Protein AF-0000000080850030 (afdb_homodimer)

Structure (mmCIF, N/CA/C/O backbone):
data_AF-0000000080850030-model_v1
#
loop_
_entity.id
_entity.type
_entity.pdbx_description
1 polymer 'Ig-like domain-containing protein'
#
loop_
_atom_site.group_PDB
_atom_site.id
_atom_site.type_symbol
_atom_site.label_atom_id
_atom_site.label_alt_id
_atom_site.label_comp_id
_atom_site.label_asym_id
_atom_site.label_entity_id
_atom_site.label_seq_id
_atom_site.pdbx_PDB_ins_code
_atom_site.Cartn_x
_atom_site.Cartn_y
_atom_site.Cartn_z
_atom_site.occupancy
_atom_site.B_iso_or_equiv
_atom_site.auth_seq_id
_atom_site.auth_comp_id
_atom_site.auth_asym_id
_atom_site.auth_atom_id
_atom_site.pdbx_PDB_model_num
ATOM 1 N N . MET A 1 1 ? 45 -96.125 34.344 1 23.8 1 MET A N 1
ATOM 2 C CA . MET A 1 1 ? 44 -95.438 33.531 1 23.8 1 MET A CA 1
ATOM 3 C C . MET A 1 1 ? 44.562 -95.062 32.156 1 23.8 1 MET A C 1
ATOM 5 O O . MET A 1 1 ? 45.594 -94.438 32.062 1 23.8 1 MET A O 1
ATOM 9 N N . ASP A 1 2 ? 44.219 -95.938 31.109 1 22.53 2 ASP A N 1
ATOM 10 C CA . ASP A 1 2 ? 44.781 -96.062 29.766 1 22.53 2 ASP A CA 1
ATOM 11 C C . ASP A 1 2 ? 44.5 -94.875 28.906 1 22.53 2 ASP A C 1
ATOM 13 O O . ASP A 1 2 ? 43.344 -94.438 28.75 1 22.53 2 ASP A O 1
ATOM 17 N N . LYS A 1 3 ? 45.438 -93.812 29.062 1 35.44 3 LYS A N 1
ATOM 18 C CA . LYS A 1 3 ? 45.562 -92.562 28.328 1 35.44 3 LYS A CA 1
ATOM 19 C C . LYS A 1 3 ? 45.469 -92.812 26.812 1 35.44 3 LYS A C 1
ATOM 21 O O . LYS A 1 3 ? 46.406 -93.312 26.203 1 35.44 3 LYS A O 1
ATOM 26 N N . GLY A 1 4 ? 44.188 -93.25 26.375 1 26.23 4 GLY A N 1
ATOM 27 C CA . GLY A 1 4 ? 43.938 -93.688 25.016 1 26.23 4 GLY A CA 1
ATOM 28 C C . GLY A 1 4 ? 44.344 -92.625 23.984 1 26.23 4 GLY A C 1
ATOM 29 O O . GLY A 1 4 ? 44.469 -91.5 24.297 1 26.23 4 GLY A O 1
ATOM 30 N N . THR A 1 5 ? 45.156 -93 22.984 1 35.91 5 THR A N 1
ATOM 31 C CA . THR A 1 5 ? 45.844 -92.562 21.781 1 35.91 5 THR A CA 1
ATOM 32 C C . THR A 1 5 ? 44.875 -92 20.75 1 35.91 5 THR A C 1
ATOM 34 O O . THR A 1 5 ? 44.188 -92.812 20.062 1 35.91 5 THR A O 1
ATOM 37 N N . GLY A 1 6 ? 43.938 -91.125 21.109 1 34.16 6 GLY A N 1
ATOM 38 C CA . GLY A 1 6 ? 42.969 -90.812 20.062 1 34.16 6 GLY A CA 1
ATOM 39 C C . GLY A 1 6 ? 43.625 -90.312 18.797 1 34.16 6 GLY A C 1
ATOM 40 O O . GLY A 1 6 ? 44.625 -89.562 18.844 1 34.16 6 GLY A O 1
ATOM 41 N N . LEU A 1 7 ? 43.625 -91.062 17.672 1 37.38 7 LEU A N 1
ATOM 42 C CA . LEU A 1 7 ? 44.031 -90.812 16.297 1 37.38 7 LEU A CA 1
ATOM 43 C C . LEU A 1 7 ? 43.406 -89.562 15.703 1 37.38 7 LEU A C 1
ATOM 45 O O . LEU A 1 7 ? 42.188 -89.438 15.695 1 37.38 7 LEU A O 1
ATOM 49 N N . LEU A 1 8 ? 44.031 -88.5 15.742 1 39.47 8 LEU A N 1
ATOM 50 C CA . LEU A 1 8 ? 43.719 -87.25 15.07 1 39.47 8 LEU A CA 1
ATOM 51 C C . LEU A 1 8 ? 43.688 -87.438 13.555 1 39.47 8 LEU A C 1
ATOM 53 O O . LEU A 1 8 ? 44.719 -87.688 12.938 1 39.47 8 LEU A O 1
ATOM 57 N N . ARG A 1 9 ? 42.688 -88.062 12.961 1 44.44 9 ARG A N 1
ATOM 58 C CA . ARG A 1 9 ? 42.625 -88.125 11.5 1 44.44 9 ARG A CA 1
ATOM 59 C C . ARG A 1 9 ? 42.531 -86.688 10.945 1 44.44 9 ARG A C 1
ATOM 61 O O . ARG A 1 9 ? 41.688 -85.875 11.406 1 44.44 9 ARG A O 1
ATOM 68 N N . PRO A 1 10 ? 43.469 -86.188 10.18 1 44.09 10 PRO A N 1
ATOM 69 C CA . PRO A 1 10 ? 43.344 -84.938 9.516 1 44.09 10 PRO A CA 1
ATOM 70 C C . PRO A 1 10 ? 42.156 -84.875 8.547 1 44.09 10 PRO A C 1
ATOM 72 O O . PRO A 1 10 ? 42 -85.75 7.727 1 44.09 10 PRO A O 1
ATOM 75 N N . VAL A 1 11 ? 40.969 -84.5 8.945 1 42.56 11 VAL A N 1
ATOM 76 C CA . VAL A 1 11 ? 39.875 -84.188 8.031 1 42.56 11 VAL A CA 1
ATOM 77 C C . VAL A 1 11 ? 40.344 -83.188 6.98 1 42.56 11 VAL A C 1
ATOM 79 O O . VAL A 1 11 ? 40.75 -82.062 7.32 1 42.56 11 VAL A O 1
ATOM 82 N N . ILE A 1 12 ? 40.938 -83.625 5.898 1 42.44 12 ILE A N 1
ATOM 83 C CA . ILE A 1 12 ? 41.156 -82.75 4.73 1 42.44 12 ILE A CA 1
ATOM 84 C C . ILE A 1 12 ? 39.844 -82.125 4.293 1 42.44 12 ILE A C 1
ATOM 86 O O . ILE A 1 12 ? 38.906 -82.812 3.924 1 42.44 12 ILE A O 1
ATOM 90 N N . LEU A 1 13 ? 39.5 -81.062 4.949 1 41.66 13 LEU A N 1
ATOM 91 C CA . LEU A 1 13 ? 38.438 -80.25 4.438 1 41.66 13 LEU A CA 1
ATOM 92 C C . LEU A 1 13 ? 38.656 -79.938 2.969 1 41.66 13 LEU A C 1
ATOM 94 O O . LEU A 1 13 ? 39.656 -79.25 2.627 1 41.66 13 LEU A O 1
ATOM 98 N N . PHE A 1 14 ? 38.281 -80.812 2.074 1 43.94 14 PHE A N 1
ATOM 99 C CA . PHE A 1 14 ? 38.188 -80.438 0.669 1 43.94 14 PHE A CA 1
ATOM 100 C C . PHE A 1 14 ? 37.312 -79.188 0.503 1 43.94 14 PHE A C 1
ATOM 102 O O . PHE A 1 14 ? 36.094 -79.25 0.757 1 43.94 14 PHE A O 1
ATOM 109 N N . ILE A 1 15 ? 37.844 -78 0.738 1 43.66 15 ILE A N 1
ATOM 110 C CA . ILE A 1 15 ? 37.188 -76.812 0.285 1 43.66 15 ILE A CA 1
ATOM 111 C C . ILE A 1 15 ? 36.875 -76.875 -1.21 1 43.66 15 ILE A C 1
ATOM 113 O O . ILE A 1 15 ? 37.812 -76.938 -2.029 1 43.66 15 ILE A O 1
ATOM 117 N N . ALA A 1 16 ? 35.844 -77.625 -1.617 1 46.12 16 ALA A N 1
ATOM 118 C CA . ALA A 1 16 ? 35.312 -77.438 -2.963 1 46.12 16 ALA A CA 1
ATOM 119 C C . ALA A 1 16 ? 35.156 -76 -3.307 1 46.12 16 ALA A C 1
ATOM 121 O O . ALA A 1 16 ? 34.406 -75.25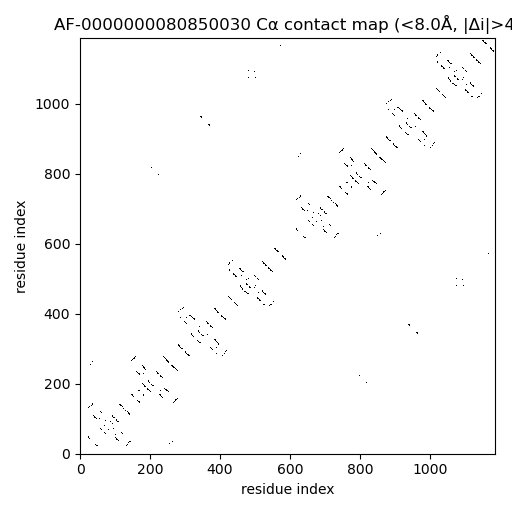 -2.652 1 46.12 16 ALA A O 1
ATOM 122 N N . LEU A 1 17 ? 36.25 -75.375 -3.779 1 42.78 17 LEU A N 1
ATOM 123 C CA . LEU A 1 17 ? 36.094 -74.125 -4.453 1 42.78 17 LEU A CA 1
ATOM 124 C C . LEU A 1 17 ? 34.875 -74.125 -5.395 1 42.78 17 LEU A C 1
ATOM 126 O O . LEU A 1 17 ? 34.906 -74.812 -6.414 1 42.78 17 LEU A O 1
ATOM 130 N N . VAL A 1 18 ? 33.688 -74.188 -4.906 1 44.09 18 VAL A N 1
ATOM 131 C CA . VAL A 1 18 ? 32.594 -73.875 -5.777 1 44.09 18 VAL A CA 1
ATOM 132 C C . VAL A 1 18 ? 32.938 -72.625 -6.598 1 44.09 18 VAL A C 1
ATOM 134 O O . VAL A 1 18 ? 33.125 -71.5 -6.047 1 44.09 18 VAL A O 1
ATOM 137 N N . VAL A 1 19 ? 33.844 -72.75 -7.566 1 45.31 19 VAL A N 1
ATOM 138 C CA . VAL A 1 19 ? 33.938 -71.688 -8.57 1 45.31 19 VAL A CA 1
ATOM 139 C C . VAL A 1 19 ? 32.5 -71.25 -8.992 1 45.31 19 VAL A C 1
ATOM 141 O O . VAL A 1 19 ? 31.781 -72.062 -9.578 1 45.31 19 VAL A O 1
ATOM 144 N N . VAL A 1 20 ? 31.781 -70.625 -8.219 1 50.25 20 VAL A N 1
ATOM 145 C CA . VAL A 1 20 ? 30.578 -70 -8.695 1 50.25 20 VAL A CA 1
ATOM 146 C C . VAL A 1 20 ? 30.844 -69.312 -10.047 1 50.25 20 VAL A C 1
ATOM 148 O O . VAL A 1 20 ? 31.578 -68.375 -10.125 1 50.25 20 VAL A O 1
ATOM 151 N N . GLY A 1 21 ? 31.203 -70.062 -11.133 1 54.16 21 GLY A N 1
ATOM 152 C CA . GLY A 1 21 ? 31.328 -69.562 -12.492 1 54.16 21 GLY A CA 1
ATOM 153 C C . GLY A 1 21 ? 30.234 -68.562 -12.875 1 54.16 21 GLY A C 1
ATOM 154 O O . GLY A 1 21 ? 29.047 -68.875 -12.703 1 54.16 21 GLY A O 1
ATOM 155 N N . GLU A 1 22 ? 30.547 -67.375 -12.891 1 73.69 22 GLU A N 1
ATOM 156 C CA . GLU A 1 22 ? 29.609 -66.312 -13.328 1 73.69 22 GLU A CA 1
ATOM 157 C C . GLU A 1 22 ? 29.094 -66.625 -14.742 1 73.69 22 GLU A C 1
ATOM 159 O O . GLU A 1 22 ? 29.859 -67.062 -15.602 1 73.69 22 GLU A O 1
ATOM 164 N N . SER A 1 23 ? 27.812 -66.812 -15.016 1 89.75 23 SER A N 1
ATOM 165 C CA . SER A 1 23 ? 27.141 -67.125 -16.281 1 89.75 23 SER A CA 1
ATOM 166 C C . SER A 1 23 ? 27.109 -65.938 -17.203 1 89.75 23 SER A C 1
ATOM 168 O O . SER A 1 23 ? 27.109 -64.812 -16.734 1 89.75 23 SER A O 1
ATOM 170 N N . ARG A 1 24 ? 27.312 -66.25 -18.547 1 94.12 24 ARG A N 1
ATOM 171 C CA . ARG A 1 24 ? 27.312 -65.188 -19.594 1 94.12 24 ARG A CA 1
ATOM 172 C C . ARG A 1 24 ? 26.109 -64.25 -19.453 1 94.12 24 ARG A C 1
ATOM 174 O O . ARG A 1 24 ? 25 -64.75 -19.188 1 94.12 24 ARG A O 1
ATOM 181 N N . VAL A 1 25 ? 26.359 -63 -19.547 1 96.06 25 VAL A N 1
ATOM 182 C CA . VAL A 1 25 ? 25.281 -62.031 -19.422 1 96.06 25 VAL A CA 1
ATOM 183 C C . VAL A 1 25 ? 25.328 -61.062 -20.594 1 96.06 25 VAL A C 1
ATOM 185 O O . VAL A 1 25 ? 26.281 -60.281 -20.734 1 96.06 25 VAL A O 1
ATOM 188 N N . VAL A 1 26 ? 24.375 -61.156 -21.484 1 97.06 26 VAL A N 1
ATOM 189 C CA . VAL A 1 26 ? 24.141 -60.156 -22.547 1 97.06 26 VAL A CA 1
ATOM 190 C C . VAL A 1 26 ? 23.156 -59.094 -22.062 1 97.06 26 VAL A C 1
ATOM 192 O O . VAL A 1 26 ? 22.062 -59.438 -21.594 1 97.06 26 VAL A O 1
ATOM 195 N N . LYS A 1 27 ? 23.562 -57.812 -22.188 1 96.44 27 LYS A N 1
ATOM 196 C CA . LYS A 1 27 ? 22.734 -56.75 -21.625 1 96.44 27 LYS A CA 1
ATOM 197 C C . LYS A 1 27 ? 22.469 -55.656 -22.656 1 96.44 27 LYS A C 1
ATOM 199 O O . LYS A 1 27 ? 23.375 -55.25 -23.406 1 96.44 27 LYS A O 1
ATOM 204 N N . VAL A 1 28 ? 21.234 -55.25 -22.75 1 96.38 28 VAL A N 1
ATOM 205 C CA . VAL A 1 28 ? 20.781 -54.094 -23.516 1 96.38 28 VAL A CA 1
ATOM 206 C C . VAL A 1 28 ? 20.078 -53.094 -22.594 1 96.38 28 VAL A C 1
ATOM 208 O O . VAL A 1 28 ? 19.75 -53.438 -21.453 1 96.38 28 VAL A O 1
ATOM 211 N N . PRO A 1 29 ? 19.938 -51.844 -23.062 1 92.81 29 PRO A N 1
ATOM 212 C CA . PRO A 1 29 ? 19.203 -50.906 -22.219 1 92.81 29 PRO A CA 1
ATOM 213 C C . PRO A 1 29 ? 17.766 -51.375 -21.938 1 92.81 29 PRO A C 1
ATOM 215 O O . PRO A 1 29 ? 17.188 -52.094 -22.719 1 92.81 29 PRO A O 1
ATOM 218 N N . VAL A 1 30 ? 17.297 -50.844 -20.766 1 89.31 30 VAL A N 1
ATOM 219 C CA . VAL A 1 30 ? 15.922 -51.188 -20.422 1 89.31 30 VAL A CA 1
ATOM 220 C C . VAL A 1 30 ? 14.953 -50.406 -21.297 1 89.31 30 VAL A C 1
ATOM 222 O O . VAL A 1 30 ? 15.07 -49.188 -21.406 1 89.31 30 VAL A O 1
ATOM 225 N N . GLY A 1 31 ? 14.109 -51.094 -21.953 1 85.81 31 GLY A N 1
ATOM 226 C CA . GLY A 1 31 ? 13.125 -50.469 -22.812 1 85.81 31 GLY A CA 1
ATOM 227 C C . GLY A 1 31 ? 11.844 -50.125 -22.094 1 85.81 31 GLY A C 1
ATOM 228 O O . GLY A 1 31 ? 11.703 -50.375 -20.891 1 85.81 31 GLY A O 1
ATOM 229 N N . PRO A 1 32 ? 10.953 -49.469 -22.719 1 87.75 32 PRO A N 1
ATOM 230 C CA . PRO A 1 32 ? 11.047 -49.031 -24.094 1 87.75 32 PRO A CA 1
ATOM 231 C C . PRO A 1 32 ? 11.867 -47.75 -24.234 1 87.75 32 PRO A C 1
ATOM 233 O O . PRO A 1 32 ? 11.773 -46.844 -23.406 1 87.75 32 PRO A O 1
ATOM 236 N N . LEU A 1 33 ? 12.742 -47.75 -25.312 1 92.38 33 LEU A N 1
ATOM 237 C CA . LEU A 1 33 ? 13.438 -46.531 -25.703 1 92.38 33 LEU A CA 1
ATOM 238 C C . LEU A 1 33 ? 12.578 -45.688 -26.641 1 92.38 33 LEU A C 1
ATOM 240 O O . LEU A 1 33 ? 12.297 -46.094 -27.766 1 92.38 33 LEU A O 1
ATOM 244 N N . VAL A 1 34 ? 12.141 -44.594 -26.172 1 91.81 34 VAL A N 1
ATOM 245 C CA . VAL A 1 34 ? 11.266 -43.75 -26.969 1 91.81 34 VAL A CA 1
ATOM 246 C C . VAL A 1 34 ? 12.094 -42.688 -27.688 1 91.81 34 VAL A C 1
ATOM 248 O O . VAL A 1 34 ? 12.859 -41.938 -27.047 1 91.81 34 VAL A O 1
ATOM 251 N N . ARG A 1 35 ? 11.992 -42.625 -29.016 1 93.88 35 ARG A N 1
ATOM 252 C CA . ARG A 1 35 ? 12.703 -41.656 -29.844 1 93.88 35 ARG A CA 1
ATOM 253 C C . ARG A 1 35 ? 11.766 -41.031 -30.875 1 93.88 35 ARG A C 1
ATOM 255 O O . ARG A 1 35 ? 10.672 -41.531 -31.125 1 93.88 35 ARG A O 1
ATOM 262 N N . VAL A 1 36 ? 12.18 -39.906 -31.422 1 94.5 36 VAL A N 1
ATOM 263 C CA . VAL A 1 36 ? 11.352 -39.219 -32.406 1 94.5 36 VAL A CA 1
ATOM 264 C C . VAL A 1 36 ? 11.875 -39.5 -33.812 1 94.5 36 VAL A C 1
ATOM 266 O O . VAL A 1 36 ? 13.086 -39.594 -34.031 1 94.5 36 VAL A O 1
ATOM 269 N N . GLU A 1 37 ? 10.977 -39.562 -34.688 1 95.19 37 GLU A N 1
ATOM 270 C CA . GLU A 1 37 ? 11.328 -39.844 -36.094 1 95.19 37 GLU A CA 1
ATOM 271 C C . GLU A 1 37 ? 12.359 -38.812 -36.594 1 95.19 37 GLU A C 1
ATOM 273 O O . GLU A 1 37 ? 12.266 -37.625 -36.312 1 95.19 37 GLU A O 1
ATOM 278 N N . GLY A 1 38 ? 13.352 -39.344 -37.375 1 94.75 38 GLY A N 1
ATOM 279 C CA . GLY A 1 38 ? 14.359 -38.5 -38 1 94.75 38 GLY A CA 1
ATOM 280 C C . GLY A 1 38 ? 15.602 -38.344 -37.125 1 94.75 38 GLY A C 1
ATOM 281 O O . GLY A 1 38 ? 16.625 -37.844 -37.594 1 94.75 38 GLY A O 1
ATOM 282 N N . GLN A 1 39 ? 15.531 -38.812 -35.906 1 95.81 39 GLN A N 1
ATOM 283 C CA . GLN A 1 39 ? 16.672 -38.656 -35 1 95.81 39 GLN A CA 1
ATOM 284 C C . GLN A 1 39 ? 17.656 -39.812 -35.156 1 95.81 39 GLN A C 1
ATOM 286 O O . GLN A 1 39 ? 17.281 -40.875 -35.625 1 95.81 39 GLN A O 1
ATOM 291 N N . ALA A 1 40 ? 18.844 -39.5 -34.781 1 96 40 ALA A N 1
ATOM 292 C CA . ALA A 1 40 ? 19.859 -40.562 -34.719 1 96 40 ALA A CA 1
ATOM 293 C C . ALA A 1 40 ? 19.719 -41.344 -33.438 1 96 40 ALA A C 1
ATOM 295 O O . ALA A 1 40 ? 19.531 -40.781 -32.344 1 96 40 ALA A O 1
ATOM 296 N N . VAL A 1 41 ? 19.719 -42.688 -33.531 1 96.44 41 VAL A N 1
ATOM 297 C CA . VAL A 1 41 ? 19.531 -43.5 -32.375 1 96.44 41 VAL A CA 1
ATOM 298 C C . VAL A 1 41 ? 20.641 -44.562 -32.281 1 96.44 41 VAL A C 1
ATOM 300 O O . VAL A 1 41 ? 21.062 -45.094 -33.312 1 96.44 41 VAL A O 1
ATOM 303 N N . SER A 1 42 ? 21.141 -44.719 -31.109 1 96.56 42 SER A N 1
ATOM 304 C CA . SER A 1 42 ? 22.125 -45.75 -30.859 1 96.56 42 SER A CA 1
ATOM 305 C C . SER A 1 42 ? 21.688 -46.688 -29.719 1 96.56 42 SER A C 1
ATOM 307 O O . SER A 1 42 ? 21.219 -46.219 -28.688 1 96.56 42 SER A O 1
ATOM 309 N N . ILE A 1 43 ? 21.703 -47.969 -29.922 1 97.25 43 ILE A N 1
ATOM 310 C CA . ILE A 1 43 ? 21.344 -48.938 -28.906 1 97.25 43 ILE A CA 1
ATOM 311 C C . ILE A 1 43 ? 22.547 -49.812 -28.578 1 97.25 43 ILE A C 1
ATOM 313 O O . ILE A 1 43 ? 23.031 -50.562 -29.438 1 97.25 43 ILE A O 1
ATOM 317 N N . ARG A 1 44 ? 22.938 -49.844 -27.359 1 96.75 44 ARG A N 1
ATOM 318 C CA . ARG A 1 44 ? 24.156 -50.531 -26.938 1 96.75 44 ARG A CA 1
ATOM 319 C C . ARG A 1 44 ? 23.859 -51.969 -26.531 1 96.75 44 ARG A C 1
ATOM 321 O O . ARG A 1 44 ? 22.828 -52.219 -25.922 1 96.75 44 ARG A O 1
ATOM 328 N N . CYS A 1 45 ? 24.688 -52.875 -26.797 1 98 45 CYS A N 1
ATOM 329 C CA . CYS A 1 45 ? 24.688 -54.281 -26.375 1 98 45 CYS A CA 1
ATOM 330 C C . CYS A 1 45 ? 26.031 -54.656 -25.797 1 98 45 CYS A C 1
ATOM 332 O O . CYS A 1 45 ? 27.062 -54.469 -26.453 1 98 45 CYS A O 1
ATOM 334 N N . ASN A 1 46 ? 25.984 -55.219 -24.609 1 97.31 46 ASN A N 1
ATOM 335 C CA . ASN A 1 46 ? 27.203 -55.625 -23.922 1 97.31 46 ASN A CA 1
ATOM 336 C C . ASN A 1 46 ? 27.141 -57.094 -23.5 1 97.31 46 ASN A C 1
ATOM 338 O O . ASN A 1 46 ? 26.062 -57.625 -23.219 1 97.31 46 ASN A O 1
ATOM 342 N N . VAL A 1 47 ? 28.312 -57.719 -23.406 1 96.88 47 VAL A N 1
ATOM 343 C CA . VAL A 1 47 ? 28.391 -59.094 -22.906 1 96.88 47 VAL A CA 1
ATOM 344 C C . VAL A 1 47 ? 29.438 -59.156 -21.797 1 96.88 47 VAL A C 1
ATOM 346 O O . VAL A 1 47 ? 30.5 -58.562 -21.906 1 96.88 47 VAL A O 1
ATOM 349 N N . SER A 1 48 ? 29.047 -59.812 -20.766 1 95.25 48 SER A N 1
ATOM 350 C CA . SER A 1 48 ? 29.984 -60.031 -19.641 1 95.25 48 SER A CA 1
ATOM 351 C C . SER A 1 48 ? 30 -61.469 -19.203 1 95.25 48 SER A C 1
ATOM 353 O O . SER A 1 48 ? 29.141 -62.281 -19.609 1 95.25 48 SER A O 1
ATOM 355 N N . ASN A 1 49 ? 31.016 -61.844 -18.422 1 94.81 49 ASN A N 1
ATOM 356 C CA . ASN A 1 49 ? 31.172 -63.156 -17.812 1 94.81 49 ASN A CA 1
ATOM 357 C C . ASN A 1 49 ? 31.219 -64.25 -18.875 1 94.81 49 ASN A C 1
ATOM 359 O O . ASN A 1 49 ? 30.531 -65.25 -18.766 1 94.81 49 ASN A O 1
ATOM 363 N N . TYR A 1 50 ? 31.828 -63.969 -19.953 1 93.62 50 TYR A N 1
ATOM 364 C CA . TYR A 1 50 ? 31.984 -64.938 -21.031 1 93.62 50 TYR A CA 1
ATOM 365 C C . TYR A 1 50 ? 33.375 -65.562 -20.969 1 93.62 50 TYR A C 1
ATOM 367 O O . TYR A 1 50 ? 34.281 -65.062 -20.297 1 93.62 50 TYR A O 1
ATOM 375 N N . GLU A 1 51 ? 33.5 -66.688 -21.672 1 91.94 51 GLU A N 1
ATOM 376 C CA . GLU A 1 51 ? 34.781 -67.375 -21.844 1 91.94 51 GLU A CA 1
ATOM 377 C C . GLU A 1 51 ? 35.25 -67.312 -23.281 1 91.94 51 GLU A C 1
ATOM 379 O O . GLU A 1 51 ? 34.5 -66.875 -24.172 1 91.94 51 GLU A O 1
ATOM 384 N N . GLY A 1 52 ? 36.562 -67.562 -23.5 1 88.88 52 GLY A N 1
ATOM 385 C CA . GLY A 1 52 ? 37.062 -67.562 -24.844 1 88.88 52 GLY A CA 1
ATOM 386 C C . GLY A 1 52 ? 37.844 -66.25 -25.172 1 88.88 52 GLY A C 1
ATOM 387 O O . GLY A 1 52 ? 38.5 -65.688 -24.297 1 88.88 52 GLY A O 1
ATOM 388 N N . PRO A 1 53 ? 37.688 -65.875 -26.5 1 92.38 53 PRO A N 1
ATOM 389 C CA . PRO A 1 53 ? 38.469 -64.688 -26.891 1 92.38 53 PRO A CA 1
ATOM 390 C C . PRO A 1 53 ? 37.875 -63.406 -26.297 1 92.38 53 PRO A C 1
ATOM 392 O O . PRO A 1 53 ? 36.688 -63.344 -26 1 92.38 53 PRO A O 1
ATOM 395 N N . ARG A 1 54 ? 38.75 -62.406 -26.156 1 89.94 54 ARG A N 1
ATOM 396 C CA . ARG A 1 54 ? 38.312 -61.125 -25.641 1 89.94 54 ARG A CA 1
ATOM 397 C C . ARG A 1 54 ? 37.312 -60.438 -26.578 1 89.94 54 ARG A C 1
ATOM 399 O O . ARG A 1 54 ? 36.344 -59.812 -26.109 1 89.94 54 ARG A O 1
ATOM 406 N N . ASP A 1 55 ? 37.562 -60.75 -27.891 1 94.44 55 ASP A N 1
ATOM 407 C CA . ASP A 1 55 ? 36.688 -60.156 -28.906 1 94.44 55 ASP A CA 1
ATOM 408 C C . ASP A 1 55 ? 35.438 -61 -29.094 1 94.44 55 ASP A C 1
ATOM 410 O O . ASP A 1 55 ? 35.531 -62.188 -29.5 1 94.44 55 ASP A O 1
ATOM 414 N N . GLN A 1 56 ? 34.375 -60.375 -28.797 1 95.88 56 GLN A N 1
ATOM 415 C CA . GLN A 1 56 ? 33.094 -61.094 -28.969 1 95.88 56 GLN A CA 1
ATOM 416 C C . GLN A 1 56 ? 32.344 -60.562 -30.188 1 95.88 56 GLN A C 1
ATOM 418 O O . GLN A 1 56 ? 32.531 -59.438 -30.609 1 95.88 56 GLN A O 1
ATOM 423 N N . ASP A 1 57 ? 31.5 -61.406 -30.75 1 96.62 57 ASP A N 1
ATOM 424 C CA . ASP A 1 57 ? 30.719 -61.031 -31.922 1 96.62 57 ASP A CA 1
ATOM 425 C C . ASP A 1 57 ? 29.25 -60.812 -31.578 1 96.62 57 ASP A C 1
ATOM 427 O O . ASP A 1 57 ? 28.75 -61.344 -30.578 1 96.62 57 ASP A O 1
ATOM 431 N N . PHE A 1 58 ? 28.641 -60 -32.344 1 98 58 PHE A N 1
ATOM 432 C CA . PHE A 1 58 ? 27.266 -59.594 -32.094 1 98 58 PHE A CA 1
ATOM 433 C C . PHE A 1 58 ? 26.438 -59.656 -33.344 1 98 58 PHE A C 1
ATOM 435 O O . PHE A 1 58 ? 26.953 -59.438 -34.469 1 98 58 PHE A O 1
ATOM 442 N N . GLU A 1 59 ? 25.188 -59.938 -33.188 1 97.94 59 GLU A N 1
ATOM 443 C CA . GLU A 1 59 ? 24.188 -59.875 -34.25 1 97.94 59 GLU A CA 1
ATOM 444 C C . GLU A 1 59 ? 22.922 -59.156 -33.75 1 97.94 59 GLU A C 1
ATOM 446 O O . GLU A 1 59 ? 22.438 -59.438 -32.656 1 97.94 59 GLU A O 1
ATOM 451 N N . TRP A 1 60 ? 22.484 -58.188 -34.531 1 98 60 TRP A N 1
ATOM 452 C CA . TRP A 1 60 ? 21.234 -57.469 -34.219 1 98 60 TRP A CA 1
ATOM 453 C C . TRP A 1 60 ? 20.125 -57.875 -35.188 1 98 60 TRP A C 1
ATOM 455 O O . TRP A 1 60 ? 20.344 -57.938 -36.406 1 98 60 TRP A O 1
ATOM 465 N N . SER A 1 61 ? 19.016 -58.156 -34.625 1 97.94 61 SER A N 1
ATOM 466 C CA . SER A 1 61 ? 17.844 -58.5 -35.406 1 97.94 61 SER A CA 1
ATOM 467 C C . SER A 1 61 ? 16.594 -57.844 -34.844 1 97.94 61 SER A C 1
ATOM 469 O O . SER A 1 61 ? 16.547 -57.5 -33.656 1 97.94 61 SER A O 1
ATOM 471 N N . MET A 1 62 ? 15.617 -57.594 -35.625 1 96.88 62 MET A N 1
ATOM 472 C CA . MET A 1 62 ? 14.289 -57.188 -35.156 1 96.88 62 MET A CA 1
ATOM 473 C C . MET A 1 62 ? 13.375 -58.406 -34.969 1 96.88 62 MET A C 1
ATOM 475 O O . MET A 1 62 ? 13.344 -59.281 -35.812 1 96.88 62 MET A O 1
ATOM 479 N N . VAL A 1 63 ? 12.75 -58.406 -33.844 1 94.94 63 VAL A N 1
ATOM 480 C CA . VAL A 1 63 ? 11.859 -59.531 -33.562 1 94.94 63 VAL A CA 1
ATOM 481 C C . VAL A 1 63 ? 10.469 -59.25 -34.125 1 94.94 63 VAL A C 1
ATOM 483 O O . VAL A 1 63 ? 9.812 -58.281 -33.719 1 94.94 63 VAL A O 1
ATOM 486 N N . LEU A 1 64 ? 10.031 -60 -35.062 1 89.5 64 LEU A N 1
ATOM 487 C CA . LEU A 1 64 ? 8.727 -59.844 -35.688 1 89.5 64 LEU A CA 1
ATOM 488 C C . LEU A 1 64 ? 7.688 -60.75 -35.031 1 89.5 64 LEU A C 1
ATOM 490 O O . LEU A 1 64 ? 8 -61.469 -34.062 1 89.5 64 LEU A O 1
ATOM 494 N N . ALA A 1 65 ? 6.43 -60.562 -35.5 1 79.38 65 ALA A N 1
ATOM 495 C CA . ALA A 1 65 ? 5.355 -61.406 -34.969 1 79.38 65 ALA A CA 1
ATOM 496 C C . ALA A 1 65 ? 5.715 -62.906 -35.094 1 79.38 65 ALA A C 1
ATOM 498 O O . ALA A 1 65 ? 6.273 -63.344 -36.094 1 79.38 65 ALA A O 1
ATOM 499 N N . GLY A 1 66 ? 5.445 -63.75 -34.094 1 76.25 66 GLY A N 1
ATOM 500 C CA . GLY A 1 66 ? 5.746 -65.188 -34.094 1 76.25 66 GLY A CA 1
ATOM 501 C C . GLY A 1 66 ? 7.203 -65.438 -33.781 1 76.25 66 GLY A C 1
ATOM 502 O O . GLY A 1 66 ? 7.73 -66.5 -34.188 1 76.25 66 GLY A O 1
ATOM 503 N N . ASP A 1 67 ? 7.945 -64.5 -33.25 1 81.69 67 ASP A N 1
ATOM 504 C CA . ASP A 1 67 ? 9.344 -64.625 -32.844 1 81.69 67 ASP A CA 1
ATOM 505 C C . ASP A 1 67 ? 10.25 -64.812 -34.062 1 81.69 67 ASP A C 1
ATOM 507 O O . ASP A 1 67 ? 11.297 -65.5 -33.969 1 81.69 67 ASP A O 1
ATOM 511 N N . LYS A 1 68 ? 9.711 -64.438 -35.219 1 89.69 68 LYS A N 1
ATOM 512 C CA . LYS A 1 68 ? 10.57 -64.438 -36.406 1 89.69 68 LYS A CA 1
ATOM 513 C C . LYS A 1 68 ? 11.586 -63.281 -36.312 1 89.69 68 LYS A C 1
ATOM 515 O O . LYS A 1 68 ? 11.258 -62.188 -35.844 1 89.69 68 LYS A O 1
ATOM 520 N N . LEU A 1 69 ? 12.789 -63.562 -36.781 1 94.62 69 LEU A N 1
ATOM 521 C CA . LEU A 1 69 ? 13.852 -62.594 -36.656 1 94.62 69 LEU A CA 1
ATOM 522 C C . LEU A 1 69 ? 14.172 -61.969 -38 1 94.62 69 LEU A C 1
ATOM 524 O O . LEU A 1 69 ? 14.375 -62.688 -39 1 94.62 69 LEU A O 1
ATOM 528 N N . LEU A 1 70 ? 14.086 -60.688 -38.094 1 96 70 LEU A N 1
ATOM 529 C CA . LEU A 1 70 ? 14.594 -59.938 -39.25 1 96 70 LEU A CA 1
ATOM 530 C C . LEU A 1 70 ? 16.047 -59.531 -39.031 1 96 70 LEU A C 1
ATOM 532 O O . LEU A 1 70 ? 16.328 -58.625 -38.219 1 96 70 LEU A O 1
ATOM 536 N N . GLN A 1 71 ? 16.953 -60.125 -39.812 1 97.44 71 GLN A N 1
ATOM 537 C CA . GLN A 1 71 ? 18.391 -59.906 -39.625 1 97.44 71 GLN A CA 1
ATOM 538 C C . GLN A 1 71 ? 18.812 -58.531 -40.094 1 97.44 71 GLN A C 1
ATOM 540 O O . GLN A 1 71 ? 18.578 -58.156 -41.219 1 97.44 71 GLN A O 1
ATOM 545 N N . LEU A 1 72 ? 19.453 -57.844 -39.25 1 97.62 72 LEU A N 1
ATOM 546 C CA . LEU A 1 72 ? 19.844 -56.469 -39.594 1 97.62 72 LEU A CA 1
ATOM 547 C C . LEU A 1 72 ? 21.359 -56.406 -39.844 1 97.62 72 LEU A C 1
ATOM 549 O O . LEU A 1 72 ? 21.781 -56.312 -41 1 97.62 72 LEU A O 1
ATOM 553 N N . VAL A 1 73 ? 22.141 -56.562 -38.781 1 97.38 73 VAL A N 1
ATOM 554 C CA . VAL A 1 73 ? 23.594 -56.438 -38.938 1 97.38 73 VAL A CA 1
ATOM 555 C C . VAL A 1 73 ? 24.312 -57.469 -38.094 1 97.38 73 VAL A C 1
ATOM 557 O O . VAL A 1 73 ? 23.781 -57.906 -37.062 1 97.38 73 VAL A O 1
ATOM 560 N N . SER A 1 74 ? 25.422 -57.875 -38.469 1 97.44 74 SER A N 1
ATOM 561 C CA . SER A 1 74 ? 26.328 -58.781 -37.781 1 97.44 74 SER A CA 1
ATOM 562 C C . SER A 1 74 ? 27.766 -58.25 -37.812 1 97.44 74 SER A C 1
ATOM 564 O O . SER A 1 74 ? 28.203 -57.688 -38.812 1 97.44 74 SER A O 1
ATOM 566 N N . THR A 1 75 ? 28.438 -58.438 -36.781 1 96.69 75 THR A N 1
ATOM 567 C CA . THR A 1 75 ? 29.812 -57.969 -36.719 1 96.69 75 THR A CA 1
ATOM 568 C C . THR A 1 75 ? 30.766 -58.906 -37.406 1 96.69 75 THR A C 1
ATOM 570 O O . THR A 1 75 ? 31.922 -58.562 -37.656 1 96.69 75 THR A O 1
ATOM 573 N N . PHE A 1 76 ? 30.375 -60.125 -37.812 1 94.81 76 PHE A N 1
ATOM 574 C CA . PHE A 1 76 ? 31.328 -61.094 -38.344 1 94.81 76 PHE A CA 1
ATOM 575 C C . PHE A 1 76 ? 30.797 -61.75 -39.625 1 94.81 76 PHE A C 1
ATOM 577 O O . PHE A 1 76 ? 31.516 -62.5 -40.281 1 94.81 76 PHE A O 1
ATOM 584 N N . ASP A 1 77 ? 29.5 -61.5 -39.938 1 95.31 77 ASP A N 1
ATOM 585 C CA . ASP A 1 77 ? 28.891 -62.094 -41.125 1 95.31 77 ASP A CA 1
ATOM 586 C C . ASP A 1 77 ? 28.281 -61 -42.031 1 95.31 77 ASP A C 1
ATOM 588 O O . ASP A 1 77 ? 27.172 -60.531 -41.781 1 95.31 77 ASP A O 1
ATOM 592 N N . ASN A 1 78 ? 28.844 -60.719 -43.188 1 92 78 ASN A N 1
ATOM 593 C CA . ASN A 1 78 ? 28.391 -59.625 -44.062 1 92 78 ASN A CA 1
ATOM 594 C C . ASN A 1 78 ? 27.141 -60.031 -44.844 1 92 78 ASN A C 1
ATOM 596 O O . ASN A 1 78 ? 26.484 -59.188 -45.438 1 92 78 ASN A O 1
ATOM 600 N N . THR A 1 79 ? 26.828 -61.312 -44.781 1 94.56 79 THR A N 1
ATOM 601 C CA . THR A 1 79 ? 25.656 -61.781 -45.531 1 94.56 79 THR A CA 1
ATOM 602 C C . THR A 1 79 ? 24.453 -61.906 -44.594 1 94.56 79 THR A C 1
ATOM 604 O O . THR A 1 79 ? 23.391 -62.375 -45 1 94.56 79 THR A O 1
ATOM 607 N N . PHE A 1 80 ? 24.641 -61.531 -43.469 1 96.25 80 PHE A N 1
ATOM 608 C CA . PHE A 1 80 ? 23.641 -61.719 -42.406 1 96.25 80 PHE A CA 1
ATOM 609 C C . PHE A 1 80 ? 22.406 -60.906 -42.688 1 96.25 80 PHE A C 1
ATOM 611 O O . PHE A 1 80 ? 21.281 -61.312 -42.438 1 96.25 80 PHE A O 1
ATOM 618 N N . THR A 1 81 ? 22.5 -59.75 -43.375 1 96.94 81 THR A N 1
ATOM 619 C CA . THR A 1 81 ? 21.453 -58.719 -43.531 1 96.94 81 THR A CA 1
ATOM 620 C C . THR A 1 81 ? 20.312 -59.25 -44.406 1 96.94 81 THR A C 1
ATOM 622 O O . THR A 1 81 ? 20.562 -59.781 -45.469 1 96.94 81 THR A O 1
ATOM 625 N N . ASP A 1 82 ? 19.188 -59.094 -43.844 1 96.69 82 ASP A N 1
ATOM 626 C CA . ASP A 1 82 ? 18 -59.469 -44.625 1 96.69 82 ASP A CA 1
ATOM 627 C C . ASP A 1 82 ? 17.859 -58.562 -45.875 1 96.69 82 ASP A C 1
ATOM 629 O O . ASP A 1 82 ? 18.094 -57.375 -45.812 1 96.69 82 ASP A O 1
ATOM 633 N N . PRO A 1 83 ? 17.406 -59.094 -46.969 1 95.44 83 PRO A N 1
ATOM 634 C CA . PRO A 1 83 ? 17.281 -58.312 -48.219 1 95.44 83 PRO A CA 1
ATOM 635 C C . PRO A 1 83 ? 16.359 -57.125 -48.094 1 95.44 83 PRO A C 1
ATOM 637 O O . PRO A 1 83 ? 16.562 -56.094 -48.75 1 95.44 83 PRO A O 1
ATOM 640 N N . THR A 1 84 ? 15.398 -57.156 -47.25 1 94.25 84 THR A N 1
ATOM 641 C CA . THR A 1 84 ? 14.398 -56.094 -47.156 1 94.25 84 THR A CA 1
ATOM 642 C C . THR A 1 84 ? 15.008 -54.844 -46.531 1 94.25 84 THR A C 1
ATOM 644 O O . THR A 1 84 ? 14.469 -53.75 -46.656 1 94.25 84 THR A O 1
ATOM 647 N N . VAL A 1 85 ? 16.141 -55 -45.812 1 95.69 85 VAL A N 1
ATOM 648 C CA . VAL A 1 85 ? 16.734 -53.844 -45.156 1 95.69 85 VAL A CA 1
ATOM 649 C C . VAL A 1 85 ? 18.141 -53.594 -45.688 1 95.69 85 VAL A C 1
ATOM 651 O O . VAL A 1 85 ? 18.891 -52.781 -45.156 1 95.69 85 VAL A O 1
ATOM 654 N N . LYS A 1 86 ? 18.516 -54.344 -46.656 1 95.81 86 LYS A N 1
ATOM 655 C CA . LYS A 1 86 ? 19.875 -54.281 -47.188 1 95.81 86 LYS A CA 1
ATOM 656 C C . LYS A 1 86 ? 20.188 -52.906 -47.719 1 95.81 86 LYS A C 1
ATOM 658 O O . LYS A 1 86 ? 21.312 -52.406 -47.562 1 95.81 86 LYS A O 1
ATOM 663 N N . ASP A 1 87 ? 19.203 -52.281 -48.406 1 95.88 87 ASP A N 1
ATOM 664 C CA . ASP A 1 87 ? 19.406 -50.938 -48.938 1 95.88 87 ASP A CA 1
ATOM 665 C C . ASP A 1 87 ? 19.75 -49.969 -47.812 1 95.88 87 ASP A C 1
ATOM 667 O O . ASP A 1 87 ? 20.609 -49.094 -48 1 95.88 87 ASP A O 1
ATOM 671 N N . ARG A 1 88 ? 19.078 -50.062 -46.688 1 96.69 88 ARG A N 1
ATOM 672 C CA . ARG A 1 88 ? 19.297 -49.156 -45.562 1 96.69 88 ARG A CA 1
ATOM 673 C C . ARG A 1 88 ? 20.656 -49.406 -44.906 1 96.69 88 ARG A C 1
ATOM 675 O O . ARG A 1 88 ? 21.312 -48.5 -44.469 1 96.69 88 ARG A O 1
ATOM 682 N N . VAL A 1 89 ? 21.078 -50.656 -44.906 1 96.31 89 VAL A N 1
ATOM 683 C CA . VAL A 1 89 ? 22.375 -51 -44.344 1 96.31 89 VAL A CA 1
ATOM 684 C C . VAL A 1 89 ? 23.484 -50.531 -45.25 1 96.31 89 VAL A C 1
ATOM 686 O O . VAL A 1 89 ? 24.484 -49.938 -44.812 1 96.31 89 VAL A O 1
ATOM 689 N N . ASN A 1 90 ? 23.234 -50.719 -46.562 1 95.38 90 ASN A N 1
ATOM 690 C CA . ASN A 1 90 ? 24.25 -50.312 -47.562 1 95.38 90 ASN A CA 1
ATOM 691 C C . ASN A 1 90 ? 24.422 -48.812 -47.625 1 95.38 90 ASN A C 1
ATOM 693 O O . ASN A 1 90 ? 25.516 -48.312 -47.875 1 95.38 90 ASN A O 1
ATOM 697 N N . SER A 1 91 ? 23.359 -48.094 -47.438 1 95.62 91 SER A N 1
ATOM 698 C CA . SER A 1 91 ? 23.422 -46.625 -47.5 1 95.62 91 SER A CA 1
ATOM 699 C C . SER A 1 91 ? 24 -46.062 -46.188 1 95.62 91 SER A C 1
ATOM 701 O O . SER A 1 91 ? 24.297 -44.875 -46.125 1 95.62 91 SER A O 1
ATOM 703 N N . GLY A 1 92 ? 24.031 -46.938 -45.156 1 94.5 92 GLY A N 1
ATOM 704 C CA . GLY A 1 92 ? 24.547 -46.469 -43.875 1 94.5 92 GLY A CA 1
ATOM 705 C C . GLY A 1 92 ? 23.469 -46 -42.938 1 94.5 92 GLY A C 1
ATOM 706 O O . GLY A 1 92 ? 23.766 -45.531 -41.844 1 94.5 92 GLY A O 1
ATOM 707 N N . ASP A 1 93 ? 22.266 -46.094 -43.344 1 96.94 93 ASP A N 1
ATOM 708 C CA . ASP A 1 93 ? 21.141 -45.688 -42.531 1 96.94 93 ASP A CA 1
ATOM 709 C C . ASP A 1 93 ? 21.047 -46.562 -41.281 1 96.94 93 ASP A C 1
ATOM 711 O O . ASP A 1 93 ? 20.688 -46.094 -40.188 1 96.94 93 ASP A O 1
ATOM 715 N N . ILE A 1 94 ? 21.266 -47.812 -41.438 1 97.5 94 ILE A N 1
ATOM 716 C CA . ILE A 1 94 ? 21.375 -48.781 -40.344 1 97.5 94 ILE A CA 1
ATOM 717 C C . ILE A 1 94 ? 22.781 -49.375 -40.312 1 97.5 94 ILE A C 1
ATOM 719 O O . ILE A 1 94 ? 23.359 -49.688 -41.344 1 97.5 94 ILE A O 1
ATOM 723 N N . GLY A 1 95 ? 23.312 -49.406 -39.188 1 96.81 95 GLY A N 1
ATOM 724 C CA . GLY A 1 95 ? 24.656 -49.969 -39.031 1 96.81 95 GLY A CA 1
ATOM 725 C C . GLY A 1 95 ? 25.016 -50.281 -37.594 1 96.81 95 GLY A C 1
ATOM 726 O O . GLY A 1 95 ? 24.141 -50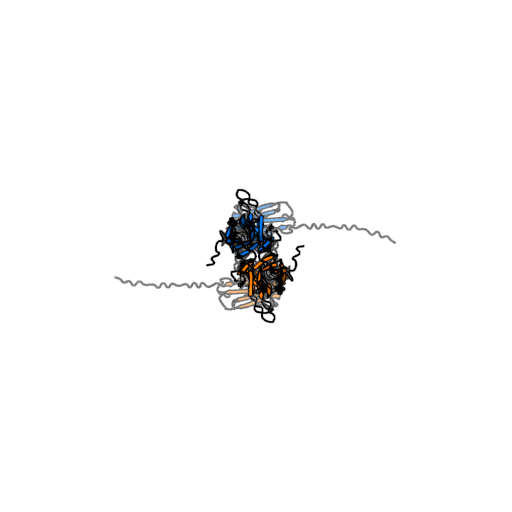.344 -36.719 1 96.81 95 GLY A O 1
ATOM 727 N N . PHE A 1 96 ? 26.25 -50.625 -37.406 1 97.25 96 PHE A N 1
ATOM 728 C CA . PHE A 1 96 ? 26.734 -50.875 -36.031 1 97.25 96 PHE A CA 1
ATOM 729 C C . PHE A 1 96 ? 28.109 -50.25 -35.844 1 97.25 96 PHE A C 1
ATOM 731 O O . PHE A 1 96 ? 28.797 -49.938 -36.812 1 97.25 96 PHE A O 1
ATOM 738 N N . LYS A 1 97 ? 28.359 -49.938 -34.656 1 96.25 97 LYS A N 1
ATOM 739 C CA . LYS A 1 97 ? 29.672 -49.438 -34.219 1 96.25 97 LYS A CA 1
ATOM 740 C C . LYS A 1 97 ? 30.203 -50.219 -33.031 1 96.25 97 LYS A C 1
ATOM 742 O O . LYS A 1 97 ? 29.531 -50.312 -32 1 96.25 97 LYS A O 1
ATOM 747 N N . ARG A 1 98 ? 31.344 -50.812 -33.094 1 95.88 98 ARG A N 1
ATOM 748 C CA . ARG A 1 98 ? 31.984 -51.5 -31.984 1 95.88 98 ARG A CA 1
ATOM 749 C C . ARG A 1 98 ? 32.594 -50.531 -30.984 1 95.88 98 ARG A C 1
ATOM 751 O O . ARG A 1 98 ? 33.375 -49.656 -31.375 1 95.88 98 ARG A O 1
ATOM 758 N N . LEU A 1 99 ? 32.219 -50.562 -29.844 1 95.81 99 LEU A N 1
ATOM 759 C CA . LEU A 1 99 ? 32.688 -49.656 -28.797 1 95.81 99 LEU A CA 1
ATOM 760 C C . LEU A 1 99 ? 33.875 -50.281 -28.062 1 95.81 99 LEU A C 1
ATOM 762 O O . LEU A 1 99 ? 34.781 -49.531 -27.641 1 95.81 99 LEU A O 1
ATOM 766 N N . ALA A 1 100 ? 33.781 -51.562 -27.828 1 95.94 100 ALA A N 1
ATOM 767 C CA . ALA A 1 100 ? 34.812 -52.344 -27.156 1 95.94 100 ALA A CA 1
ATOM 768 C C . ALA A 1 100 ? 34.781 -53.781 -27.625 1 95.94 100 ALA A C 1
ATOM 770 O O . ALA A 1 100 ? 33.969 -54.156 -28.484 1 95.94 100 ALA A O 1
ATOM 771 N N . ASP A 1 101 ? 35.656 -54.625 -27.125 1 95.62 101 ASP A N 1
ATOM 772 C CA . ASP A 1 101 ? 35.75 -56.031 -27.516 1 95.62 101 ASP A CA 1
ATOM 773 C C . ASP A 1 101 ? 34.438 -56.75 -27.172 1 95.62 101 ASP A C 1
ATOM 775 O O . ASP A 1 101 ? 34.062 -57.719 -27.844 1 95.62 101 ASP A O 1
ATOM 779 N N . ASN A 1 102 ? 33.844 -56.25 -26.156 1 96.31 102 ASN A N 1
ATOM 780 C CA . ASN A 1 102 ? 32.625 -56.906 -25.688 1 96.31 102 ASN A CA 1
ATOM 781 C C . ASN A 1 102 ? 31.422 -56 -25.734 1 96.31 102 ASN A C 1
ATOM 783 O O . ASN A 1 102 ? 30.484 -56.125 -24.938 1 96.31 102 ASN A O 1
ATOM 787 N N . SER A 1 103 ? 31.469 -54.938 -26.625 1 97.25 103 SER A N 1
ATOM 788 C CA . SER A 1 103 ? 30.391 -53.969 -26.688 1 97.25 103 SER A CA 1
ATOM 789 C C . SER A 1 103 ? 30.188 -53.469 -28.094 1 97.25 103 SER A C 1
ATOM 791 O O . SER A 1 103 ? 31.156 -53.125 -28.781 1 97.25 103 SER A O 1
ATOM 793 N N . VAL A 1 104 ? 28.938 -53.406 -28.531 1 97.62 104 VAL A N 1
ATOM 794 C CA . VAL A 1 104 ? 28.609 -52.906 -29.859 1 97.62 104 VAL A CA 1
ATOM 795 C C . VAL A 1 104 ? 27.344 -52.031 -29.766 1 97.62 104 VAL A C 1
ATOM 797 O O . VAL A 1 104 ? 26.531 -52.188 -28.859 1 97.62 104 VAL A O 1
ATOM 800 N N . GLU A 1 105 ? 27.172 -51.125 -30.719 1 97.75 105 GLU A N 1
ATOM 801 C CA . GLU A 1 105 ? 25.984 -50.281 -30.797 1 97.75 105 GLU A CA 1
ATOM 802 C C . GLU A 1 105 ? 25.297 -50.438 -32.156 1 97.75 105 GLU A C 1
ATOM 804 O O . GLU A 1 105 ? 25.953 -50.375 -33.188 1 97.75 105 GLU A O 1
ATOM 809 N N . LEU A 1 106 ? 24.078 -50.688 -32.062 1 98.12 106 LEU A N 1
ATOM 810 C CA . LEU A 1 106 ? 23.266 -50.562 -33.25 1 98.12 106 LEU A CA 1
ATOM 811 C C . LEU A 1 106 ? 22.938 -49.094 -33.562 1 98.12 106 LEU A C 1
ATOM 813 O O . LEU A 1 106 ? 22.5 -48.375 -32.688 1 98.12 106 LEU A O 1
ATOM 817 N N . ILE A 1 107 ? 23.172 -48.688 -34.781 1 97.5 107 ILE A N 1
ATOM 818 C CA . ILE A 1 107 ? 23.047 -47.25 -35.094 1 97.5 107 ILE A CA 1
ATOM 819 C C . ILE A 1 107 ? 21.984 -47.062 -36.188 1 97.5 107 ILE A C 1
ATOM 821 O O . ILE A 1 107 ? 22 -47.781 -37.188 1 97.5 107 ILE A O 1
ATOM 825 N N . PHE A 1 108 ? 21.078 -46.188 -35.906 1 97.69 108 PHE A N 1
ATOM 826 C CA . PHE A 1 108 ? 20.203 -45.625 -36.938 1 97.69 108 PHE A CA 1
ATOM 827 C C . PHE A 1 108 ? 20.578 -44.188 -37.219 1 97.69 108 PHE A C 1
ATOM 829 O O . PHE A 1 108 ? 20.609 -43.344 -36.312 1 97.69 108 PHE A O 1
ATOM 836 N N . LYS A 1 109 ? 20.906 -43.844 -38.406 1 96.69 109 LYS A N 1
ATOM 837 C CA . LYS A 1 109 ? 21.203 -42.438 -38.75 1 96.69 109 LYS A CA 1
ATOM 838 C C . LYS A 1 109 ? 19.953 -41.562 -38.625 1 96.69 109 LYS A C 1
ATOM 840 O O . LYS A 1 109 ? 20.031 -40.469 -38.094 1 96.69 109 LYS A O 1
ATOM 845 N N . LYS A 1 110 ? 18.828 -42.094 -39.188 1 96.12 110 LYS A N 1
ATOM 846 C CA . LYS A 1 110 ? 17.5 -41.469 -39.062 1 96.12 110 LYS A CA 1
ATOM 847 C C . LYS A 1 110 ? 16.422 -42.531 -38.844 1 96.12 110 LYS A C 1
ATOM 849 O O . LYS A 1 110 ? 16.078 -43.281 -39.781 1 96.12 110 LYS A O 1
ATOM 854 N N . VAL A 1 111 ? 15.938 -42.5 -37.656 1 96.56 111 VAL A N 1
ATOM 855 C CA . VAL A 1 111 ? 14.953 -43.5 -37.344 1 96.56 111 VAL A CA 1
ATOM 856 C C . VAL A 1 111 ? 13.625 -43.188 -38 1 96.56 111 VAL A C 1
ATOM 858 O O . VAL A 1 111 ? 13.289 -42 -38.156 1 96.56 111 VAL A O 1
ATOM 861 N N . ARG A 1 112 ? 12.906 -44.188 -38.375 1 95.81 112 ARG A N 1
ATOM 862 C CA . ARG A 1 112 ? 11.57 -44.062 -38.938 1 95.81 112 ARG A CA 1
ATOM 863 C C . ARG A 1 112 ? 10.531 -44.688 -38 1 95.81 112 ARG A C 1
ATOM 865 O O . ARG A 1 112 ? 10.875 -45.5 -37.125 1 95.81 112 ARG A O 1
ATOM 872 N N . VAL A 1 113 ? 9.297 -44.281 -38.156 1 93.56 113 VAL A N 1
ATOM 873 C CA . VAL A 1 113 ? 8.219 -44.844 -37.344 1 93.56 113 VAL A CA 1
ATOM 874 C C . VAL A 1 113 ? 8.141 -46.344 -37.531 1 93.56 113 VAL A C 1
ATOM 876 O O . VAL A 1 113 ? 7.832 -47.094 -36.594 1 93.56 113 VAL A O 1
ATOM 879 N N . THR A 1 114 ? 8.531 -46.781 -38.688 1 93.62 114 THR A N 1
ATOM 880 C CA . THR A 1 114 ? 8.469 -48.219 -39.031 1 93.62 114 THR A CA 1
ATOM 881 C C . THR A 1 114 ? 9.578 -48.969 -38.312 1 93.62 114 THR A C 1
ATOM 883 O O . THR A 1 114 ? 9.555 -50.219 -38.25 1 93.62 114 THR A O 1
ATOM 886 N N . ASP A 1 115 ? 10.469 -48.219 -37.781 1 95.56 115 ASP A N 1
ATOM 887 C CA . ASP A 1 115 ? 11.562 -48.875 -37.062 1 95.56 115 ASP A CA 1
ATOM 888 C C . ASP A 1 115 ? 11.133 -49.219 -35.656 1 95.56 115 ASP A C 1
ATOM 890 O O . ASP A 1 115 ? 11.898 -49.844 -34.906 1 95.56 115 ASP A O 1
ATOM 894 N N . SER A 1 116 ? 9.969 -48.812 -35.25 1 94.56 116 SER A N 1
ATOM 895 C CA . SER A 1 116 ? 9.469 -49.219 -33.969 1 94.56 116 SER A CA 1
ATOM 896 C C . SER A 1 116 ? 9.352 -50.75 -33.875 1 94.56 116 SER A C 1
ATOM 898 O O . SER A 1 116 ? 8.852 -51.406 -34.812 1 94.56 116 SER A O 1
ATOM 900 N N . GLY A 1 117 ? 9.859 -51.281 -32.719 1 93.94 117 GLY A N 1
ATOM 901 C CA . GLY A 1 117 ? 9.773 -52.719 -32.531 1 93.94 117 GLY A CA 1
ATOM 902 C C . GLY A 1 117 ? 10.734 -53.25 -31.5 1 93.94 117 GLY A C 1
ATOM 903 O O . GLY A 1 117 ? 11.367 -52.469 -30.766 1 93.94 117 GLY A O 1
ATOM 904 N N . LEU A 1 118 ? 10.711 -54.562 -31.438 1 95.75 118 LEU A N 1
ATOM 905 C CA . LEU A 1 118 ? 11.594 -55.281 -30.516 1 95.75 118 LEU A CA 1
ATOM 906 C C . LEU A 1 118 ? 12.891 -55.688 -31.203 1 95.75 118 LEU A C 1
ATOM 908 O O . LEU A 1 118 ? 12.859 -56.312 -32.25 1 95.75 118 LEU A O 1
ATOM 912 N N . TYR A 1 119 ? 13.953 -55.25 -30.672 1 97.5 119 TYR A N 1
ATOM 913 C CA . TYR A 1 119 ? 15.266 -55.562 -31.219 1 97.5 119 TYR A CA 1
ATOM 914 C C . TYR A 1 119 ? 16.016 -56.562 -30.344 1 97.5 119 TYR A C 1
ATOM 916 O O . TYR A 1 119 ? 16.016 -56.406 -29.109 1 97.5 119 TYR A O 1
ATOM 924 N N . ARG A 1 120 ? 16.625 -57.531 -30.859 1 97.62 120 ARG A N 1
ATOM 925 C CA . ARG A 1 120 ? 17.359 -58.562 -30.125 1 97.62 120 ARG A CA 1
ATOM 926 C C . ARG A 1 120 ? 18.859 -58.5 -30.453 1 97.62 120 ARG A C 1
ATOM 928 O O . ARG A 1 120 ? 19.234 -58.562 -31.625 1 97.62 120 ARG A O 1
ATOM 935 N N . CYS A 1 121 ? 19.609 -58.344 -29.531 1 98 121 CYS A N 1
ATOM 936 C CA . CYS A 1 121 ? 21.062 -58.5 -29.641 1 98 121 CYS A CA 1
ATOM 937 C C . CYS A 1 121 ? 21.5 -59.906 -29.25 1 98 121 CYS A C 1
ATOM 939 O O . CYS A 1 121 ? 21.25 -60.344 -28.125 1 98 121 CYS A O 1
ATOM 941 N N . SER A 1 122 ? 22.125 -60.594 -30.156 1 97.12 122 SER A N 1
ATOM 942 C CA . SER A 1 122 ? 22.578 -61.969 -29.906 1 97.12 122 SER A CA 1
ATOM 943 C C . SER A 1 122 ? 24.094 -62.062 -30.016 1 97.12 122 SER A C 1
ATOM 945 O O . SER A 1 122 ? 24.703 -61.406 -30.875 1 97.12 122 SER A O 1
ATOM 947 N N . THR A 1 123 ? 24.625 -62.812 -29.188 1 96.19 123 THR A N 1
ATOM 948 C CA . THR A 1 123 ? 26.047 -63.094 -29.234 1 96.19 123 THR A CA 1
ATOM 949 C C . THR A 1 123 ? 26.312 -64.625 -29.344 1 96.19 123 THR A C 1
ATOM 951 O O . THR A 1 123 ? 25.797 -65.375 -28.547 1 96.19 123 THR A O 1
ATOM 954 N N . PRO A 1 124 ? 27.031 -65.062 -30.391 1 93.62 124 PRO A N 1
ATOM 955 C CA . PRO A 1 124 ? 27.359 -66.438 -30.484 1 93.62 124 PRO A CA 1
ATOM 956 C C . PRO A 1 124 ? 28.188 -66.938 -29.297 1 93.62 124 PRO A C 1
ATOM 958 O O . PRO A 1 124 ? 29.031 -66.188 -28.781 1 93.62 124 PRO A O 1
ATOM 961 N N . SER A 1 125 ? 27.969 -68.125 -28.906 1 92.19 125 SER A N 1
ATOM 962 C CA . SER A 1 125 ? 28.625 -68.625 -27.734 1 92.19 125 SER A CA 1
ATOM 963 C C . SER A 1 125 ? 30.109 -68.875 -28 1 92.19 125 SER A C 1
ATOM 965 O O . SER A 1 125 ? 30.469 -69.438 -29.047 1 92.19 125 SER A O 1
ATOM 967 N N . THR A 1 126 ? 30.906 -68.5 -27.094 1 92.25 126 THR A N 1
ATOM 968 C CA . THR A 1 126 ? 32.312 -68.812 -27.047 1 92.25 126 THR A CA 1
ATOM 969 C C . THR A 1 126 ? 32.656 -69.625 -25.781 1 92.25 126 THR A C 1
ATOM 971 O O . THR A 1 126 ? 33.812 -69.938 -25.516 1 92.25 126 THR A O 1
ATOM 974 N N . ASP A 1 127 ? 31.594 -69.938 -25.125 1 90.5 127 ASP A N 1
ATOM 975 C CA . ASP A 1 127 ? 31.766 -70.625 -23.812 1 90.5 127 ASP A CA 1
ATOM 976 C C . ASP A 1 127 ? 31.859 -72.125 -23.953 1 90.5 127 ASP A C 1
ATOM 978 O O . ASP A 1 127 ? 31.312 -72.688 -24.891 1 90.5 127 ASP A O 1
ATOM 982 N N . SER A 1 128 ? 32.438 -72.75 -23.031 1 89.69 128 SER A N 1
ATOM 983 C CA . SER A 1 128 ? 32.562 -74.188 -23 1 89.69 128 SER A CA 1
ATOM 984 C C . SER A 1 128 ? 31.25 -74.875 -22.594 1 89.69 128 SER A C 1
ATOM 986 O O . SER A 1 128 ? 30.906 -75.938 -23.109 1 89.69 128 SER A O 1
ATOM 988 N N . VAL A 1 129 ? 30.641 -74.188 -21.641 1 89.5 129 VAL A N 1
ATOM 989 C CA . VAL A 1 129 ? 29.344 -74.688 -21.172 1 89.5 129 VAL A CA 1
ATOM 990 C C . VAL A 1 129 ? 28.312 -73.562 -21.312 1 89.5 129 VAL A C 1
ATOM 992 O O . VAL A 1 129 ? 28.578 -72.375 -20.922 1 89.5 129 VAL A O 1
ATOM 995 N N . TYR A 1 130 ? 27.281 -73.938 -21.984 1 88.25 130 TYR A N 1
ATOM 996 C CA . TYR A 1 130 ? 26.219 -72.938 -22.188 1 88.25 130 TYR A CA 1
ATOM 997 C C . TYR A 1 130 ? 25.562 -72.562 -20.875 1 88.25 130 TYR A C 1
ATOM 999 O O . TYR A 1 130 ? 24.938 -73.375 -20.219 1 88.25 130 TYR A O 1
ATOM 1007 N N . SER A 1 131 ? 25.844 -71.375 -20.344 1 90.81 131 SER A N 1
ATOM 1008 C CA . SER A 1 131 ? 25.266 -70.875 -19.109 1 90.81 131 SER A CA 1
ATOM 1009 C C . SER A 1 131 ? 24.953 -69.375 -19.203 1 90.81 131 SER A C 1
ATOM 1011 O O . SER A 1 131 ? 25.75 -68.625 -19.781 1 90.81 131 SER A O 1
ATOM 1013 N N . GLY A 1 132 ? 23.734 -69 -18.734 1 93 132 GLY A N 1
ATOM 1014 C CA . GLY A 1 132 ? 23.312 -67.625 -18.781 1 93 132 GLY A CA 1
ATOM 1015 C C . GLY A 1 132 ? 22.453 -67.312 -19.984 1 93 132 GLY A C 1
ATOM 1016 O O . GLY A 1 132 ? 21.625 -68.125 -20.391 1 93 132 GLY A O 1
ATOM 1017 N N . ASN A 1 133 ? 22.625 -66 -20.391 1 94.62 133 ASN A N 1
ATOM 1018 C CA . ASN A 1 133 ? 21.859 -65.625 -21.562 1 94.62 133 ASN A CA 1
ATOM 1019 C C . ASN A 1 133 ? 22.75 -65.25 -22.734 1 94.62 133 ASN A C 1
ATOM 1021 O O . ASN A 1 133 ? 23.844 -64.75 -22.547 1 94.62 133 ASN A O 1
ATOM 1025 N N . TYR A 1 134 ? 22.312 -65.5 -23.891 1 95.62 134 TYR A N 1
ATOM 1026 C CA . TYR A 1 134 ? 23.094 -65.312 -25.094 1 95.62 134 TYR A CA 1
ATOM 1027 C C . TYR A 1 134 ? 22.406 -64.25 -26.016 1 95.62 134 TYR A C 1
ATOM 1029 O O . TYR A 1 134 ? 22.906 -63.969 -27.109 1 95.62 134 TYR A O 1
ATOM 1037 N N . ASP A 1 135 ? 21.25 -63.75 -25.578 1 96.44 135 ASP A N 1
ATOM 1038 C CA . ASP A 1 135 ? 20.547 -62.688 -26.266 1 96.44 135 ASP A CA 1
ATOM 1039 C C . ASP A 1 135 ? 19.75 -61.812 -25.281 1 96.44 135 ASP A C 1
ATOM 1041 O O . ASP A 1 135 ? 19.516 -62.219 -24.141 1 96.44 135 ASP A O 1
ATOM 1045 N N . ALA A 1 136 ? 19.531 -60.656 -25.625 1 96.88 136 ALA A N 1
ATOM 1046 C CA . ALA A 1 136 ? 18.703 -59.719 -24.859 1 96.88 136 ALA A CA 1
ATOM 1047 C C . ALA A 1 136 ? 17.891 -58.844 -25.797 1 96.88 136 ALA A C 1
ATOM 1049 O O . ALA A 1 136 ? 18.328 -58.5 -26.891 1 96.88 136 ALA A O 1
ATOM 1050 N N . ASP A 1 137 ? 16.719 -58.5 -25.406 1 96.25 137 ASP A N 1
ATOM 1051 C CA . ASP A 1 137 ? 15.797 -57.75 -26.25 1 96.25 137 ASP A CA 1
ATOM 1052 C C . ASP A 1 137 ? 15.586 -56.344 -25.688 1 96.25 137 ASP A C 1
ATOM 1054 O O . ASP A 1 137 ? 15.664 -56.125 -24.469 1 96.25 137 ASP A O 1
ATOM 1058 N N . VAL A 1 138 ? 15.328 -55.375 -26.531 1 95.38 138 VAL A N 1
ATOM 1059 C CA . VAL A 1 138 ? 14.969 -54.031 -26.125 1 95.38 138 VAL A CA 1
ATOM 1060 C C . VAL A 1 138 ? 13.922 -53.469 -27.094 1 95.38 138 VAL A C 1
ATOM 1062 O O . VAL A 1 138 ? 14.031 -53.656 -28.312 1 95.38 138 VAL A O 1
ATOM 1065 N N . GLU A 1 139 ? 12.945 -52.875 -26.547 1 93.5 139 GLU A N 1
ATOM 1066 C CA . GLU A 1 139 ? 11.891 -52.281 -27.359 1 93.5 139 GLU A CA 1
ATOM 1067 C C . GLU A 1 139 ? 12.242 -50.844 -27.734 1 93.5 139 GLU A C 1
ATOM 1069 O O . GLU A 1 139 ? 12.633 -50.031 -26.891 1 93.5 139 GLU A O 1
ATOM 1074 N N . LEU A 1 140 ? 12.227 -50.562 -29 1 95 140 LEU A N 1
ATOM 1075 C CA . LEU A 1 140 ? 12.375 -49.219 -29.5 1 95 140 LEU A CA 1
ATOM 1076 C C . LEU A 1 140 ? 11.047 -48.656 -30.016 1 95 140 LEU A C 1
ATOM 1078 O O . LEU A 1 140 ? 10.375 -49.312 -30.828 1 95 140 LEU A O 1
ATOM 1082 N N . LYS A 1 141 ? 10.617 -47.625 -29.438 1 92.12 141 LYS A N 1
ATOM 1083 C CA . LYS A 1 141 ? 9.414 -46.938 -29.891 1 92.12 141 LYS A CA 1
ATOM 1084 C C . LYS A 1 141 ? 9.75 -45.594 -30.562 1 92.12 141 LYS A C 1
ATOM 1086 O O . LYS A 1 141 ? 10.312 -44.719 -29.922 1 92.12 141 LYS A O 1
ATOM 1091 N N . VAL A 1 142 ? 9.469 -45.469 -31.797 1 94.38 142 VAL A N 1
ATOM 1092 C CA . VAL A 1 142 ? 9.727 -44.219 -32.562 1 94.38 142 VAL A CA 1
ATOM 1093 C C . VAL A 1 142 ? 8.414 -43.5 -32.781 1 94.38 142 VAL A C 1
ATOM 1095 O O . VAL A 1 142 ? 7.492 -44.031 -33.406 1 94.38 142 VAL A O 1
ATOM 1098 N N . ILE A 1 143 ? 8.273 -42.344 -32.25 1 91.75 143 ILE A N 1
ATOM 1099 C CA . ILE A 1 143 ? 7.047 -41.562 -32.406 1 91.75 143 ILE A CA 1
ATOM 1100 C C . ILE A 1 143 ? 7.281 -40.406 -33.375 1 91.75 143 ILE A C 1
ATOM 1102 O O . ILE A 1 143 ? 8.43 -40.062 -33.656 1 91.75 143 ILE A O 1
ATOM 1106 N N . GLY A 1 144 ? 6.195 -39.938 -33.969 1 91.62 144 GLY A N 1
ATOM 1107 C CA . GLY A 1 144 ? 6.316 -38.781 -34.844 1 91.62 144 GLY A CA 1
ATOM 1108 C C . GLY A 1 144 ? 6.605 -37.5 -34.125 1 91.62 144 GLY A C 1
ATOM 1109 O O . GLY A 1 144 ? 6.375 -37.406 -32.906 1 91.62 144 GLY A O 1
ATOM 1110 N N . ASP A 1 145 ? 7.168 -36.531 -34.844 1 91.62 145 ASP A N 1
ATOM 1111 C CA . ASP A 1 145 ? 7.332 -35.188 -34.281 1 91.62 145 ASP A CA 1
ATOM 1112 C C . ASP A 1 145 ? 6.008 -34.438 -34.281 1 91.62 145 ASP A C 1
ATOM 1114 O O . ASP A 1 145 ? 5.609 -33.875 -35.312 1 91.62 145 ASP A O 1
ATOM 1118 N N . SER A 1 146 ? 5.324 -34.469 -33.188 1 91.75 146 SER A N 1
ATOM 1119 C CA . SER A 1 146 ? 4.012 -33.812 -33.125 1 91.75 146 SER A CA 1
ATOM 1120 C C . SER A 1 146 ? 4.039 -32.625 -32.188 1 91.75 146 SER A C 1
ATOM 1122 O O . SER A 1 146 ? 2.996 -32 -31.922 1 91.75 146 SER A O 1
ATOM 1124 N N . LEU A 1 147 ? 5.234 -32.281 -31.656 1 94.81 147 LEU A N 1
ATOM 1125 C CA . LEU A 1 147 ? 5.34 -31.156 -30.734 1 94.81 147 LEU A CA 1
ATOM 1126 C C . LEU A 1 147 ? 5.129 -29.828 -31.469 1 94.81 147 LEU A C 1
ATOM 1128 O O . LEU A 1 147 ? 5.809 -29.547 -32.469 1 94.81 147 LEU A O 1
ATOM 1132 N N . ASN A 1 148 ? 4.137 -29.109 -31.047 1 96.12 148 ASN A N 1
ATOM 1133 C CA . ASN A 1 148 ? 3.834 -27.812 -31.625 1 96.12 148 ASN A CA 1
ATOM 1134 C C . ASN A 1 148 ? 3.879 -26.703 -30.578 1 96.12 148 ASN A C 1
ATOM 1136 O O . ASN A 1 148 ? 3.369 -26.875 -29.469 1 96.12 148 ASN A O 1
ATOM 1140 N N . VAL A 1 149 ? 4.547 -25.609 -30.969 1 97.38 149 VAL A N 1
ATOM 1141 C CA . VAL A 1 149 ? 4.684 -24.5 -30.047 1 97.38 149 VAL A CA 1
ATOM 1142 C C . VAL A 1 149 ? 4.32 -23.188 -30.75 1 97.38 149 VAL A C 1
ATOM 1144 O O . VAL A 1 149 ? 4.746 -22.953 -31.875 1 97.38 149 VAL A O 1
ATOM 1147 N N . SER A 1 150 ? 3.4 -22.469 -30.156 1 97.44 150 SER A N 1
ATOM 1148 C CA . SER A 1 150 ? 3.07 -21.125 -30.609 1 97.44 150 SER A CA 1
ATOM 1149 C C . SER A 1 150 ? 3.023 -20.141 -29.438 1 97.44 150 SER A C 1
ATOM 1151 O O . SER A 1 150 ? 2.672 -20.531 -28.312 1 97.44 150 SER A O 1
ATOM 1153 N N . SER A 1 151 ? 3.461 -18.938 -29.734 1 97.38 151 SER A N 1
ATOM 1154 C CA . SER A 1 151 ? 3.531 -17.969 -28.641 1 97.38 151 SER A CA 1
ATOM 1155 C C . SER A 1 151 ? 2.826 -16.672 -29 1 97.38 151 SER A C 1
ATOM 1157 O O . SER A 1 151 ? 2.609 -16.375 -30.172 1 97.38 151 SER A O 1
ATOM 1159 N N . ALA A 1 152 ? 2.381 -15.977 -27.922 1 96.94 152 ALA A N 1
ATOM 1160 C CA . ALA A 1 152 ? 1.753 -14.672 -28.109 1 96.94 152 ALA A CA 1
ATOM 1161 C C . ALA A 1 152 ? 1.952 -13.789 -26.875 1 96.94 152 ALA A C 1
ATOM 1163 O O . ALA A 1 152 ? 1.987 -14.281 -25.75 1 96.94 152 ALA A O 1
ATOM 1164 N N . ILE A 1 153 ? 2.154 -12.523 -27.188 1 97.75 153 ILE A N 1
ATOM 1165 C CA . ILE A 1 153 ? 2.104 -11.484 -26.172 1 97.75 153 ILE A CA 1
ATOM 1166 C C . ILE A 1 153 ? 0.981 -10.5 -26.5 1 97.75 153 ILE A C 1
ATOM 1168 O O . ILE A 1 153 ? 1.179 -9.547 -27.266 1 97.75 153 ILE A O 1
ATOM 1172 N N . PRO A 1 154 ? -0.175 -10.727 -25.891 1 96.75 154 PRO A N 1
ATOM 1173 C CA . PRO A 1 154 ? -1.317 -9.883 -26.25 1 96.75 154 PRO A CA 1
ATOM 1174 C C . PRO A 1 154 ? -1.009 -8.391 -26.156 1 96.75 154 PRO A C 1
ATOM 1176 O O . PRO A 1 154 ? -1.403 -7.613 -27.016 1 96.75 154 PRO A O 1
ATOM 1179 N N . LYS A 1 155 ? -0.371 -7.91 -25.141 1 96.31 155 LYS A N 1
ATOM 1180 C CA . LYS A 1 155 ? 0.048 -6.523 -24.953 1 96.31 155 LYS A CA 1
ATOM 1181 C C . LYS A 1 155 ? 1.549 -6.438 -24.688 1 96.31 155 LYS A C 1
ATOM 1183 O O . LYS A 1 155 ? 2.004 -6.695 -23.562 1 96.31 155 LYS A O 1
ATOM 1188 N N . SER A 1 156 ? 2.32 -6.008 -25.688 1 96.31 156 SER A N 1
ATOM 1189 C CA . SER A 1 156 ? 3.775 -6.031 -25.594 1 96.31 156 SER A CA 1
ATOM 1190 C C . SER A 1 156 ? 4.32 -4.703 -25.078 1 96.31 156 SER A C 1
ATOM 1192 O O . SER A 1 156 ? 5.457 -4.629 -24.609 1 96.31 156 SER A O 1
ATOM 1194 N N . ALA A 1 157 ? 3.578 -3.662 -25.188 1 95.69 157 ALA A N 1
ATOM 1195 C CA . ALA A 1 157 ? 3.953 -2.361 -24.625 1 95.69 157 ALA A CA 1
ATOM 1196 C C . ALA A 1 157 ? 3.104 -2.016 -23.406 1 95.69 157 ALA A C 1
ATOM 1198 O O . ALA A 1 157 ? 1.887 -1.843 -23.531 1 95.69 157 ALA A O 1
ATOM 1199 N N . VAL A 1 158 ? 3.807 -1.959 -22.281 1 94.88 158 VAL A N 1
ATOM 1200 C CA . VAL A 1 158 ? 3.053 -1.704 -21.047 1 94.88 158 VAL A CA 1
ATOM 1201 C C . VAL A 1 158 ? 3.738 -0.606 -20.234 1 94.88 158 VAL A C 1
ATOM 1203 O O . VAL A 1 158 ? 4.918 -0.314 -20.453 1 94.88 158 VAL A O 1
ATOM 1206 N N . SER A 1 159 ? 3.004 0.062 -19.422 1 89.94 159 SER A N 1
ATOM 1207 C CA . SER A 1 159 ? 3.566 1.015 -18.469 1 89.94 159 SER A CA 1
ATOM 1208 C C . SER A 1 159 ? 4.02 0.317 -17.188 1 89.94 159 SER A C 1
ATOM 1210 O O . SER A 1 159 ? 3.529 -0.764 -16.859 1 89.94 159 SER A O 1
ATOM 1212 N N . GLU A 1 160 ? 4.953 0.979 -16.578 1 88.62 160 GLU A N 1
ATOM 1213 C CA . GLU A 1 160 ? 5.395 0.42 -15.297 1 88.62 160 GLU A CA 1
ATOM 1214 C C . GLU A 1 160 ? 4.215 0.173 -14.359 1 88.62 160 GLU A C 1
ATOM 1216 O O . GLU A 1 160 ? 3.332 1.023 -14.234 1 88.62 160 GLU A O 1
ATOM 1221 N N . GLY A 1 161 ? 4.156 -1.009 -13.766 1 85.5 161 GLY A N 1
ATOM 1222 C CA . GLY A 1 161 ? 3.08 -1.36 -12.859 1 85.5 161 GLY A CA 1
ATOM 1223 C C . GLY A 1 161 ? 2.006 -2.215 -13.5 1 85.5 161 GLY A C 1
ATOM 1224 O O . GLY A 1 161 ? 1.247 -2.896 -12.812 1 85.5 161 GLY A O 1
ATOM 1225 N N . GLU A 1 162 ? 1.922 -2.156 -14.789 1 89.88 162 GLU A N 1
ATOM 1226 C CA . GLU A 1 162 ? 0.943 -2.971 -15.508 1 89.88 162 GLU A CA 1
ATOM 1227 C C . GLU A 1 162 ? 1.398 -4.426 -15.602 1 89.88 162 GLU A C 1
ATOM 1229 O O . GLU A 1 162 ? 2.527 -4.754 -15.234 1 89.88 162 GLU A O 1
ATOM 1234 N N . SER A 1 163 ? 0.465 -5.289 -16.047 1 93.94 163 SER A N 1
ATOM 1235 C CA . SER A 1 163 ? 0.804 -6.703 -16.172 1 93.94 163 SER A CA 1
ATOM 1236 C C . SER A 1 163 ? 1.103 -7.082 -17.609 1 93.94 163 SER A C 1
ATOM 1238 O O . SER A 1 163 ? 0.57 -6.469 -18.547 1 93.94 163 SER A O 1
ATOM 1240 N N . VAL A 1 164 ? 1.977 -8.039 -17.781 1 97.06 164 VAL A N 1
ATOM 1241 C CA . VAL A 1 164 ? 2.311 -8.586 -19.078 1 97.06 164 VAL A CA 1
ATOM 1242 C C . VAL A 1 164 ? 1.97 -10.078 -19.125 1 97.06 164 VAL A C 1
ATOM 1244 O O . VAL A 1 164 ? 2.342 -10.828 -18.219 1 97.06 164 VAL A O 1
ATOM 1247 N N . GLU A 1 165 ? 1.238 -10.516 -20.125 1 97.38 165 GLU A N 1
ATOM 1248 C CA . GLU A 1 165 ? 0.902 -11.93 -20.297 1 97.38 165 GLU A CA 1
ATOM 1249 C C . GLU A 1 165 ? 1.776 -12.578 -21.359 1 97.38 165 GLU A C 1
ATOM 1251 O O . GLU A 1 165 ? 1.811 -12.125 -22.5 1 97.38 165 GLU A O 1
ATOM 1256 N N . LEU A 1 166 ? 2.459 -13.586 -21 1 98.44 166 LEU A N 1
ATOM 1257 C CA . LEU A 1 166 ? 3.281 -14.359 -21.922 1 98.44 166 LEU A CA 1
ATOM 1258 C C . LEU A 1 166 ? 2.65 -15.727 -22.203 1 98.44 166 LEU A C 1
ATOM 1260 O O . LEU A 1 166 ? 2.779 -16.641 -21.391 1 98.44 166 LEU A O 1
ATOM 1264 N N . GLN A 1 167 ? 2.074 -15.898 -23.359 1 98.44 167 GLN A N 1
ATOM 1265 C CA . GLN A 1 167 ? 1.36 -17.125 -23.703 1 98.44 167 GLN A CA 1
ATOM 1266 C C . GLN A 1 167 ? 2.236 -18.062 -24.531 1 98.44 167 GLN A C 1
ATOM 1268 O O . GLN A 1 167 ? 2.859 -17.641 -25.5 1 98.44 167 GLN A O 1
ATOM 1273 N N . CYS A 1 168 ? 2.416 -19.219 -24.094 1 98.25 168 CYS A N 1
ATOM 1274 C CA . CYS A 1 168 ? 3.141 -20.266 -24.797 1 98.25 168 CYS A CA 1
ATOM 1275 C C . CYS A 1 168 ? 2.26 -21.484 -25.016 1 98.25 168 CYS A C 1
ATOM 1277 O O . CYS A 1 168 ? 2.244 -22.391 -24.172 1 98.25 168 CYS A O 1
ATOM 1279 N N . ASN A 1 169 ? 1.577 -21.609 -26.141 1 97.5 169 ASN A N 1
ATOM 1280 C CA . ASN A 1 169 ? 0.723 -22.75 -26.469 1 97.5 169 ASN A CA 1
ATOM 1281 C C . ASN A 1 169 ? 1.54 -23.953 -26.953 1 97.5 169 ASN A C 1
ATOM 1283 O O . ASN A 1 169 ? 2.23 -23.859 -27.969 1 97.5 169 ASN A O 1
ATOM 1287 N N . THR A 1 170 ? 1.527 -24.969 -26.219 1 96.88 170 THR A N 1
ATOM 1288 C CA . THR A 1 170 ? 2.322 -26.172 -26.5 1 96.88 170 THR A CA 1
ATOM 1289 C C . THR A 1 170 ? 1.437 -27.406 -26.547 1 96.88 170 THR A C 1
ATOM 1291 O O . THR A 1 170 ? 0.752 -27.719 -25.562 1 96.88 170 THR A O 1
ATOM 1294 N N . THR A 1 171 ? 1.429 -28.109 -27.641 1 93 171 THR A N 1
ATOM 1295 C CA . THR A 1 171 ? 0.631 -29.328 -27.797 1 93 171 THR A CA 1
ATOM 1296 C C . THR A 1 171 ? 1.465 -30.453 -28.406 1 93 171 THR A C 1
ATOM 1298 O O . THR A 1 171 ? 2.529 -30.203 -28.969 1 93 171 THR A O 1
ATOM 1301 N N . ARG A 1 172 ? 1.069 -31.625 -28.156 1 90.25 172 ARG A N 1
ATOM 1302 C CA . ARG A 1 172 ? 1.688 -32.812 -28.75 1 90.25 172 ARG A CA 1
ATOM 1303 C C . ARG A 1 172 ? 0.652 -33.906 -29.016 1 90.25 172 ARG A C 1
ATOM 1305 O O . ARG A 1 172 ? -0.424 -33.875 -28.406 1 90.25 172 ARG A O 1
ATOM 1312 N N . GLY A 1 173 ? 1.016 -34.719 -29.906 1 82.69 173 GLY A N 1
ATOM 1313 C CA . GLY A 1 173 ? 0.16 -35.844 -30.141 1 82.69 173 GLY A CA 1
ATOM 1314 C C . GLY A 1 173 ? 0.203 -36.875 -29.031 1 82.69 173 GLY A C 1
ATOM 1315 O O . GLY A 1 173 ? 1.213 -37 -28.328 1 82.69 173 GLY A O 1
ATOM 1316 N N . PHE A 1 174 ? -1.012 -37.562 -28.781 1 72.94 174 PHE A N 1
ATOM 1317 C CA . PHE A 1 174 ? -1.109 -38.5 -27.672 1 72.94 174 PHE A CA 1
ATOM 1318 C C . PHE A 1 174 ? -0.763 -39.906 -28.125 1 72.94 174 PHE A C 1
ATOM 1320 O O . PHE A 1 174 ? -1.645 -40.781 -28.25 1 72.94 174 PHE A O 1
ATOM 1327 N N . THR A 1 175 ? 0.369 -40.094 -28.734 1 67.19 175 THR A N 1
ATOM 1328 C CA . THR A 1 175 ? 0.704 -41.438 -29.188 1 67.19 175 THR A CA 1
ATOM 1329 C C . THR A 1 175 ? 1.432 -42.219 -28.094 1 67.19 175 THR A C 1
ATOM 1331 O O . THR A 1 175 ? 1.228 -43.438 -27.938 1 67.19 175 THR A O 1
ATOM 1334 N N . GLU A 1 176 ? 2.33 -41.594 -27.453 1 72.06 176 GLU A N 1
ATOM 1335 C CA . GLU A 1 176 ? 3.066 -42.156 -26.328 1 72.06 176 GLU A CA 1
ATOM 1336 C C . GLU A 1 176 ? 2.963 -41.25 -25.094 1 72.06 176 GLU A C 1
ATOM 1338 O O . GLU A 1 176 ? 2.551 -40.094 -25.188 1 72.06 176 GLU A O 1
ATOM 1343 N N . HIS A 1 177 ? 3.131 -41.906 -24 1 76.88 177 HIS A N 1
ATOM 1344 C CA . HIS A 1 177 ? 3.047 -41.156 -22.766 1 76.88 177 HIS A CA 1
ATOM 1345 C C . HIS A 1 177 ? 4.254 -40.25 -22.578 1 76.88 177 HIS A C 1
ATOM 1347 O O . HIS A 1 177 ? 5.309 -40.688 -22.125 1 76.88 177 HIS A O 1
ATOM 1353 N N . THR A 1 178 ? 4.164 -39.125 -23.094 1 88 178 THR A N 1
ATOM 1354 C CA . THR A 1 178 ? 5.227 -38.156 -22.953 1 88 178 THR A CA 1
ATOM 1355 C C . THR A 1 178 ? 4.777 -37 -22.047 1 88 178 THR A C 1
ATOM 1357 O O . THR A 1 178 ? 3.598 -36.906 -21.703 1 88 178 THR A O 1
ATOM 1360 N N . PHE A 1 179 ? 5.676 -36.281 -21.562 1 89.44 179 PHE A N 1
ATOM 1361 C CA . PHE A 1 179 ? 5.441 -35.156 -20.672 1 89.44 179 PHE A CA 1
ATOM 1362 C C . PHE A 1 179 ? 5.973 -33.844 -21.281 1 89.44 179 PHE A C 1
ATOM 1364 O O . PHE A 1 179 ? 6.961 -33.875 -22.016 1 89.44 179 PHE A O 1
ATOM 1371 N N . LEU A 1 180 ? 5.293 -32.844 -20.984 1 93.5 180 LEU A N 1
ATOM 1372 C CA . LEU A 1 180 ? 5.711 -31.562 -21.531 1 93.5 180 LEU A CA 1
ATOM 1373 C C . LEU A 1 180 ? 6.371 -30.703 -20.469 1 93.5 180 LEU A C 1
ATOM 1375 O O . LEU A 1 180 ? 6.051 -30.828 -19.281 1 93.5 180 LEU A O 1
ATOM 1379 N N . SER A 1 181 ? 7.305 -29.906 -20.859 1 96.5 181 SER A N 1
ATOM 1380 C CA . SER A 1 181 ? 7.891 -28.828 -20.078 1 96.5 181 SER A CA 1
ATOM 1381 C C . SER A 1 181 ? 7.953 -27.531 -20.875 1 96.5 181 SER A C 1
ATOM 1383 O O . SER A 1 181 ? 8.195 -27.547 -22.078 1 96.5 181 SER A O 1
ATOM 1385 N N . VAL A 1 182 ? 7.629 -26.469 -20.266 1 98.12 182 VAL A N 1
ATOM 1386 C CA . VAL A 1 182 ? 7.652 -25.172 -20.922 1 98.12 182 VAL A CA 1
ATOM 1387 C C . VAL A 1 182 ? 8.547 -24.219 -20.125 1 98.12 182 VAL A C 1
ATOM 1389 O O . VAL A 1 182 ? 8.422 -24.094 -18.906 1 98.12 182 VAL A O 1
ATOM 1392 N N . THR A 1 183 ? 9.453 -23.516 -20.797 1 98.31 183 THR A N 1
ATOM 1393 C CA . THR A 1 183 ? 10.375 -22.562 -20.188 1 98.31 183 THR A CA 1
ATOM 1394 C C . THR A 1 183 ? 10.211 -21.172 -20.812 1 98.31 183 THR A C 1
ATOM 1396 O O . THR A 1 183 ? 10.211 -21.031 -22.031 1 98.31 183 THR A O 1
ATOM 1399 N N . TRP A 1 184 ? 9.977 -20.188 -20.016 1 98.5 184 TRP A N 1
ATOM 1400 C CA . TRP A 1 184 ? 10 -18.797 -20.438 1 98.5 184 TRP A CA 1
ATOM 1401 C C . TRP A 1 184 ? 11.359 -18.156 -20.141 1 98.5 184 TRP A C 1
ATOM 1403 O O . TRP A 1 184 ? 11.914 -18.344 -19.062 1 98.5 184 TRP A O 1
ATOM 1413 N N . SER A 1 185 ? 11.883 -17.484 -21.156 1 98.06 185 SER A N 1
ATOM 1414 C CA . SER A 1 185 ? 13.188 -16.844 -21.031 1 98.06 185 SER A CA 1
ATOM 1415 C C . SER A 1 185 ? 13.172 -15.43 -21.594 1 98.06 185 SER A C 1
ATOM 1417 O O . SER A 1 185 ? 12.273 -15.07 -22.359 1 98.06 185 SER A O 1
ATOM 1419 N N . ILE A 1 186 ? 14.141 -14.68 -21.188 1 97.19 186 ILE A N 1
ATOM 1420 C CA . ILE A 1 186 ? 14.234 -13.297 -21.641 1 97.19 186 ILE A CA 1
ATOM 1421 C C . ILE A 1 186 ? 15.672 -12.992 -22.078 1 97.19 186 ILE A C 1
ATOM 1423 O O . ILE A 1 186 ? 16.625 -13.523 -21.5 1 97.19 186 ILE A O 1
ATOM 1427 N N . ARG A 1 187 ? 15.781 -12.336 -23.078 1 95.44 187 ARG A N 1
ATOM 1428 C CA . ARG A 1 187 ? 17.047 -11.812 -23.562 1 95.44 187 ARG A CA 1
ATOM 1429 C C . ARG A 1 187 ? 17.094 -10.289 -23.469 1 95.44 187 ARG A C 1
ATOM 1431 O O . ARG A 1 187 ? 16.281 -9.602 -24.094 1 95.44 187 ARG A O 1
ATOM 1438 N N . LYS A 1 188 ? 17.906 -9.797 -22.625 1 90.06 188 LYS A N 1
ATOM 1439 C CA . LYS A 1 188 ? 18.078 -8.359 -22.438 1 90.06 188 LYS A CA 1
ATOM 1440 C C . LYS A 1 188 ? 19.266 -7.836 -23.25 1 90.06 188 LYS A C 1
ATOM 1442 O O . LYS A 1 188 ? 20.422 -8.117 -22.906 1 90.06 188 LYS A O 1
ATOM 1447 N N . GLY A 1 189 ? 19 -7.176 -24.266 1 83.31 189 GLY A N 1
ATOM 1448 C CA . GLY A 1 189 ? 20.078 -6.688 -25.109 1 83.31 189 GLY A CA 1
ATOM 1449 C C . GLY A 1 189 ? 20.859 -7.801 -25.766 1 83.31 189 GLY A C 1
ATOM 1450 O O . GLY A 1 189 ? 20.297 -8.664 -26.438 1 83.31 189 GLY A O 1
ATOM 1451 N N . ASN A 1 190 ? 22.188 -7.734 -25.562 1 79.5 190 ASN A N 1
ATOM 1452 C CA . ASN A 1 190 ? 23.062 -8.711 -26.203 1 79.5 190 ASN A CA 1
ATOM 1453 C C . ASN A 1 190 ? 23.516 -9.789 -25.219 1 79.5 190 ASN A C 1
ATOM 1455 O O . ASN A 1 190 ? 24.547 -10.445 -25.453 1 79.5 190 ASN A O 1
ATOM 1459 N N . VAL A 1 191 ? 22.75 -9.852 -24.234 1 79.25 191 VAL A N 1
ATOM 1460 C CA . VAL A 1 191 ? 23.141 -10.805 -23.203 1 79.25 191 VAL A CA 1
ATOM 1461 C C . VAL A 1 191 ? 22.562 -12.18 -23.531 1 79.25 191 VAL A C 1
ATOM 1463 O O . VAL A 1 191 ? 21.672 -12.297 -24.391 1 79.25 191 VAL A O 1
ATOM 1466 N N . THR A 1 192 ? 23.047 -13.141 -22.859 1 87.38 192 THR A N 1
ATOM 1467 C CA . THR A 1 192 ? 22.609 -14.523 -22.984 1 87.38 192 THR A CA 1
ATOM 1468 C C . THR A 1 192 ? 21.188 -14.695 -22.5 1 87.38 192 THR A C 1
ATOM 1470 O O . THR A 1 192 ? 20.703 -13.914 -21.672 1 87.38 192 THR A O 1
ATOM 1473 N N . LEU A 1 193 ? 20.469 -15.609 -23.109 1 93.88 193 LEU A N 1
ATOM 1474 C CA . LEU A 1 193 ? 19.094 -15.953 -22.75 1 93.88 193 LEU A CA 1
ATOM 1475 C C . LEU A 1 193 ? 19 -16.391 -21.297 1 93.88 193 LEU A C 1
ATOM 1477 O O . LEU A 1 193 ? 19.734 -17.297 -20.875 1 93.88 193 LEU A O 1
ATOM 1481 N N . GLU A 1 194 ? 18.281 -15.656 -20.547 1 95.19 194 GLU A N 1
ATOM 1482 C CA . GLU A 1 194 ? 18.094 -15.969 -19.125 1 95.19 194 GLU A CA 1
ATOM 1483 C C . GLU A 1 194 ? 16.734 -16.625 -18.891 1 95.19 194 GLU A C 1
ATOM 1485 O O . GLU A 1 194 ? 15.703 -16.109 -19.312 1 95.19 194 GLU A O 1
ATOM 1490 N N . GLU A 1 195 ? 16.734 -17.781 -18.172 1 96.88 195 GLU A N 1
ATOM 1491 C CA . GLU A 1 195 ? 15.484 -18.469 -17.859 1 96.88 195 GLU A CA 1
ATOM 1492 C C . GLU A 1 195 ? 14.727 -17.781 -16.734 1 96.88 195 GLU A C 1
ATOM 1494 O O . GLU A 1 195 ? 15.32 -17.406 -15.719 1 96.88 195 GLU A O 1
ATOM 1499 N N . ILE A 1 196 ? 13.492 -17.547 -16.906 1 97.5 196 ILE A N 1
ATOM 1500 C CA . ILE A 1 196 ? 12.633 -16.953 -15.883 1 97.5 196 ILE A CA 1
ATOM 1501 C C . ILE A 1 196 ? 11.984 -18.047 -15.047 1 97.5 196 ILE A C 1
ATOM 1503 O O . ILE A 1 196 ? 12.156 -18.094 -13.828 1 97.5 196 ILE A O 1
ATOM 1507 N N . LEU A 1 197 ? 11.312 -18.922 -15.719 1 97.56 197 LEU A N 1
ATOM 1508 C CA . LEU A 1 197 ? 10.539 -19.984 -15.078 1 97.56 197 LEU A CA 1
ATOM 1509 C C . LEU A 1 197 ? 10.375 -21.172 -16.016 1 97.56 197 LEU A C 1
ATOM 1511 O O . LEU A 1 197 ? 10.148 -21 -17.219 1 97.56 197 LEU A O 1
ATOM 1515 N N . THR A 1 198 ? 10.57 -22.391 -15.508 1 98 198 THR A N 1
ATOM 1516 C CA . THR A 1 198 ? 10.32 -23.625 -16.219 1 98 198 THR A CA 1
ATOM 1517 C C . THR A 1 198 ? 9.25 -24.453 -15.516 1 98 198 THR A C 1
ATOM 1519 O O . THR A 1 198 ? 9.344 -24.703 -14.312 1 98 198 THR A O 1
ATOM 1522 N N . PHE A 1 199 ? 8.258 -24.781 -16.281 1 97.12 199 PHE A N 1
ATOM 1523 C CA . PHE A 1 199 ? 7.23 -25.688 -15.773 1 97.12 199 PHE A CA 1
ATOM 1524 C C . PHE A 1 199 ? 7.387 -27.078 -16.375 1 97.12 199 PHE A C 1
ATOM 1526 O O . PHE A 1 199 ? 7.445 -27.219 -17.594 1 97.12 199 PHE A O 1
ATOM 1533 N N . GLY A 1 200 ? 7.477 -28.016 -15.477 1 95 200 GLY A N 1
ATOM 1534 C CA . GLY A 1 200 ? 7.605 -29.391 -15.945 1 95 200 GLY A CA 1
ATOM 1535 C C . GLY A 1 2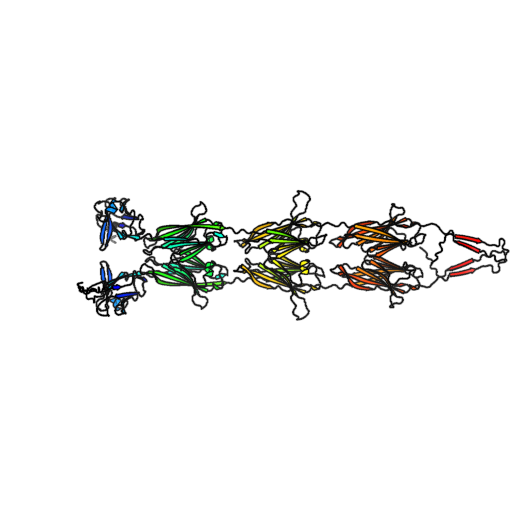00 ? 9.039 -29.766 -16.281 1 95 200 GLY A C 1
ATOM 1536 O O . GLY A 1 200 ? 9.938 -28.922 -16.234 1 95 200 GLY A O 1
ATOM 1537 N N . PRO A 1 201 ? 9.305 -30.906 -16.547 1 91.12 201 PRO A N 1
ATOM 1538 C CA . PRO A 1 201 ? 8.305 -31.984 -16.484 1 91.12 201 PRO A CA 1
ATOM 1539 C C . PRO A 1 201 ? 7.965 -32.375 -15.055 1 91.12 201 PRO A C 1
ATOM 1541 O O . PRO A 1 201 ? 8.508 -31.812 -14.102 1 91.12 201 PRO A O 1
ATOM 1544 N N . ASP A 1 202 ? 7.02 -33.219 -14.734 1 88.44 202 ASP A N 1
ATOM 1545 C CA . ASP A 1 202 ? 6.633 -33.75 -13.422 1 88.44 202 ASP A CA 1
ATOM 1546 C C . ASP A 1 202 ? 5.953 -32.688 -12.578 1 88.44 202 ASP A C 1
ATOM 1548 O O . ASP A 1 202 ? 6.195 -32.594 -11.375 1 88.44 202 ASP A O 1
ATOM 1552 N N . ASP A 1 203 ? 5.379 -31.75 -13.156 1 91.94 203 ASP A N 1
ATOM 1553 C CA . ASP A 1 203 ? 4.613 -30.703 -12.5 1 91.94 203 ASP A CA 1
ATOM 1554 C C . ASP A 1 203 ? 5.52 -29.828 -11.633 1 91.94 203 ASP A C 1
ATOM 1556 O O . ASP A 1 203 ? 5.09 -29.312 -10.602 1 91.94 203 ASP A O 1
ATOM 1560 N N . LYS A 1 204 ? 6.734 -29.781 -11.945 1 94.69 204 LYS A N 1
ATOM 1561 C CA . LYS A 1 204 ? 7.703 -29.016 -11.164 1 94.69 204 LYS A CA 1
ATOM 1562 C C . LYS A 1 204 ? 7.875 -27.609 -11.727 1 94.69 204 LYS A C 1
ATOM 1564 O O . LYS A 1 204 ? 7.871 -27.406 -12.945 1 94.69 204 LYS A O 1
ATOM 1569 N N . VAL A 1 205 ? 7.953 -26.672 -10.773 1 96.5 205 VAL A N 1
ATOM 1570 C CA . VAL A 1 205 ? 8.273 -25.297 -11.164 1 96.5 205 VAL A CA 1
ATOM 1571 C C . VAL A 1 205 ? 9.703 -24.969 -10.758 1 96.5 205 VAL A C 1
ATOM 1573 O O . VAL A 1 205 ? 10.062 -25.062 -9.578 1 96.5 205 VAL A O 1
ATOM 1576 N N . LYS A 1 206 ? 10.492 -24.656 -11.734 1 96.5 206 LYS A N 1
ATOM 1577 C CA . LYS A 1 206 ? 11.867 -24.234 -11.508 1 96.5 206 LYS A CA 1
ATOM 1578 C C . LYS A 1 206 ? 12.039 -22.75 -11.859 1 96.5 206 LYS A C 1
ATOM 1580 O O . LYS A 1 206 ? 11.734 -22.344 -12.977 1 96.5 206 LYS A O 1
ATOM 1585 N N . LEU A 1 207 ? 12.508 -22.031 -10.93 1 96 207 LEU A N 1
ATOM 1586 C CA . LEU A 1 207 ? 12.68 -20.594 -11.125 1 96 207 LEU A CA 1
ATOM 1587 C C . LEU A 1 207 ? 14.117 -20.266 -11.5 1 96 207 LEU A C 1
ATOM 1589 O O . LEU A 1 207 ? 15.055 -20.922 -11.031 1 96 207 LEU A O 1
ATOM 1593 N N . GLY A 1 208 ? 14.164 -19.328 -12.328 1 95.25 208 GLY A N 1
ATOM 1594 C CA . GLY A 1 208 ? 15.5 -18.797 -12.555 1 95.25 208 GLY A CA 1
ATOM 1595 C C . GLY A 1 208 ? 16.109 -18.156 -11.32 1 95.25 208 GLY A C 1
ATOM 1596 O O . GLY A 1 208 ? 15.391 -17.781 -10.398 1 95.25 208 GLY A O 1
ATOM 1597 N N . SER A 1 209 ? 17.391 -18.047 -11.336 1 92.12 209 SER A N 1
ATOM 1598 C CA . SER A 1 209 ? 18.125 -17.594 -10.164 1 92.12 209 SER A CA 1
ATOM 1599 C C . SER A 1 209 ? 17.672 -16.219 -9.711 1 92.12 209 SER A C 1
ATOM 1601 O O . SER A 1 209 ? 17.578 -15.945 -8.516 1 92.12 209 SER A O 1
ATOM 1603 N N . ASN A 1 210 ? 17.344 -15.32 -10.578 1 92 210 ASN A N 1
ATOM 1604 C CA . ASN A 1 210 ? 17.016 -13.938 -10.242 1 92 210 ASN A CA 1
ATOM 1605 C C . ASN A 1 210 ? 15.5 -13.742 -10.086 1 92 210 ASN A C 1
ATOM 1607 O O . ASN A 1 210 ? 15.031 -12.617 -9.906 1 92 210 ASN A O 1
ATOM 1611 N N . TYR A 1 211 ? 14.75 -14.805 -10.109 1 95.06 211 TYR A N 1
ATOM 1612 C CA . TYR A 1 211 ? 13.305 -14.617 -10.172 1 95.06 211 TYR A CA 1
ATOM 1613 C C . TYR A 1 211 ? 12.609 -15.289 -9 1 95.06 211 TYR A C 1
ATOM 1615 O O . TYR A 1 211 ? 11.383 -15.336 -8.938 1 95.06 211 TYR A O 1
ATOM 1623 N N . THR A 1 212 ? 13.383 -15.82 -8.062 1 92.94 212 THR A N 1
ATOM 1624 C CA . THR A 1 212 ? 12.812 -16.516 -6.91 1 92.94 212 THR A CA 1
ATOM 1625 C C . THR A 1 212 ? 11.984 -15.555 -6.055 1 92.94 212 THR A C 1
ATOM 1627 O O . THR A 1 212 ? 10.852 -15.859 -5.695 1 92.94 212 THR A O 1
ATOM 1630 N N . GLN A 1 213 ? 12.594 -14.477 -5.734 1 89.44 213 GLN A N 1
ATOM 1631 C CA . GLN A 1 213 ? 11.906 -13.5 -4.898 1 89.44 213 GLN A CA 1
ATOM 1632 C C . GLN A 1 213 ? 10.68 -12.93 -5.613 1 89.44 213 GLN A C 1
ATOM 1634 O O . GLN A 1 213 ? 9.633 -12.727 -4.992 1 89.44 213 GLN A O 1
ATOM 1639 N N . ARG A 1 214 ? 10.844 -12.672 -6.875 1 90 214 ARG A N 1
ATOM 1640 C CA . ARG A 1 214 ? 9.734 -12.133 -7.656 1 90 214 ARG A CA 1
ATOM 1641 C C . ARG A 1 214 ? 8.539 -13.078 -7.641 1 90 214 ARG A C 1
ATOM 1643 O O . ARG A 1 214 ? 7.391 -12.641 -7.605 1 90 214 ARG A O 1
ATOM 1650 N N . TYR A 1 215 ? 8.844 -14.328 -7.676 1 90.94 215 TYR A N 1
ATOM 1651 C CA . TYR A 1 215 ? 7.781 -15.328 -7.656 1 90.94 215 TYR A CA 1
ATOM 1652 C C . TYR A 1 215 ? 7.113 -15.391 -6.285 1 90.94 215 TYR A C 1
ATOM 1654 O O . TYR A 1 215 ? 5.883 -15.43 -6.191 1 90.94 215 TYR A O 1
ATOM 1662 N N . THR A 1 216 ? 7.859 -15.336 -5.203 1 85.56 216 THR A N 1
ATOM 1663 C CA . THR A 1 216 ? 7.344 -15.43 -3.842 1 85.56 216 THR A CA 1
ATOM 1664 C C . THR A 1 216 ? 6.492 -14.211 -3.506 1 85.56 216 THR A C 1
ATOM 1666 O O . THR A 1 216 ? 5.531 -14.312 -2.738 1 85.56 216 THR A O 1
ATOM 1669 N N . ASP A 1 217 ? 6.871 -13.133 -4.172 1 82.12 217 ASP A N 1
ATOM 1670 C CA . ASP A 1 217 ? 6.156 -11.883 -3.902 1 82.12 217 ASP A CA 1
ATOM 1671 C C . ASP A 1 217 ? 4.895 -11.781 -4.754 1 82.12 217 ASP A C 1
ATOM 1673 O O . ASP A 1 217 ? 4.129 -10.828 -4.625 1 82.12 217 ASP A O 1
ATOM 1677 N N . GLY A 1 218 ? 4.773 -12.703 -5.605 1 84.25 218 GLY A N 1
ATOM 1678 C CA . GLY A 1 218 ? 3.58 -12.703 -6.434 1 84.25 218 GLY A CA 1
ATOM 1679 C C . GLY A 1 218 ? 3.75 -11.938 -7.73 1 84.25 218 GLY A C 1
ATOM 1680 O O . GLY A 1 218 ? 2.77 -11.641 -8.414 1 84.25 218 GLY A O 1
ATOM 1681 N N . GLY A 1 219 ? 4.938 -11.625 -8.008 1 89.12 219 GLY A N 1
ATOM 1682 C CA . GLY A 1 219 ? 5.203 -10.891 -9.234 1 89.12 219 GLY A CA 1
ATOM 1683 C C . GLY A 1 219 ? 5.117 -11.758 -10.477 1 89.12 219 GLY A C 1
ATOM 1684 O O . GLY A 1 219 ? 5.02 -11.25 -11.594 1 89.12 219 GLY A O 1
ATOM 1685 N N . LEU A 1 220 ? 5.18 -13.031 -10.273 1 93.38 220 LEU A N 1
ATOM 1686 C CA . LEU A 1 220 ? 5.016 -14.008 -11.344 1 93.38 220 LEU A CA 1
ATOM 1687 C C . LEU A 1 220 ? 3.877 -14.977 -11.031 1 93.38 220 LEU A C 1
ATOM 1689 O O . LEU A 1 220 ? 3.75 -15.445 -9.891 1 93.38 220 LEU A O 1
ATOM 1693 N N . ARG A 1 221 ? 3.051 -15.234 -12.031 1 92.69 221 ARG A N 1
ATOM 1694 C CA . ARG A 1 221 ? 1.96 -16.188 -11.836 1 92.69 221 ARG A CA 1
ATOM 1695 C C . ARG A 1 221 ? 1.79 -17.078 -13.055 1 92.69 221 ARG A C 1
ATOM 1697 O O . ARG A 1 221 ? 1.704 -16.594 -14.18 1 92.69 221 ARG A O 1
ATOM 1704 N N . LEU A 1 222 ? 1.743 -18.281 -12.789 1 93.62 222 LEU A N 1
ATOM 1705 C CA . LEU A 1 222 ? 1.466 -19.234 -13.859 1 93.62 222 LEU A CA 1
ATOM 1706 C C . LEU A 1 222 ? -0.015 -19.234 -14.219 1 93.62 222 LEU A C 1
ATOM 1708 O O . LEU A 1 222 ? -0.875 -19.203 -13.336 1 93.62 222 LEU A O 1
ATOM 1712 N N . ASP A 1 223 ? -0.269 -19.156 -15.523 1 93.81 223 ASP A N 1
ATOM 1713 C CA . ASP A 1 223 ? -1.616 -19.266 -16.062 1 93.81 223 ASP A CA 1
ATOM 1714 C C . ASP A 1 223 ? -1.779 -20.547 -16.891 1 93.81 223 ASP A C 1
ATOM 1716 O O . ASP A 1 223 ? -1.542 -20.547 -18.094 1 93.81 223 ASP A O 1
ATOM 1720 N N . LEU A 1 224 ? -2.229 -21.594 -16.156 1 96.19 224 LEU A N 1
ATOM 1721 C CA . LEU A 1 224 ? -2.396 -22.906 -16.75 1 96.19 224 LEU A CA 1
ATOM 1722 C C . LEU A 1 224 ? -3.869 -23.203 -17.016 1 96.19 224 LEU A C 1
ATOM 1724 O O . LEU A 1 224 ? -4.594 -23.609 -16.109 1 96.19 224 LEU A O 1
ATOM 1728 N N . ARG A 1 225 ? -4.266 -23.172 -18.312 1 94.31 225 ARG A N 1
ATOM 1729 C CA . ARG A 1 225 ? -5.688 -23.266 -18.641 1 94.31 225 ARG A CA 1
ATOM 1730 C C . ARG A 1 225 ? -6.031 -24.641 -19.172 1 94.31 225 ARG A C 1
ATOM 1732 O O . ARG A 1 225 ? -7.207 -24.953 -19.391 1 94.31 225 ARG A O 1
ATOM 1739 N N . GLY A 1 226 ? -4.996 -25.422 -19.438 1 92.38 226 GLY A N 1
ATOM 1740 C CA . GLY A 1 226 ? -5.23 -26.719 -20.031 1 92.38 226 GLY A CA 1
ATOM 1741 C C . GLY A 1 226 ? -5.305 -26.672 -21.547 1 92.38 226 GLY A C 1
ATOM 1742 O O . GLY A 1 226 ? -5.293 -25.594 -22.141 1 92.38 226 GLY A O 1
ATOM 1743 N N . GLY A 1 227 ? -5.336 -27.812 -22.125 1 89.25 227 GLY A N 1
ATOM 1744 C CA . GLY A 1 227 ? -5.43 -27.906 -23.562 1 89.25 227 GLY A CA 1
ATOM 1745 C C . GLY A 1 227 ? -4.195 -27.391 -24.281 1 89.25 227 GLY A C 1
ATOM 1746 O O . GLY A 1 227 ? -4.277 -26.953 -25.422 1 89.25 227 GLY A O 1
ATOM 1747 N N . GLY A 1 228 ? -3.156 -27.359 -23.562 1 94.25 228 GLY A N 1
ATOM 1748 C CA . GLY A 1 228 ? -1.901 -26.938 -24.188 1 94.25 228 GLY A CA 1
ATOM 1749 C C . GLY A 1 228 ? -1.573 -25.484 -23.953 1 94.25 228 GLY A C 1
ATOM 1750 O O . GLY A 1 228 ? -0.53 -25 -24.391 1 94.25 228 GLY A O 1
ATOM 1751 N N . PHE A 1 229 ? -2.533 -24.766 -23.281 1 96.69 229 PHE A N 1
ATOM 1752 C CA . PHE A 1 229 ? -2.293 -23.359 -23.016 1 96.69 229 PHE A CA 1
ATOM 1753 C C . PHE A 1 229 ? -1.422 -23.188 -21.766 1 96.69 229 PHE A C 1
ATOM 1755 O O . PHE A 1 229 ? -1.829 -23.531 -20.672 1 96.69 229 PHE A O 1
ATOM 1762 N N . TYR A 1 230 ? -0.25 -22.703 -21.953 1 97.69 230 TYR A N 1
ATOM 1763 C CA . TYR A 1 230 ? 0.664 -22.328 -20.875 1 97.69 230 TYR A CA 1
ATOM 1764 C C . TYR A 1 230 ? 0.939 -20.828 -20.875 1 97.69 230 TYR A C 1
ATOM 1766 O O . TYR A 1 230 ? 1.423 -20.281 -21.859 1 97.69 230 TYR A O 1
ATOM 1774 N N . GLY A 1 231 ? 0.646 -20.219 -19.766 1 97.25 231 GLY A N 1
ATOM 1775 C CA . GLY A 1 231 ? 0.857 -18.781 -19.672 1 97.25 231 GLY A CA 1
ATOM 1776 C C . GLY A 1 231 ? 1.644 -18.375 -18.438 1 97.25 231 GLY A C 1
ATOM 1777 O O . GLY A 1 231 ? 1.611 -19.062 -17.422 1 97.25 231 GLY A O 1
ATOM 1778 N N . LEU A 1 232 ? 2.354 -17.328 -18.578 1 97.44 232 LEU A N 1
ATOM 1779 C CA . LEU A 1 232 ? 3.045 -16.672 -17.469 1 97.44 232 LEU A CA 1
ATOM 1780 C C . LEU A 1 232 ? 2.682 -15.195 -17.406 1 97.44 232 LEU A C 1
ATOM 1782 O O . LEU A 1 232 ? 2.832 -14.469 -18.391 1 97.44 232 LEU A O 1
ATOM 1786 N N . VAL A 1 233 ? 2.197 -14.805 -16.297 1 96.44 233 VAL A N 1
ATOM 1787 C CA . VAL A 1 233 ? 1.814 -13.406 -16.125 1 96.44 233 VAL A CA 1
ATOM 1788 C C . VAL A 1 233 ? 2.85 -12.695 -15.266 1 96.44 233 VAL A C 1
ATOM 1790 O O . VAL A 1 233 ? 3.125 -13.117 -14.133 1 96.44 233 VAL A O 1
ATOM 1793 N N . LEU A 1 234 ? 3.436 -11.703 -15.781 1 95.69 234 LEU A N 1
ATOM 1794 C CA . LEU A 1 234 ? 4.297 -10.797 -15.031 1 95.69 234 LEU A CA 1
ATOM 1795 C C . LEU A 1 234 ? 3.486 -9.648 -14.438 1 95.69 234 LEU A C 1
ATOM 1797 O O . LEU A 1 234 ? 3.027 -8.766 -15.172 1 95.69 234 LEU A O 1
ATOM 1801 N N . LYS A 1 235 ? 3.389 -9.664 -13.195 1 90.56 235 LYS A N 1
ATOM 1802 C CA . LYS A 1 235 ? 2.635 -8.594 -12.547 1 90.56 235 LYS A CA 1
ATOM 1803 C C . LYS A 1 235 ? 3.545 -7.418 -12.188 1 90.56 235 LYS A C 1
ATOM 1805 O O . LYS A 1 235 ? 4.75 -7.598 -12 1 90.56 235 LYS A O 1
ATOM 1810 N N . ARG A 1 236 ? 3.027 -6.23 -12.172 1 87.19 236 ARG A N 1
ATOM 1811 C CA . ARG A 1 236 ? 3.762 -5.027 -11.797 1 87.19 236 ARG A CA 1
ATOM 1812 C C . ARG A 1 236 ? 5.074 -4.918 -12.562 1 87.19 236 ARG A C 1
ATOM 1814 O O . ARG A 1 236 ? 6.152 -4.938 -11.961 1 87.19 236 ARG A O 1
ATOM 1821 N N . ALA A 1 237 ? 4.883 -4.734 -13.805 1 93.62 237 ALA A N 1
ATOM 1822 C CA . ALA A 1 237 ? 6.023 -4.695 -14.711 1 93.62 237 ALA A CA 1
ATOM 1823 C C . ALA A 1 237 ? 7.035 -3.641 -14.273 1 93.62 237 ALA A C 1
ATOM 1825 O O . ALA A 1 237 ? 6.66 -2.553 -13.828 1 93.62 237 ALA A O 1
ATOM 1826 N N . LYS A 1 238 ? 8.32 -3.947 -14.383 1 90.31 238 LYS A N 1
ATOM 1827 C CA . LYS A 1 238 ? 9.453 -3.07 -14.094 1 90.31 238 LYS A CA 1
ATOM 1828 C C . LYS A 1 238 ? 10.281 -2.811 -15.352 1 90.31 238 LYS A C 1
ATOM 1830 O O . LYS A 1 238 ? 10.219 -3.582 -16.312 1 90.31 238 LYS A O 1
ATOM 1835 N N . PRO A 1 239 ? 10.977 -1.738 -15.383 1 90.88 239 PRO A N 1
ATOM 1836 C CA . PRO A 1 239 ? 11.836 -1.48 -16.547 1 90.88 239 PRO A CA 1
ATOM 1837 C C . PRO A 1 239 ? 12.781 -2.637 -16.844 1 90.88 239 PRO A C 1
ATOM 1839 O O . PRO A 1 239 ? 13.133 -2.871 -18 1 90.88 239 PRO A O 1
ATOM 1842 N N . SER A 1 240 ? 13.117 -3.393 -15.805 1 91.25 240 SER A N 1
ATOM 1843 C CA . SER A 1 240 ? 14.023 -4.52 -15.992 1 91.25 240 SER A CA 1
ATOM 1844 C C . SER A 1 240 ? 13.344 -5.656 -16.75 1 91.25 240 SER A C 1
ATOM 1846 O O . SER A 1 240 ? 14.016 -6.566 -17.234 1 91.25 240 SER A O 1
ATOM 1848 N N . ASP A 1 241 ? 12.008 -5.629 -16.875 1 95.38 241 ASP A N 1
ATOM 1849 C CA . ASP A 1 241 ? 11.266 -6.664 -17.578 1 95.38 241 ASP A CA 1
ATOM 1850 C C . ASP A 1 241 ? 11.266 -6.41 -19.078 1 95.38 241 ASP A C 1
ATOM 1852 O O . ASP A 1 241 ? 10.727 -7.215 -19.844 1 95.38 241 ASP A O 1
ATOM 1856 N N . GLN A 1 242 ? 11.836 -5.289 -19.484 1 95 242 GLN A N 1
ATOM 1857 C CA . GLN A 1 242 ? 11.93 -5.004 -20.922 1 95 242 GLN A CA 1
ATOM 1858 C C . GLN A 1 242 ? 12.945 -5.922 -21.594 1 95 242 GLN A C 1
ATOM 1860 O O . GLN A 1 242 ? 14.008 -6.195 -21.031 1 95 242 GLN A O 1
ATOM 1865 N N . GLY A 1 243 ? 12.57 -6.469 -22.828 1 96.12 243 GLY A N 1
ATOM 1866 C CA . GLY A 1 243 ? 13.453 -7.359 -23.562 1 96.12 243 GLY A CA 1
ATOM 1867 C C . GLY A 1 243 ? 12.711 -8.297 -24.484 1 96.12 243 GLY A C 1
ATOM 1868 O O . GLY A 1 243 ? 11.508 -8.141 -24.719 1 96.12 243 GLY A O 1
ATOM 1869 N N . GLU A 1 244 ? 13.5 -9.203 -25.062 1 97 244 GLU A N 1
ATOM 1870 C CA . GLU A 1 244 ? 12.93 -10.203 -25.969 1 97 244 GLU A CA 1
ATOM 1871 C C . GLU A 1 244 ? 12.648 -11.508 -25.219 1 97 244 GLU A C 1
ATOM 1873 O O . GLU A 1 244 ? 13.531 -12.07 -24.578 1 97 244 GLU A O 1
ATOM 1878 N N . TYR A 1 245 ? 11.445 -11.914 -25.359 1 97.94 245 TYR A N 1
ATOM 1879 C CA . TYR A 1 245 ? 11.055 -13.125 -24.641 1 97.94 245 TYR A CA 1
ATOM 1880 C C . TYR A 1 245 ? 11.039 -14.328 -25.578 1 97.94 245 TYR A C 1
ATOM 1882 O O . TYR A 1 245 ? 10.805 -14.188 -26.781 1 97.94 245 TYR A O 1
ATOM 1890 N N . VAL A 1 246 ? 11.398 -15.484 -25.047 1 98.06 246 VAL A N 1
ATOM 1891 C CA . VAL A 1 246 ? 11.43 -16.75 -25.797 1 98.06 246 VAL A CA 1
ATOM 1892 C C . VAL A 1 246 ? 10.719 -17.828 -25 1 98.06 246 VAL A C 1
ATOM 1894 O O . VAL A 1 246 ? 10.859 -17.906 -23.766 1 98.06 246 VAL A O 1
ATOM 1897 N N . CYS A 1 247 ? 9.906 -18.562 -25.641 1 97.75 247 CYS A N 1
ATOM 1898 C CA . CYS A 1 247 ? 9.289 -19.719 -25.016 1 97.75 247 CYS A CA 1
ATOM 1899 C C . CYS A 1 247 ? 9.836 -21.016 -25.609 1 97.75 247 CYS A C 1
ATOM 1901 O O . CYS A 1 247 ? 9.898 -21.172 -26.828 1 97.75 247 CYS A O 1
ATOM 1903 N N . THR A 1 248 ? 10.312 -21.922 -24.719 1 98.31 248 THR A N 1
ATOM 1904 C CA . THR A 1 248 ? 10.867 -23.203 -25.141 1 98.31 248 THR A CA 1
ATOM 1905 C C . THR A 1 248 ? 10.031 -24.359 -24.594 1 98.31 248 THR A C 1
ATOM 1907 O O . THR A 1 248 ? 9.82 -24.469 -23.391 1 98.31 248 THR A O 1
ATOM 1910 N N . ALA A 1 249 ? 9.539 -25.172 -25.516 1 97.94 249 ALA A N 1
ATOM 1911 C CA . ALA A 1 249 ? 8.789 -26.359 -25.125 1 97.94 249 ALA A CA 1
ATOM 1912 C C . ALA A 1 249 ? 9.641 -27.625 -25.312 1 97.94 249 ALA A C 1
ATOM 1914 O O . ALA A 1 249 ? 10.359 -27.75 -26.297 1 97.94 249 ALA A O 1
ATOM 1915 N N . GLN A 1 250 ? 9.617 -28.438 -24.328 1 97.06 250 GLN A N 1
ATOM 1916 C CA . GLN A 1 250 ? 10.336 -29.703 -24.391 1 97.06 250 GLN A CA 1
ATOM 1917 C C . GLN A 1 250 ? 9.391 -30.875 -24.141 1 97.06 250 GLN A C 1
ATOM 1919 O O . GLN A 1 250 ? 8.438 -30.766 -23.375 1 97.06 250 GLN A O 1
ATOM 1924 N N . GLU A 1 251 ? 9.602 -31.906 -24.828 1 94.62 251 GLU A N 1
ATOM 1925 C CA . GLU A 1 251 ? 8.891 -33.156 -24.625 1 94.62 251 GLU A CA 1
ATOM 1926 C C . GLU A 1 251 ? 9.789 -34.219 -23.969 1 94.62 251 GLU A C 1
ATOM 1928 O O . GLU A 1 251 ? 10.945 -34.375 -24.375 1 94.62 251 GLU A O 1
ATOM 1933 N N . TRP A 1 252 ? 9.258 -34.781 -22.953 1 92.62 252 TRP A N 1
ATOM 1934 C CA . TRP A 1 252 ? 10.062 -35.719 -22.141 1 92.62 252 TRP A CA 1
ATOM 1935 C C . TRP A 1 252 ? 9.398 -37.062 -22.031 1 92.62 252 TRP A C 1
ATOM 1937 O O . TRP A 1 252 ? 8.188 -37.188 -22.203 1 92.62 252 TRP A O 1
ATOM 1947 N N . VAL A 1 253 ? 10.188 -38.094 -21.781 1 89.81 253 VAL A N 1
ATOM 1948 C CA . VAL A 1 253 ? 9.711 -39.438 -21.5 1 89.81 253 VAL A CA 1
ATOM 1949 C C . VAL A 1 253 ? 10.445 -40 -20.281 1 89.81 253 VAL A C 1
ATOM 1951 O O . VAL A 1 253 ? 11.555 -39.562 -19.969 1 89.81 253 VAL A O 1
ATOM 1954 N N . ARG A 1 254 ? 9.711 -40.844 -19.625 1 84.75 254 ARG A N 1
ATOM 1955 C CA . ARG A 1 254 ? 10.359 -41.594 -18.562 1 84.75 254 ARG A CA 1
ATOM 1956 C C . ARG A 1 254 ? 10.891 -42.906 -19.062 1 84.75 254 ARG A C 1
ATOM 1958 O O . ARG A 1 254 ? 10.203 -43.625 -19.797 1 84.75 254 ARG A O 1
ATOM 1965 N N . GLN A 1 255 ? 12.195 -43.094 -18.875 1 82.81 255 GLN A N 1
ATOM 1966 C CA . GLN A 1 255 ? 12.805 -44.312 -19.375 1 82.81 255 GLN A CA 1
ATOM 1967 C C . GLN A 1 255 ? 13.664 -44.969 -18.297 1 82.81 255 GLN A C 1
ATOM 1969 O O . GLN A 1 255 ? 13.969 -44.375 -17.281 1 82.81 255 GLN A O 1
ATOM 1974 N N . GLY A 1 256 ? 13.969 -46.156 -18.531 1 76.69 256 GLY A N 1
ATOM 1975 C CA . GLY A 1 256 ? 14.805 -46.938 -17.625 1 76.69 256 GLY A CA 1
ATOM 1976 C C . GLY A 1 256 ? 14.008 -47.781 -16.641 1 76.69 256 GLY A C 1
ATOM 1977 O O . GLY A 1 256 ? 12.797 -47.938 -16.797 1 76.69 256 GLY A O 1
ATOM 1978 N N . GLU A 1 257 ? 14.836 -48.375 -15.75 1 68.44 257 GLU A N 1
ATOM 1979 C CA . GLU A 1 257 ? 14.195 -49.25 -14.773 1 68.44 257 GLU A CA 1
ATOM 1980 C C . GLU A 1 257 ? 13.203 -48.469 -13.906 1 68.44 257 GLU A C 1
ATOM 1982 O O . GLU A 1 257 ? 13.57 -47.531 -13.227 1 68.44 257 GLU A O 1
ATOM 1987 N N . GLY A 1 258 ? 12.031 -48.844 -14 1 66.56 258 GLY A N 1
ATOM 1988 C CA . GLY A 1 258 ? 10.984 -48.25 -13.188 1 66.56 258 GLY A CA 1
ATOM 1989 C C . GLY A 1 258 ? 10.578 -46.875 -13.648 1 66.56 258 GLY A C 1
ATOM 1990 O O . GLY A 1 258 ? 9.875 -46.156 -12.938 1 66.56 258 GLY A O 1
ATOM 1991 N N . GLY A 1 259 ? 11.062 -46.531 -14.836 1 66.44 259 GLY A N 1
ATOM 1992 C CA . GLY A 1 259 ? 10.68 -45.25 -15.375 1 66.44 259 GLY A CA 1
ATOM 1993 C C . GLY A 1 259 ? 11.195 -44.062 -14.562 1 66.44 259 GLY A C 1
ATOM 1994 O O . GLY A 1 259 ? 10.523 -43.031 -14.438 1 66.44 259 GLY A O 1
ATOM 1995 N N . ARG A 1 260 ? 12.297 -44.156 -13.867 1 73.56 260 ARG A N 1
ATOM 1996 C CA . ARG A 1 260 ? 12.75 -43.156 -12.914 1 73.56 260 ARG A CA 1
ATOM 1997 C C . ARG A 1 260 ? 13.609 -42.094 -13.594 1 73.56 260 ARG A C 1
ATOM 1999 O O . ARG A 1 260 ? 13.812 -41 -13.047 1 73.56 260 ARG A O 1
ATOM 2006 N N . ASN A 1 261 ? 13.984 -42.375 -14.836 1 83.5 261 ASN A N 1
ATOM 2007 C CA . ASN A 1 261 ? 14.891 -41.438 -15.484 1 83.5 261 ASN A CA 1
ATOM 2008 C C . ASN A 1 261 ? 14.172 -40.594 -16.547 1 83.5 261 ASN A C 1
ATOM 2010 O O . ASN A 1 261 ? 13.406 -41.156 -17.344 1 83.5 261 ASN A O 1
ATOM 2014 N N . TRP A 1 262 ? 14.43 -39.312 -16.5 1 89 262 TRP A N 1
ATOM 2015 C CA . TRP A 1 262 ? 13.836 -38.406 -17.469 1 89 262 TRP A CA 1
ATOM 2016 C C . TRP A 1 262 ? 14.75 -38.219 -18.688 1 89 262 TRP A C 1
ATOM 2018 O O . TRP A 1 262 ? 15.969 -38.125 -18.531 1 89 262 TRP A O 1
ATOM 2028 N N . ARG A 1 263 ? 14.195 -38.344 -19.828 1 90.94 263 ARG A N 1
ATOM 2029 C CA . ARG A 1 263 ? 14.938 -38.094 -21.047 1 90.94 263 ARG A CA 1
ATOM 2030 C C . ARG A 1 263 ? 14.188 -37.094 -21.938 1 90.94 263 ARG A C 1
ATOM 2032 O O . ARG A 1 263 ? 13.031 -37.312 -22.297 1 90.94 263 ARG A O 1
ATOM 2039 N N . LYS A 1 264 ? 14.844 -36.062 -22.328 1 93.75 264 LYS A N 1
ATOM 2040 C CA . LYS A 1 264 ? 14.273 -35.125 -23.297 1 93.75 264 LYS A CA 1
ATOM 2041 C C . LYS A 1 264 ? 14.336 -35.656 -24.703 1 93.75 264 LYS A C 1
ATOM 2043 O O . LYS A 1 264 ? 15.406 -36.062 -25.188 1 93.75 264 LYS A O 1
ATOM 2048 N N . ILE A 1 265 ? 13.281 -35.656 -25.359 1 93.19 265 ILE A N 1
ATOM 2049 C CA . ILE A 1 265 ? 13.297 -36.281 -26.688 1 93.19 265 ILE A CA 1
ATOM 2050 C C . ILE A 1 265 ? 13.102 -35.188 -27.75 1 93.19 265 ILE A C 1
ATOM 2052 O O . ILE A 1 265 ? 13.477 -35.406 -28.906 1 93.19 265 ILE A O 1
ATOM 2056 N N . LEU A 1 266 ? 12.477 -34.156 -27.406 1 95.19 266 LEU A N 1
ATOM 2057 C CA . LEU A 1 266 ? 12.266 -33.062 -28.375 1 95.19 266 LEU A CA 1
ATOM 2058 C C . LEU A 1 266 ? 12.32 -31.719 -27.688 1 95.19 266 LEU A C 1
ATOM 2060 O O . LEU A 1 266 ? 12 -31.609 -26.5 1 95.19 266 LEU A O 1
ATOM 2064 N N . GLU A 1 267 ? 12.695 -30.719 -28.391 1 96.38 267 GLU A N 1
ATOM 2065 C CA . GLU A 1 267 ? 12.727 -29.328 -27.922 1 96.38 267 GLU A CA 1
ATOM 2066 C C . GLU A 1 267 ? 12.414 -28.359 -29.047 1 96.38 267 GLU A C 1
ATOM 2068 O O . GLU A 1 267 ? 12.883 -28.531 -30.172 1 96.38 267 GLU A O 1
ATOM 2073 N N . LYS A 1 268 ? 11.547 -27.531 -28.828 1 97.06 268 LYS A N 1
ATOM 2074 C CA . LYS A 1 268 ? 11.219 -26.469 -29.781 1 97.06 268 LYS A CA 1
ATOM 2075 C C . LYS A 1 268 ? 11.125 -25.125 -29.078 1 97.06 268 LYS A C 1
ATOM 2077 O O . LYS A 1 268 ? 10.617 -25.031 -27.953 1 97.06 268 LYS A O 1
ATOM 2082 N N . SER A 1 269 ? 11.633 -24.047 -29.734 1 97.06 269 SER A N 1
ATOM 2083 C CA . SER A 1 269 ? 11.586 -22.703 -29.156 1 97.06 269 SER A CA 1
ATOM 2084 C C . SER A 1 269 ? 10.898 -21.734 -30.094 1 97.06 269 SER A C 1
ATOM 2086 O O . SER A 1 269 ? 10.93 -21.906 -31.328 1 97.06 269 SER A O 1
ATOM 2088 N N . GLU A 1 270 ? 10.211 -20.812 -29.562 1 97.75 270 GLU A N 1
ATOM 2089 C CA . GLU A 1 270 ? 9.555 -19.75 -30.312 1 97.75 270 GLU A CA 1
ATOM 2090 C C . GLU A 1 270 ? 9.883 -18.375 -29.75 1 97.75 270 GLU A C 1
ATOM 2092 O O . GLU A 1 270 ? 9.836 -18.172 -28.531 1 97.75 270 GLU A O 1
ATOM 2097 N N . ASP A 1 271 ? 10.227 -17.469 -30.656 1 96.06 271 ASP A N 1
ATOM 2098 C CA . ASP A 1 271 ? 10.406 -16.062 -30.266 1 96.06 271 ASP A CA 1
ATOM 2099 C C . ASP A 1 271 ? 9.062 -15.391 -30.031 1 96.06 271 ASP A C 1
ATOM 2101 O O . ASP A 1 271 ? 8.25 -15.266 -30.953 1 96.06 271 ASP A O 1
ATOM 2105 N N . MET A 1 272 ? 8.852 -14.914 -28.859 1 97.44 272 MET A N 1
ATOM 2106 C CA . MET A 1 272 ? 7.547 -14.352 -28.516 1 97.44 272 MET A CA 1
ATOM 2107 C C . MET A 1 272 ? 7.457 -12.891 -28.922 1 97.44 272 MET A C 1
ATOM 2109 O O . MET A 1 272 ? 6.359 -12.359 -29.109 1 97.44 272 MET A O 1
ATOM 2113 N N . GLY A 1 273 ? 8.602 -12.273 -29.031 1 96.25 273 GLY A N 1
ATOM 2114 C CA . GLY A 1 273 ? 8.641 -10.852 -29.312 1 96.25 273 GLY A CA 1
ATOM 2115 C C . GLY A 1 273 ? 9.258 -10.031 -28.203 1 96.25 273 GLY A C 1
ATOM 2116 O O . GLY A 1 273 ? 9.766 -10.586 -27.219 1 96.25 273 GLY A O 1
ATOM 2117 N N . LYS A 1 274 ? 9.172 -8.719 -28.406 1 96 274 LYS A N 1
ATOM 2118 C CA . LYS A 1 274 ? 9.805 -7.801 -27.469 1 96 274 LYS A CA 1
ATOM 2119 C C . LYS A 1 274 ? 8.758 -7.102 -26.594 1 96 274 LYS A C 1
ATOM 2121 O O . LYS A 1 274 ? 7.711 -6.684 -27.094 1 96 274 LYS A O 1
ATOM 2126 N N . VAL A 1 275 ? 8.992 -7.07 -25.266 1 97.31 275 VAL A N 1
ATOM 2127 C CA . VAL A 1 275 ? 8.164 -6.309 -24.328 1 97.31 275 VAL A CA 1
ATOM 2128 C C . VAL A 1 275 ? 8.844 -4.98 -24.016 1 97.31 275 VAL A C 1
ATOM 2130 O O . VAL A 1 275 ? 10.039 -4.941 -23.719 1 97.31 275 VAL A O 1
ATOM 2133 N N . VAL A 1 276 ? 8.086 -3.842 -24.156 1 96.56 276 VAL A N 1
ATOM 2134 C CA . VAL A 1 276 ? 8.57 -2.508 -23.812 1 96.56 276 VAL A CA 1
ATOM 2135 C C . VAL A 1 276 ? 7.832 -1.982 -22.594 1 96.56 276 VAL A C 1
ATOM 2137 O O . VAL A 1 276 ? 6.598 -2.016 -22.547 1 96.56 276 VAL A O 1
ATOM 2140 N N . VAL A 1 277 ? 8.617 -1.608 -21.578 1 94.38 277 VAL A N 1
ATOM 2141 C CA . VAL A 1 277 ? 8.023 -1.062 -20.359 1 94.38 277 VAL A CA 1
ATOM 2142 C C . VAL A 1 277 ? 8.328 0.43 -20.266 1 94.38 277 VAL A C 1
ATOM 2144 O O . VAL A 1 277 ? 9.492 0.825 -20.125 1 94.38 277 VAL A O 1
ATOM 2147 N N . THR A 1 278 ? 7.344 1.298 -20.328 1 91.38 278 THR A N 1
ATOM 2148 C CA . THR A 1 278 ? 7.512 2.738 -20.172 1 91.38 278 THR A CA 1
ATOM 2149 C C . THR A 1 278 ? 7.5 3.123 -18.688 1 91.38 278 THR A C 1
ATOM 2151 O O . THR A 1 278 ? 6.531 2.848 -17.984 1 91.38 278 THR A O 1
ATOM 2154 N N . PRO A 1 279 ? 8.578 3.627 -18.188 1 85.69 279 PRO A N 1
ATOM 2155 C CA . PRO A 1 279 ? 8.617 4.02 -16.781 1 85.69 279 PRO A CA 1
ATOM 2156 C C . PRO A 1 279 ? 7.633 5.137 -16.453 1 85.69 279 PRO A C 1
ATOM 2158 O O . PRO A 1 279 ? 7.418 6.035 -17.266 1 85.69 279 PRO A O 1
ATOM 2161 N N . THR A 1 280 ? 6.809 4.918 -15.422 1 79 280 THR A N 1
ATOM 2162 C CA . THR A 1 280 ? 5.938 5.977 -14.93 1 79 280 THR A CA 1
ATOM 2163 C C . THR A 1 280 ? 6.684 6.871 -13.938 1 79 280 THR A C 1
ATOM 2165 O O . THR A 1 280 ? 7.133 6.406 -12.891 1 79 280 THR A O 1
ATOM 2168 N N . GLU A 1 281 ? 7.262 7.918 -14.375 1 80.5 281 GLU A N 1
ATOM 2169 C CA . GLU A 1 281 ? 8.016 8.82 -13.508 1 80.5 281 GLU A CA 1
ATOM 2170 C C . GLU A 1 281 ? 7.09 9.805 -12.797 1 80.5 281 GLU A C 1
ATOM 2172 O O . GLU A 1 281 ? 6.16 10.344 -13.406 1 80.5 281 GLU A O 1
ATOM 2177 N N . LEU A 1 282 ? 7.238 9.844 -11.484 1 86.38 282 LEU A N 1
ATOM 2178 C CA . LEU A 1 282 ? 6.523 10.859 -10.711 1 86.38 282 LEU A CA 1
ATOM 2179 C C . LEU A 1 282 ? 6.871 12.258 -11.195 1 86.38 282 LEU A C 1
ATOM 2181 O O . LEU A 1 282 ? 8.047 12.594 -11.344 1 86.38 282 LEU A O 1
ATOM 2185 N N . MET A 1 283 ? 5.785 12.969 -11.703 1 89.25 283 MET A N 1
ATOM 2186 C CA . MET A 1 283 ? 6 14.328 -12.203 1 89.25 283 MET A CA 1
ATOM 2187 C C . MET A 1 283 ? 5.039 15.312 -11.539 1 89.25 283 MET A C 1
ATOM 2189 O O . MET A 1 283 ? 3.867 14.992 -11.336 1 89.25 283 MET A O 1
ATOM 2193 N N . PHE A 1 284 ? 5.566 16.453 -11.086 1 94.5 284 PHE A N 1
ATOM 2194 C CA . PHE A 1 284 ? 4.742 17.562 -10.609 1 94.5 284 PHE A CA 1
ATOM 2195 C C . PHE A 1 284 ? 5.516 18.875 -10.664 1 94.5 284 PHE A C 1
ATOM 2197 O O . PHE A 1 284 ? 6.738 18.875 -10.828 1 94.5 284 PHE A O 1
ATOM 2204 N N . LYS A 1 285 ? 4.871 19.953 -10.664 1 96.12 285 LYS A N 1
ATOM 2205 C CA . LYS A 1 285 ? 5.426 21.312 -10.586 1 96.12 285 LYS A CA 1
ATOM 2206 C C . LYS A 1 285 ? 4.957 22.016 -9.328 1 96.12 285 LYS A C 1
ATOM 2208 O O . LYS A 1 285 ? 3.994 21.594 -8.688 1 96.12 285 LYS A O 1
ATOM 2213 N N . VAL A 1 286 ? 5.738 22.953 -8.922 1 97.5 286 VAL A N 1
ATOM 2214 C CA . VAL A 1 286 ? 5.406 23.703 -7.719 1 97.5 286 VAL A CA 1
ATOM 2215 C C . VAL A 1 286 ? 5.309 25.188 -8.047 1 97.5 286 VAL A C 1
ATOM 2217 O O . VAL A 1 286 ? 6.219 25.75 -8.656 1 97.5 286 VAL A O 1
ATOM 2220 N N . ASN A 1 287 ? 4.176 25.766 -7.691 1 97.12 287 ASN A N 1
ATOM 2221 C CA . ASN A 1 287 ? 3.955 27.188 -7.859 1 97.12 287 ASN A CA 1
ATOM 2222 C C . ASN A 1 287 ? 3.846 27.906 -6.516 1 97.12 287 ASN A C 1
ATOM 2224 O O . ASN A 1 287 ? 3.123 27.453 -5.625 1 97.12 287 ASN A O 1
ATOM 2228 N N . LEU A 1 288 ? 4.586 28.969 -6.422 1 97.62 288 LEU A N 1
ATOM 2229 C CA . LEU A 1 288 ? 4.523 29.781 -5.211 1 97.62 288 LEU A CA 1
ATOM 2230 C C . LEU A 1 288 ? 3.891 31.141 -5.504 1 97.62 288 LEU A C 1
ATOM 2232 O O . LEU A 1 288 ? 4.344 31.859 -6.395 1 97.62 288 LEU A O 1
ATOM 2236 N N . THR A 1 289 ? 2.809 31.438 -4.727 1 95.12 289 THR A N 1
ATOM 2237 C CA . THR A 1 289 ? 2.127 32.719 -4.891 1 95.12 289 THR A CA 1
ATOM 2238 C C . THR A 1 289 ? 1.908 33.406 -3.541 1 95.12 289 THR A C 1
ATOM 2240 O O . THR A 1 289 ? 1.697 32.719 -2.531 1 95.12 289 THR A O 1
ATOM 2243 N N . ALA A 1 290 ? 2.004 34.688 -3.557 1 93.31 290 ALA A N 1
ATOM 2244 C CA . ALA A 1 290 ? 1.661 35.469 -2.371 1 93.31 290 ALA A CA 1
ATOM 2245 C C . ALA A 1 290 ? 0.198 35.875 -2.408 1 93.31 290 ALA A C 1
ATOM 2247 O O . ALA A 1 290 ? -0.181 36.75 -3.209 1 93.31 290 ALA A O 1
ATOM 2248 N N . SER A 1 291 ? -0.58 35.281 -1.603 1 90.94 291 SER A N 1
ATOM 2249 C CA . SER A 1 291 ? -1.998 35.625 -1.582 1 90.94 291 SER A CA 1
ATOM 2250 C C . SER A 1 291 ? -2.246 36.906 -0.782 1 90.94 291 SER A C 1
ATOM 2252 O O . SER A 1 291 ? -3.256 37.562 -0.983 1 90.94 291 SER A O 1
ATOM 2254 N N . LEU A 1 292 ? -1.421 37.219 0.207 1 91.06 292 LEU A N 1
ATOM 2255 C CA . LEU A 1 292 ? -1.496 38.406 1.027 1 91.06 292 LEU A CA 1
ATOM 2256 C C . LEU A 1 292 ? -0.115 39.031 1.205 1 91.06 292 LEU A C 1
ATOM 2258 O O . LEU A 1 292 ? 0.816 38.375 1.664 1 91.06 292 LEU A O 1
ATOM 2262 N N . ASN A 1 293 ? 0.041 40.312 0.807 1 90.75 293 ASN A N 1
ATOM 2263 C CA . ASN A 1 293 ? 1.304 41.031 0.95 1 90.75 293 ASN A CA 1
ATOM 2264 C C . ASN A 1 293 ? 1.183 42.188 1.938 1 90.75 293 ASN A C 1
ATOM 2266 O O . ASN A 1 293 ? 0.256 43 1.844 1 90.75 293 ASN A O 1
ATOM 2270 N N . PRO A 1 294 ? 2.129 42.219 2.805 1 89.56 294 PRO A N 1
ATOM 2271 C CA . PRO A 1 294 ? 2.076 43.312 3.771 1 89.56 294 PRO A CA 1
ATOM 2272 C C . PRO A 1 294 ? 2.49 44.656 3.164 1 89.56 294 PRO A C 1
ATOM 2274 O O . PRO A 1 294 ? 3.396 44.719 2.33 1 89.56 294 PRO A O 1
ATOM 2277 N N . GLN A 1 295 ? 1.742 45.719 3.512 1 84.06 295 GLN A N 1
ATOM 2278 C CA . GLN A 1 295 ? 2.088 47.062 3.057 1 84.06 295 GLN A CA 1
ATOM 2279 C C . GLN A 1 295 ? 2.938 47.781 4.09 1 84.06 295 GLN A C 1
ATOM 2281 O O . GLN A 1 295 ? 3.598 48.781 3.773 1 84.06 295 GLN A O 1
ATOM 2286 N N . SER A 1 296 ? 2.828 47.25 5.281 1 81.62 296 SER A N 1
ATOM 2287 C CA . SER A 1 296 ? 3.607 47.812 6.379 1 81.62 296 SER A CA 1
ATOM 2288 C C . SER A 1 296 ? 4.004 46.75 7.383 1 81.62 296 SER A C 1
ATOM 2290 O O . SER A 1 296 ? 3.535 45.625 7.301 1 81.62 296 SER A O 1
ATOM 2292 N N . THR A 1 297 ? 4.793 47.188 8.273 1 80.44 297 THR A N 1
ATOM 2293 C CA . THR A 1 297 ? 5.211 46.25 9.328 1 80.44 297 THR A CA 1
ATOM 2294 C C . THR A 1 297 ? 4.016 45.844 10.172 1 80.44 297 THR A C 1
ATOM 2296 O O . THR A 1 297 ? 3.062 46.594 10.344 1 80.44 297 THR A O 1
ATOM 2299 N N . SER A 1 298 ? 3.949 44.531 10.641 1 78.81 298 SER A N 1
ATOM 2300 C CA . SER A 1 298 ? 2.967 43.938 11.539 1 78.81 298 SER A CA 1
ATOM 2301 C C . SER A 1 298 ? 1.711 43.531 10.781 1 78.81 298 SER A C 1
ATOM 2303 O O . SER A 1 298 ? 0.718 43.125 11.391 1 78.81 298 SER A O 1
ATOM 2305 N N . GLU A 1 299 ? 1.767 43.812 9.484 1 83.56 299 GLU A N 1
ATOM 2306 C CA . GLU A 1 299 ? 0.673 43.312 8.672 1 83.56 299 GLU A CA 1
ATOM 2307 C C . GLU A 1 299 ? 0.929 41.844 8.266 1 83.56 299 GLU A C 1
ATOM 2309 O O . GLU A 1 299 ? 2.078 41.438 8.07 1 83.56 299 GLU A O 1
ATOM 2314 N N . PRO A 1 300 ? -0.091 41.156 8.094 1 89.69 300 PRO A N 1
ATOM 2315 C CA . PRO A 1 300 ? 0.089 39.719 7.797 1 89.69 300 PRO A CA 1
ATOM 2316 C C . PRO A 1 300 ? 0.505 39.469 6.352 1 89.69 300 PRO A C 1
ATOM 2318 O O . PRO A 1 300 ? 0.262 40.312 5.48 1 89.69 300 PRO A O 1
ATOM 2321 N N . THR A 1 301 ? 1.171 38.375 6.168 1 93.38 301 THR A N 1
ATOM 2322 C CA . THR A 1 301 ? 1.513 37.875 4.844 1 93.38 301 THR A CA 1
ATOM 2323 C C . THR A 1 301 ? 1.16 36.406 4.723 1 93.38 301 THR A C 1
ATOM 2325 O O . THR A 1 301 ? 1.151 35.688 5.719 1 93.38 301 THR A O 1
ATOM 2328 N N . GLU A 1 302 ? 0.735 36 3.514 1 95.31 302 GLU A N 1
ATOM 2329 C CA . GLU A 1 302 ? 0.395 34.625 3.234 1 95.31 302 GLU A CA 1
ATOM 2330 C C . GLU A 1 302 ? 1.003 34.156 1.914 1 95.31 302 GLU A C 1
ATOM 2332 O O . GLU A 1 302 ? 0.798 34.781 0.875 1 95.31 302 GLU A O 1
ATOM 2337 N N . LEU A 1 303 ? 1.729 33.156 2.029 1 97.06 303 LEU A N 1
ATOM 2338 C CA . LEU A 1 303 ? 2.311 32.5 0.848 1 97.06 303 LEU A CA 1
ATOM 2339 C C . LEU A 1 303 ? 1.7 31.141 0.608 1 97.06 303 LEU A C 1
ATOM 2341 O O . LEU A 1 303 ? 1.528 30.359 1.548 1 97.06 303 LEU A O 1
ATOM 2345 N N . ARG A 1 304 ? 1.358 30.859 -0.636 1 96.94 304 ARG A N 1
ATOM 2346 C CA . ARG A 1 304 ? 0.727 29.594 -1.006 1 96.94 304 ARG A CA 1
ATOM 2347 C C . ARG A 1 304 ? 1.611 28.797 -1.959 1 96.94 304 ARG A C 1
ATOM 2349 O O . ARG A 1 304 ? 1.936 29.266 -3.053 1 96.94 304 ARG A O 1
ATOM 2356 N N . CYS A 1 305 ? 1.979 27.688 -1.487 1 97.69 305 CYS A N 1
ATOM 2357 C CA . CYS A 1 305 ? 2.75 26.734 -2.287 1 97.69 305 CYS A CA 1
ATOM 2358 C C . CYS A 1 305 ? 1.853 25.641 -2.852 1 97.69 305 CYS A C 1
ATOM 2360 O O . CYS A 1 305 ? 1.415 24.75 -2.117 1 97.69 305 CYS A O 1
ATOM 2362 N N . GLN A 1 306 ? 1.654 25.625 -4.199 1 97.5 306 GLN A N 1
ATOM 2363 C CA . GLN A 1 306 ? 0.694 24.719 -4.82 1 97.5 306 GLN A CA 1
ATOM 2364 C C . GLN A 1 306 ? 1.394 23.719 -5.734 1 97.5 306 GLN A C 1
ATOM 2366 O O . GLN A 1 306 ? 2.23 24.094 -6.555 1 97.5 306 GLN A O 1
ATOM 2371 N N . VAL A 1 307 ? 1.039 22.516 -5.535 1 96.69 307 VAL A N 1
ATOM 2372 C CA . VAL A 1 307 ? 1.537 21.453 -6.406 1 96.69 307 VAL A CA 1
ATOM 2373 C C . VAL A 1 307 ? 0.593 21.281 -7.594 1 96.69 307 VAL A C 1
ATOM 2375 O O . VAL A 1 307 ? -0.606 21.062 -7.414 1 96.69 307 VAL A O 1
ATOM 2378 N N . VAL A 1 308 ? 1.131 21.453 -8.773 1 95.56 308 VAL A N 1
ATOM 2379 C CA . VAL A 1 308 ? 0.313 21.344 -9.977 1 95.56 308 VAL A CA 1
ATOM 2380 C C . VAL A 1 308 ? 0.862 20.234 -10.875 1 95.56 308 VAL A C 1
ATOM 2382 O O . VAL A 1 308 ? 2.037 19.875 -10.773 1 95.56 308 VAL A O 1
ATOM 2385 N N . ASP A 1 309 ? 0.031 19.562 -11.742 1 93.38 309 ASP A N 1
ATOM 2386 C CA . ASP A 1 309 ? 0.377 18.531 -12.719 1 93.38 309 ASP A CA 1
ATOM 2387 C C . ASP A 1 309 ? 0.935 17.297 -12.031 1 93.38 309 ASP A C 1
ATOM 2389 O O . ASP A 1 309 ? 1.965 16.75 -12.445 1 93.38 309 ASP A O 1
ATOM 2393 N N . LEU A 1 310 ? 0.344 17.016 -10.977 1 90.06 310 LEU A N 1
ATOM 2394 C CA . LEU A 1 310 ? 0.785 15.859 -10.203 1 90.06 310 LEU A CA 1
ATOM 2395 C C . LEU A 1 310 ? 0.364 14.562 -10.883 1 90.06 310 LEU A C 1
ATOM 2397 O O . LEU A 1 310 ? -0.83 14.305 -11.047 1 90.06 310 LEU A O 1
ATOM 2401 N N . LEU A 1 311 ? 1.383 13.82 -11.336 1 86.56 311 LEU A N 1
ATOM 2402 C CA . LEU A 1 311 ? 1.122 12.555 -12.008 1 86.56 311 LEU A CA 1
ATOM 2403 C C . LEU A 1 311 ? 1.852 11.406 -11.312 1 86.56 311 LEU A C 1
ATOM 2405 O O . LEU A 1 311 ? 3.014 11.555 -10.922 1 86.56 311 LEU A O 1
ATOM 2409 N N . HIS A 1 312 ? 1.148 10.25 -11.047 1 81.25 312 HIS A N 1
ATOM 2410 C CA . HIS A 1 312 ? 1.711 8.984 -10.602 1 81.25 312 HIS A CA 1
ATOM 2411 C C . HIS A 1 312 ? 2.111 9.039 -9.133 1 81.25 312 HIS A C 1
ATOM 2413 O O . HIS A 1 312 ? 3.186 8.562 -8.758 1 81.25 312 HIS A O 1
ATOM 2419 N N . LEU A 1 313 ? 1.44 9.82 -8.305 1 82.5 313 LEU A N 1
ATOM 2420 C CA . LEU A 1 313 ? 1.688 9.812 -6.867 1 82.5 313 LEU A CA 1
ATOM 2421 C C . LEU A 1 313 ? 0.822 8.773 -6.168 1 82.5 313 LEU A C 1
ATOM 2423 O O . LEU A 1 313 ? 0.669 8.805 -4.945 1 82.5 313 LEU A O 1
ATOM 2427 N N . GLN A 1 314 ? 0.418 7.812 -6.746 1 74.75 314 GLN A N 1
ATOM 2428 C CA . GLN A 1 314 ? -0.495 6.855 -6.125 1 74.75 314 GLN A CA 1
ATOM 2429 C C . GLN A 1 314 ? 0.082 6.309 -4.824 1 74.75 314 GLN A C 1
ATOM 2431 O O . GLN A 1 314 ? 1.224 5.844 -4.789 1 74.75 314 GLN A O 1
ATOM 2436 N N . ASP A 1 315 ? -0.573 6.449 -3.652 1 74.38 315 ASP A N 1
ATOM 2437 C CA . ASP A 1 315 ? -0.275 5.98 -2.301 1 74.38 315 ASP A CA 1
ATOM 2438 C C . ASP A 1 315 ? 0.886 6.766 -1.693 1 74.38 315 ASP A C 1
ATOM 2440 O O . ASP A 1 315 ? 1.477 6.34 -0.699 1 74.38 315 ASP A O 1
ATOM 2444 N N . GLY A 1 316 ? 1.268 7.77 -2.428 1 85.38 316 GLY A N 1
ATOM 2445 C CA . GLY A 1 316 ? 2.359 8.586 -1.923 1 85.38 316 GLY A CA 1
ATOM 2446 C C . GLY A 1 316 ? 1.895 9.719 -1.024 1 85.38 316 GLY A C 1
ATOM 2447 O O . GLY A 1 316 ? 0.696 9.867 -0.779 1 85.38 316 GLY A O 1
ATOM 2448 N N . ARG A 1 317 ? 2.928 10.406 -0.416 1 89.12 317 ARG A N 1
ATOM 2449 C CA . ARG A 1 317 ? 2.664 11.531 0.475 1 89.12 317 ARG A CA 1
ATOM 2450 C C . ARG A 1 317 ? 3.48 12.758 0.07 1 89.12 317 ARG A C 1
ATOM 2452 O O . ARG A 1 317 ? 4.543 12.625 -0.541 1 89.12 317 ARG A O 1
ATOM 2459 N N . LEU A 1 318 ? 2.91 13.875 0.341 1 94.31 318 LEU A N 1
ATOM 2460 C CA . LEU A 1 318 ? 3.613 15.109 0.031 1 94.31 318 LEU A CA 1
ATOM 2461 C C . LEU A 1 318 ? 4.004 15.844 1.308 1 94.31 318 LEU A C 1
ATOM 2463 O O . LEU A 1 318 ? 3.252 15.852 2.285 1 94.31 318 LEU A O 1
ATOM 2467 N N . GLY A 1 319 ? 5.172 16.359 1.326 1 95.19 319 GLY A N 1
ATOM 2468 C CA . GLY A 1 319 ? 5.656 17.281 2.35 1 95.19 319 GLY A CA 1
ATOM 2469 C C . GLY A 1 319 ? 6.18 18.578 1.784 1 95.19 319 GLY A C 1
ATOM 2470 O O . GLY A 1 319 ? 6.309 18.734 0.567 1 95.19 319 GLY A O 1
ATOM 2471 N N . VAL A 1 320 ? 6.449 19.531 2.645 1 97.5 320 VAL A N 1
ATOM 2472 C CA . VAL A 1 320 ? 6.922 20.828 2.176 1 97.5 320 VAL A CA 1
ATOM 2473 C C . VAL A 1 320 ? 7.973 21.375 3.143 1 97.5 320 VAL A C 1
ATOM 2475 O O . VAL A 1 320 ? 7.934 21.078 4.34 1 97.5 320 VAL A O 1
ATOM 2478 N N . THR A 1 321 ? 8.922 22.078 2.645 1 97.94 321 THR A N 1
ATOM 2479 C CA . THR A 1 321 ? 9.898 22.812 3.422 1 97.94 321 THR A CA 1
ATOM 2480 C C . THR A 1 321 ? 9.945 24.281 2.977 1 97.94 321 THR A C 1
ATOM 2482 O O . THR A 1 321 ? 10.141 24.562 1.793 1 97.94 321 THR A O 1
ATOM 2485 N N . TRP A 1 322 ? 9.734 25.188 3.896 1 98.12 322 TRP A N 1
ATOM 2486 C CA . TRP A 1 322 ? 9.781 26.625 3.621 1 98.12 322 TRP A CA 1
ATOM 2487 C C . TRP A 1 322 ? 11.141 27.203 3.979 1 98.12 322 TRP A C 1
ATOM 2489 O O . TRP A 1 322 ? 11.672 26.938 5.062 1 98.12 322 TRP A O 1
ATOM 2499 N N . THR A 1 323 ? 11.648 28.047 3.072 1 97.25 323 THR A N 1
ATOM 2500 C CA . THR A 1 323 ? 12.961 28.625 3.299 1 97.25 323 THR A CA 1
ATOM 2501 C C . THR A 1 323 ? 12.93 30.141 3.049 1 97.25 323 THR A C 1
ATOM 2503 O O . THR A 1 323 ? 12.102 30.625 2.271 1 97.25 323 THR A O 1
ATOM 2506 N N . TYR A 1 324 ? 13.727 30.844 3.807 1 95.81 324 TYR A N 1
ATOM 2507 C CA . TYR A 1 324 ? 13.898 32.281 3.715 1 95.81 324 TYR A CA 1
ATOM 2508 C C . TYR A 1 324 ? 15.336 32.656 3.338 1 95.81 324 TYR A C 1
ATOM 2510 O O . TYR A 1 324 ? 16.281 32 3.793 1 95.81 324 TYR A O 1
ATOM 2518 N N . SER A 1 325 ? 15.438 33.656 2.467 1 92.5 325 SER A N 1
ATOM 2519 C CA . SER A 1 325 ? 16.734 34.219 2.113 1 92.5 325 SER A CA 1
ATOM 2520 C C . SER A 1 325 ? 16.719 35.75 2.105 1 92.5 325 SER A C 1
ATOM 2522 O O . SER A 1 325 ? 15.734 36.344 1.658 1 92.5 325 SER A O 1
ATOM 2524 N N . THR A 1 326 ? 17.75 36.344 2.654 1 85.06 326 THR A N 1
ATOM 2525 C CA . THR A 1 326 ? 17.844 37.781 2.682 1 85.06 326 THR A CA 1
ATOM 2526 C C . THR A 1 326 ? 18.219 38.344 1.303 1 85.06 326 THR A C 1
ATOM 2528 O O . THR A 1 326 ? 18.969 37.719 0.559 1 85.06 326 THR A O 1
ATOM 2531 N N . ASN A 1 327 ? 17.453 39.375 0.843 1 72.88 327 ASN A N 1
ATOM 2532 C CA . ASN A 1 327 ? 17.75 40 -0.442 1 72.88 327 ASN A CA 1
ATOM 2533 C C . ASN A 1 327 ? 19.031 40.812 -0.391 1 72.88 327 ASN A C 1
ATOM 2535 O O . ASN A 1 327 ? 19.094 41.875 0.252 1 72.88 327 ASN A O 1
ATOM 2539 N N . ALA A 1 328 ? 20.234 40.344 -0.141 1 60.62 328 ALA A N 1
ATOM 2540 C CA . ALA A 1 328 ? 21.438 41.188 -0.166 1 60.62 328 ALA A CA 1
ATOM 2541 C C . ALA A 1 328 ? 21.719 41.688 -1.575 1 60.62 328 ALA A C 1
ATOM 2543 O O . ALA A 1 328 ? 21.5 41 -2.557 1 60.62 328 ALA A O 1
ATOM 2544 N N . PRO A 1 329 ? 21.734 43.094 -1.525 1 55.88 329 PRO A N 1
ATOM 2545 C CA . PRO A 1 329 ? 22.281 43.625 -2.777 1 55.88 329 PRO A CA 1
ATOM 2546 C C . PRO A 1 329 ? 23.641 43 -3.129 1 55.88 329 PRO A C 1
ATOM 2548 O O . PRO A 1 329 ? 24.469 42.781 -2.242 1 55.88 329 PRO A O 1
ATOM 2551 N N . GLY A 1 330 ? 23.844 42.406 -4.367 1 56.25 330 GLY A N 1
ATOM 2552 C CA . GLY A 1 330 ? 25.047 41.875 -4.988 1 56.25 330 GLY A CA 1
ATOM 2553 C C . GLY A 1 330 ? 25.109 40.344 -4.977 1 56.25 330 GLY A C 1
ATOM 2554 O O . GLY A 1 330 ? 24.109 39.688 -4.68 1 56.25 330 GLY A O 1
ATOM 2555 N N . ASP A 1 331 ? 26.359 39.688 -5.293 1 52.81 331 ASP A N 1
ATOM 2556 C CA . ASP A 1 331 ? 26.703 38.281 -5.574 1 52.81 331 ASP A CA 1
ATOM 2557 C C . ASP A 1 331 ? 26.766 37.469 -4.289 1 52.81 331 ASP A C 1
ATOM 2559 O O . ASP A 1 331 ? 27.406 36.406 -4.25 1 52.81 331 ASP A O 1
ATOM 2563 N N . VAL A 1 332 ? 26.5 38 -3.188 1 54.31 332 VAL A N 1
ATOM 2564 C CA . VAL A 1 332 ? 26.766 37.188 -2.006 1 54.31 332 VAL A CA 1
ATOM 2565 C C . VAL A 1 332 ? 25.688 36.125 -1.846 1 54.31 332 VAL A C 1
ATOM 2567 O O . VAL A 1 332 ? 24.516 36.406 -2.047 1 54.31 332 VAL A O 1
ATOM 2570 N N . PRO A 1 333 ? 26.328 34.969 -1.699 1 56.19 333 PRO A N 1
ATOM 2571 C CA . PRO A 1 333 ? 25.438 33.844 -1.548 1 56.19 333 PRO A CA 1
ATOM 2572 C C . PRO A 1 333 ? 24.438 34 -0.415 1 56.19 333 PRO A C 1
ATOM 2574 O O . PRO A 1 333 ? 24.812 34.344 0.706 1 56.19 333 PRO A O 1
ATOM 2577 N N . GLN A 1 334 ? 23.219 34.156 -0.721 1 66.25 334 GLN A N 1
ATOM 2578 C CA . GLN A 1 334 ? 22.125 34.375 0.211 1 66.25 334 GLN A CA 1
ATOM 2579 C C . GLN A 1 334 ? 21.922 33.156 1.114 1 66.25 334 GLN A C 1
ATOM 2581 O O . GLN A 1 334 ? 21.812 32.031 0.631 1 66.25 334 GLN A O 1
ATOM 2586 N N . LYS A 1 335 ? 22.453 33.25 2.395 1 78.88 335 LYS A N 1
ATOM 2587 C CA . LYS A 1 335 ? 22.219 32.156 3.342 1 78.88 335 LYS A CA 1
ATOM 2588 C C . LYS A 1 335 ? 20.75 31.781 3.391 1 78.88 335 LYS A C 1
ATOM 2590 O O . LYS A 1 335 ? 19.891 32.625 3.639 1 78.88 335 LYS A O 1
ATOM 2595 N N . LYS A 1 336 ? 20.438 30.547 2.99 1 87.38 336 LYS A N 1
ATOM 2596 C CA . LYS A 1 336 ? 19.094 29.984 3.055 1 87.38 336 LYS A CA 1
ATOM 2597 C C . LYS A 1 336 ? 18.812 29.391 4.434 1 87.38 336 LYS A C 1
ATOM 2599 O O . LYS A 1 336 ? 19.609 28.594 4.945 1 87.38 336 LYS A O 1
ATOM 2604 N N . ILE A 1 337 ? 17.734 29.969 5.059 1 94.62 337 ILE A N 1
ATOM 2605 C CA . ILE A 1 337 ? 17.344 29.484 6.375 1 94.62 337 ILE A CA 1
ATOM 2606 C C . ILE A 1 337 ? 15.992 28.781 6.285 1 94.62 337 ILE A C 1
ATOM 2608 O O . ILE A 1 337 ? 15.062 29.297 5.676 1 94.62 337 ILE A O 1
ATOM 2612 N N . THR A 1 338 ? 15.945 27.656 6.918 1 96.94 338 THR A N 1
ATOM 2613 C CA . THR A 1 338 ? 14.688 26.922 6.934 1 96.94 338 THR A CA 1
ATOM 2614 C C . THR A 1 338 ? 13.734 27.5 7.98 1 96.94 338 THR A C 1
ATOM 2616 O O . THR A 1 338 ? 14.094 27.625 9.148 1 96.94 338 THR A O 1
ATOM 2619 N N . ILE A 1 339 ? 12.594 27.797 7.582 1 97.19 339 ILE A N 1
ATOM 2620 C CA . ILE A 1 339 ? 11.578 28.312 8.492 1 97.19 339 ILE A CA 1
ATOM 2621 C C . ILE A 1 339 ? 10.883 27.141 9.203 1 97.19 339 ILE A C 1
ATOM 2623 O O . ILE A 1 339 ? 10.945 27.031 10.43 1 97.19 339 ILE A O 1
ATOM 2627 N N . ALA A 1 340 ? 10.266 26.328 8.43 1 96.94 340 ALA A N 1
ATOM 2628 C CA . ALA A 1 340 ? 9.539 25.156 8.93 1 96.94 340 ALA A CA 1
ATOM 2629 C C . ALA A 1 340 ? 9.266 24.156 7.812 1 96.94 340 ALA A C 1
ATOM 2631 O O . ALA A 1 340 ? 9.398 24.5 6.629 1 96.94 340 ALA A O 1
ATOM 2632 N N . SER A 1 341 ? 8.93 22.969 8.234 1 96.44 341 SER A N 1
ATOM 2633 C CA . SER A 1 341 ? 8.594 21.922 7.266 1 96.44 341 SER A CA 1
ATOM 2634 C C . SER A 1 341 ? 7.457 21.047 7.773 1 96.44 341 SER A C 1
ATOM 2636 O O . SER A 1 341 ? 7.219 20.969 8.977 1 96.44 341 SER A O 1
ATOM 2638 N N . LEU A 1 342 ? 6.652 20.578 6.84 1 96 342 LEU A N 1
ATOM 2639 C CA . LEU A 1 342 ? 5.719 19.484 7.082 1 96 342 LEU A CA 1
ATOM 2640 C C . LEU A 1 342 ? 6.234 18.188 6.477 1 96 342 LEU A C 1
ATOM 2642 O O . LEU A 1 342 ? 6.441 18.094 5.266 1 96 342 LEU A O 1
ATOM 2646 N N . ASN A 1 343 ? 6.395 17.234 7.277 1 93.5 343 ASN A N 1
ATOM 2647 C CA . ASN A 1 343 ? 6.973 15.992 6.781 1 93.5 343 ASN A CA 1
ATOM 2648 C C . ASN A 1 343 ? 5.918 15.109 6.125 1 93.5 343 ASN A C 1
ATOM 2650 O O . ASN A 1 343 ? 4.82 15.57 5.812 1 93.5 343 ASN A O 1
ATOM 2654 N N . GLU A 1 344 ? 6.25 13.891 5.836 1 90.19 344 GLU A N 1
ATOM 2655 C CA . GLU A 1 344 ? 5.398 12.969 5.09 1 90.19 344 GLU A CA 1
ATOM 2656 C C . GLU A 1 344 ? 4.121 12.648 5.863 1 90.19 344 GLU A C 1
ATOM 2658 O O . GLU A 1 344 ? 3.104 12.289 5.27 1 90.19 344 GLU A O 1
ATOM 2663 N N . GLN A 1 345 ? 4.176 12.812 7.188 1 88.69 345 GLN A N 1
ATOM 2664 C CA . GLN A 1 345 ? 3.002 12.523 8.008 1 88.69 345 GLN A CA 1
ATOM 2665 C C . GLN A 1 345 ? 2.189 13.789 8.266 1 88.69 345 GLN A C 1
ATOM 2667 O O . GLN A 1 345 ? 1.139 13.734 8.906 1 88.69 345 GLN A O 1
ATOM 2672 N N . GLY A 1 346 ? 2.768 14.852 7.781 1 91.06 346 GLY A N 1
ATOM 2673 C CA . GLY A 1 346 ? 2.1 16.125 8.023 1 91.06 346 GLY A CA 1
ATOM 2674 C C . GLY A 1 346 ? 2.477 16.75 9.352 1 91.06 346 GLY A C 1
ATOM 2675 O O . GLY A 1 346 ? 1.786 17.641 9.844 1 91.06 346 GLY A O 1
ATOM 2676 N N . ALA A 1 347 ? 3.477 16.234 9.914 1 92.56 347 ALA A N 1
ATOM 2677 C CA . ALA A 1 347 ? 3.945 16.781 11.188 1 92.56 347 ALA A CA 1
ATOM 2678 C C . ALA A 1 347 ? 4.797 18.031 10.969 1 92.56 347 ALA A C 1
ATOM 2680 O O . ALA A 1 347 ? 5.625 18.078 10.055 1 92.56 347 ALA A O 1
ATOM 2681 N N . LEU A 1 348 ? 4.605 18.953 11.797 1 95 348 LEU A N 1
ATOM 2682 C CA . LEU A 1 348 ? 5.328 20.219 11.711 1 95 348 LEU A CA 1
ATOM 2683 C C . LEU A 1 348 ? 6.715 20.094 12.336 1 95 348 LEU A C 1
ATOM 2685 O O . LEU A 1 348 ? 6.848 19.672 13.484 1 95 348 LEU A O 1
ATOM 2689 N N . ILE A 1 349 ? 7.68 20.453 11.57 1 95.56 349 ILE A N 1
ATOM 2690 C CA . ILE A 1 349 ? 9.062 20.547 12.031 1 95.56 349 ILE A CA 1
ATOM 2691 C C . ILE A 1 349 ? 9.547 21.984 11.922 1 95.56 349 ILE A C 1
ATOM 2693 O O . ILE A 1 349 ? 9.594 22.547 10.828 1 95.56 349 ILE A O 1
ATOM 2697 N N . THR A 1 350 ? 9.938 22.5 13.016 1 95 350 THR A N 1
ATOM 2698 C CA . THR A 1 350 ? 10.297 23.906 13.047 1 95 350 THR A CA 1
ATOM 2699 C C . THR A 1 350 ? 11.797 24.094 12.805 1 95 350 THR A C 1
ATOM 2701 O O . THR A 1 350 ? 12.602 23.266 13.25 1 95 350 THR A O 1
ATOM 2704 N N . GLY A 1 351 ? 12.062 25.109 12.023 1 94.69 351 GLY A N 1
ATOM 2705 C CA . GLY A 1 351 ? 13.461 25.5 11.93 1 94.69 351 GLY A CA 1
ATOM 2706 C C . GLY A 1 351 ? 14.016 26.047 13.234 1 94.69 351 GLY A C 1
ATOM 2707 O O . GLY A 1 351 ? 13.281 26.656 14.023 1 94.69 351 GLY A O 1
ATOM 2708 N N . ASN A 1 352 ? 15.234 26.016 13.414 1 92.69 352 ASN A N 1
ATOM 2709 C CA . ASN A 1 352 ? 15.859 26.391 14.672 1 92.69 352 ASN A CA 1
ATOM 2710 C C . ASN A 1 352 ? 15.664 27.875 14.977 1 92.69 352 ASN A C 1
ATOM 2712 O O . ASN A 1 352 ? 15.367 28.25 16.109 1 92.69 352 ASN A O 1
ATOM 2716 N N . GLU A 1 353 ? 15.781 28.656 14.023 1 92.44 353 GLU A N 1
ATOM 2717 C CA . GLU A 1 353 ? 15.719 30.109 14.219 1 92.44 353 GLU A CA 1
ATOM 2718 C C . GLU A 1 353 ? 14.273 30.578 14.344 1 92.44 353 GLU A C 1
ATOM 2720 O O . GLU A 1 353 ? 14.023 31.688 14.828 1 92.44 353 GLU A O 1
ATOM 2725 N N . TYR A 1 354 ? 13.352 29.75 13.977 1 94.31 354 TYR A N 1
ATOM 2726 C CA . TYR A 1 354 ? 11.969 30.203 13.891 1 94.31 354 TYR A CA 1
ATOM 2727 C C . TYR A 1 354 ? 11.102 29.484 14.914 1 94.31 354 TYR A C 1
ATOM 2729 O O . TYR A 1 354 ? 9.875 29.641 14.914 1 94.31 354 TYR A O 1
ATOM 2737 N N . GLN A 1 355 ? 11.641 28.766 15.781 1 92.94 355 GLN A N 1
ATOM 2738 C CA . GLN A 1 355 ? 10.898 27.969 16.75 1 92.94 355 GLN A CA 1
ATOM 2739 C C . GLN A 1 355 ? 10.008 28.859 17.625 1 92.94 355 GLN A C 1
ATOM 2741 O O . GLN A 1 355 ? 8.82 28.562 17.812 1 92.94 355 GLN A O 1
ATOM 2746 N N . GLN A 1 356 ? 10.547 29.891 18.109 1 90.06 356 GLN A N 1
ATOM 2747 C CA . GLN A 1 356 ? 9.805 30.781 19.016 1 90.06 356 GLN A CA 1
ATOM 2748 C C . GLN A 1 356 ? 8.617 31.406 18.297 1 90.06 356 GLN A C 1
ATOM 2750 O O . GLN A 1 356 ? 7.523 31.5 18.859 1 90.06 356 GLN A O 1
ATOM 2755 N N . ARG A 1 357 ? 8.805 31.828 17.078 1 91.12 357 ARG A N 1
ATOM 2756 C CA . ARG A 1 357 ? 7.746 32.5 16.328 1 91.12 357 ARG A CA 1
ATOM 2757 C C . ARG A 1 357 ? 6.645 31.516 15.945 1 91.12 357 ARG A C 1
ATOM 2759 O O . ARG A 1 357 ? 5.477 31.891 15.859 1 91.12 357 ARG A O 1
ATOM 2766 N N . LEU A 1 358 ? 7.039 30.328 15.711 1 90 358 LEU A N 1
ATOM 2767 C CA . LEU A 1 358 ? 6.055 29.297 15.414 1 90 358 LEU A CA 1
ATOM 2768 C C . LEU A 1 358 ? 5.285 28.891 16.672 1 90 358 LEU A C 1
ATOM 2770 O O . LEU A 1 358 ? 4.07 28.703 16.609 1 90 358 LEU A O 1
ATOM 2774 N N . ASP A 1 359 ? 5.945 28.891 17.812 1 83.44 359 ASP A N 1
ATOM 2775 C CA . ASP A 1 359 ? 5.305 28.531 19.078 1 83.44 359 ASP A CA 1
ATOM 2776 C C . ASP A 1 359 ? 4.34 29.625 19.531 1 83.44 359 ASP A C 1
ATOM 2778 O O . ASP A 1 359 ? 3.311 29.328 20.141 1 83.44 359 ASP A O 1
ATOM 2782 N N . SER A 1 360 ? 4.738 30.844 19.172 1 80.38 360 SER A N 1
ATOM 2783 C CA . SER A 1 360 ? 3.887 31.953 19.578 1 80.38 360 SER A CA 1
ATOM 2784 C C . SER A 1 360 ? 2.697 32.125 18.641 1 80.38 360 SER A C 1
ATOM 2786 O O . SER A 1 360 ? 1.735 32.812 18.969 1 80.38 360 SER A O 1
ATOM 2788 N N . GLY A 1 361 ? 2.811 31.484 17.484 1 82.88 361 GLY A N 1
ATOM 2789 C CA . GLY A 1 361 ? 1.729 31.578 16.516 1 82.88 361 GLY A CA 1
ATOM 2790 C C . GLY A 1 361 ? 1.915 32.688 15.516 1 82.88 361 GLY A C 1
ATOM 2791 O O . GLY A 1 361 ? 1.076 32.906 14.641 1 82.88 361 GLY A O 1
ATOM 2792 N N . ASP A 1 362 ? 2.979 33.406 15.664 1 87.56 362 ASP A N 1
ATOM 2793 C CA . ASP A 1 362 ? 3.266 34.5 14.734 1 87.56 362 ASP A CA 1
ATOM 2794 C C . ASP A 1 362 ? 3.416 33.969 13.305 1 87.56 362 ASP A C 1
ATOM 2796 O O . ASP A 1 362 ? 3.15 34.688 12.344 1 87.56 362 ASP A O 1
ATOM 2800 N N . ILE A 1 363 ? 3.959 32.812 13.234 1 92.56 363 ILE A N 1
ATOM 2801 C CA . ILE A 1 363 ? 4.102 32.125 11.953 1 92.56 363 ILE A CA 1
ATOM 2802 C C . ILE A 1 363 ? 3.348 30.797 11.992 1 92.56 363 ILE A C 1
ATOM 2804 O O . ILE A 1 363 ? 3.367 30.094 13 1 92.56 363 ILE A O 1
ATOM 2808 N N . ALA A 1 364 ? 2.658 30.562 10.969 1 92.31 364 ALA A N 1
ATOM 2809 C CA . ALA A 1 364 ? 1.914 29.297 10.867 1 92.31 364 ALA A CA 1
ATOM 2810 C C . ALA A 1 364 ? 2.139 28.641 9.516 1 92.31 364 ALA A C 1
ATOM 2812 O O . ALA A 1 364 ? 2.213 29.312 8.492 1 92.31 364 ALA A O 1
ATOM 2813 N N . VAL A 1 365 ? 2.307 27.344 9.602 1 94.62 365 VAL A N 1
ATOM 2814 C CA . VAL A 1 365 ? 2.424 26.531 8.398 1 94.62 365 VAL A CA 1
ATOM 2815 C C . VAL A 1 365 ? 1.32 25.469 8.375 1 94.62 365 VAL A C 1
ATOM 2817 O O . VAL A 1 365 ? 1.172 24.703 9.336 1 94.62 365 VAL A O 1
ATOM 2820 N N . THR A 1 366 ? 0.524 25.453 7.285 1 93.56 366 THR A N 1
ATOM 2821 C CA . THR A 1 366 ? -0.6 24.516 7.223 1 93.56 366 THR A CA 1
ATOM 2822 C C . THR A 1 366 ? -0.781 23.984 5.805 1 93.56 366 THR A C 1
ATOM 2824 O O . THR A 1 366 ? -0.243 24.547 4.848 1 93.56 366 THR A O 1
ATOM 2827 N N . ARG A 1 367 ? -1.478 22.891 5.832 1 94.69 367 ARG A N 1
ATOM 2828 C CA . ARG A 1 367 ? -1.943 22.344 4.562 1 94.69 367 ARG A CA 1
ATOM 2829 C C . ARG A 1 367 ? -3.439 22.578 4.379 1 94.69 367 ARG A C 1
ATOM 2831 O O . ARG A 1 367 ? -4.242 22.188 5.227 1 94.69 367 ARG A O 1
ATOM 2838 N N . LYS A 1 368 ? -3.836 23.281 3.352 1 90.12 368 LYS A N 1
ATOM 2839 C CA . LYS A 1 368 ? -5.246 23.594 3.143 1 90.12 368 LYS A CA 1
ATOM 2840 C C . LYS A 1 368 ? -5.926 22.547 2.27 1 90.12 368 LYS A C 1
ATOM 2842 O O . LYS A 1 368 ? -7.125 22.297 2.408 1 90.12 368 LYS A O 1
ATOM 2847 N N . GLU A 1 369 ? -5.262 22.062 1.266 1 88.81 369 GLU A N 1
ATOM 2848 C CA . GLU A 1 369 ? -5.719 20.984 0.39 1 88.81 369 GLU A CA 1
ATOM 2849 C C . GLU A 1 369 ? -4.637 19.922 0.217 1 88.81 369 GLU A C 1
ATOM 2851 O O . GLU A 1 369 ? -3.549 20.031 0.784 1 88.81 369 GLU A O 1
ATOM 2856 N N . SER A 1 370 ? -5.051 18.953 -0.489 1 86.75 370 SER A N 1
ATOM 2857 C CA . SER A 1 370 ? -4.09 17.875 -0.672 1 86.75 370 SER A CA 1
ATOM 2858 C C . SER A 1 370 ? -2.82 18.375 -1.357 1 86.75 370 SER A C 1
ATOM 2860 O O . SER A 1 370 ? -1.744 17.797 -1.165 1 86.75 370 SER A O 1
ATOM 2862 N N . ASN A 1 371 ? -2.945 19.516 -2.125 1 92.69 371 ASN A N 1
ATOM 2863 C CA . ASN A 1 371 ? -1.789 19.906 -2.918 1 92.69 371 ASN A CA 1
ATOM 2864 C C . ASN A 1 371 ? -1.416 21.375 -2.664 1 92.69 371 ASN A C 1
ATOM 2866 O O . ASN A 1 371 ? -0.741 22 -3.484 1 92.69 371 ASN A O 1
ATOM 2870 N N . VAL A 1 372 ? -1.95 21.953 -1.569 1 96.25 372 VAL A N 1
ATOM 2871 C CA . VAL A 1 372 ? -1.66 23.344 -1.291 1 96.25 372 VAL A CA 1
ATOM 2872 C C . VAL A 1 372 ? -1.099 23.484 0.122 1 96.25 372 VAL A C 1
ATOM 2874 O O . VAL A 1 372 ? -1.74 23.094 1.095 1 96.25 372 VAL A O 1
ATOM 2877 N N . PHE A 1 373 ? 0.005 24.078 0.231 1 97.5 373 PHE A N 1
ATOM 2878 C CA . PHE A 1 373 ? 0.644 24.406 1.503 1 97.5 373 PHE A CA 1
ATOM 2879 C C . PHE A 1 373 ? 0.713 25.906 1.713 1 97.5 373 PHE A C 1
ATOM 2881 O O . PHE A 1 373 ? 0.952 26.672 0.767 1 97.5 373 PHE A O 1
ATOM 2888 N N . VAL A 1 374 ? 0.533 26.312 2.904 1 96.19 374 VAL A N 1
ATOM 2889 C CA . VAL A 1 374 ? 0.444 27.734 3.162 1 96.19 374 VAL A CA 1
ATOM 2890 C C . VAL A 1 374 ? 1.401 28.125 4.289 1 96.19 374 VAL A C 1
ATOM 2892 O O . VAL A 1 374 ? 1.489 27.422 5.301 1 96.19 374 VAL A O 1
ATOM 2895 N N . LEU A 1 375 ? 2.127 29.156 4.086 1 96.75 375 LEU A N 1
ATOM 2896 C CA . LEU A 1 375 ? 2.904 29.844 5.109 1 96.75 375 LEU A CA 1
ATOM 2897 C C . LEU A 1 375 ? 2.295 31.203 5.426 1 96.75 375 LEU A C 1
ATOM 2899 O O . LEU A 1 375 ? 2.146 32.031 4.539 1 96.75 375 LEU A O 1
ATOM 2903 N N . ARG A 1 376 ? 2.01 31.391 6.672 1 94.25 376 ARG A N 1
ATOM 2904 C CA . ARG A 1 376 ? 1.397 32.656 7.098 1 94.25 376 ARG A CA 1
ATOM 2905 C C . ARG A 1 376 ? 2.205 33.312 8.211 1 94.25 376 ARG A C 1
ATOM 2907 O O . ARG A 1 376 ? 2.605 32.625 9.172 1 94.25 376 ARG A O 1
ATOM 2914 N N . MET A 1 377 ? 2.451 34.531 8.062 1 93.38 377 MET A N 1
ATOM 2915 C CA . MET A 1 377 ? 3.004 35.344 9.133 1 93.38 377 MET A CA 1
ATOM 2916 C C . MET A 1 377 ? 1.991 36.406 9.594 1 93.38 377 MET A C 1
ATOM 2918 O O . MET A 1 377 ? 1.617 37.281 8.82 1 93.38 377 MET A O 1
ATOM 2922 N N . LEU A 1 378 ? 1.607 36.281 10.797 1 84.88 378 LEU A N 1
ATOM 2923 C CA . LEU A 1 378 ? 0.552 37.125 11.305 1 84.88 378 LEU A CA 1
ATOM 2924 C C . LEU A 1 378 ? 1.097 38.531 11.617 1 84.88 378 LEU A C 1
ATOM 2926 O O . LEU A 1 378 ? 0.4 39.531 11.438 1 84.88 378 LEU A O 1
ATOM 2930 N N . GLN A 1 379 ? 2.291 38.5 12.18 1 81.25 379 GLN A N 1
ATOM 2931 C CA . GLN A 1 379 ? 2.975 39.75 12.5 1 81.25 379 GLN A CA 1
ATOM 2932 C C . GLN A 1 379 ? 4.344 39.812 11.828 1 81.25 379 GLN A C 1
ATOM 2934 O O . GLN A 1 379 ? 5.309 39.25 12.312 1 81.25 379 GLN A O 1
ATOM 2939 N N . THR A 1 380 ? 4.387 40.625 10.789 1 89.62 380 THR A N 1
ATOM 2940 C CA . THR A 1 380 ? 5.652 40.719 10.07 1 89.62 380 THR A CA 1
ATOM 2941 C C . THR A 1 380 ? 6.594 41.688 10.75 1 89.62 380 THR A C 1
ATOM 2943 O O . THR A 1 380 ? 6.145 42.625 11.438 1 89.62 380 THR A O 1
ATOM 2946 N N . GLN A 1 381 ? 7.816 41.438 10.656 1 86.5 381 GLN A N 1
ATOM 2947 C CA . GLN A 1 381 ? 8.898 42.312 11.078 1 86.5 381 GLN A CA 1
ATOM 2948 C C . GLN A 1 381 ? 9.75 42.75 9.883 1 86.5 381 GLN A C 1
ATOM 2950 O O . GLN A 1 381 ? 9.727 42.094 8.836 1 86.5 381 GLN A O 1
ATOM 2955 N N . ASP A 1 382 ? 10.453 43.781 10 1 84.94 382 ASP A N 1
ATOM 2956 C CA . ASP A 1 382 ? 11.312 44.219 8.906 1 84.94 382 ASP A CA 1
ATOM 2957 C C . ASP A 1 382 ? 12.312 43.156 8.5 1 84.94 382 ASP A C 1
ATOM 2959 O O . ASP A 1 382 ? 12.68 43.062 7.328 1 84.94 382 ASP A O 1
ATOM 2963 N N . ALA A 1 383 ? 12.648 42.375 9.523 1 86.69 383 ALA A N 1
ATOM 2964 C CA . ALA A 1 383 ? 13.617 41.312 9.273 1 86.69 383 ALA A CA 1
ATOM 2965 C C . ALA A 1 383 ? 13.023 40.219 8.367 1 86.69 383 ALA A C 1
ATOM 2967 O O . ALA A 1 383 ? 13.758 39.406 7.805 1 86.69 383 ALA A O 1
ATOM 2968 N N . ASP A 1 384 ? 11.711 40.312 8.195 1 92.62 384 ASP A N 1
ATOM 2969 C CA . ASP A 1 384 ? 11.031 39.312 7.406 1 92.62 384 ASP A CA 1
ATOM 2970 C C . ASP A 1 384 ? 11.047 39.656 5.922 1 92.62 384 ASP A C 1
ATOM 2972 O O . ASP A 1 384 ? 10.672 38.844 5.078 1 92.62 384 ASP A O 1
ATOM 2976 N N . MET A 1 385 ? 11.477 40.875 5.609 1 91.38 385 MET A N 1
ATOM 2977 C CA . MET A 1 385 ? 11.586 41.219 4.195 1 91.38 385 MET A CA 1
ATOM 2978 C C . MET A 1 385 ? 12.672 40.375 3.512 1 91.38 385 MET A C 1
ATOM 2980 O O . MET A 1 385 ? 13.766 40.219 4.059 1 91.38 385 MET A O 1
ATOM 2984 N N . GLY A 1 386 ? 12.344 39.875 2.385 1 92.31 386 GLY A N 1
ATOM 2985 C CA . GLY A 1 386 ? 13.281 39.031 1.663 1 92.31 386 GLY A CA 1
ATOM 2986 C C . GLY A 1 386 ? 12.609 38.094 0.681 1 92.31 386 GLY A C 1
ATOM 2987 O O . GLY A 1 386 ? 11.516 38.375 0.185 1 92.31 386 GLY A O 1
ATOM 2988 N N . SER A 1 387 ? 13.367 37.062 0.365 1 93.38 387 SER A N 1
ATOM 2989 C CA . SER A 1 387 ? 12.867 36.094 -0.604 1 93.38 387 SER A CA 1
ATOM 2990 C C . SER A 1 387 ? 12.484 34.781 0.073 1 93.38 387 SER A C 1
ATOM 2992 O O . SER A 1 387 ? 13.219 34.281 0.931 1 93.38 387 SER A O 1
ATOM 2994 N N . TYR A 1 388 ? 11.367 34.312 -0.3 1 95.88 388 TYR A N 1
ATOM 2995 C CA . TYR A 1 388 ? 10.859 33.062 0.25 1 95.88 388 TYR A CA 1
ATOM 2996 C C . TYR A 1 388 ? 10.711 32 -0.84 1 95.88 388 TYR A C 1
ATOM 2998 O O . TYR A 1 388 ? 10.492 32.312 -2.008 1 95.88 388 TYR A O 1
ATOM 3006 N N . SER A 1 389 ? 10.922 30.75 -0.501 1 96.94 389 SER A N 1
ATOM 3007 C CA . SER A 1 389 ? 10.703 29.625 -1.409 1 96.94 389 SER A CA 1
ATOM 3008 C C . SER A 1 389 ? 10.172 28.406 -0.664 1 96.94 389 SER A C 1
ATOM 3010 O O . SER A 1 389 ? 10.312 28.312 0.557 1 96.94 389 SER A O 1
ATOM 3012 N N . CYS A 1 390 ? 9.492 27.562 -1.36 1 97.88 390 CYS A N 1
ATOM 3013 C CA . CYS A 1 390 ? 9.031 26.297 -0.802 1 97.88 390 CYS A CA 1
ATOM 3014 C C . CYS A 1 390 ? 9.531 25.125 -1.636 1 97.88 390 CYS A C 1
ATOM 3016 O O . CYS A 1 390 ? 9.68 25.234 -2.854 1 97.88 390 CYS A O 1
ATOM 3018 N N . MET A 1 391 ? 9.914 24.094 -0.953 1 98.06 391 MET A N 1
ATOM 3019 C CA . MET A 1 391 ? 10.344 22.844 -1.574 1 98.06 391 MET A CA 1
ATOM 3020 C C . MET A 1 391 ? 9.383 21.703 -1.23 1 98.06 391 MET A C 1
ATOM 3022 O O . MET A 1 391 ? 9.219 21.359 -0.06 1 98.06 391 MET A O 1
ATOM 3026 N N . VAL A 1 392 ? 8.766 21.188 -2.289 1 97.88 392 VAL A N 1
ATOM 3027 C CA . VAL A 1 392 ? 7.84 20.078 -2.064 1 97.88 392 VAL A CA 1
ATOM 3028 C C . VAL A 1 392 ? 8.555 18.75 -2.27 1 97.88 392 VAL A C 1
ATOM 3030 O O . VAL A 1 392 ? 9.289 18.578 -3.248 1 97.88 392 VAL A O 1
ATOM 3033 N N . THR A 1 393 ? 8.391 17.906 -1.339 1 96.62 393 THR A N 1
ATOM 3034 C CA . THR A 1 393 ? 8.984 16.562 -1.397 1 96.62 393 THR A CA 1
ATOM 3035 C C . THR A 1 393 ? 7.902 15.5 -1.513 1 96.62 393 THR A C 1
ATOM 3037 O O . THR A 1 393 ? 6.93 15.508 -0.754 1 96.62 393 THR A O 1
ATOM 3040 N N . ALA A 1 394 ? 8.039 14.648 -2.426 1 94.75 394 ALA A N 1
ATOM 3041 C CA . ALA A 1 394 ? 7.148 13.5 -2.57 1 94.75 394 ALA A CA 1
ATOM 3042 C C . ALA A 1 394 ? 7.762 12.25 -1.948 1 94.75 394 ALA A C 1
ATOM 3044 O O . ALA A 1 394 ? 8.938 11.953 -2.166 1 94.75 394 ALA A O 1
ATOM 3045 N N . TRP A 1 395 ? 6.902 11.602 -1.138 1 90.56 395 TRP A N 1
ATOM 3046 C CA . TRP A 1 395 ? 7.34 10.398 -0.438 1 90.56 395 TRP A CA 1
ATOM 3047 C C . TRP A 1 395 ? 6.562 9.172 -0.917 1 90.56 395 TRP A C 1
ATOM 3049 O O . TRP A 1 395 ? 5.355 9.258 -1.161 1 90.56 395 TRP A O 1
ATOM 3059 N N . MET A 1 396 ? 7.254 8.016 -1.088 1 84.56 396 MET A N 1
ATOM 3060 C CA . MET A 1 396 ? 6.629 6.742 -1.448 1 84.56 396 MET A CA 1
ATOM 3061 C C . MET A 1 396 ? 6.973 5.66 -0.432 1 84.56 396 MET A C 1
ATOM 3063 O O . MET A 1 396 ? 8.008 5.734 0.234 1 84.56 396 MET A O 1
ATOM 3067 N N . PRO A 1 397 ? 6.035 4.711 -0.241 1 79.12 397 PRO A N 1
ATOM 3068 C CA . PRO A 1 397 ? 6.344 3.625 0.69 1 79.12 397 PRO A CA 1
ATOM 3069 C C . PRO A 1 397 ? 7.531 2.777 0.235 1 79.12 397 PRO A C 1
ATOM 3071 O O . PRO A 1 397 ? 7.691 2.525 -0.962 1 79.12 397 PRO A O 1
ATOM 3074 N N . ASN A 1 398 ? 8.352 2.438 1.241 1 72.88 398 ASN A N 1
ATOM 3075 C CA . ASN A 1 398 ? 9.484 1.556 0.981 1 72.88 398 ASN A CA 1
ATOM 3076 C C . ASN A 1 398 ? 9.094 0.087 1.116 1 72.88 398 ASN A C 1
ATOM 3078 O O . ASN A 1 398 ? 8.109 -0.24 1.785 1 72.88 398 ASN A O 1
ATOM 3082 N N . GLN A 1 399 ? 9.789 -0.844 0.477 1 64.06 399 GLN A N 1
ATOM 3083 C CA . GLN A 1 399 ? 9.523 -2.279 0.517 1 64.06 399 GLN A CA 1
ATOM 3084 C C . GLN A 1 399 ? 9.719 -2.836 1.924 1 64.06 399 GLN A C 1
ATOM 3086 O O . GLN A 1 399 ? 9.023 -3.77 2.33 1 64.06 399 GLN A O 1
ATOM 3091 N N . GLN A 1 400 ? 10.68 -2.275 2.668 1 61.41 400 GLN A N 1
ATOM 3092 C CA . GLN A 1 400 ? 11 -2.773 4.004 1 61.41 400 GLN A CA 1
ATOM 3093 C C . GLN A 1 400 ? 10.125 -2.109 5.062 1 61.41 400 GLN A C 1
ATOM 3095 O O . GLN A 1 400 ? 10.266 -2.387 6.254 1 61.41 400 GLN A O 1
ATOM 3100 N N . GLY A 1 401 ? 9.266 -1.344 4.676 1 68.69 401 GLY A N 1
ATOM 3101 C CA . GLY A 1 401 ? 8.461 -0.612 5.641 1 68.69 401 GLY A CA 1
ATOM 3102 C C . GLY A 1 401 ? 8.914 0.822 5.832 1 68.69 401 GLY A C 1
ATOM 3103 O O . GLY A 1 401 ? 10.109 1.116 5.754 1 68.69 401 GLY A O 1
ATOM 3104 N N . GLY A 1 402 ? 8.141 1.764 5.723 1 76.44 402 GLY A N 1
ATOM 3105 C CA . GLY A 1 402 ? 8.492 3.164 5.902 1 76.44 402 GLY A CA 1
ATOM 3106 C C . GLY A 1 402 ? 8.312 3.988 4.637 1 76.44 402 GLY A C 1
ATOM 3107 O O . GLY A 1 402 ? 7.617 3.566 3.709 1 76.44 402 GLY A O 1
ATOM 3108 N N . TRP A 1 403 ? 8.875 5.223 4.703 1 83.62 403 TRP A N 1
ATOM 3109 C CA . TRP A 1 403 ? 8.695 6.156 3.596 1 83.62 403 TRP A CA 1
ATOM 3110 C C . TRP A 1 403 ? 10.039 6.598 3.033 1 83.62 403 TRP A C 1
ATOM 3112 O O . TRP A 1 403 ? 11 6.789 3.781 1 83.62 403 TRP A O 1
ATOM 3122 N N . GLU A 1 404 ? 10.164 6.645 1.747 1 86.44 404 GLU A N 1
ATOM 3123 C CA . GLU A 1 404 ? 11.375 7.121 1.077 1 86.44 404 GLU A CA 1
ATOM 3124 C C . GLU A 1 404 ? 11.078 8.336 0.205 1 86.44 404 GLU A C 1
ATOM 3126 O O . GLU A 1 404 ? 10.031 8.398 -0.451 1 86.44 404 GLU A O 1
ATOM 3131 N N . LYS A 1 405 ? 12.055 9.312 0.21 1 90.44 405 LYS A N 1
ATOM 3132 C CA . LYS A 1 405 ? 11.945 10.484 -0.659 1 90.44 405 LYS A CA 1
ATOM 3133 C C . LYS A 1 405 ? 12.195 10.109 -2.117 1 90.44 405 LYS A C 1
ATOM 3135 O O . LYS A 1 405 ? 13.242 9.539 -2.443 1 90.44 405 LYS A O 1
ATOM 3140 N N . VAL A 1 406 ? 11.344 10.438 -3.004 1 87.69 406 VAL A N 1
ATOM 3141 C CA . VAL A 1 406 ? 11.461 10.023 -4.395 1 87.69 406 VAL A CA 1
ATOM 3142 C C . VAL A 1 406 ? 11.766 11.227 -5.277 1 87.69 406 VAL A C 1
ATOM 3144 O O . VAL A 1 406 ? 12.445 11.102 -6.301 1 87.69 406 VAL A O 1
ATOM 3147 N N . LYS A 1 407 ? 11.188 12.383 -4.941 1 91.75 407 LYS A N 1
ATOM 3148 C CA . LYS A 1 407 ? 11.352 13.57 -5.766 1 91.75 407 LYS A CA 1
ATOM 3149 C C . LYS A 1 407 ? 11.203 14.844 -4.934 1 91.75 407 LYS A C 1
ATOM 3151 O O . LYS A 1 407 ? 10.398 14.883 -3.998 1 91.75 407 LYS A O 1
ATOM 3156 N N . GLU A 1 408 ? 11.977 15.82 -5.219 1 95.62 408 GLU A N 1
ATOM 3157 C CA . GLU A 1 408 ? 11.906 17.141 -4.602 1 95.62 408 GLU A CA 1
ATOM 3158 C C . GLU A 1 408 ? 11.883 18.25 -5.66 1 95.62 408 GLU A C 1
ATOM 3160 O O . GLU A 1 408 ? 12.672 18.219 -6.605 1 95.62 408 GLU A O 1
ATOM 3165 N N . VAL A 1 409 ? 10.992 19.141 -5.57 1 96.88 409 VAL A N 1
ATOM 3166 C CA . VAL A 1 409 ? 10.883 20.25 -6.516 1 96.88 409 VAL A CA 1
ATOM 3167 C C . VAL A 1 409 ? 10.836 21.578 -5.762 1 96.88 409 VAL A C 1
ATOM 3169 O O . VAL A 1 409 ? 10.023 21.75 -4.852 1 96.88 409 VAL A O 1
ATOM 3172 N N . GLN A 1 410 ? 11.641 22.484 -6.117 1 96.5 410 GLN A N 1
ATOM 3173 C CA . GLN A 1 410 ? 11.695 23.812 -5.496 1 96.5 410 GLN A CA 1
ATOM 3174 C C . GLN A 1 410 ? 10.859 24.812 -6.281 1 96.5 410 GLN A C 1
ATOM 3176 O O . GLN A 1 410 ? 10.852 24.797 -7.516 1 96.5 410 GLN A O 1
ATOM 3181 N N . SER A 1 411 ? 10.203 25.625 -5.633 1 96.19 411 SER A N 1
ATOM 3182 C CA . SER A 1 411 ? 9.43 26.688 -6.27 1 96.19 411 SER A CA 1
ATOM 3183 C C . SER A 1 411 ? 10.336 27.844 -6.711 1 96.19 411 SER A C 1
ATOM 3185 O O . SER A 1 411 ? 11.516 27.875 -6.367 1 96.19 411 SER A O 1
ATOM 3187 N N . THR A 1 412 ? 9.703 28.766 -7.504 1 94 412 THR A N 1
ATOM 3188 C CA . THR A 1 412 ? 10.367 30.047 -7.75 1 94 412 THR A CA 1
ATOM 3189 C C . THR A 1 412 ? 10.438 30.875 -6.473 1 94 412 THR A C 1
ATOM 3191 O O . THR A 1 412 ? 9.836 30.516 -5.457 1 94 412 THR A O 1
ATOM 3194 N N . LEU A 1 413 ? 11.18 31.938 -6.531 1 92.56 413 LEU A N 1
ATOM 3195 C CA . LEU A 1 413 ? 11.312 32.812 -5.375 1 92.56 413 LEU A CA 1
ATOM 3196 C C . LEU A 1 413 ? 10.172 33.844 -5.324 1 92.56 413 LEU A C 1
ATOM 3198 O O . LEU A 1 413 ? 9.742 34.344 -6.363 1 92.56 413 LEU A O 1
ATOM 3202 N N . ALA A 1 414 ? 9.602 33.969 -4.152 1 93.75 414 ALA A N 1
ATOM 3203 C CA . ALA A 1 414 ? 8.625 35.031 -3.898 1 93.75 414 ALA A CA 1
ATOM 3204 C C . ALA A 1 414 ? 9.227 36.125 -3.008 1 93.75 414 ALA A C 1
ATOM 3206 O O . ALA A 1 414 ? 9.758 35.812 -1.935 1 93.75 414 ALA A O 1
ATOM 3207 N N . THR A 1 415 ? 9.102 37.312 -3.432 1 92.19 415 THR A N 1
ATOM 3208 C CA . THR A 1 415 ? 9.68 38.406 -2.672 1 92.19 415 THR A CA 1
ATOM 3209 C C . THR A 1 415 ? 8.617 39.062 -1.795 1 92.19 415 THR A C 1
ATOM 3211 O O . THR A 1 415 ? 7.539 39.438 -2.273 1 92.19 415 THR A O 1
ATOM 3214 N N . VAL A 1 416 ? 8.867 39.188 -0.522 1 92.44 416 VAL A N 1
ATOM 3215 C CA . VAL A 1 416 ? 8.039 39.938 0.428 1 92.44 416 VAL A CA 1
ATOM 3216 C C . VAL A 1 416 ? 8.766 41.188 0.875 1 92.44 416 VAL A C 1
ATOM 3218 O O . VAL A 1 416 ? 9.828 41.125 1.507 1 92.44 416 VAL A O 1
ATOM 3221 N N . GLN A 1 417 ? 8.203 42.312 0.427 1 90.06 417 GLN A N 1
ATOM 3222 C CA . GLN A 1 417 ? 8.844 43.594 0.743 1 90.06 417 GLN A CA 1
ATOM 3223 C C . GLN A 1 417 ? 7.809 44.688 0.881 1 90.06 417 GLN A C 1
ATOM 3225 O O . GLN A 1 417 ? 6.738 44.625 0.27 1 90.06 417 GLN A O 1
ATOM 3230 N N . TRP A 1 418 ? 8.047 45.531 1.777 1 88.25 418 TRP A N 1
ATOM 3231 C CA . TRP A 1 418 ? 7.266 46.75 1.933 1 88.25 418 TRP A CA 1
ATOM 3232 C C . TRP A 1 418 ? 8.172 47.969 2.223 1 88.25 418 TRP A C 1
ATOM 3234 O O . TRP A 1 418 ? 9.375 47.781 2.439 1 88.25 418 TRP A O 1
ATOM 3244 N N . THR A 1 419 ? 7.668 49.125 1.979 1 82.81 419 THR A N 1
ATOM 3245 C CA . THR A 1 419 ? 8.422 50.344 2.266 1 82.81 419 THR A CA 1
ATOM 3246 C C . THR A 1 419 ? 8.141 50.844 3.68 1 82.81 419 THR A C 1
ATOM 3248 O O . THR A 1 419 ? 7.008 51.219 3.994 1 82.81 419 THR A O 1
ATOM 3251 N N . PRO A 1 420 ? 9.219 50.688 4.508 1 76.31 420 PRO A N 1
ATOM 3252 C CA . PRO A 1 420 ? 8.977 51.25 5.844 1 76.31 420 PRO A CA 1
ATOM 3253 C C . PRO A 1 420 ? 8.656 52.75 5.82 1 76.31 420 PRO A C 1
ATOM 3255 O O . PRO A 1 420 ? 9.266 53.5 5.059 1 76.31 420 PRO A O 1
ATOM 3258 N N . LYS A 1 421 ? 7.555 53.156 6.242 1 73.75 421 LYS A N 1
ATOM 3259 C CA . LYS A 1 421 ? 7.18 54.562 6.266 1 73.75 421 LYS A CA 1
ATOM 3260 C C . LYS A 1 421 ? 7.906 55.312 7.379 1 73.75 421 LYS A C 1
ATOM 3262 O O . LYS A 1 421 ? 8.008 54.812 8.5 1 73.75 421 LYS A O 1
ATOM 3267 N N . ILE A 1 422 ? 8.758 56.344 7.086 1 76.56 422 ILE A N 1
ATOM 3268 C CA . ILE A 1 422 ? 9.484 57.156 8.055 1 76.56 422 ILE A CA 1
ATOM 3269 C C . ILE A 1 422 ? 8.508 58.031 8.812 1 76.56 422 ILE A C 1
ATOM 3271 O O . ILE A 1 422 ? 7.711 58.75 8.195 1 76.56 422 ILE A O 1
ATOM 3275 N N . PRO A 1 423 ? 8.477 57.906 10.141 1 84.31 423 PRO A N 1
ATOM 3276 C CA . PRO A 1 423 ? 7.59 58.781 10.898 1 84.31 423 PRO A CA 1
ATOM 3277 C C . PRO A 1 423 ? 7.949 60.25 10.742 1 84.31 423 PRO A C 1
ATOM 3279 O O . PRO A 1 423 ? 9.133 60.594 10.656 1 84.31 423 PRO A O 1
ATOM 3282 N N . VAL A 1 424 ? 6.988 61.188 10.398 1 88.75 424 VAL A N 1
ATOM 3283 C CA . VAL A 1 424 ? 7.172 62.625 10.305 1 88.75 424 VAL A CA 1
ATOM 3284 C C . VAL A 1 424 ? 6.375 63.312 11.406 1 88.75 424 VAL A C 1
ATOM 3286 O O . VAL A 1 424 ? 5.258 62.906 11.727 1 88.75 424 VAL A O 1
ATOM 3289 N N . LEU A 1 425 ? 6.973 64.25 12.156 1 93.88 425 LEU A N 1
ATOM 3290 C CA . LEU A 1 425 ? 6.328 65.062 13.219 1 93.88 425 LEU A CA 1
ATOM 3291 C C . LEU A 1 425 ? 6.418 66.562 12.945 1 93.88 425 LEU A C 1
ATOM 3293 O O . LEU A 1 425 ? 7.477 67.062 12.57 1 93.88 425 LEU A O 1
ATOM 3297 N N . GLN A 1 426 ? 5.277 67.25 12.938 1 95.38 426 GLN A N 1
ATOM 3298 C CA . GLN A 1 426 ? 5.227 68.688 12.812 1 95.38 426 GLN A CA 1
ATOM 3299 C C . GLN A 1 426 ? 4.594 69.312 14.047 1 95.38 426 GLN A C 1
ATOM 3301 O O . GLN A 1 426 ? 3.576 68.812 14.547 1 95.38 426 GLN A O 1
ATOM 3306 N N . VAL A 1 427 ? 5.199 70.375 14.562 1 97.38 427 VAL A N 1
ATOM 3307 C CA . VAL A 1 427 ? 4.699 71.125 15.727 1 97.38 427 VAL A CA 1
ATOM 3308 C C . VAL A 1 427 ? 4.605 72.562 15.398 1 97.38 427 VAL A C 1
ATOM 3310 O O . VAL A 1 427 ? 5.543 73.188 14.852 1 97.38 427 VAL A O 1
ATOM 3313 N N . VAL A 1 428 ? 3.438 73.188 15.633 1 97.5 428 VAL A N 1
ATOM 3314 C CA . VAL A 1 428 ? 3.234 74.625 15.414 1 97.5 428 VAL A CA 1
ATOM 3315 C C . VAL A 1 428 ? 2.697 75.25 16.688 1 97.5 428 VAL A C 1
ATOM 3317 O O . VAL A 1 428 ? 1.747 74.75 17.297 1 97.5 428 VAL A O 1
ATOM 3320 N N . ALA A 1 429 ? 3.268 76.312 17.125 1 97.44 429 ALA A N 1
ATOM 3321 C CA . ALA A 1 429 ? 2.803 77.062 18.281 1 97.44 429 ALA A CA 1
ATOM 3322 C C . ALA A 1 429 ? 2.018 78.312 17.844 1 97.44 429 ALA A C 1
ATOM 3324 O O . ALA A 1 429 ? 2.365 78.938 16.859 1 97.44 429 ALA A O 1
ATOM 3325 N N . HIS A 1 430 ? 0.939 78.625 18.594 1 96.62 430 HIS A N 1
ATOM 3326 C CA . HIS A 1 430 ? 0.116 79.812 18.359 1 96.62 430 HIS A CA 1
ATOM 3327 C C . HIS A 1 430 ? -0.06 80.625 19.641 1 96.62 430 HIS A C 1
ATOM 3329 O O . HIS A 1 430 ? -0.267 80.062 20.719 1 96.62 430 HIS A O 1
ATOM 3335 N N . ARG A 1 431 ? 0.046 81.875 19.453 1 94.88 431 ARG A N 1
ATOM 3336 C CA . ARG A 1 431 ? -0.228 82.75 20.578 1 94.88 431 ARG A CA 1
ATOM 3337 C C . ARG A 1 431 ? -1.729 82.938 20.781 1 94.88 431 ARG A C 1
ATOM 3339 O O . ARG A 1 431 ? -2.453 83.312 19.859 1 94.88 431 ARG A O 1
ATOM 3346 N N . VAL A 1 432 ? -2.217 82.625 21.859 1 93.62 432 VAL A N 1
ATOM 3347 C CA . VAL A 1 432 ? -3.635 82.812 22.172 1 93.62 432 VAL A CA 1
ATOM 3348 C C . VAL A 1 432 ? -3.867 84.125 22.922 1 93.62 432 VAL A C 1
ATOM 3350 O O . VAL A 1 432 ? -4.82 84.812 22.625 1 93.62 432 VAL A O 1
ATOM 3353 N N . ARG A 1 433 ? -3.059 84.312 23.984 1 93 433 ARG A N 1
ATOM 3354 C CA . ARG A 1 433 ? -3.121 85.562 24.766 1 93 433 ARG A CA 1
ATOM 3355 C C . ARG A 1 433 ? -1.743 86.188 24.891 1 93 433 ARG A C 1
ATOM 3357 O O . ARG A 1 433 ? -0.771 85.562 25.25 1 93 433 ARG A O 1
ATOM 3364 N N . GLU A 1 434 ? -1.626 87.438 24.625 1 89.69 434 GLU A N 1
ATOM 3365 C CA . GLU A 1 434 ? -0.363 88.188 24.703 1 89.69 434 GLU A CA 1
ATOM 3366 C C . GLU A 1 434 ? -0.184 88.812 26.078 1 89.69 434 GLU A C 1
ATOM 3368 O O . GLU A 1 434 ? -1.154 89.25 26.688 1 89.69 434 GLU A O 1
ATOM 3373 N N . ALA A 1 435 ? 0.966 88.625 26.516 1 88.62 435 ALA A N 1
ATOM 3374 C CA . ALA A 1 435 ? 1.325 89.312 27.734 1 88.62 435 ALA A CA 1
ATOM 3375 C C . ALA A 1 435 ? 2.109 90.625 27.391 1 88.62 435 ALA A C 1
ATOM 3377 O O . ALA A 1 435 ? 3.328 90.562 27.203 1 88.62 435 ALA A O 1
ATOM 3378 N N . SER A 1 436 ? 1.448 91.75 27.438 1 82.81 436 SER A N 1
ATOM 3379 C CA . SER A 1 436 ? 2.078 93 27 1 82.81 436 SER A CA 1
ATOM 3380 C C . SER A 1 436 ? 2.629 93.75 28.188 1 82.81 436 SER A C 1
ATOM 3382 O O . SER A 1 436 ? 3.453 94.688 28 1 82.81 436 SER A O 1
ATOM 3384 N N . THR A 1 437 ? 2.064 93.438 29.375 1 83.44 437 THR A N 1
ATOM 3385 C CA . THR A 1 437 ? 2.557 94.125 30.562 1 83.44 437 THR A CA 1
ATOM 3386 C C . THR A 1 437 ? 2.904 93.125 31.656 1 83.44 437 THR A C 1
ATOM 3388 O O . THR A 1 437 ? 2.455 92 31.625 1 83.44 437 THR A O 1
ATOM 3391 N N . ALA A 1 438 ? 3.732 93.688 32.531 1 81.75 438 ALA A N 1
ATOM 3392 C CA . ALA A 1 438 ? 4.059 92.812 33.656 1 81.75 438 ALA A CA 1
ATOM 3393 C C . ALA A 1 438 ? 2.805 92.438 34.469 1 81.75 438 ALA A C 1
ATOM 3395 O O . ALA A 1 438 ? 1.931 93.312 34.656 1 81.75 438 ALA A O 1
ATOM 3396 N N . GLY A 1 439 ? 2.646 91.25 34.812 1 82.88 439 GLY A N 1
ATOM 3397 C CA . GLY A 1 439 ? 1.493 90.812 35.562 1 82.88 439 GLY A CA 1
ATOM 3398 C C . GLY A 1 439 ? 0.427 90.125 34.719 1 82.88 439 GLY A C 1
ATOM 3399 O O . GLY A 1 439 ? -0.47 89.5 35.219 1 82.88 439 GLY A O 1
ATOM 3400 N N . SER A 1 440 ? 0.516 90.375 33.375 1 85.69 440 SER A N 1
ATOM 3401 C CA . SER A 1 440 ? -0.473 89.812 32.469 1 85.69 440 SER A CA 1
ATOM 3402 C C . SER A 1 440 ? -0.264 88.312 32.281 1 85.69 440 SER A C 1
ATOM 3404 O O . SER A 1 440 ? 0.787 87.75 32.656 1 85.69 440 SER A O 1
ATOM 3406 N N . THR A 1 441 ? -1.305 87.75 31.797 1 88.88 441 THR A N 1
ATOM 3407 C CA . THR A 1 441 ? -1.251 86.312 31.562 1 88.88 441 THR A CA 1
ATOM 3408 C C . THR A 1 441 ? -0.894 86 30.109 1 88.88 441 THR A C 1
ATOM 3410 O O . THR A 1 441 ? -1.456 86.625 29.188 1 88.88 441 THR A O 1
ATOM 3413 N N . PHE A 1 442 ? 0.121 85.188 29.938 1 92.31 442 PHE A N 1
ATOM 3414 C CA . PHE A 1 442 ? 0.527 84.688 28.609 1 92.31 442 PHE A CA 1
ATOM 3415 C C . PHE A 1 442 ? -0.023 83.312 28.344 1 92.31 442 PHE A C 1
ATOM 3417 O O . PHE A 1 442 ? -0.054 82.5 29.25 1 92.31 442 PHE A O 1
ATOM 3424 N N . GLU A 1 443 ? -0.52 83.125 27.125 1 94.5 443 GLU A N 1
ATOM 3425 C CA . GLU A 1 443 ? -1.037 81.812 26.734 1 94.5 443 GLU A CA 1
ATOM 3426 C C . GLU A 1 443 ? -0.608 81.438 25.312 1 94.5 443 GLU A C 1
ATOM 3428 O O . GLU A 1 443 ? -0.696 82.312 24.406 1 94.5 443 GLU A O 1
ATOM 3433 N N . MET A 1 444 ? -0.107 80.25 25.125 1 96.12 444 MET A N 1
ATOM 3434 C CA . MET A 1 444 ? 0.243 79.75 23.812 1 96.12 444 MET A CA 1
ATOM 3435 C C . MET A 1 444 ? -0.213 78.312 23.641 1 96.12 444 MET A C 1
ATOM 3437 O O . MET A 1 444 ? -0.26 77.562 24.609 1 96.12 444 MET A O 1
ATOM 3441 N N . THR A 1 445 ? -0.6 77.938 22.5 1 96.88 445 THR A N 1
ATOM 3442 C CA . THR A 1 445 ? -1.003 76.562 22.188 1 96.88 445 THR A CA 1
ATOM 3443 C C . THR A 1 445 ? -0.005 75.938 21.234 1 96.88 445 THR A C 1
ATOM 3445 O O . THR A 1 445 ? 0.634 76.625 20.438 1 96.88 445 T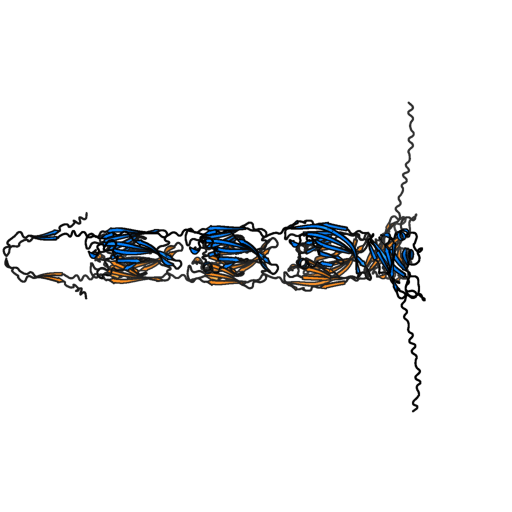HR A O 1
ATOM 3448 N N . CYS A 1 446 ? 0.246 74.688 21.453 1 97.31 446 CYS A N 1
ATOM 3449 C CA . CYS A 1 446 ? 1.084 73.875 20.562 1 97.31 446 CYS A CA 1
ATOM 3450 C C . CYS A 1 446 ? 0.262 72.812 19.859 1 97.31 446 CYS A C 1
ATOM 3452 O O . CYS A 1 446 ? -0.348 71.938 20.5 1 97.31 446 CYS A O 1
ATOM 3454 N N . GLN A 1 447 ? 0.232 72.812 18.594 1 97.25 447 GLN A N 1
ATOM 3455 C CA . GLN A 1 447 ? -0.452 71.812 17.766 1 97.25 447 GLN A CA 1
ATOM 3456 C C . GLN A 1 447 ? 0.529 70.812 17.219 1 97.25 447 GLN A C 1
ATOM 3458 O O . GLN A 1 447 ? 1.539 71.188 16.609 1 97.25 447 GLN A O 1
ATOM 3463 N N . VAL A 1 448 ? 0.226 69.562 17.5 1 96.31 448 VAL A N 1
ATOM 3464 C CA . VAL A 1 448 ? 1.105 68.5 17.094 1 96.31 448 VAL A CA 1
ATOM 3465 C C . VAL A 1 448 ? 0.432 67.625 16 1 96.31 448 VAL A C 1
ATOM 3467 O O . VAL A 1 448 ? -0.748 67.312 16.109 1 96.31 448 VAL A O 1
ATOM 3470 N N . THR A 1 449 ? 1.112 67.312 14.906 1 93.88 449 THR A N 1
ATOM 3471 C CA . THR A 1 449 ? 0.623 66.5 13.82 1 93.88 449 THR A CA 1
ATOM 3472 C C . THR A 1 449 ? 1.648 65.438 13.469 1 93.88 449 THR A C 1
ATOM 3474 O O . THR A 1 449 ? 2.781 65.75 13.102 1 93.88 449 THR A O 1
ATOM 3477 N N . GLY A 1 450 ? 1.275 64.188 13.695 1 91.38 450 GLY A N 1
ATOM 3478 C CA . GLY A 1 450 ? 2.154 63.094 13.359 1 91.38 450 GLY A CA 1
ATOM 3479 C C . GLY A 1 450 ? 1.629 62.219 12.227 1 91.38 450 GLY A C 1
ATOM 3480 O O . GLY A 1 450 ? 0.421 62 12.117 1 91.38 450 GLY A O 1
ATOM 3481 N N . GLN A 1 451 ? 2.594 61.844 11.312 1 87.5 451 GLN A N 1
ATOM 3482 C CA . GLN A 1 451 ? 2.266 60.938 10.227 1 87.5 451 GLN A CA 1
ATOM 3483 C C . GLN A 1 451 ? 3.057 59.625 10.336 1 87.5 451 GLN A C 1
ATOM 3485 O O . GLN A 1 451 ? 4.211 59.625 10.773 1 87.5 451 GLN A O 1
ATOM 3490 N N . HIS A 1 452 ? 2.453 58.406 9.961 1 80.81 452 HIS A N 1
ATOM 3491 C CA . HIS A 1 452 ? 3.066 57.094 9.922 1 80.81 452 HIS A CA 1
ATOM 3492 C C . HIS A 1 452 ? 3.51 56.656 11.312 1 80.81 452 HIS A C 1
ATOM 3494 O O . HIS A 1 452 ? 4.637 56.188 11.492 1 80.81 452 HIS A O 1
ATOM 3500 N N . LEU A 1 453 ? 2.861 57.094 12.297 1 82.25 453 LEU A N 1
ATOM 3501 C CA . LEU A 1 453 ? 3.086 56.688 13.68 1 82.25 453 LEU A CA 1
ATOM 3502 C C . LEU A 1 453 ? 1.945 55.781 14.164 1 82.25 453 LEU A C 1
ATOM 3504 O O . LEU A 1 453 ? 0.777 56.188 14.094 1 82.25 453 LEU A O 1
ATOM 3508 N N . ARG A 1 454 ? 2.352 54.625 14.438 1 75.06 454 ARG A N 1
ATOM 3509 C CA . ARG A 1 454 ? 1.329 53.688 14.945 1 75.06 454 ARG A CA 1
ATOM 3510 C C . ARG A 1 454 ? 1.049 53.938 16.422 1 75.06 454 ARG A C 1
ATOM 3512 O O . ARG A 1 454 ? 1.896 53.688 17.281 1 75.06 454 ARG A O 1
ATOM 3519 N N . ASN A 1 455 ? -0.217 54.344 16.812 1 77.19 455 ASN A N 1
ATOM 3520 C CA . ASN A 1 455 ? -0.662 54.594 18.172 1 77.19 455 ASN A CA 1
ATOM 3521 C C . ASN A 1 455 ? 0.396 55.375 18.969 1 77.19 455 ASN A C 1
ATOM 3523 O O . ASN A 1 455 ? 0.87 54.875 20 1 77.19 455 ASN A O 1
ATOM 3527 N N . PRO A 1 456 ? 0.735 56.531 18.516 1 86.06 456 PRO A N 1
ATOM 3528 C CA . PRO A 1 456 ? 1.849 57.281 19.109 1 86.06 456 PRO A CA 1
ATOM 3529 C C . PRO A 1 456 ? 1.47 57.938 20.438 1 86.06 456 PRO A C 1
ATOM 3531 O O . PRO A 1 456 ? 0.294 58.25 20.672 1 86.06 456 PRO A O 1
ATOM 3534 N N . GLY A 1 457 ? 2.42 58.062 21.359 1 90.25 457 GLY A N 1
ATOM 3535 C CA . GLY A 1 457 ? 2.414 58.969 22.516 1 90.25 457 GLY A CA 1
ATOM 3536 C C . GLY A 1 457 ? 3.359 60.125 22.344 1 90.25 457 GLY A C 1
ATOM 3537 O O . GLY A 1 457 ? 4.398 60 21.688 1 90.25 457 GLY A O 1
ATOM 3538 N N . TYR A 1 458 ? 3.01 61.25 22.891 1 94.25 458 TYR A N 1
ATOM 3539 C CA . TYR A 1 458 ? 3.838 62.438 22.688 1 94.25 458 TYR A CA 1
ATOM 3540 C C . TYR A 1 458 ? 4.328 63 24.031 1 94.25 458 TYR A C 1
ATOM 3542 O O . TYR A 1 458 ? 3.58 63.031 25 1 94.25 458 TYR A O 1
ATOM 3550 N N . THR A 1 459 ? 5.539 63.312 24.062 1 95.88 459 THR A N 1
ATOM 3551 C CA . THR A 1 459 ? 6.062 64.125 25.141 1 95.88 459 THR A CA 1
ATOM 3552 C C . THR A 1 459 ? 6.176 65.625 24.672 1 95.88 459 THR A C 1
ATOM 3554 O O . THR A 1 459 ? 6.703 65.875 23.578 1 95.88 459 THR A O 1
ATOM 3557 N N . VAL A 1 460 ? 5.734 66.5 25.438 1 96.94 460 VAL A N 1
ATOM 3558 C CA . VAL A 1 460 ? 5.77 67.938 25.094 1 96.94 460 VAL A CA 1
ATOM 3559 C C . VAL A 1 460 ? 6.562 68.688 26.141 1 96.94 460 VAL A C 1
ATOM 3561 O O . VAL A 1 460 ? 6.203 68.688 27.328 1 96.94 460 VAL A O 1
ATOM 3564 N N . LEU A 1 461 ? 7.598 69.312 25.766 1 97.5 461 LEU A N 1
ATOM 3565 C CA . LEU A 1 461 ? 8.445 70.188 26.625 1 97.5 461 LEU A CA 1
ATOM 3566 C C . LEU A 1 461 ? 8.375 71.625 26.203 1 97.5 461 LEU A C 1
ATOM 3568 O O . LEU A 1 461 ? 8.57 71.938 25.031 1 97.5 461 LEU A O 1
ATOM 3572 N N . ILE A 1 462 ? 8 72.5 27.172 1 97.44 462 ILE A N 1
ATOM 3573 C CA . ILE A 1 462 ? 8.039 73.938 26.922 1 97.44 462 ILE A CA 1
ATOM 3574 C C . ILE A 1 462 ? 9.438 74.5 27.219 1 97.44 462 ILE A C 1
ATOM 3576 O O . ILE A 1 462 ? 9.953 74.312 28.328 1 97.44 462 ILE A O 1
ATOM 3580 N N . ARG A 1 463 ? 9.945 75.125 26.266 1 96.62 463 ARG A N 1
ATOM 3581 C CA . ARG A 1 463 ? 11.281 75.688 26.406 1 96.62 463 ARG A CA 1
ATOM 3582 C C . ARG A 1 463 ? 11.227 77.25 26.391 1 96.62 463 ARG A C 1
ATOM 3584 O O . ARG A 1 463 ? 10.312 77.812 25.797 1 96.62 463 ARG A O 1
ATOM 3591 N N . PHE A 1 464 ? 12.203 77.812 27.078 1 95.19 464 PHE A N 1
ATOM 3592 C CA . PHE A 1 464 ? 12.352 79.25 27.156 1 95.19 464 PHE A CA 1
ATOM 3593 C C . PHE A 1 464 ? 13.773 79.688 26.781 1 95.19 464 PHE A C 1
ATOM 3595 O O . PHE A 1 464 ? 14.742 79.062 27.203 1 95.19 464 PHE A O 1
ATOM 3602 N N . GLU A 1 465 ? 13.711 80.688 25.875 1 95.19 465 GLU A N 1
ATOM 3603 C CA . GLU A 1 465 ? 14.969 81.312 25.516 1 95.19 465 GLU A CA 1
ATOM 3604 C C . GLU A 1 465 ? 14.914 82.812 25.766 1 95.19 465 GLU A C 1
ATOM 3606 O O . GLU A 1 465 ? 13.984 83.5 25.312 1 95.19 465 GLU A O 1
ATOM 3611 N N . GLU A 1 466 ? 15.875 83.25 26.375 1 91.88 466 GLU A N 1
ATOM 3612 C CA . GLU A 1 466 ? 15.914 84.688 26.625 1 91.88 466 GLU A CA 1
ATOM 3613 C C . GLU A 1 466 ? 16.141 85.438 25.312 1 91.88 466 GLU A C 1
ATOM 3615 O O . GLU A 1 466 ? 15.547 86.5 25.094 1 91.88 466 GLU A O 1
ATOM 3620 N N . THR A 1 467 ? 17.188 84.938 24.609 1 91.25 467 THR A N 1
ATOM 3621 C CA . THR A 1 467 ? 17.469 85.5 23.281 1 91.25 467 THR A CA 1
ATOM 3622 C C . THR A 1 467 ? 17.266 84.438 22.203 1 91.25 467 THR A C 1
ATOM 3624 O O . THR A 1 467 ? 17.453 83.25 22.469 1 91.25 467 THR A O 1
ATOM 3627 N N . LEU A 1 468 ? 16.844 85 21.062 1 89.44 468 LEU A N 1
ATOM 3628 C CA . LEU A 1 468 ? 16.594 84.062 19.969 1 89.44 468 LEU A CA 1
ATOM 3629 C C . LEU A 1 468 ? 17.844 83.25 19.656 1 89.44 468 LEU A C 1
ATOM 3631 O O . LEU A 1 468 ? 18.891 83.812 19.328 1 89.44 468 LEU A O 1
ATOM 3635 N N . GLY A 1 469 ? 17.875 81.938 19.859 1 86.44 469 GLY A N 1
ATOM 3636 C CA . GLY A 1 469 ? 18.984 81.062 19.562 1 86.44 469 GLY A CA 1
ATOM 3637 C C . GLY A 1 469 ? 19.922 80.875 20.75 1 86.44 469 GLY A C 1
ATOM 3638 O O . GLY A 1 469 ? 20.938 80.188 20.625 1 86.44 469 GLY A O 1
ATOM 3639 N N . GLY A 1 470 ? 19.625 81.375 21.812 1 87.69 470 GLY A N 1
ATOM 3640 C CA . GLY A 1 470 ? 20.453 81.25 23 1 87.69 470 GLY A CA 1
ATOM 3641 C C . GLY A 1 470 ? 20.219 80 23.766 1 87.69 470 GLY A C 1
ATOM 3642 O O . GLY A 1 470 ? 19.672 79 23.219 1 87.69 470 GLY A O 1
ATOM 3643 N N . LYS A 1 471 ? 20.828 79.938 24.984 1 91.38 471 LYS A N 1
ATOM 3644 C CA . LYS A 1 471 ? 20.656 78.75 25.844 1 91.38 471 LYS A CA 1
ATOM 3645 C C . LYS A 1 471 ? 19.203 78.625 26.266 1 91.38 471 LYS A C 1
ATOM 3647 O O . LYS A 1 471 ? 18.547 79.562 26.672 1 91.38 471 LYS A O 1
ATOM 3652 N N . SER A 1 472 ? 18.672 77.5 26.062 1 91.56 472 SER A N 1
ATOM 3653 C CA . SER A 1 472 ? 17.266 77.25 26.375 1 91.56 472 SER A CA 1
ATOM 3654 C C . SER A 1 472 ? 17.125 76.562 27.734 1 91.56 472 SER A C 1
ATOM 3656 O O . SER A 1 472 ? 17.969 75.75 28.141 1 91.56 472 SER A O 1
ATOM 3658 N N . ARG A 1 473 ? 16.094 77 28.453 1 93.5 473 ARG A N 1
ATOM 3659 C CA . ARG A 1 473 ? 15.719 76.375 29.734 1 93.5 473 ARG A CA 1
ATOM 3660 C C . ARG A 1 473 ? 14.414 75.562 29.609 1 93.5 473 ARG A C 1
ATOM 3662 O O . ARG A 1 473 ? 13.516 76 28.859 1 93.5 473 ARG A O 1
ATOM 3669 N N . LYS A 1 474 ? 14.367 74.562 30.312 1 95.06 474 LYS A N 1
ATOM 3670 C CA . LYS A 1 474 ? 13.148 73.75 30.328 1 95.06 474 LYS A CA 1
ATOM 3671 C C . LYS A 1 474 ? 12.164 74.25 31.375 1 95.06 474 LYS A C 1
ATOM 3673 O O . LYS A 1 474 ? 12.523 74.438 32.531 1 95.06 474 LYS A O 1
ATOM 3678 N N . VAL A 1 475 ? 10.984 74.5 30.969 1 94.38 475 VAL A N 1
ATOM 3679 C CA . VAL A 1 475 ? 10 75.062 31.891 1 94.38 475 VAL A CA 1
ATOM 3680 C C . VAL A 1 475 ? 9.133 74 32.469 1 94.38 475 VAL A C 1
ATOM 3682 O O . VAL A 1 475 ? 9.305 73.625 33.625 1 94.38 475 VAL A O 1
ATOM 3685 N N . LEU A 1 476 ? 8.242 73.375 31.656 1 94.5 476 LEU A N 1
ATOM 3686 C CA . LEU A 1 476 ? 7.328 72.312 32 1 94.5 476 LEU A CA 1
ATOM 3687 C C . LEU A 1 476 ? 7.289 71.25 30.922 1 94.5 476 LEU A C 1
ATOM 3689 O O . LEU A 1 476 ? 7.535 71.562 29.75 1 94.5 476 LEU A O 1
ATOM 3693 N N . SER A 1 477 ? 6.988 70.125 31.359 1 95.69 477 SER A N 1
ATOM 3694 C CA . SER A 1 477 ? 6.867 69.062 30.344 1 95.69 477 SER A CA 1
ATOM 3695 C C . SER A 1 477 ? 5.723 68.125 30.672 1 95.69 477 SER A C 1
ATOM 3697 O O . SER A 1 477 ? 5.328 68 31.828 1 95.69 477 SER A O 1
ATOM 3699 N N . LEU A 1 478 ? 5.117 67.562 29.672 1 95.88 478 LEU A N 1
ATOM 3700 C CA . LEU A 1 478 ? 4.152 66.5 29.734 1 95.88 478 LEU A CA 1
ATOM 3701 C C . LEU A 1 478 ? 4.727 65.188 29.141 1 95.88 478 LEU A C 1
ATOM 3703 O O . LEU A 1 478 ? 5.199 65.188 28 1 95.88 478 LEU A O 1
ATOM 3707 N N . SER A 1 479 ? 4.73 64.125 29.859 1 93.81 479 SER A N 1
ATOM 3708 C CA . SER A 1 479 ? 5.242 62.875 29.375 1 93.81 479 SER A CA 1
ATOM 3709 C C . SER A 1 479 ? 4.297 62.25 28.344 1 93.81 479 SER A C 1
ATOM 3711 O O . SER A 1 479 ? 3.258 62.844 28.031 1 93.81 479 SER A O 1
ATOM 3713 N N . GLN A 1 480 ? 4.68 61.156 27.797 1 91 480 GLN A N 1
ATOM 3714 C CA . GLN A 1 480 ? 3.879 60.438 26.812 1 91 480 GLN A CA 1
ATOM 3715 C C . GLN A 1 480 ? 2.547 60 27.406 1 91 480 GLN A C 1
ATOM 3717 O O . GLN A 1 480 ? 1.555 59.844 26.688 1 91 480 GLN A O 1
ATOM 3722 N N . ASP A 1 481 ? 2.486 59.75 28.703 1 87.25 481 ASP A N 1
ATOM 3723 C CA . ASP A 1 481 ? 1.249 59.406 29.406 1 87.25 481 ASP A CA 1
ATOM 3724 C C . ASP A 1 481 ? 0.575 60.656 29.969 1 87.25 481 ASP A C 1
ATOM 3726 O O . ASP A 1 481 ? -0.341 60.562 30.797 1 87.25 481 ASP A O 1
ATOM 3730 N N . SER A 1 482 ? 1.087 61.781 29.578 1 90.81 482 SER A N 1
ATOM 3731 C CA . SER A 1 482 ? 0.515 63.062 29.922 1 90.81 482 SER A CA 1
ATOM 3732 C C . SER A 1 482 ? 0.713 63.406 31.391 1 90.81 482 SER A C 1
ATOM 3734 O O . SER A 1 482 ? -0.171 63.969 32.031 1 90.81 482 SER A O 1
ATOM 3736 N N . VAL A 1 483 ? 1.732 62.906 31.922 1 93.19 483 VAL A N 1
ATOM 3737 C CA . VAL A 1 483 ? 2.094 63.281 33.281 1 93.19 483 VAL A CA 1
ATOM 3738 C C . VAL A 1 483 ? 2.895 64.562 33.312 1 93.19 483 VAL A C 1
ATOM 3740 O O . VAL A 1 483 ? 3.895 64.688 32.594 1 93.19 483 VAL A O 1
ATOM 3743 N N . LEU A 1 484 ? 2.494 65.5 34.094 1 94.25 484 LEU A N 1
ATOM 3744 C CA . LEU A 1 484 ? 3.137 66.812 34.188 1 94.25 484 LEU A CA 1
ATOM 3745 C C . LEU A 1 484 ? 4.426 66.75 35 1 94.25 484 LEU A C 1
ATOM 3747 O O . LEU A 1 484 ? 4.469 66.062 36.031 1 94.25 484 LEU A O 1
ATOM 3751 N N . GLN A 1 485 ? 5.418 67.312 34.469 1 91.94 485 GLN A N 1
ATOM 3752 C CA . GLN A 1 485 ? 6.699 67.438 35.188 1 91.94 485 GLN A CA 1
ATOM 3753 C C . GLN A 1 485 ? 7.238 68.812 35.188 1 91.94 485 GLN A C 1
ATOM 3755 O O . GLN A 1 485 ? 7.301 69.5 34.156 1 91.94 485 GLN A O 1
ATOM 3760 N N . SER A 1 486 ? 7.531 69.188 36.406 1 89.06 486 SER A N 1
ATOM 3761 C CA . SER A 1 486 ? 8.211 70.5 36.531 1 89.06 486 SER A CA 1
ATOM 3762 C C . SER A 1 486 ? 9.695 70.375 36.25 1 89.06 486 SER A C 1
ATOM 3764 O O . SER A 1 486 ? 10.383 69.5 36.812 1 89.06 486 SER A O 1
ATOM 3766 N N . GLU A 1 487 ? 10.203 71.062 35.312 1 91.12 487 GLU A N 1
ATOM 3767 C CA . GLU A 1 487 ? 11.602 70.938 34.906 1 91.12 487 GLU A CA 1
ATOM 3768 C C . GLU A 1 487 ? 12.469 71.938 35.656 1 91.12 487 GLU A C 1
ATOM 3770 O O . GLU A 1 487 ? 12.648 71.812 36.875 1 91.12 487 GLU A O 1
ATOM 3775 N N . GLU A 1 488 ? 12.844 73 35 1 87.44 488 GLU A N 1
ATOM 3776 C CA . GLU A 1 488 ? 13.766 73.938 35.625 1 87.44 488 GLU A CA 1
ATOM 3777 C C . GLU A 1 488 ? 13.023 75.188 36.188 1 87.44 488 GLU A C 1
ATOM 3779 O O . GLU A 1 488 ? 13.641 76.062 36.781 1 87.44 488 GLU A O 1
ATOM 3784 N N . TRP A 1 489 ? 11.773 75.188 36.094 1 82.19 489 TRP A N 1
ATOM 3785 C CA . TRP A 1 489 ? 10.945 76.25 36.719 1 82.19 489 TRP A CA 1
ATOM 3786 C C . TRP A 1 489 ? 10.781 75.938 38.188 1 82.19 489 TRP A C 1
ATOM 3788 O O . TRP A 1 489 ? 9.859 75.25 38.594 1 82.19 489 TRP A O 1
ATOM 3798 N N . SER A 1 490 ? 11.711 76.375 39.094 1 75.69 490 SER A N 1
ATOM 3799 C CA . SER A 1 490 ? 11.688 75.938 40.469 1 75.69 490 SER A CA 1
ATOM 3800 C C . SER A 1 490 ? 11.57 77.062 41.469 1 75.69 490 SER A C 1
ATOM 3802 O O . SER A 1 490 ? 11.641 76.875 42.656 1 75.69 490 SER A O 1
ATOM 3804 N N . GLU A 1 491 ? 11.273 78.188 41 1 77.94 491 GLU A N 1
ATOM 3805 C CA . GLU A 1 491 ? 11.094 79.25 41.969 1 77.94 491 GLU A CA 1
ATOM 3806 C C . GLU A 1 491 ? 9.875 79 42.875 1 77.94 491 GLU A C 1
ATOM 3808 O O . GLU A 1 491 ? 8.75 78.938 42.375 1 77.94 491 GLU A O 1
ATOM 3813 N N . PRO A 1 492 ? 10.109 78.75 44.125 1 76.44 492 PRO A N 1
ATOM 3814 C CA . PRO A 1 492 ? 9.031 78.375 45.031 1 76.44 492 PRO A CA 1
ATOM 3815 C C . PRO A 1 492 ? 7.832 79.312 45 1 76.44 492 PRO A C 1
ATOM 3817 O O . PRO A 1 492 ? 6.688 78.875 45.094 1 76.44 492 PRO A O 1
ATOM 3820 N N . SER A 1 493 ? 8.102 80.625 44.844 1 77.5 493 SER A N 1
ATOM 3821 C CA . SER A 1 493 ? 7.008 81.562 44.875 1 77.5 493 SER A CA 1
ATOM 3822 C C . SER A 1 493 ? 6.234 81.562 43.562 1 77.5 493 SER A C 1
ATOM 3824 O O . SER A 1 493 ? 5.109 82.062 43.5 1 77.5 493 SER A O 1
ATOM 3826 N N . ARG A 1 494 ? 6.742 80.875 42.469 1 81.81 494 ARG A N 1
ATOM 3827 C CA . ARG A 1 494 ? 6.098 80.938 41.188 1 81.81 494 ARG A CA 1
ATOM 3828 C C . ARG A 1 494 ? 5.762 79.562 40.625 1 81.81 494 ARG A C 1
ATOM 3830 O O . ARG A 1 494 ? 5.484 79.438 39.438 1 81.81 494 ARG A O 1
ATOM 3837 N N . ILE A 1 495 ? 5.77 78.688 41.531 1 79.25 495 ILE A N 1
ATOM 3838 C CA . ILE A 1 495 ? 5.551 77.312 41.094 1 79.25 495 ILE A CA 1
ATOM 3839 C C . ILE A 1 495 ? 4.156 77.188 40.469 1 79.25 495 ILE A C 1
ATOM 3841 O O . ILE A 1 495 ? 3.953 76.438 39.531 1 79.25 495 ILE A O 1
ATOM 3845 N N . ASP A 1 496 ? 3.283 78 40.969 1 82.25 496 ASP A N 1
ATOM 3846 C CA . ASP A 1 496 ? 1.897 77.938 40.531 1 82.25 496 ASP A CA 1
ATOM 3847 C C . ASP A 1 496 ? 1.644 78.812 39.312 1 82.25 496 ASP A C 1
ATOM 3849 O O . ASP A 1 496 ? 0.524 78.875 38.812 1 82.25 496 ASP A O 1
ATOM 3853 N N . SER A 1 497 ? 2.625 79.438 38.875 1 88.31 497 SER A N 1
ATOM 3854 C CA . SER A 1 497 ? 2.4 80.438 37.844 1 88.31 497 SER A CA 1
ATOM 3855 C C . SER A 1 497 ? 2.395 79.875 36.469 1 88.31 497 SER A C 1
ATOM 3857 O O . SER A 1 497 ? 2.045 80.5 35.5 1 88.31 497 SER A O 1
ATOM 3859 N N . VAL A 1 498 ? 2.791 78.625 36.312 1 91.69 498 VAL A N 1
ATOM 3860 C CA . VAL A 1 498 ? 2.83 78.062 34.969 1 91.69 498 VAL A CA 1
ATOM 3861 C C . VAL A 1 498 ? 1.937 76.812 34.938 1 91.69 498 VAL A C 1
ATOM 3863 O O . VAL A 1 498 ? 1.858 76.062 35.938 1 91.69 498 VAL A O 1
ATOM 3866 N N . VAL A 1 499 ? 1.287 76.625 33.844 1 92.44 499 VAL A N 1
ATOM 3867 C CA . VAL A 1 499 ? 0.396 75.5 33.625 1 92.44 499 VAL A CA 1
ATOM 3868 C C . VAL A 1 499 ? 0.569 74.938 32.219 1 92.44 499 VAL A C 1
ATOM 3870 O O . VAL A 1 499 ? 0.733 75.688 31.266 1 92.44 499 VAL A O 1
ATOM 3873 N N . LEU A 1 500 ? 0.683 73.75 32.094 1 94.62 500 LEU A N 1
ATOM 3874 C CA . LEU A 1 500 ? 0.712 73 30.828 1 94.62 500 LEU A CA 1
ATOM 3875 C C . LEU A 1 500 ? -0.365 71.938 30.766 1 94.62 500 LEU A C 1
ATOM 3877 O O . LEU A 1 500 ? -0.385 71.062 31.609 1 94.62 500 LEU A O 1
ATOM 3881 N N . GLU A 1 501 ? -1.23 72.062 29.797 1 93.5 501 GLU A N 1
ATOM 3882 C CA . GLU A 1 501 ? -2.377 71.188 29.719 1 93.5 501 GLU A CA 1
ATOM 3883 C C . GLU A 1 501 ? -2.58 70.625 28.312 1 93.5 501 GLU A C 1
ATOM 3885 O O . GLU A 1 501 ? -2.285 71.312 27.328 1 93.5 501 GLU A O 1
ATOM 3890 N N . LYS A 1 502 ? -3.117 69.438 28.234 1 94.88 502 LYS A N 1
ATOM 3891 C CA . LYS A 1 502 ? -3.57 68.875 26.984 1 94.88 502 LYS A CA 1
ATOM 3892 C C . LYS A 1 502 ? -5.031 69.25 26.703 1 94.88 502 LYS A C 1
ATOM 3894 O O . LYS A 1 502 ? -5.93 68.688 27.375 1 94.88 502 LYS A O 1
ATOM 3899 N N . THR A 1 503 ? -5.258 70.062 25.781 1 93.06 503 THR A N 1
ATOM 3900 C CA . THR A 1 503 ? -6.602 70.562 25.531 1 93.06 503 THR A CA 1
ATOM 3901 C C . THR A 1 503 ? -7.258 69.812 24.375 1 93.06 503 THR A C 1
ATOM 3903 O O . THR A 1 503 ? -8.469 69.938 24.172 1 93.06 503 THR A O 1
ATOM 3906 N N . GLY A 1 504 ? -6.539 69.125 23.641 1 92.62 504 GLY A N 1
ATOM 3907 C CA . GLY A 1 504 ? -6.977 68.25 22.578 1 92.62 504 GLY A CA 1
ATOM 3908 C C . GLY A 1 504 ? -6.078 67.062 22.391 1 92.62 504 GLY A C 1
ATOM 3909 O O . GLY A 1 504 ? -4.988 67 22.969 1 92.62 504 GLY A O 1
ATOM 3910 N N . GLN A 1 505 ? -6.57 66.188 21.531 1 90.25 505 GLN A N 1
ATOM 3911 C CA . GLN A 1 505 ? -5.777 64.938 21.312 1 90.25 505 GLN A CA 1
ATOM 3912 C C . GLN A 1 505 ? -4.383 65.312 20.812 1 90.25 505 GLN A C 1
ATOM 3914 O O . GLN A 1 505 ? -3.412 64.625 21.109 1 90.25 505 GLN A O 1
ATOM 3919 N N . LEU A 1 506 ? -4.332 66.375 20.031 1 94.06 506 LEU A N 1
ATOM 3920 C CA . LEU A 1 506 ? -3.061 66.75 19.453 1 94.06 506 LEU A CA 1
ATOM 3921 C C . LEU A 1 506 ? -2.775 68.25 19.734 1 94.06 506 LEU A C 1
ATOM 3923 O O . LEU A 1 506 ? -2.096 68.938 18.953 1 94.06 506 LEU A O 1
ATOM 3927 N N . GLU A 1 507 ? -3.346 68.75 20.781 1 95.69 507 GLU A N 1
ATOM 3928 C CA . GLU A 1 507 ? -3.191 70.188 21.141 1 95.69 507 GLU A CA 1
ATOM 3929 C C . GLU A 1 507 ? -2.824 70.312 22.609 1 95.69 507 GLU A C 1
ATOM 3931 O O . GLU A 1 507 ? -3.455 69.75 23.484 1 95.69 507 GLU A O 1
ATOM 3936 N N . TYR A 1 508 ? -1.899 71.125 22.812 1 97 508 TYR A N 1
ATOM 3937 C CA . TYR A 1 508 ? -1.42 71.438 24.156 1 97 508 TYR A CA 1
ATOM 3938 C C . TYR A 1 508 ? -1.403 72.938 24.406 1 97 508 TYR A C 1
ATOM 3940 O O . TYR A 1 508 ? -1.1 73.75 23.516 1 97 508 TYR A O 1
ATOM 3948 N N . ARG A 1 509 ? -1.66 73.312 25.641 1 96.06 509 ARG A N 1
ATOM 3949 C CA . ARG A 1 509 ? -1.726 74.75 25.984 1 96.06 509 ARG A CA 1
ATOM 3950 C C . ARG A 1 509 ? -0.813 75.062 27.172 1 96.06 509 ARG A C 1
ATOM 3952 O O . ARG A 1 509 ? -0.851 74.375 28.188 1 96.06 509 ARG A O 1
ATOM 3959 N N . PHE A 1 510 ? -0.037 76.062 27.047 1 95.69 510 PHE A N 1
ATOM 3960 C CA . PHE A 1 510 ? 0.837 76.625 28.094 1 95.69 510 PHE A CA 1
ATOM 3961 C C . PHE A 1 510 ? 0.358 78 28.547 1 95.69 510 PHE A C 1
ATOM 3963 O O . PHE A 1 510 ? 0.059 78.875 27.734 1 95.69 510 PHE A O 1
ATOM 3970 N N . ARG A 1 511 ? 0.312 78.062 29.828 1 94.94 511 ARG A N 1
ATOM 3971 C CA . ARG A 1 511 ? -0.09 79.375 30.422 1 94.94 511 ARG A CA 1
ATOM 3972 C C . ARG A 1 511 ? 0.916 79.812 31.469 1 94.94 511 ARG A C 1
ATOM 3974 O O . ARG A 1 511 ? 1.405 79 32.25 1 94.94 511 ARG A O 1
ATOM 3981 N N . LEU A 1 512 ? 1.264 81.062 31.375 1 93.44 512 LEU A N 1
ATOM 3982 C CA . LEU A 1 512 ? 2.107 81.688 32.344 1 93.44 512 LEU A CA 1
ATOM 3983 C C . LEU A 1 512 ? 1.352 82.875 33.031 1 93.44 512 LEU A C 1
ATOM 3985 O O . LEU A 1 512 ? 1.055 83.875 32.375 1 93.44 512 LEU A O 1
ATOM 3989 N N . TYR A 1 513 ? 1.05 82.625 34.312 1 89.25 513 TYR A N 1
ATOM 3990 C CA . TYR A 1 513 ? 0.337 83.625 35.062 1 89.25 513 TYR A CA 1
ATOM 3991 C C . TYR A 1 513 ? 1.299 84.688 35.594 1 89.25 513 TYR A C 1
ATOM 3993 O O . TYR A 1 513 ? 2.395 84.375 36.062 1 89.25 513 TYR A O 1
ATOM 4001 N N . GLY A 1 514 ? 0.858 85.875 35.531 1 86.12 514 GLY A N 1
ATOM 4002 C CA . GLY A 1 514 ? 1.642 86.938 36.125 1 86.12 514 GLY A CA 1
ATOM 4003 C C . GLY A 1 514 ? 3.035 87.062 35.531 1 86.12 514 GLY A C 1
ATOM 4004 O O . GLY A 1 514 ? 4.027 87 36.25 1 86.12 514 GLY A O 1
ATOM 4005 N N . ALA A 1 515 ? 3.094 87.25 34.312 1 89.25 515 ALA A N 1
ATOM 4006 C CA . ALA A 1 515 ? 4.375 87.375 33.625 1 89.25 515 ALA A CA 1
ATOM 4007 C C . ALA A 1 515 ? 5.23 88.5 34.188 1 89.25 515 ALA A C 1
ATOM 4009 O O . ALA A 1 515 ? 4.715 89.562 34.5 1 89.25 515 ALA A O 1
ATOM 4010 N N . GLN A 1 516 ? 6.453 88.188 34.406 1 87.94 516 GLN A N 1
ATOM 4011 C CA . GLN A 1 516 ? 7.41 89.125 34.938 1 87.94 516 GLN A CA 1
ATOM 4012 C C . GLN A 1 516 ? 8.461 89.5 33.875 1 87.94 516 GLN A C 1
ATOM 4014 O O . GLN A 1 516 ? 8.492 88.875 32.812 1 87.94 516 GLN A O 1
ATOM 4019 N N . ASP A 1 517 ? 9.258 90.5 34.219 1 84.44 517 ASP A N 1
ATOM 4020 C CA . ASP A 1 517 ? 10.297 90.938 33.281 1 84.44 517 ASP A CA 1
ATOM 4021 C C . ASP A 1 517 ? 11.258 89.812 32.969 1 84.44 517 ASP A C 1
ATOM 4023 O O . ASP A 1 517 ? 11.758 89.75 31.828 1 84.44 517 ASP A O 1
ATOM 4027 N N . ALA A 1 518 ? 11.438 89 33.938 1 85.75 518 ALA A N 1
ATOM 4028 C CA . ALA A 1 518 ? 12.359 87.875 33.75 1 85.75 518 ALA A CA 1
ATOM 4029 C C . ALA A 1 518 ? 11.789 86.812 32.781 1 85.75 518 ALA A C 1
ATOM 4031 O O . ALA A 1 518 ? 12.516 86 32.25 1 85.75 518 ALA A O 1
ATOM 4032 N N . ASP A 1 519 ? 10.531 87 32.469 1 91.25 519 ASP A N 1
ATOM 4033 C CA . ASP A 1 519 ? 9.867 86.062 31.609 1 91.25 519 ASP A CA 1
ATOM 4034 C C . ASP A 1 519 ? 9.875 86.5 30.156 1 91.25 519 ASP A C 1
ATOM 4036 O O . ASP A 1 519 ? 9.406 85.812 29.266 1 91.25 519 ASP A O 1
ATOM 4040 N N . THR A 1 520 ? 10.398 87.688 29.922 1 90.44 520 THR A N 1
ATOM 4041 C CA . THR A 1 520 ? 10.484 88.188 28.547 1 90.44 520 THR A CA 1
ATOM 4042 C C . THR A 1 520 ? 11.477 87.375 27.734 1 90.44 520 THR A C 1
ATOM 4044 O O . THR A 1 520 ? 12.57 87.062 28.203 1 90.44 520 THR A O 1
ATOM 4047 N N . GLY A 1 521 ? 11.062 86.938 26.609 1 93.44 521 GLY A N 1
ATOM 4048 C CA . GLY A 1 521 ? 11.875 86.125 25.719 1 93.44 521 GLY A CA 1
ATOM 4049 C C . GLY A 1 521 ? 11.047 85.25 24.766 1 93.44 521 GLY A C 1
ATOM 4050 O O . GLY A 1 521 ? 9.992 85.688 24.312 1 93.44 521 GLY A O 1
ATOM 4051 N N . PHE A 1 522 ? 11.68 84.125 24.422 1 94.75 522 PHE A N 1
ATOM 4052 C CA . PHE A 1 522 ? 11.039 83.312 23.406 1 94.75 522 PHE A CA 1
ATOM 4053 C C . PHE A 1 522 ? 10.648 81.938 24 1 94.75 522 PHE A C 1
ATOM 4055 O O . PHE A 1 522 ? 11.453 81.312 24.656 1 94.75 522 PHE A O 1
ATOM 4062 N N . TYR A 1 523 ? 9.406 81.625 23.828 1 96.38 523 TYR A N 1
ATOM 4063 C CA . TYR A 1 523 ? 8.883 80.312 24.281 1 96.38 523 TYR A CA 1
ATOM 4064 C C . TYR A 1 523 ? 8.539 79.438 23.094 1 96.38 523 TYR A C 1
ATOM 4066 O O . TYR A 1 523 ? 8.055 79.938 22.062 1 96.38 523 TYR A O 1
ATOM 4074 N N . TYR A 1 524 ? 8.789 78.125 23.156 1 97 524 TYR A N 1
ATOM 4075 C CA . TYR A 1 524 ? 8.43 77.188 22.094 1 97 524 TYR A CA 1
ATOM 4076 C C . TYR A 1 524 ? 8.25 75.75 22.656 1 97 524 TYR A C 1
ATOM 4078 O O . TYR A 1 524 ? 8.656 75.5 23.781 1 97 524 TYR A O 1
ATOM 4086 N N . CYS A 1 525 ? 7.605 74.938 21.891 1 97.5 525 CYS A N 1
ATOM 4087 C CA . CYS A 1 525 ? 7.324 73.562 22.266 1 97.5 525 CYS A CA 1
ATOM 4088 C C . CYS A 1 525 ? 8.32 72.562 21.641 1 97.5 525 CYS A C 1
ATOM 4090 O O . CYS A 1 525 ? 8.57 72.625 20.438 1 97.5 525 CYS A O 1
ATOM 4092 N N . ASP A 1 526 ? 8.945 71.75 22.406 1 97.19 526 ASP A N 1
ATOM 4093 C CA . ASP A 1 526 ? 9.781 70.625 22 1 97.19 526 ASP A CA 1
ATOM 4094 C C . ASP A 1 526 ? 9.055 69.312 22.172 1 97.19 526 ASP A C 1
ATOM 4096 O O . ASP A 1 526 ? 8.852 68.875 23.312 1 97.19 526 ASP A O 1
ATOM 4100 N N . VAL A 1 527 ? 8.68 68.75 21.062 1 97.44 527 VAL A N 1
ATOM 4101 C CA . VAL A 1 527 ? 7.805 67.562 21.125 1 97.44 527 VAL A CA 1
ATOM 4102 C C . VAL A 1 527 ? 8.547 66.312 20.609 1 97.44 527 VAL A C 1
ATOM 4104 O O . VAL A 1 527 ? 9.281 66.438 19.625 1 97.44 527 VAL A O 1
ATOM 4107 N N . LYS A 1 528 ? 8.43 65.25 21.312 1 96.19 528 LYS A N 1
ATOM 4108 C CA . LYS A 1 528 ? 8.938 63.906 20.891 1 96.19 528 LYS A CA 1
ATOM 4109 C C . LYS A 1 528 ? 7.801 62.906 20.734 1 96.19 528 LYS A C 1
ATOM 4111 O O . LYS A 1 528 ? 6.93 62.812 21.594 1 96.19 528 LYS A O 1
ATOM 4116 N N . ALA A 1 529 ? 7.789 62.281 19.625 1 94.69 529 ALA A N 1
ATOM 4117 C CA . ALA A 1 529 ? 6.82 61.188 19.375 1 94.69 529 ALA A CA 1
ATOM 4118 C C . ALA A 1 529 ? 7.402 59.844 19.734 1 94.69 529 ALA A C 1
ATOM 4120 O O . ALA A 1 529 ? 8.57 59.562 19.453 1 94.69 529 ALA A O 1
ATOM 4121 N N . TRP A 1 530 ? 6.492 59.031 20.406 1 91.12 530 TRP A N 1
ATOM 4122 C CA . TRP A 1 530 ? 6.902 57.719 20.859 1 91.12 530 TRP A CA 1
ATOM 4123 C C . TRP A 1 530 ? 5.957 56.625 20.328 1 91.12 530 TRP A C 1
ATOM 4125 O O . TRP A 1 530 ? 4.766 56.875 20.141 1 91.12 530 TRP A O 1
ATOM 4135 N N . THR A 1 531 ? 6.5 55.469 20 1 86.5 531 THR A N 1
ATOM 4136 C CA . THR A 1 531 ? 5.699 54.312 19.625 1 86.5 531 THR A CA 1
ATOM 4137 C C . THR A 1 531 ? 6.047 53.125 20.5 1 86.5 531 THR A C 1
ATOM 4139 O O . THR A 1 531 ? 7.059 53.125 21.203 1 86.5 531 THR A O 1
ATOM 4142 N N . ARG A 1 532 ? 5.082 52.156 20.562 1 77.88 532 ARG A N 1
ATOM 4143 C CA . ARG A 1 532 ? 5.301 51 21.406 1 77.88 532 ARG A CA 1
ATOM 4144 C C . ARG A 1 532 ? 5.879 49.844 20.594 1 77.88 532 ARG A C 1
ATOM 4146 O O . ARG A 1 532 ? 5.508 49.656 19.438 1 77.88 532 ARG A O 1
ATOM 4153 N N . ASP A 1 533 ? 6.836 49.188 21.25 1 70.69 533 ASP A N 1
ATOM 4154 C CA . ASP A 1 533 ? 7.406 48 20.609 1 70.69 533 ASP A CA 1
ATOM 4155 C C . ASP A 1 533 ? 6.574 46.781 20.922 1 70.69 533 ASP A C 1
ATOM 4157 O O . ASP A 1 533 ? 5.461 46.875 21.438 1 70.69 533 ASP A O 1
ATOM 4161 N N . GLN A 1 534 ? 7.066 45.562 20.547 1 63.25 534 GLN A N 1
ATOM 4162 C CA . GLN A 1 534 ? 6.367 44.281 20.734 1 63.25 534 GLN A CA 1
ATOM 4163 C C . GLN A 1 534 ? 6.152 44 22.219 1 63.25 534 GLN A C 1
ATOM 4165 O O . GLN A 1 534 ? 5.156 43.375 22.594 1 63.25 534 GLN A O 1
ATOM 4170 N N . LYS A 1 535 ? 7.09 44.469 23.047 1 61.75 535 LYS A N 1
ATOM 4171 C CA . LYS A 1 535 ? 6.98 44.281 24.5 1 61.75 535 LYS A CA 1
ATOM 4172 C C . LYS A 1 535 ? 6.133 45.375 25.141 1 61.75 535 LYS A C 1
ATOM 4174 O O . LYS A 1 535 ? 6.078 45.469 26.359 1 61.75 535 LYS A O 1
ATOM 4179 N N . GLN A 1 536 ? 5.5 46.281 24.391 1 69.25 536 GLN A N 1
ATOM 4180 C CA . GLN A 1 536 ? 4.633 47.375 24.812 1 69.25 536 GLN A CA 1
ATOM 4181 C C . GLN A 1 536 ? 5.438 48.438 25.531 1 69.25 536 GLN A C 1
ATOM 4183 O O . GLN A 1 536 ? 4.914 49.125 26.406 1 69.25 536 GLN A O 1
ATOM 4188 N N . GLU A 1 537 ? 6.656 48.5 25.203 1 77.62 537 GLU A N 1
ATOM 4189 C CA . GLU A 1 537 ? 7.504 49.562 25.719 1 77.62 537 GLU A CA 1
ATOM 4190 C C . GLU A 1 537 ? 7.598 50.75 24.75 1 77.62 537 GLU A C 1
ATOM 4192 O O . GLU A 1 537 ? 7.57 50.531 23.531 1 77.62 537 GLU A O 1
ATOM 4197 N N . TRP A 1 538 ? 7.719 51.969 25.391 1 82.88 538 TRP A N 1
ATOM 4198 C CA . TRP A 1 538 ? 7.785 53.156 24.547 1 82.88 538 TRP A CA 1
ATOM 4199 C C . TRP A 1 538 ? 9.156 53.312 23.906 1 82.88 538 TRP A C 1
ATOM 4201 O O . TRP A 1 538 ? 10.188 53.125 24.562 1 82.88 538 TRP A O 1
ATOM 4211 N N . ILE A 1 539 ? 9.258 53.531 22.656 1 84.56 539 ILE A N 1
ATOM 4212 C CA . ILE A 1 539 ? 10.477 53.812 21.906 1 84.56 539 ILE A CA 1
ATOM 4213 C C . ILE A 1 539 ? 10.344 55.125 21.156 1 84.56 539 ILE A C 1
ATOM 4215 O O . ILE A 1 539 ? 9.336 55.375 20.484 1 84.56 539 ILE A O 1
ATOM 4219 N N . LYS A 1 540 ? 11.32 56.031 21.312 1 89.19 540 LYS A N 1
ATOM 4220 C CA . LYS A 1 540 ? 11.281 57.344 20.625 1 89.19 540 LYS A CA 1
ATOM 4221 C C . LYS A 1 540 ? 11.289 57.156 19.109 1 89.19 540 LYS A C 1
ATOM 4223 O O . LYS A 1 540 ? 12.109 56.406 18.578 1 89.19 540 LYS A O 1
ATOM 4228 N N . ALA A 1 541 ? 10.484 57.75 18.422 1 87.5 541 ALA A N 1
ATOM 4229 C CA . ALA A 1 541 ? 10.375 57.625 16.969 1 87.5 541 ALA A CA 1
ATOM 4230 C C . ALA A 1 541 ? 10.969 58.875 16.281 1 87.5 541 ALA A C 1
ATOM 4232 O O . ALA A 1 541 ? 11.891 58.75 15.469 1 87.5 541 ALA A O 1
ATOM 4233 N N . VAL A 1 542 ? 10.5 60.031 16.5 1 91.5 542 VAL A N 1
ATOM 4234 C CA . VAL A 1 542 ? 10.898 61.281 15.867 1 91.5 542 VAL A CA 1
ATOM 4235 C C . VAL A 1 542 ? 10.633 62.469 16.797 1 91.5 542 VAL A C 1
ATOM 4237 O O . VAL A 1 542 ? 9.875 62.344 17.766 1 91.5 542 VAL A O 1
ATOM 4240 N N . SER A 1 543 ? 11.281 63.594 16.734 1 95.06 543 SER A N 1
ATOM 4241 C CA . SER A 1 543 ? 11.07 64.812 17.531 1 95.06 543 SER A CA 1
ATOM 4242 C C . SER A 1 543 ? 10.984 66.062 16.641 1 95.06 543 SER A C 1
ATOM 4244 O O . SER A 1 543 ? 11.469 66 15.5 1 95.06 543 SER A O 1
ATOM 4246 N N . ALA A 1 544 ? 10.359 67 17.047 1 96.06 544 ALA A N 1
ATOM 4247 C CA . ALA A 1 544 ? 10.227 68.25 16.328 1 96.06 544 ALA A CA 1
ATOM 4248 C C . ALA A 1 544 ? 10.031 69.438 17.297 1 96.06 544 ALA A C 1
ATOM 4250 O O . ALA A 1 544 ? 9.508 69.25 18.391 1 96.06 544 ALA A O 1
ATOM 4251 N N . GLU A 1 545 ? 10.43 70.625 16.922 1 96.25 545 GLU A N 1
ATOM 4252 C CA . GLU A 1 545 ? 10.258 71.875 17.703 1 96.25 545 GLU A CA 1
ATOM 4253 C C . GLU A 1 545 ? 9.305 72.812 17 1 96.25 545 GLU A C 1
ATOM 4255 O O . GLU A 1 545 ? 9.242 72.875 15.773 1 96.25 545 GLU A O 1
ATOM 4260 N N . SER A 1 546 ? 8.602 73.562 17.734 1 96.94 546 SER A N 1
ATOM 4261 C CA . SER A 1 546 ? 7.691 74.562 17.156 1 96.94 546 SER A CA 1
ATOM 4262 C C . SER A 1 546 ? 8.414 75.875 16.859 1 96.94 546 SER A C 1
ATOM 4264 O O . SER A 1 546 ? 9.594 76 17.203 1 96.94 546 SER A O 1
ATOM 4266 N N . ASN A 1 547 ? 7.648 76.812 16.125 1 95.81 547 ASN A N 1
ATOM 4267 C CA . ASN A 1 547 ? 8.117 78.188 16.047 1 95.81 547 ASN A CA 1
ATOM 4268 C C . ASN A 1 547 ? 8.18 78.812 17.422 1 95.81 547 ASN A C 1
ATOM 4270 O O . ASN A 1 547 ? 7.523 78.375 18.359 1 95.81 547 ASN A O 1
ATOM 4274 N N . LYS A 1 548 ? 8.883 79.875 17.578 1 96.19 548 LYS A N 1
ATOM 4275 C CA . LYS A 1 548 ? 9.078 80.562 18.859 1 96.19 548 LYS A CA 1
ATOM 4276 C C . LYS A 1 548 ? 8.133 81.75 19.016 1 96.19 548 LYS A C 1
ATOM 4278 O O . LYS A 1 548 ? 7.906 82.5 18.047 1 96.19 548 LYS A O 1
ATOM 4283 N N . ILE A 1 549 ? 7.477 81.875 20.109 1 95.88 549 ILE A N 1
ATOM 4284 C CA . ILE A 1 549 ? 6.57 82.938 20.422 1 95.88 549 ILE A CA 1
ATOM 4285 C C . ILE A 1 549 ? 7.238 83.875 21.422 1 95.88 549 ILE A C 1
ATOM 4287 O O . ILE A 1 549 ? 7.715 83.438 22.469 1 95.88 549 ILE A O 1
ATOM 4291 N N . GLU A 1 550 ? 7.188 85.125 21.156 1 93.44 550 GLU A N 1
ATOM 4292 C CA . GLU A 1 550 ? 7.902 86.125 21.984 1 93.44 550 GLU A CA 1
ATOM 4293 C C . GLU A 1 550 ? 6.969 86.812 22.984 1 93.44 550 GLU A C 1
ATOM 4295 O O . GLU A 1 550 ? 5.824 87.125 22.672 1 93.44 550 GLU A O 1
ATOM 4300 N N . ILE A 1 551 ? 7.332 86.812 24.125 1 91.44 551 ILE A N 1
ATOM 4301 C CA . ILE A 1 551 ? 6.75 87.688 25.141 1 91.44 551 ILE A CA 1
ATOM 4302 C C . ILE A 1 551 ? 7.594 88.938 25.25 1 91.44 551 ILE A C 1
ATOM 4304 O O . ILE A 1 551 ? 8.773 88.875 25.594 1 91.44 551 ILE A O 1
ATOM 4308 N N . ALA A 1 552 ? 7.031 90.125 24.844 1 86.31 552 ALA A N 1
ATOM 4309 C CA . ALA A 1 552 ? 7.715 91.438 24.938 1 86.31 552 ALA A CA 1
ATOM 4310 C C . ALA A 1 552 ? 6.848 92.438 25.656 1 86.31 552 ALA A C 1
ATOM 4312 O O . ALA A 1 552 ? 5.672 92.625 25.312 1 86.31 552 ALA A O 1
ATOM 4313 N N . PHE A 1 553 ? 7.348 92.938 26.672 1 79.5 553 PHE A N 1
ATOM 4314 C CA . PHE A 1 553 ? 6.609 94 27.406 1 79.5 553 PHE A CA 1
ATOM 4315 C C . PHE A 1 553 ? 6.816 95.375 26.781 1 79.5 553 PHE A C 1
ATOM 4317 O O . PHE A 1 553 ? 7.914 95.688 26.328 1 79.5 553 PHE A O 1
ATOM 4324 N N . VAL A 1 554 ? 5.793 96.125 26.422 1 66.31 554 VAL A N 1
ATOM 4325 C CA . VAL A 1 554 ? 5.891 97.5 26.031 1 66.31 554 VAL A CA 1
ATOM 4326 C C . VAL A 1 554 ? 5.949 98.438 27.266 1 66.31 554 VAL A C 1
ATOM 4328 O O . VAL A 1 554 ? 5.074 98.312 28.125 1 66.31 554 VAL A O 1
ATOM 4331 N N . HIS A 1 555 ? 6.996 98.625 27.703 1 52.62 555 HIS A N 1
ATOM 4332 C CA . HIS A 1 555 ? 7.137 99.5 28.891 1 52.62 555 HIS A CA 1
ATOM 4333 C C . HIS A 1 555 ? 6.375 100.812 28.734 1 52.62 555 HIS A C 1
ATOM 4335 O O . HIS A 1 555 ? 6.973 101.875 28.766 1 52.62 555 HIS A O 1
ATOM 4341 N N . THR A 1 556 ? 5.277 101 28.078 1 47.78 556 THR A N 1
ATOM 4342 C CA . THR A 1 556 ? 4.664 102.312 28.203 1 47.78 556 THR A CA 1
ATOM 4343 C C . THR A 1 556 ? 4.082 102.5 29.609 1 47.78 556 THR A C 1
ATOM 4345 O O . THR A 1 556 ? 3.014 101.938 29.922 1 47.78 556 THR A O 1
ATOM 4348 N N . GLY A 1 557 ? 4.715 102.25 30.531 1 43.56 557 GLY A N 1
ATOM 4349 C CA . GLY A 1 557 ? 4.16 102.375 31.875 1 43.56 557 GLY A CA 1
ATOM 4350 C C . GLY A 1 557 ? 3.406 103.688 32.125 1 43.56 557 GLY A C 1
ATOM 4351 O O . GLY A 1 557 ? 3.758 104.688 31.547 1 43.56 557 GLY A O 1
ATOM 4352 N N . PRO A 1 558 ? 2.09 103.562 32.25 1 44.44 558 PRO A N 1
ATOM 4353 C CA . PRO A 1 558 ? 1.463 104.875 32.625 1 44.44 558 PRO A CA 1
ATOM 4354 C C . PRO A 1 558 ? 2.256 105.625 33.719 1 44.44 558 PRO A C 1
ATOM 4356 O O . PRO A 1 558 ? 2.871 104.938 34.562 1 44.44 558 PRO A O 1
ATOM 4359 N N . VAL A 1 559 ? 2.969 106.688 33.312 1 47.16 559 VAL A N 1
ATOM 4360 C CA . VAL A 1 559 ? 3.562 107.562 34.281 1 47.16 559 VAL A CA 1
ATOM 4361 C C . VAL A 1 559 ? 2.461 108.25 35.094 1 47.16 559 VAL A C 1
ATOM 4363 O O . VAL A 1 559 ? 1.516 108.812 34.562 1 47.16 559 VAL A O 1
ATOM 4366 N N . PHE A 1 560 ? 2.098 107.625 36.188 1 41.5 560 PHE A N 1
ATOM 4367 C CA . PHE A 1 560 ? 1.175 108.312 37.094 1 41.5 560 PHE A CA 1
ATOM 4368 C C . PHE A 1 560 ? 1.8 109.5 37.719 1 41.5 560 PHE A C 1
ATOM 4370 O O . PHE A 1 560 ? 2.963 109.5 38.125 1 41.5 560 PHE A O 1
ATOM 4377 N N . ASN A 1 561 ? 1.491 110.75 37.094 1 47.69 561 ASN A N 1
ATOM 4378 C CA . ASN A 1 561 ? 1.859 111.938 37.781 1 47.69 561 ASN A CA 1
ATOM 4379 C C . ASN A 1 561 ? 0.803 112.375 38.812 1 47.69 561 ASN A C 1
ATOM 4381 O O . ASN A 1 561 ? -0.388 112.375 38.5 1 47.69 561 ASN A O 1
ATOM 4385 N N . ILE A 1 562 ? 1.008 112.062 40 1 44.75 562 ILE A N 1
ATOM 4386 C CA . ILE A 1 562 ? 0.148 112.625 41.062 1 44.75 562 ILE A CA 1
ATOM 4387 C C . ILE A 1 562 ? 0.533 114.062 41.375 1 44.75 562 ILE A C 1
ATOM 4389 O O . ILE A 1 562 ? 1.708 114.375 41.594 1 44.75 562 ILE A O 1
ATOM 4393 N N . SER A 1 563 ? -0.211 115 40.781 1 53.38 563 SER A N 1
ATOM 4394 C CA . SER A 1 563 ? 0.007 116.375 41.188 1 53.38 563 SER A CA 1
ATOM 4395 C C . SER A 1 563 ? -1.029 116.812 42.188 1 53.38 563 SER A C 1
ATOM 4397 O O . SER A 1 563 ? -2.197 116.438 42.125 1 53.38 563 SER A O 1
ATOM 4399 N N . ILE A 1 564 ? -0.612 117.125 43.281 1 48.41 564 ILE A N 1
ATOM 4400 C CA . ILE A 1 564 ? -1.462 117.75 44.312 1 48.41 564 ILE A CA 1
ATOM 4401 C C . ILE A 1 564 ? -1.485 119.25 44.125 1 48.41 564 ILE A C 1
ATOM 4403 O O . ILE A 1 564 ? -0.433 119.938 44 1 48.41 564 ILE A O 1
ATOM 4407 N N . HIS A 1 565 ? -2.535 119.812 43.438 1 54.5 565 HIS A N 1
ATOM 4408 C CA . HIS A 1 565 ? -2.699 121.25 43.25 1 54.5 565 HIS A CA 1
ATOM 4409 C C . HIS A 1 565 ? -3.621 121.875 44.312 1 54.5 565 HIS A C 1
ATOM 4411 O O . HIS A 1 565 ? -4.664 121.25 44.625 1 54.5 565 HIS A O 1
ATOM 4417 N N . SER A 1 566 ? -3.027 122.562 45.094 1 48.69 566 SER A N 1
ATOM 4418 C CA . SER A 1 566 ? -3.869 123.438 45.969 1 48.69 566 SER A CA 1
ATOM 4419 C C . SER A 1 566 ? -3.887 124.875 45.469 1 48.69 566 SER A C 1
ATOM 4421 O O . SER A 1 566 ? -2.883 125.375 44.969 1 48.69 566 SER A O 1
ATOM 4423 N N . GLU A 1 567 ? -5 125.375 45 1 53.09 567 GLU A N 1
ATOM 4424 C CA . GLU A 1 567 ? -5.109 126.75 44.562 1 53.09 567 GLU A CA 1
ATOM 4425 C C . GLU A 1 567 ? -4.672 127.688 45.688 1 53.09 567 GLU A C 1
ATOM 4427 O O . GLU A 1 567 ? -4.297 128.875 45.406 1 53.09 567 GLU A O 1
ATOM 4432 N N . ALA A 1 568 ? -4.934 127.375 46.781 1 46.06 568 ALA A N 1
ATOM 4433 C CA . ALA A 1 568 ? -4.652 128.375 47.781 1 46.06 568 ALA A CA 1
ATOM 4434 C C . ALA A 1 568 ? -3.182 128.375 48.188 1 46.06 568 ALA A C 1
ATOM 4436 O O . ALA A 1 568 ? -2.615 127.25 48.438 1 46.06 568 ALA A O 1
ATOM 4437 N N . ASN A 1 569 ? -2.354 129.375 47.656 1 52.81 569 ASN A N 1
ATOM 4438 C CA . ASN A 1 569 ? -0.918 129.5 47.875 1 52.81 569 ASN A CA 1
ATOM 4439 C C . ASN A 1 569 ? -0.585 129.625 49.375 1 52.81 569 ASN A C 1
ATOM 4441 O O . ASN A 1 569 ? 0.545 129.375 49.781 1 52.81 569 ASN A O 1
ATOM 4445 N N . SER A 1 570 ? -1.454 130.5 50.094 1 52.06 570 SER A N 1
ATOM 4446 C CA . SER A 1 570 ? -1.312 130.625 51.531 1 52.06 570 SER A CA 1
ATOM 4447 C C . SER A 1 570 ? -2.578 130.25 52.281 1 52.06 570 SER A C 1
ATOM 4449 O O . SER A 1 570 ? -3.689 130.375 51.75 1 52.06 570 SER A O 1
ATOM 4451 N N . VAL A 1 571 ? -2.572 129.125 52.875 1 46.75 571 VAL A N 1
ATOM 4452 C CA . VAL A 1 571 ? -3.781 128.75 53.625 1 46.75 571 VAL A CA 1
ATOM 4453 C C . VAL A 1 571 ? -3.654 129.25 55.062 1 46.75 571 VAL A C 1
ATOM 4455 O O . VAL A 1 571 ? -2.6 129.125 55.688 1 46.75 571 VAL A O 1
ATOM 4458 N N . LEU A 1 572 ? -4.402 130.25 55.375 1 50.09 572 LEU A N 1
ATOM 4459 C CA . LEU A 1 572 ? -4.43 130.75 56.75 1 50.09 572 LEU A CA 1
ATOM 4460 C C . LEU A 1 572 ? -4.859 129.625 57.719 1 50.09 572 LEU A C 1
ATOM 4462 O O . LEU A 1 572 ? -5.586 128.75 57.312 1 50.09 572 LEU A O 1
ATOM 4466 N N . PRO A 1 573 ? -4.223 129.625 58.906 1 50.78 573 PRO A N 1
ATOM 4467 C CA . PRO A 1 573 ? -4.625 128.625 59.938 1 50.78 573 PRO A CA 1
ATOM 4468 C C . PRO A 1 573 ? -6.137 128.625 60.156 1 50.78 573 PRO A C 1
ATOM 4470 O O . PRO A 1 573 ? -6.777 129.625 60.312 1 50.78 573 PRO A O 1
ATOM 4473 N N . GLY A 1 574 ? -6.887 127.562 59.938 1 50.53 574 GLY A N 1
ATOM 4474 C CA . GLY A 1 574 ? -8.328 127.375 59.969 1 50.53 574 GLY A CA 1
ATOM 4475 C C . GLY A 1 574 ? -8.922 127.062 58.625 1 50.53 574 GLY A C 1
ATOM 4476 O O . GLY A 1 574 ? -10.078 126.625 58.531 1 50.53 574 GLY A O 1
ATOM 4477 N N . ASP A 1 575 ? -8.359 127.688 57.562 1 46.31 575 ASP A N 1
ATOM 4478 C CA . ASP A 1 575 ? -9.062 127.562 56.312 1 46.31 575 ASP A CA 1
ATOM 4479 C C . ASP A 1 575 ? -8.789 126.188 55.688 1 46.31 575 ASP A C 1
ATOM 4481 O O . ASP A 1 575 ? -7.75 125.562 55.938 1 46.31 575 ASP A O 1
ATOM 4485 N N . THR A 1 576 ? -9.844 125.438 55.438 1 52.09 576 THR A N 1
ATOM 4486 C CA . THR A 1 576 ? -9.797 124.188 54.719 1 52.09 576 THR A CA 1
ATOM 4487 C C . THR A 1 576 ? -9.375 124.375 53.281 1 52.09 576 THR A C 1
ATOM 4489 O O . THR A 1 576 ? -9.797 125.375 52.656 1 52.09 576 THR A O 1
ATOM 4492 N N . VAL A 1 577 ? -8.148 124.125 52.938 1 49.38 577 VAL A N 1
ATOM 4493 C CA . VAL A 1 577 ? -7.809 124.25 51.531 1 49.38 577 VAL A CA 1
ATOM 4494 C C . VAL A 1 577 ? -8.008 122.875 50.844 1 49.38 577 VAL A C 1
ATOM 4496 O O . VAL A 1 577 ? -7.805 121.812 51.469 1 49.38 577 VAL A O 1
ATOM 4499 N N . GLN A 1 578 ? -8.766 122.875 49.969 1 56.56 578 GLN A N 1
ATOM 4500 C CA . GLN A 1 578 ? -9.008 121.75 49.094 1 56.56 578 GLN A CA 1
ATOM 4501 C C . GLN A 1 578 ? -7.801 121.438 48.219 1 56.56 578 GLN A C 1
ATOM 4503 O O . GLN A 1 578 ? -7.277 122.312 47.562 1 56.56 578 GLN A O 1
ATOM 4508 N N . MET A 1 579 ? -6.926 120.5 48.719 1 52.88 579 MET A N 1
ATOM 4509 C CA . MET A 1 579 ? -5.863 120.062 47.812 1 52.88 579 MET A CA 1
ATOM 4510 C C . MET A 1 579 ? -6.371 118.938 46.875 1 52.88 579 MET A C 1
ATOM 4512 O O . MET A 1 579 ? -7.008 118 47.312 1 52.88 579 MET A O 1
ATOM 4516 N N . LYS A 1 580 ? -6.508 119.312 45.656 1 55.25 580 LYS A N 1
ATOM 4517 C CA . LYS A 1 580 ? -6.922 118.375 44.625 1 55.25 580 LYS A CA 1
ATOM 4518 C C . LYS A 1 580 ? -5.75 117.5 44.156 1 55.25 580 LYS A C 1
ATOM 4520 O O . LYS A 1 580 ? -4.688 118.062 43.812 1 55.25 580 LYS A O 1
ATOM 4525 N N . CYS A 1 581 ? -5.617 116.312 44.75 1 51.44 581 CYS A N 1
ATOM 4526 C CA . CYS A 1 581 ? -4.684 115.312 44.219 1 51.44 581 CYS A CA 1
ATOM 4527 C C . CYS A 1 581 ? -5.141 114.812 42.875 1 51.44 581 CYS A C 1
ATOM 4529 O O . CYS A 1 581 ? -6.242 114.25 42.75 1 51.44 581 CYS A O 1
ATOM 4531 N N . ILE A 1 582 ? -4.652 115.438 41.812 1 52.56 582 ILE A N 1
ATOM 4532 C CA . ILE A 1 582 ? -4.965 115 40.438 1 52.56 582 ILE A CA 1
ATOM 4533 C C . ILE A 1 582 ? -4.023 113.875 40.031 1 52.56 582 ILE A C 1
ATOM 4535 O O . ILE A 1 582 ? -2.799 114 40.094 1 52.56 582 ILE A O 1
ATOM 4539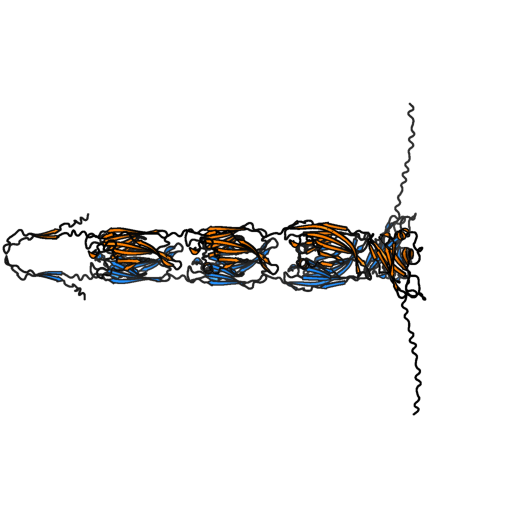 N N . ILE A 1 583 ? -4.418 112.625 40.125 1 50 583 ILE A N 1
ATOM 4540 C CA . ILE A 1 583 ? -3.689 111.5 39.562 1 50 583 ILE A CA 1
ATOM 4541 C C . ILE A 1 583 ? -3.914 111.438 38.062 1 50 583 ILE A C 1
ATOM 4543 O O . ILE A 1 583 ? -5.059 111.438 37.594 1 50 583 ILE A O 1
ATOM 4547 N N . SER A 1 584 ? -3.102 111.938 37.25 1 50.56 584 SER A N 1
ATOM 4548 C CA . SER A 1 584 ? -3.195 111.812 35.781 1 50.56 584 SER A CA 1
ATOM 4549 C C . SER A 1 584 ? -2.445 110.562 35.312 1 50.56 584 SER A C 1
ATOM 4551 O O . SER A 1 584 ? -1.353 110.25 35.812 1 50.56 584 SER A O 1
ATOM 4553 N N . ILE A 1 585 ? -3.195 109.562 35 1 46.56 585 ILE A N 1
ATOM 4554 C CA . ILE A 1 585 ? -2.654 108.312 34.406 1 46.56 585 ILE A CA 1
ATOM 4555 C C . ILE A 1 585 ? -2.363 108.562 32.906 1 46.56 585 ILE A C 1
ATOM 4557 O O . ILE A 1 585 ? -3.262 108.938 32.156 1 46.56 585 ILE A O 1
ATOM 4561 N N . LEU A 1 586 ? -1.173 109 32.625 1 45.25 586 LEU A N 1
ATOM 4562 C CA . LEU A 1 586 ? -0.81 109.062 31.219 1 45.25 586 LEU A CA 1
ATOM 4563 C C . LEU A 1 586 ? -0.48 107.688 30.641 1 45.25 586 LEU A C 1
ATOM 4565 O O . LEU A 1 586 ? 0.196 106.875 31.281 1 45.25 586 LEU A O 1
ATOM 4569 N N . ASN A 1 587 ? -1.067 107.312 29.484 1 44.66 587 ASN A N 1
ATOM 4570 C CA . ASN A 1 587 ? -1.039 106.188 28.562 1 44.66 587 ASN A CA 1
ATOM 4571 C C . ASN A 1 587 ? -1.846 105 29.078 1 44.66 587 ASN A C 1
ATOM 4573 O O . ASN A 1 587 ? -1.503 103.875 28.828 1 44.66 587 ASN A O 1
ATOM 4577 N N . ALA A 1 588 ? -2.754 105.188 30.062 1 41.91 588 ALA A N 1
ATOM 4578 C CA . ALA A 1 588 ? -3.68 104.125 30.453 1 41.91 588 ALA A CA 1
ATOM 4579 C C . ALA A 1 588 ? -4.645 103.812 29.312 1 41.91 588 ALA A C 1
ATOM 4581 O O . ALA A 1 588 ? -5.301 104.688 28.781 1 41.91 588 ALA A O 1
ATOM 4582 N N . SER A 1 589 ? -4.367 102.875 28.531 1 37.41 589 SER A N 1
ATOM 4583 C CA . SER A 1 589 ? -5.418 102.5 27.594 1 37.41 589 SER A CA 1
ATOM 4584 C C . SER A 1 589 ? -6.738 102.25 28.328 1 37.41 589 SER A C 1
ATOM 4586 O O . SER A 1 589 ? -6.766 101.625 29.391 1 37.41 589 SER A O 1
ATOM 4588 N N . PRO A 1 590 ? -7.773 103.125 28.172 1 36.12 590 PRO A N 1
ATOM 4589 C CA . PRO A 1 590 ? -9.141 102.875 28.672 1 36.12 590 PRO A CA 1
ATOM 4590 C C . PRO A 1 590 ? -9.664 101.5 28.406 1 36.12 590 PRO A C 1
ATOM 4592 O O . PRO A 1 590 ? -9.422 100.938 27.344 1 36.12 590 PRO A O 1
ATOM 4595 N N . ASN A 1 591 ? -9.531 100.562 29.344 1 29.75 591 ASN A N 1
ATOM 4596 C CA . ASN A 1 591 ? -10.312 99.312 29.094 1 29.75 591 ASN A CA 1
ATOM 4597 C C . ASN A 1 591 ? -11.758 99.688 28.734 1 29.75 591 ASN A C 1
ATOM 4599 O O . ASN A 1 591 ? -12.531 100.062 29.594 1 29.75 591 ASN A O 1
ATOM 4603 N N . THR A 1 592 ? -11.961 100.5 27.719 1 28.3 592 THR A N 1
ATOM 4604 C CA . THR A 1 592 ? -13.352 100.562 27.281 1 28.3 592 THR A CA 1
ATOM 4605 C C . THR A 1 592 ? -13.891 99.188 27.031 1 28.3 592 THR A C 1
ATOM 4607 O O . THR A 1 592 ? -13.406 98.438 26.156 1 28.3 592 THR A O 1
ATOM 4610 N N . GLY A 1 593 ? -14.039 98.312 28.062 1 22.45 593 GLY A N 1
ATOM 4611 C CA . GLY A 1 593 ? -15.023 97.312 27.719 1 22.45 593 GLY A CA 1
ATOM 4612 C C . GLY A 1 593 ? -16.25 97.875 27.031 1 22.45 593 GLY A C 1
ATOM 4613 O O . GLY A 1 593 ? -16.922 98.75 27.562 1 22.45 593 GLY A O 1
ATOM 4614 N N . LYS A 1 594 ? -16.047 98.062 25.688 1 23.95 594 LYS A N 1
ATOM 4615 C CA . LYS A 1 594 ? -17.266 97.688 24.969 1 23.95 594 LYS A CA 1
ATOM 4616 C C . LYS A 1 594 ? -17.594 96.25 25.094 1 23.95 594 LYS A C 1
ATOM 4618 O O . LYS A 1 594 ? -16.719 95.375 25.016 1 23.95 594 LYS A O 1
ATOM 4623 N N . MET B 1 1 ? -43.188 -38.25 -97.062 1 24.23 1 MET B N 1
ATOM 4624 C CA . MET B 1 1 ? -42.812 -37.812 -95.75 1 24.23 1 MET B CA 1
ATOM 4625 C C . MET B 1 1 ? -43.062 -38.906 -94.75 1 24.23 1 MET B C 1
ATOM 4627 O O . MET B 1 1 ? -44.188 -39.156 -94.312 1 24.23 1 MET B O 1
ATOM 4631 N N . ASP B 1 2 ? -42.344 -40.031 -94.875 1 22.42 2 ASP B N 1
ATOM 4632 C CA . ASP B 1 2 ? -42.5 -41.281 -94.188 1 22.42 2 ASP B CA 1
ATOM 4633 C C . ASP B 1 2 ? -42.125 -41.125 -92.688 1 22.42 2 ASP B C 1
ATOM 4635 O O . ASP B 1 2 ? -41 -40.719 -92.375 1 22.42 2 ASP B O 1
ATOM 4639 N N . LYS B 1 3 ? -43.156 -40.719 -91.875 1 32.16 3 LYS B N 1
ATOM 4640 C CA . LYS B 1 3 ? -43.344 -40.562 -90.438 1 32.16 3 LYS B CA 1
ATOM 4641 C C . LYS B 1 3 ? -42.906 -41.812 -89.688 1 32.16 3 LYS B C 1
ATOM 4643 O O . LYS B 1 3 ? -43.688 -42.781 -89.562 1 32.16 3 LYS B O 1
ATOM 4648 N N . GLY B 1 4 ? -41.688 -42.344 -90 1 27 4 GLY B N 1
ATOM 4649 C CA . GLY B 1 4 ? -41.344 -43.625 -89.375 1 27 4 GLY B CA 1
ATOM 4650 C C . GLY B 1 4 ? -41.281 -43.531 -87.875 1 27 4 GLY B C 1
ATOM 4651 O O . GLY B 1 4 ? -40.906 -42.531 -87.312 1 27 4 GLY B O 1
ATOM 4652 N N . THR B 1 5 ? -42.312 -44.094 -87.188 1 37 5 THR B N 1
ATOM 4653 C CA . THR B 1 5 ? -42.594 -44.312 -85.812 1 37 5 THR B CA 1
ATOM 4654 C C . THR B 1 5 ? -41.438 -45.062 -85.125 1 37 5 THR B C 1
ATOM 4656 O O . THR B 1 5 ? -41.062 -46.156 -85.562 1 37 5 THR B O 1
ATOM 4659 N N . GLY B 1 6 ? -40.375 -44.344 -84.688 1 32.75 6 GLY B N 1
ATOM 4660 C CA . GLY B 1 6 ? -39.219 -44.875 -83.938 1 32.75 6 GLY B CA 1
ATOM 4661 C C . GLY B 1 6 ? -39.594 -45.656 -82.688 1 32.75 6 GLY B C 1
ATOM 4662 O O . GLY B 1 6 ? -40.594 -45.344 -82.062 1 32.75 6 GLY B O 1
ATOM 4663 N N . LEU B 1 7 ? -39.438 -47 -82.625 1 37.22 7 LEU B N 1
ATOM 4664 C CA . LEU B 1 7 ? -39.562 -48 -81.562 1 37.22 7 LEU B CA 1
ATOM 4665 C C . LEU B 1 7 ? -38.719 -47.625 -80.312 1 37.22 7 LEU B C 1
ATOM 4667 O O . LEU B 1 7 ? -37.5 -47.5 -80.438 1 37.22 7 LEU B O 1
ATOM 4671 N N . LEU B 1 8 ? -39.219 -46.812 -79.438 1 38.81 8 LEU B N 1
ATOM 4672 C CA . LEU B 1 8 ? -38.594 -46.562 -78.125 1 38.81 8 LEU B CA 1
ATOM 4673 C C . LEU B 1 8 ? -38.5 -47.844 -77.312 1 38.81 8 LEU B C 1
ATOM 4675 O O . LEU B 1 8 ? -39.531 -48.469 -77.062 1 38.81 8 LEU B O 1
ATOM 4679 N N . ARG B 1 9 ? -37.5 -48.688 -77.5 1 44.44 9 ARG B N 1
ATOM 4680 C CA . ARG B 1 9 ? -37.281 -49.812 -76.562 1 44.44 9 ARG B CA 1
ATOM 4681 C C . ARG B 1 9 ? -37.062 -49.375 -75.125 1 44.44 9 ARG B C 1
ATOM 4683 O O . ARG B 1 9 ? -36.281 -48.469 -74.875 1 44.44 9 ARG B O 1
ATOM 4690 N N . PRO B 1 10 ? -37.969 -49.656 -74.25 1 43.78 10 PRO B N 1
ATOM 4691 C CA . PRO B 1 10 ? -37.75 -49.344 -72.812 1 43.78 10 PRO B CA 1
ATOM 4692 C C . PRO B 1 10 ? -36.5 -50.031 -72.25 1 43.78 10 PRO B C 1
ATOM 4694 O O . PRO B 1 10 ? -36.312 -51.25 -72.438 1 43.78 10 PRO B O 1
ATOM 4697 N N . VAL B 1 11 ? -35.344 -49.438 -72.25 1 42.25 11 VAL B N 1
ATOM 4698 C CA . VAL B 1 11 ? -34.156 -49.906 -71.5 1 42.25 11 VAL B CA 1
ATOM 4699 C C . VAL B 1 11 ? -34.531 -50.125 -70.062 1 42.25 11 VAL B C 1
ATOM 4701 O O . VAL B 1 11 ? -34.969 -49.188 -69.375 1 42.25 11 VAL B O 1
ATOM 4704 N N . ILE B 1 12 ? -35.062 -51.25 -69.688 1 42.75 12 ILE B N 1
ATOM 4705 C CA . ILE B 1 12 ? -35.219 -51.625 -68.25 1 42.75 12 ILE B CA 1
ATOM 4706 C C . ILE B 1 12 ? -33.875 -51.531 -67.562 1 42.75 12 ILE B C 1
ATOM 4708 O O . ILE B 1 12 ? -32.938 -52.219 -67.938 1 42.75 12 ILE B O 1
ATOM 4712 N N . LEU B 1 13 ? -33.562 -50.344 -67.125 1 42.41 13 LEU B N 1
ATOM 4713 C CA . LEU B 1 13 ? -32.438 -50.188 -66.188 1 42.41 13 LEU B CA 1
ATOM 4714 C C . LEU B 1 13 ? -32.625 -51.125 -65 1 42.41 13 LEU B C 1
ATOM 4716 O O . LEU B 1 13 ? -33.594 -51 -64.25 1 42.41 13 LEU B O 1
ATOM 4720 N N . PHE B 1 14 ? -32.156 -52.312 -65.125 1 44 14 PHE B N 1
ATOM 4721 C CA . PHE B 1 14 ? -31.969 -53.156 -63.938 1 44 14 PHE B CA 1
ATOM 4722 C C . PHE B 1 14 ? -31.141 -52.469 -62.875 1 44 14 PHE B C 1
ATOM 4724 O O . PHE B 1 14 ? -29.953 -52.219 -63.094 1 44 14 PHE B O 1
ATOM 4731 N N . ILE B 1 15 ? -31.75 -51.562 -62.125 1 43.22 15 ILE B N 1
ATOM 4732 C CA . ILE B 1 15 ? -31.109 -51.094 -60.906 1 43.22 15 ILE B CA 1
ATOM 4733 C C . ILE B 1 15 ? -30.75 -52.312 -60.031 1 43.22 15 ILE B C 1
ATOM 4735 O O . ILE B 1 15 ? -31.625 -53 -59.531 1 43.22 15 ILE B O 1
ATOM 4739 N N . ALA B 1 16 ? -29.656 -53 -60.312 1 46.25 16 ALA B N 1
ATOM 4740 C CA . ALA B 1 16 ? -29.062 -53.906 -59.312 1 46.25 16 ALA B CA 1
ATOM 4741 C C . ALA B 1 16 ? -28.984 -53.219 -57.938 1 46.25 16 ALA B C 1
ATOM 4743 O O . ALA B 1 16 ? -28.297 -52.188 -57.812 1 46.25 16 ALA B O 1
ATOM 4744 N N . LEU B 1 17 ? -30.062 -53.25 -57.219 1 42.31 17 LEU B N 1
ATOM 4745 C CA . LEU B 1 17 ? -29.938 -52.938 -55.812 1 42.31 17 LEU B CA 1
ATOM 4746 C C . LEU B 1 17 ? -28.703 -53.625 -55.188 1 42.31 17 LEU B C 1
ATOM 4748 O O . LEU B 1 17 ? -28.656 -54.844 -55.094 1 42.31 17 LEU B O 1
ATOM 4752 N N . VAL B 1 18 ? -27.531 -53.219 -55.531 1 43.78 18 VAL B N 1
ATOM 4753 C CA . VAL B 1 18 ? -26.422 -53.594 -54.656 1 43.78 18 VAL B CA 1
ATOM 4754 C C . VAL B 1 18 ? -26.828 -53.469 -53.219 1 43.78 18 VAL B C 1
ATOM 4756 O O . VAL B 1 18 ? -27.109 -52.375 -52.719 1 43.78 18 VAL B O 1
ATOM 4759 N N . VAL B 1 19 ? -27.672 -54.344 -52.719 1 45.38 19 VAL B N 1
ATOM 4760 C CA . VAL B 1 19 ? -27.781 -54.469 -51.281 1 45.38 19 VAL B CA 1
ATOM 4761 C C . VAL B 1 19 ? -26.406 -54.406 -50.625 1 45.38 19 VAL B C 1
ATOM 4763 O O . VAL B 1 19 ? -25.578 -55.312 -50.844 1 45.38 19 VAL B O 1
ATOM 4766 N N . VAL B 1 20 ? -25.75 -53.375 -50.625 1 50.25 20 VAL B N 1
ATOM 4767 C CA . VAL B 1 20 ? -24.578 -53.219 -49.781 1 50.25 20 VAL B CA 1
ATOM 4768 C C . VAL B 1 20 ? -24.844 -53.875 -48.406 1 50.25 20 VAL B C 1
ATOM 4770 O O . VAL B 1 20 ? -25.656 -53.375 -47.625 1 50.25 20 VAL B O 1
ATOM 4773 N N . GLY B 1 21 ? -25.094 -55.188 -48.312 1 54.25 21 GLY B N 1
ATOM 4774 C CA . GLY B 1 21 ? -25.219 -55.938 -47.062 1 54.25 21 GLY B CA 1
ATOM 4775 C C . GLY B 1 21 ? -24.188 -55.531 -46 1 54.25 21 GLY B C 1
ATOM 4776 O O . GLY B 1 21 ? -23 -55.5 -46.281 1 54.25 21 GLY B O 1
ATOM 4777 N N . GLU B 1 22 ? -24.578 -54.781 -45.094 1 73.94 22 GLU B N 1
ATOM 4778 C CA . GLU B 1 22 ? -23.719 -54.375 -43.969 1 73.94 22 GLU B CA 1
ATOM 4779 C C . GLU B 1 22 ? -23.125 -55.625 -43.281 1 73.94 22 GLU B C 1
ATOM 4781 O O . GLU B 1 22 ? -23.828 -56.625 -43.094 1 73.94 22 GLU B O 1
ATOM 4786 N N . SER B 1 23 ? -21.812 -55.875 -43.219 1 89.81 23 SER B N 1
ATOM 4787 C CA . SER B 1 23 ? -21.078 -57 -42.656 1 89.81 23 SER B CA 1
ATOM 4788 C C . SER B 1 23 ? -21.109 -56.938 -41.125 1 89.81 23 SER B C 1
ATOM 4790 O O . SER B 1 23 ? -21.219 -55.875 -40.531 1 89.81 23 SER B O 1
ATOM 4792 N N . ARG B 1 24 ? -21.234 -58.188 -40.5 1 94.12 24 ARG B N 1
ATOM 4793 C CA . ARG B 1 24 ? -21.281 -58.344 -39.031 1 94.12 24 ARG B CA 1
ATOM 4794 C C . ARG B 1 24 ? -20.172 -57.531 -38.375 1 94.12 24 ARG B C 1
ATOM 4796 O O . ARG B 1 24 ? -19.031 -57.531 -38.844 1 94.12 24 ARG B O 1
ATOM 4803 N N . VAL B 1 25 ? -20.531 -56.844 -37.344 1 96.12 25 VAL B N 1
ATOM 4804 C CA . VAL B 1 25 ? -19.531 -56.031 -36.625 1 96.12 25 VAL B CA 1
ATOM 4805 C C . VAL B 1 25 ? -19.609 -56.312 -35.125 1 96.12 25 VAL B C 1
ATOM 4807 O O . VAL B 1 25 ? -20.625 -56.031 -34.469 1 96.12 25 VAL B O 1
ATOM 4810 N N . VAL B 1 26 ? -18.609 -57 -34.594 1 97.06 26 VAL B N 1
ATOM 4811 C CA . VAL B 1 26 ? -18.422 -57.156 -33.156 1 97.06 26 VAL B CA 1
ATOM 4812 C C . VAL B 1 26 ? -17.531 -56.031 -32.594 1 97.06 26 VAL B C 1
ATOM 4814 O O . VAL B 1 26 ? -16.438 -55.812 -33.125 1 97.06 26 VAL B O 1
ATOM 4817 N N . LYS B 1 27 ? -18.047 -55.344 -31.531 1 96.38 27 LYS B N 1
ATOM 4818 C CA . LYS B 1 27 ? -17.328 -54.156 -31.047 1 96.38 27 LYS B CA 1
ATOM 4819 C C . LYS B 1 27 ? -17.109 -54.25 -29.531 1 96.38 27 LYS B C 1
ATOM 4821 O O . LYS B 1 27 ? -18 -54.625 -28.797 1 96.38 27 LYS B O 1
ATOM 4826 N N . VAL B 1 28 ? -15.898 -53.969 -29.125 1 96.5 28 VAL B N 1
ATOM 4827 C CA . VAL B 1 28 ? -15.508 -53.812 -27.734 1 96.5 28 VAL B CA 1
ATOM 4828 C C . VAL B 1 28 ? -14.914 -52.406 -27.531 1 96.5 28 VAL B C 1
ATOM 4830 O O . VAL B 1 28 ? -14.602 -51.719 -28.5 1 96.5 28 VAL B O 1
ATOM 4833 N N . PRO B 1 29 ? -14.859 -51.969 -26.266 1 92.88 29 PRO B N 1
ATOM 4834 C CA . PRO B 1 29 ? -14.234 -50.656 -26.062 1 92.88 29 PRO B CA 1
ATOM 4835 C C . PRO B 1 29 ? -12.781 -50.625 -26.531 1 92.88 29 PRO B C 1
ATOM 4837 O O . PRO B 1 29 ? -12.117 -51.656 -26.578 1 92.88 29 PRO B O 1
ATOM 4840 N N . VAL B 1 30 ? -12.383 -49.375 -26.859 1 89.38 30 VAL B N 1
ATOM 4841 C CA . VAL B 1 30 ? -11 -49.188 -27.297 1 89.38 30 VAL B CA 1
ATOM 4842 C C . VAL B 1 30 ? -10.062 -49.312 -26.094 1 89.38 30 VAL B C 1
ATOM 4844 O O . VAL B 1 30 ? -10.273 -48.625 -25.078 1 89.38 30 VAL B O 1
ATOM 4847 N N . GLY B 1 31 ? -9.141 -50.188 -26.172 1 85.88 31 GLY B N 1
ATOM 4848 C CA . GLY B 1 31 ? -8.18 -50.375 -25.094 1 85.88 31 GLY B CA 1
ATOM 4849 C C . GLY B 1 31 ? -6.957 -49.5 -25.234 1 85.88 31 GLY B C 1
ATOM 4850 O O . GLY B 1 31 ? -6.84 -48.719 -26.188 1 85.88 31 GLY B O 1
ATOM 4851 N N . PRO B 1 32 ? -6.105 -49.5 -24.328 1 87.75 32 PRO B N 1
ATOM 4852 C CA . PRO B 1 32 ? -6.188 -50.281 -23.094 1 87.75 32 PRO B CA 1
ATOM 4853 C C . PRO B 1 32 ? -7.102 -49.656 -22.047 1 87.75 32 PRO B C 1
ATOM 4855 O O . PRO B 1 32 ? -7.105 -48.438 -21.891 1 87.75 32 PRO B O 1
ATOM 4858 N N . LEU B 1 33 ? -7.93 -50.562 -21.391 1 92.38 33 LEU B N 1
ATOM 4859 C CA . LEU B 1 33 ? -8.703 -50.125 -20.234 1 92.38 33 LEU B CA 1
ATOM 4860 C C . LEU B 1 33 ? -7.883 -50.25 -18.953 1 92.38 33 LEU B C 1
ATOM 4862 O O . LEU B 1 33 ? -7.539 -51.344 -18.531 1 92.38 33 LEU B O 1
ATOM 4866 N N . VAL B 1 34 ? -7.543 -49.156 -18.391 1 91.81 34 VAL B N 1
ATOM 4867 C CA . VAL B 1 34 ? -6.707 -49.188 -17.188 1 91.81 34 VAL B CA 1
ATOM 4868 C C . VAL B 1 34 ? -7.59 -49.125 -15.945 1 91.81 34 VAL B C 1
ATOM 4870 O O . VAL B 1 34 ? -8.43 -48.219 -15.82 1 91.81 34 VAL B O 1
ATOM 4873 N N . ARG B 1 35 ? -7.449 -50.094 -15.055 1 93.88 35 ARG B N 1
ATOM 4874 C CA . ARG B 1 35 ? -8.203 -50.188 -13.805 1 93.88 35 ARG B CA 1
ATOM 4875 C C . ARG B 1 35 ? -7.285 -50.5 -12.633 1 93.88 35 ARG B C 1
ATOM 4877 O O . ARG B 1 35 ? -6.148 -50.938 -12.828 1 93.88 35 ARG B O 1
ATOM 4884 N N . VAL B 1 36 ? -7.758 -50.25 -11.445 1 94.56 36 VAL B N 1
ATOM 4885 C CA . VAL B 1 36 ? -6.957 -50.5 -10.25 1 94.56 36 VAL B CA 1
ATOM 4886 C C . VAL B 1 36 ? -7.406 -51.781 -9.586 1 94.56 36 VAL B C 1
ATOM 4888 O O . VAL B 1 36 ? -8.594 -52.125 -9.586 1 94.56 36 VAL B O 1
ATOM 4891 N N . GLU B 1 37 ? -6.477 -52.438 -9.047 1 95.19 37 GLU B N 1
ATOM 4892 C CA . GLU B 1 37 ? -6.754 -53.719 -8.375 1 95.19 37 GLU B CA 1
ATOM 4893 C C . GLU B 1 37 ? -7.844 -53.562 -7.32 1 95.19 37 GLU B C 1
ATOM 4895 O O . GLU B 1 37 ? -7.859 -52.562 -6.582 1 95.19 37 GLU B O 1
ATOM 4900 N N . GLY B 1 38 ? -8.758 -54.562 -7.273 1 94.75 38 GLY B N 1
ATOM 4901 C CA . GLY B 1 38 ? -9.812 -54.562 -6.27 1 94.75 38 GLY B CA 1
ATOM 4902 C C . GLY B 1 38 ? -11.094 -53.906 -6.738 1 94.75 38 GLY B C 1
ATOM 4903 O O . GLY B 1 38 ? -12.133 -54 -6.086 1 94.75 38 GLY B O 1
ATOM 4904 N N . GLN B 1 39 ? -11.031 -53.25 -7.871 1 95.81 39 GLN B N 1
ATOM 4905 C CA . GLN B 1 39 ? -12.203 -52.531 -8.383 1 95.81 39 GLN B CA 1
ATOM 4906 C C . GLN B 1 39 ? -13.094 -53.469 -9.203 1 95.81 39 GLN B C 1
ATOM 4908 O O . GLN B 1 39 ? -12.625 -54.5 -9.719 1 95.81 39 GLN B O 1
ATOM 4913 N N . ALA B 1 40 ? -14.32 -53.062 -9.25 1 96 40 ALA B N 1
ATOM 4914 C CA . ALA B 1 40 ? -15.234 -53.781 -10.148 1 96 40 ALA B CA 1
ATOM 4915 C C . ALA B 1 40 ? -15.094 -53.25 -11.578 1 96 40 ALA B C 1
ATOM 4917 O O . ALA B 1 40 ? -14.992 -52.062 -11.805 1 96 40 ALA B O 1
ATOM 4918 N N . VAL B 1 41 ? -14.984 -54.188 -12.523 1 96.5 41 VAL B N 1
ATOM 4919 C CA . VAL B 1 41 ? -14.773 -53.812 -13.914 1 96.5 41 VAL B CA 1
ATOM 4920 C C . VAL B 1 41 ? -15.805 -54.5 -14.805 1 96.5 41 VAL B C 1
ATOM 4922 O O . VAL B 1 41 ? -16.156 -55.656 -14.578 1 96.5 41 VAL B O 1
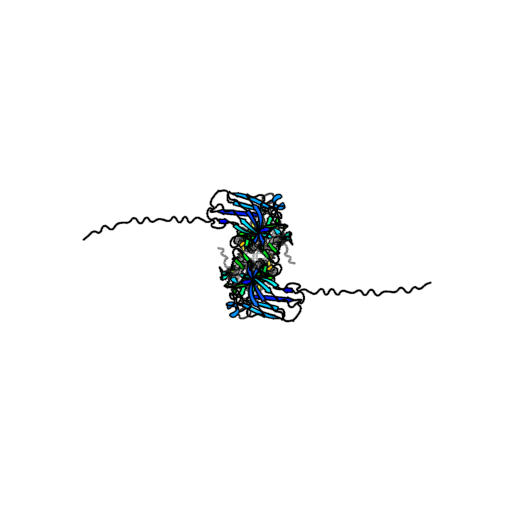ATOM 4925 N N . SER B 1 42 ? -16.328 -53.75 -15.703 1 96.56 42 SER B N 1
ATOM 4926 C CA . SER B 1 42 ? -17.25 -54.281 -16.703 1 96.56 42 SER B CA 1
ATOM 4927 C C . SER B 1 42 ? -16.766 -53.938 -18.109 1 96.56 42 SER B C 1
ATOM 4929 O O . SER B 1 42 ? -16.375 -52.812 -18.406 1 96.56 42 SER B O 1
ATOM 4931 N N . ILE B 1 43 ? -16.688 -54.906 -18.984 1 97.25 43 ILE B N 1
ATOM 4932 C CA . ILE B 1 43 ? -16.281 -54.719 -20.375 1 97.25 43 ILE B CA 1
ATOM 4933 C C . ILE B 1 43 ? -17.422 -55.125 -21.297 1 97.25 43 ILE B C 1
ATOM 4935 O O . ILE B 1 43 ? -17.828 -56.281 -21.328 1 97.25 43 ILE B O 1
ATOM 4939 N N . ARG B 1 44 ? -17.844 -54.219 -22.094 1 96.75 44 ARG B N 1
ATOM 4940 C CA . ARG B 1 44 ? -19.016 -54.406 -22.922 1 96.75 44 ARG B CA 1
ATOM 4941 C C . ARG B 1 44 ? -18.641 -55 -24.281 1 96.75 44 ARG B C 1
ATOM 4943 O O . ARG B 1 44 ? -17.594 -54.625 -24.844 1 96.75 44 ARG B O 1
ATOM 4950 N N . CYS B 1 45 ? -19.391 -55.844 -24.859 1 98 45 CYS B N 1
ATOM 4951 C CA . CYS B 1 45 ? -19.281 -56.406 -26.203 1 98 45 CYS B CA 1
ATOM 4952 C C . CYS B 1 45 ? -20.625 -56.312 -26.922 1 98 45 CYS B C 1
ATOM 4954 O O . CYS B 1 45 ? -21.641 -56.781 -26.406 1 98 45 CYS B O 1
ATOM 4956 N N . ASN B 1 46 ? -20.578 -55.75 -28.094 1 97.25 46 ASN B N 1
ATOM 4957 C CA . ASN B 1 46 ? -21.781 -55.562 -28.906 1 97.25 46 ASN B CA 1
ATOM 4958 C C . ASN B 1 46 ? -21.625 -56.156 -30.297 1 97.25 46 ASN B C 1
ATOM 4960 O O . ASN B 1 46 ? -20.516 -56.219 -30.828 1 97.25 46 ASN B O 1
ATOM 4964 N N . VAL B 1 47 ? -22.734 -56.594 -30.875 1 96.88 47 VAL B N 1
ATOM 4965 C CA . VAL B 1 47 ? -22.734 -57.062 -32.25 1 96.88 47 VAL B CA 1
ATOM 4966 C C . VAL B 1 47 ? -23.812 -56.344 -33.062 1 96.88 47 VAL B C 1
ATOM 4968 O O . VAL B 1 47 ? -24.922 -56.125 -32.562 1 96.88 47 VAL B O 1
ATOM 4971 N N . SER B 1 48 ? -23.406 -55.938 -34.219 1 95.25 48 SER B N 1
ATOM 4972 C CA . SER B 1 48 ? -24.359 -55.281 -35.125 1 95.25 48 SER B CA 1
ATOM 4973 C C . SER B 1 48 ? -24.266 -55.875 -36.531 1 95.25 48 SER B C 1
ATOM 4975 O O . SER B 1 48 ? -23.344 -56.625 -36.844 1 95.25 48 SER B O 1
ATOM 4977 N N . ASN B 1 49 ? -25.297 -55.594 -37.344 1 94.69 49 ASN B N 1
ATOM 4978 C CA . ASN B 1 49 ? -25.375 -55.969 -38.75 1 94.69 49 ASN B CA 1
ATOM 4979 C C . ASN B 1 49 ? -25.297 -57.469 -38.938 1 94.69 49 ASN B C 1
ATOM 4981 O O . ASN B 1 49 ? -24.531 -57.969 -39.75 1 94.69 49 ASN B O 1
ATOM 4985 N N . TYR B 1 50 ? -25.906 -58.156 -38.031 1 93.62 50 TYR B N 1
ATOM 4986 C CA . TYR B 1 50 ? -25.953 -59.625 -38.094 1 93.62 50 TYR B CA 1
ATOM 4987 C C . TYR B 1 50 ? -27.266 -60.094 -38.688 1 93.62 50 TYR B C 1
ATOM 4989 O O . TYR B 1 50 ? -28.234 -59.312 -38.75 1 93.62 50 TYR B O 1
ATOM 4997 N N . GLU B 1 51 ? -27.281 -61.344 -39.094 1 91.88 51 GLU B N 1
ATOM 4998 C CA . GLU B 1 51 ? -28.484 -62 -39.562 1 91.88 51 GLU B CA 1
ATOM 4999 C C . GLU B 1 51 ? -28.922 -63.125 -38.594 1 91.88 51 GLU B C 1
ATOM 5001 O O . GLU B 1 51 ? -28.188 -63.469 -37.688 1 91.88 51 GLU B O 1
ATOM 5006 N N . GLY B 1 52 ? -30.172 -63.531 -38.719 1 88.62 52 GLY B N 1
ATOM 5007 C CA . GLY B 1 52 ? -30.672 -64.625 -37.875 1 88.62 52 GLY B CA 1
ATOM 5008 C C . GLY B 1 52 ? -31.516 -64.062 -36.719 1 88.62 52 GLY B C 1
ATOM 5009 O O . GLY B 1 52 ? -32.25 -63.094 -36.875 1 88.62 52 GLY B O 1
ATOM 5010 N N . PRO B 1 53 ? -31.391 -64.875 -35.562 1 92.56 53 PRO B N 1
ATOM 5011 C CA . PRO B 1 53 ? -32.219 -64.438 -34.438 1 92.56 53 PRO B CA 1
ATOM 5012 C C . PRO B 1 53 ? -31.766 -63.156 -33.781 1 92.56 53 PRO B C 1
ATOM 5014 O O . PRO B 1 53 ? -30.594 -62.781 -33.875 1 92.56 53 PRO B O 1
ATOM 5017 N N . ARG B 1 54 ? -32.688 -62.469 -33.156 1 91.75 54 ARG B N 1
ATOM 5018 C CA . ARG B 1 54 ? -32.406 -61.219 -32.469 1 91.75 54 ARG B CA 1
ATOM 5019 C C . ARG B 1 54 ? -31.422 -61.438 -31.328 1 91.75 54 ARG B C 1
ATOM 5021 O O . ARG B 1 54 ? -30.531 -60.625 -31.094 1 91.75 54 ARG B O 1
ATOM 5028 N N . ASP B 1 55 ? -31.594 -62.656 -30.703 1 94.5 55 ASP B N 1
ATOM 5029 C CA . ASP B 1 55 ? -30.734 -63.031 -29.578 1 94.5 55 ASP B CA 1
ATOM 5030 C C . ASP B 1 55 ? -29.406 -63.594 -30.062 1 94.5 55 ASP B C 1
ATOM 5032 O O . ASP B 1 55 ? -29.391 -64.688 -30.703 1 94.5 55 ASP B O 1
ATOM 5036 N N . GLN B 1 56 ? -28.359 -62.906 -29.734 1 95.81 56 GLN B N 1
ATOM 5037 C CA . GLN B 1 56 ? -27.047 -63.375 -30.125 1 95.81 56 GLN B CA 1
ATOM 5038 C C . GLN B 1 56 ? -26.281 -63.938 -28.922 1 95.81 56 GLN B C 1
ATOM 5040 O O . GLN B 1 56 ? -26.531 -63.531 -27.781 1 95.81 56 GLN B O 1
ATOM 5045 N N . ASP B 1 57 ? -25.344 -64.812 -29.156 1 96.62 57 ASP B N 1
ATOM 5046 C CA . ASP B 1 57 ? -24.562 -65.438 -28.109 1 96.62 57 ASP B CA 1
ATOM 5047 C C . ASP B 1 57 ? -23.125 -64.875 -28.094 1 96.62 57 ASP B C 1
ATOM 5049 O O . ASP B 1 57 ? -22.625 -64.438 -29.125 1 96.62 57 ASP B O 1
ATOM 5053 N N . PHE B 1 58 ? -22.578 -64.938 -26.938 1 98 58 PHE B N 1
ATOM 5054 C CA . PHE B 1 58 ? -21.234 -64.375 -26.75 1 98 58 PHE B CA 1
ATOM 5055 C C . PHE B 1 58 ? -20.359 -65.312 -25.953 1 98 58 PHE B C 1
ATOM 5057 O O . PHE B 1 58 ? -20.844 -66.062 -25.094 1 98 58 PHE B O 1
ATOM 5064 N N . GLU B 1 59 ? -19.094 -65.312 -26.25 1 97.94 59 GLU B N 1
ATOM 5065 C CA . GLU B 1 59 ? -18.062 -66 -25.484 1 97.94 59 GLU B CA 1
ATOM 5066 C C . GLU B 1 59 ? -16.875 -65.062 -25.188 1 97.94 59 GLU B C 1
ATOM 5068 O O . GLU B 1 59 ? -16.406 -64.375 -26.094 1 97.94 59 GLU B O 1
ATOM 5073 N N . TRP B 1 60 ? -16.5 -65 -23.922 1 98.06 60 TRP B N 1
ATOM 5074 C CA . TRP B 1 60 ? -15.336 -64.25 -23.531 1 98.06 60 TRP B CA 1
ATOM 5075 C C . TRP B 1 60 ? -14.164 -65.125 -23.172 1 98.06 60 TRP B C 1
ATOM 5077 O O . TRP B 1 60 ? -14.336 -66.125 -22.453 1 98.06 60 TRP B O 1
ATOM 5087 N N . SER B 1 61 ? -13.055 -64.812 -23.703 1 97.94 61 SER B N 1
ATOM 5088 C CA . SER B 1 61 ? -11.82 -65.562 -23.422 1 97.94 61 SER B CA 1
ATOM 5089 C C . SER B 1 61 ? -10.641 -64.562 -23.234 1 97.94 61 SER B C 1
ATOM 5091 O O . SER B 1 61 ? -10.664 -63.469 -23.719 1 97.94 61 SER B O 1
ATOM 5093 N N . MET B 1 62 ? -9.672 -64.938 -22.516 1 96.88 62 MET B N 1
ATOM 5094 C CA . MET B 1 62 ? -8.398 -64.25 -22.438 1 96.88 62 MET B CA 1
ATOM 5095 C C . MET B 1 62 ? -7.402 -64.812 -23.453 1 96.88 62 MET B C 1
ATOM 5097 O O . MET B 1 62 ? -7.273 -66 -23.609 1 96.88 62 MET B O 1
ATOM 5101 N N . VAL B 1 63 ? -6.816 -63.875 -24.172 1 94.94 63 VAL B N 1
ATOM 5102 C CA . VAL B 1 63 ? -5.855 -64.312 -25.188 1 94.94 63 VAL B CA 1
ATOM 5103 C C . VAL B 1 63 ? -4.469 -64.438 -24.562 1 94.94 63 VAL B C 1
ATOM 5105 O O . VAL B 1 63 ? -3.902 -63.469 -24.047 1 94.94 63 VAL B O 1
ATOM 5108 N N . LEU B 1 64 ? -3.938 -65.625 -24.516 1 89.56 64 LEU B N 1
ATOM 5109 C CA . LEU B 1 64 ? -2.625 -65.875 -23.938 1 89.56 64 LEU B CA 1
ATOM 5110 C C . LEU B 1 64 ? -1.548 -65.875 -25.031 1 89.56 64 LEU B C 1
ATOM 5112 O O . LEU B 1 64 ? -1.835 -65.625 -26.188 1 89.56 64 LEU B O 1
ATOM 5116 N N . ALA B 1 65 ? -0.296 -66.062 -24.547 1 79.31 65 ALA B N 1
ATOM 5117 C CA . ALA B 1 65 ? 0.821 -66.062 -25.484 1 79.31 65 ALA B CA 1
ATOM 5118 C C . ALA B 1 65 ? 0.581 -67.125 -26.562 1 79.31 65 ALA B C 1
ATOM 5120 O O . ALA B 1 65 ? 0.095 -68.25 -26.281 1 79.31 65 ALA B O 1
ATOM 5121 N N . GLY B 1 66 ? 0.882 -66.875 -27.828 1 76.62 66 GLY B N 1
ATOM 5122 C CA . GLY B 1 66 ? 0.69 -67.812 -28.953 1 76.62 66 GLY B CA 1
ATOM 5123 C C . GLY B 1 66 ? -0.748 -67.875 -29.422 1 76.62 66 GLY B C 1
ATOM 5124 O O . GLY B 1 66 ? -1.181 -68.875 -29.984 1 76.62 66 GLY B O 1
ATOM 5125 N N . ASP B 1 67 ? -1.58 -66.938 -29.062 1 81.81 67 ASP B N 1
ATOM 5126 C CA . ASP B 1 67 ? -2.977 -66.75 -29.453 1 81.81 67 ASP B CA 1
ATOM 5127 C C . ASP B 1 67 ? -3.824 -67.938 -28.875 1 81.81 67 ASP B C 1
ATOM 5129 O O . ASP B 1 67 ? -4.816 -68.312 -29.484 1 81.81 67 ASP B O 1
ATOM 5133 N N . LYS B 1 68 ? -3.279 -68.5 -27.828 1 89.62 68 LYS B N 1
ATOM 5134 C CA . LYS B 1 68 ? -4.098 -69.5 -27.094 1 89.62 68 LYS B CA 1
ATOM 5135 C C . LYS B 1 68 ? -5.195 -68.75 -26.297 1 89.62 68 LYS B C 1
ATOM 5137 O O . LYS B 1 68 ? -4.969 -67.688 -25.734 1 89.62 68 LYS B O 1
ATOM 5142 N N . LEU B 1 69 ? -6.355 -69.438 -26.297 1 94.69 69 LEU B N 1
ATOM 5143 C CA . LEU B 1 69 ? -7.496 -68.75 -25.641 1 94.69 69 LEU B CA 1
ATOM 5144 C C . LEU B 1 69 ? -7.816 -69.438 -24.312 1 94.69 69 LEU B C 1
ATOM 5146 O O . LEU B 1 69 ? -7.934 -70.688 -24.266 1 94.69 69 LEU B O 1
ATOM 5150 N N . LEU B 1 70 ? -7.824 -68.688 -23.266 1 96.06 70 LEU B N 1
ATOM 5151 C CA . LEU B 1 70 ? -8.352 -69.125 -21.984 1 96.06 70 LEU B CA 1
ATOM 5152 C C . LEU B 1 70 ? -9.836 -68.812 -21.859 1 96.06 70 LEU B C 1
ATOM 5154 O O . LEU B 1 70 ? -10.211 -67.688 -21.703 1 96.06 70 LEU B O 1
ATOM 5158 N N . GLN B 1 71 ? -10.672 -69.875 -21.844 1 97.5 71 GLN B N 1
ATOM 5159 C CA . GLN B 1 71 ? -12.117 -69.688 -21.875 1 97.5 71 GLN B CA 1
ATOM 5160 C C . GLN B 1 71 ? -12.641 -69.25 -20.516 1 97.5 71 GLN B C 1
ATOM 5162 O O . GLN B 1 71 ? -12.383 -69.875 -19.484 1 97.5 71 GLN B O 1
ATOM 5167 N N . LEU B 1 72 ? -13.352 -68.188 -20.531 1 97.69 72 LEU B N 1
ATOM 5168 C CA . LEU B 1 72 ? -13.844 -67.625 -19.281 1 97.69 72 LEU B CA 1
ATOM 5169 C C . LEU B 1 72 ? -15.336 -67.875 -19.125 1 97.69 72 LEU B C 1
ATOM 5171 O O . LEU B 1 72 ? -15.734 -68.75 -18.328 1 97.69 72 LEU B O 1
ATOM 5175 N N . VAL B 1 73 ? -16.156 -67.25 -19.984 1 97.38 73 VAL B N 1
ATOM 5176 C CA . VAL B 1 73 ? -17.594 -67.375 -19.828 1 97.38 73 VAL B CA 1
ATOM 5177 C C . VAL B 1 73 ? -18.25 -67.438 -21.203 1 97.38 73 VAL B C 1
ATOM 5179 O O . VAL B 1 73 ? -17.734 -66.875 -22.172 1 97.38 73 VAL B O 1
ATOM 5182 N N . SER B 1 74 ? -19.312 -68.062 -21.297 1 97.44 74 SER B N 1
ATOM 5183 C CA . SER B 1 74 ? -20.172 -68.188 -22.469 1 97.44 74 SER B CA 1
ATOM 5184 C C . SER B 1 74 ? -21.641 -68 -22.109 1 97.44 74 SER B C 1
ATOM 5186 O O . SER B 1 74 ? -22.094 -68.438 -21.047 1 97.44 74 SER B O 1
ATOM 5188 N N . THR B 1 75 ? -22.344 -67.375 -22.938 1 96.69 75 THR B N 1
ATOM 5189 C CA . THR B 1 75 ? -23.75 -67.125 -22.656 1 96.69 75 THR B CA 1
ATOM 5190 C C . THR B 1 75 ? -24.609 -68.312 -22.984 1 96.69 75 THR B C 1
ATOM 5192 O O . THR B 1 75 ? -25.781 -68.375 -22.609 1 96.69 75 THR B O 1
ATOM 5195 N N . PHE B 1 76 ? -24.094 -69.375 -23.625 1 94.81 76 PHE B N 1
ATOM 5196 C CA . PHE B 1 76 ? -24.953 -70.438 -24.094 1 94.81 76 PHE B CA 1
ATOM 5197 C C . PHE B 1 76 ? -24.344 -71.812 -23.75 1 94.81 76 PHE B C 1
ATOM 5199 O O . PHE B 1 76 ? -24.984 -72.875 -23.922 1 94.81 76 PHE B O 1
ATOM 5206 N N . ASP B 1 77 ? -23.031 -71.812 -23.297 1 95.31 77 ASP B N 1
ATOM 5207 C CA . ASP B 1 77 ? -22.344 -73.062 -22.953 1 95.31 77 ASP B CA 1
ATOM 5208 C C . ASP B 1 77 ? -21.797 -73 -21.531 1 95.31 77 ASP B C 1
ATOM 5210 O O . ASP B 1 77 ? -20.719 -72.438 -21.297 1 95.31 77 ASP B O 1
ATOM 5214 N N . ASN B 1 78 ? -22.344 -73.75 -20.594 1 92.06 78 ASN B N 1
ATOM 5215 C CA . ASN B 1 78 ? -21.953 -73.688 -19.188 1 92.06 78 ASN B CA 1
ATOM 5216 C C . ASN B 1 78 ? -20.641 -74.438 -18.953 1 92.06 78 ASN B C 1
ATOM 5218 O O . ASN B 1 78 ? -20.031 -74.312 -17.891 1 92.06 78 ASN B O 1
ATOM 5222 N N . THR B 1 79 ? -20.234 -75.188 -19.953 1 94.56 79 THR B N 1
ATOM 5223 C CA . THR B 1 79 ? -19 -76 -19.797 1 94.56 79 THR B CA 1
ATOM 5224 C C . THR B 1 79 ? -17.828 -75.25 -20.438 1 94.56 79 THR B C 1
ATOM 5226 O O . THR B 1 79 ? -16.719 -75.812 -20.5 1 94.56 79 THR B O 1
ATOM 5229 N N . PHE B 1 80 ? -18.078 -74.188 -20.891 1 96.31 80 PHE B N 1
ATOM 5230 C CA . PHE B 1 80 ? -17.109 -73.438 -21.672 1 96.31 80 PHE B CA 1
ATOM 5231 C C . PHE B 1 80 ? -15.922 -73 -20.797 1 96.31 80 PHE B C 1
ATOM 5233 O O . PHE B 1 80 ? -14.781 -73 -21.266 1 96.31 80 PHE B O 1
ATOM 5240 N N . THR B 1 81 ? -16.094 -72.812 -19.469 1 97 81 THR B N 1
ATOM 5241 C CA . THR B 1 81 ? -15.117 -72.188 -18.578 1 97 81 THR B CA 1
ATOM 5242 C C . THR B 1 81 ? -13.914 -73.125 -18.375 1 97 81 THR B C 1
ATOM 5244 O O . THR B 1 81 ? -14.078 -74.312 -18.094 1 97 81 THR B O 1
ATOM 5247 N N . ASP B 1 82 ? -12.812 -72.5 -18.547 1 96.75 82 ASP B N 1
ATOM 5248 C CA . ASP B 1 82 ? -11.586 -73.25 -18.297 1 96.75 82 ASP B CA 1
ATOM 5249 C C . ASP B 1 82 ? -11.469 -73.625 -16.828 1 96.75 82 ASP B C 1
ATOM 5251 O O . ASP B 1 82 ? -11.797 -72.812 -15.938 1 96.75 82 ASP B O 1
ATOM 5255 N N . PRO B 1 83 ? -10.93 -74.75 -16.5 1 95.44 83 PRO B N 1
ATOM 5256 C CA . PRO B 1 83 ? -10.828 -75.25 -15.117 1 95.44 83 PRO B CA 1
ATOM 5257 C C . PRO B 1 83 ? -10.008 -74.312 -14.234 1 95.44 83 PRO B C 1
ATOM 5259 O O . PRO B 1 83 ? -10.258 -74.188 -13.031 1 95.44 83 PRO B O 1
ATOM 5262 N N . THR B 1 84 ? -9.07 -73.625 -14.742 1 94.25 84 THR B N 1
ATOM 5263 C CA . THR B 1 84 ? -8.164 -72.75 -13.969 1 94.25 84 THR B CA 1
ATOM 5264 C C . THR B 1 84 ? -8.891 -71.562 -13.422 1 94.25 84 THR B C 1
ATOM 5266 O O . THR B 1 84 ? -8.438 -70.875 -12.469 1 94.25 84 THR B O 1
ATOM 5269 N N . VAL B 1 85 ? -10.039 -71.188 -14.039 1 95.69 85 VAL B N 1
ATOM 5270 C CA . VAL B 1 85 ? -10.742 -70 -13.594 1 95.69 85 VAL B CA 1
ATOM 5271 C C . VAL B 1 85 ? -12.148 -70.375 -13.133 1 95.69 85 VAL B C 1
ATOM 5273 O O . VAL B 1 85 ? -12.977 -69.5 -12.875 1 95.69 85 VAL B O 1
ATOM 5276 N N . LYS B 1 86 ? -12.43 -71.625 -13.102 1 95.81 86 LYS B N 1
ATOM 5277 C CA . LYS B 1 86 ? -13.758 -72.062 -12.766 1 95.81 86 LYS B CA 1
ATOM 5278 C C . LYS B 1 86 ? -14.18 -71.625 -11.367 1 95.81 86 LYS B C 1
ATOM 5280 O O . LYS B 1 86 ? -15.336 -71.312 -11.141 1 95.81 86 LYS B O 1
ATOM 5285 N N . ASP B 1 87 ? -13.211 -71.688 -10.422 1 95.88 87 ASP B N 1
ATOM 5286 C CA . ASP B 1 87 ? -13.5 -71.312 -9.062 1 95.88 87 ASP B CA 1
ATOM 5287 C C . ASP B 1 87 ? -13.953 -69.812 -9.031 1 95.88 87 ASP B C 1
ATOM 5289 O O . ASP B 1 87 ? -14.883 -69.5 -8.305 1 95.88 87 ASP B O 1
ATOM 5293 N N . ARG B 1 88 ? -13.32 -69 -9.805 1 96.69 88 ARG B N 1
ATOM 5294 C CA . ARG B 1 88 ? -13.648 -67.562 -9.828 1 96.69 88 ARG B CA 1
ATOM 5295 C C . ARG B 1 88 ? -14.992 -67.312 -10.492 1 96.69 88 ARG B C 1
ATOM 5297 O O . ARG B 1 88 ? -15.742 -66.438 -10.094 1 96.69 88 ARG B O 1
ATOM 5304 N N . VAL B 1 89 ? -15.328 -68.125 -11.461 1 96.38 89 VAL B N 1
ATOM 5305 C CA . VAL B 1 89 ? -16.609 -68 -12.141 1 96.38 89 VAL B CA 1
ATOM 5306 C C . VAL B 1 89 ? -17.734 -68.5 -11.227 1 96.38 89 VAL B C 1
ATOM 5308 O O . VAL B 1 89 ? -18.781 -67.875 -11.102 1 96.38 89 VAL B O 1
ATOM 5311 N N . ASN B 1 90 ? -17.422 -69.625 -10.539 1 95.44 90 ASN B N 1
ATOM 5312 C CA . ASN B 1 90 ? -18.422 -70.188 -9.648 1 95.44 90 ASN B CA 1
ATOM 5313 C C . ASN B 1 90 ? -18.703 -69.25 -8.453 1 95.44 90 ASN B C 1
ATOM 5315 O O . ASN B 1 90 ? -19.828 -69.25 -7.949 1 95.44 90 ASN B O 1
ATOM 5319 N N . SER B 1 91 ? -17.719 -68.625 -7.973 1 95.62 91 SER B N 1
ATOM 5320 C CA . SER B 1 91 ? -17.875 -67.75 -6.824 1 95.62 91 SER B CA 1
ATOM 5321 C C . SER B 1 91 ? -18.547 -66.438 -7.227 1 95.62 91 SER B C 1
ATOM 5323 O O . SER B 1 91 ? -18.922 -65.625 -6.367 1 95.62 91 SER B O 1
ATOM 5325 N N . GLY B 1 92 ? -18.547 -66.188 -8.555 1 94.56 92 GLY B N 1
ATOM 5326 C CA . GLY B 1 92 ? -19.141 -64.938 -9.031 1 94.56 92 GLY B CA 1
ATOM 5327 C C . GLY B 1 92 ? -18.141 -63.844 -9.234 1 94.56 92 GLY B C 1
ATOM 5328 O O . GLY B 1 92 ? -18.5 -62.719 -9.562 1 94.56 92 GLY B O 1
ATOM 5329 N N . ASP B 1 93 ? -16.922 -64.125 -8.992 1 97 93 ASP B N 1
ATOM 5330 C CA . ASP B 1 93 ? -15.852 -63.125 -9.172 1 97 93 ASP B CA 1
ATOM 5331 C C . ASP B 1 93 ? -15.734 -62.719 -10.641 1 97 93 ASP B C 1
ATOM 5333 O O . ASP B 1 93 ? -15.453 -61.562 -10.938 1 97 93 ASP B O 1
ATOM 5337 N N . ILE B 1 94 ? -15.859 -63.656 -11.516 1 97.5 94 ILE B N 1
ATOM 5338 C CA . ILE B 1 94 ? -15.93 -63.406 -12.953 1 97.5 94 ILE B CA 1
ATOM 5339 C C . ILE B 1 94 ? -17.297 -63.875 -13.477 1 97.5 94 ILE B C 1
ATOM 5341 O O . ILE B 1 94 ? -17.812 -64.938 -13.07 1 97.5 94 ILE B O 1
ATOM 5345 N N . GLY B 1 95 ? -17.859 -63.094 -14.242 1 96.81 95 GLY B N 1
ATOM 5346 C CA . GLY B 1 95 ? -19.156 -63.438 -14.828 1 96.81 95 GLY B CA 1
ATOM 5347 C C . GLY B 1 95 ? -19.547 -62.531 -15.984 1 96.81 95 GLY B C 1
ATOM 5348 O O . GLY B 1 95 ? -18.703 -61.844 -16.547 1 96.81 95 GLY B O 1
ATOM 5349 N N . PHE B 1 96 ? -20.75 -62.688 -16.438 1 97.19 96 PHE B N 1
ATOM 5350 C CA . PHE B 1 96 ? -21.25 -61.844 -17.5 1 97.19 96 PHE B CA 1
ATOM 5351 C C . PHE B 1 96 ? -22.688 -61.406 -17.203 1 97.19 96 PHE B C 1
ATOM 5353 O O . PHE B 1 96 ? -23.359 -62 -16.375 1 97.19 96 PHE B O 1
ATOM 5360 N N . LYS B 1 97 ? -23.016 -60.281 -17.75 1 96.19 97 LYS B N 1
ATOM 5361 C CA . LYS B 1 97 ? -24.375 -59.75 -17.688 1 96.19 97 LYS B CA 1
ATOM 5362 C C . LYS B 1 97 ? -24.875 -59.375 -19.062 1 96.19 97 LYS B C 1
ATOM 5364 O O . LYS B 1 97 ? -24.234 -58.594 -19.766 1 96.19 97 LYS B O 1
ATOM 5369 N N . ARG B 1 98 ? -25.969 -59.875 -19.516 1 95.88 98 ARG B N 1
ATOM 5370 C CA . ARG B 1 98 ? -26.578 -59.5 -20.781 1 95.88 98 ARG B CA 1
ATOM 5371 C C . ARG B 1 98 ? -27.297 -58.156 -20.672 1 95.88 98 ARG B C 1
ATOM 5373 O O . ARG B 1 98 ? -28.141 -57.969 -19.812 1 95.88 98 ARG B O 1
ATOM 5380 N N . LEU B 1 99 ? -26.969 -57.281 -21.438 1 95.75 99 LEU B N 1
ATOM 5381 C CA . LEU B 1 99 ? -27.547 -55.938 -21.422 1 95.75 99 LEU B CA 1
ATOM 5382 C C . LEU B 1 99 ? -28.719 -55.844 -22.406 1 95.75 99 LEU B C 1
ATOM 5384 O O . LEU B 1 99 ? -29.703 -55.156 -22.141 1 95.75 99 LEU B O 1
ATOM 5388 N N . ALA B 1 100 ? -28.531 -56.5 -23.531 1 95.94 100 ALA B N 1
ATOM 5389 C CA . ALA B 1 100 ? -29.516 -56.562 -24.609 1 95.94 100 ALA B CA 1
ATOM 5390 C C . ALA B 1 100 ? -29.359 -57.844 -25.422 1 95.94 100 ALA B C 1
ATOM 5392 O O . ALA B 1 100 ? -28.5 -58.656 -25.125 1 95.94 100 ALA B O 1
ATOM 5393 N N . ASP B 1 101 ? -30.188 -58.031 -26.422 1 95.69 101 ASP B N 1
ATOM 5394 C CA . ASP B 1 101 ? -30.141 -59.219 -27.266 1 95.69 101 ASP B CA 1
ATOM 5395 C C . ASP B 1 101 ? -28.797 -59.344 -27.984 1 95.69 101 ASP B C 1
ATOM 5397 O O . ASP B 1 101 ? -28.328 -60.438 -28.281 1 95.69 101 ASP B O 1
ATOM 5401 N N . ASN B 1 102 ? -28.266 -58.188 -28.219 1 96.31 102 ASN B N 1
ATOM 5402 C CA . ASN B 1 102 ? -27.016 -58.156 -28.984 1 96.31 102 ASN B CA 1
ATOM 5403 C C . ASN B 1 102 ? -25.891 -57.5 -28.188 1 96.31 102 ASN B C 1
ATOM 5405 O O . ASN B 1 102 ? -24.969 -56.906 -28.766 1 96.31 102 ASN B O 1
ATOM 5409 N N . SER B 1 103 ? -25.984 -57.531 -26.828 1 97.25 103 SER B N 1
ATOM 5410 C CA . SER B 1 103 ? -24.984 -56.906 -26 1 97.25 103 SER B CA 1
ATOM 5411 C C . SER B 1 103 ? -24.766 -57.625 -24.672 1 97.25 103 SER B C 1
ATOM 5413 O O . SER B 1 103 ? -25.734 -58.031 -24.031 1 97.25 103 SER B O 1
ATOM 5415 N N . VAL B 1 104 ? -23.5 -57.844 -24.344 1 97.62 104 VAL B N 1
ATOM 5416 C CA . VAL B 1 104 ? -23.172 -58.5 -23.094 1 97.62 104 VAL B CA 1
ATOM 5417 C C . VAL B 1 104 ? -21.984 -57.812 -22.422 1 97.62 104 VAL B C 1
ATOM 5419 O O . VAL B 1 104 ? -21.188 -57.156 -23.094 1 97.62 104 VAL B O 1
ATOM 5422 N N . GLU B 1 105 ? -21.859 -57.938 -21.125 1 97.75 105 GLU B N 1
ATOM 5423 C CA . GLU B 1 105 ? -20.734 -57.375 -20.375 1 97.75 105 GLU B CA 1
ATOM 5424 C C . GLU B 1 105 ? -20 -58.469 -19.594 1 97.75 105 GLU B C 1
ATOM 5426 O O . GLU B 1 105 ? -20.609 -59.281 -18.906 1 97.75 105 GLU B O 1
ATOM 5431 N N . LEU B 1 106 ? -18.75 -58.438 -19.797 1 98.12 106 LEU B N 1
ATOM 5432 C CA . LEU B 1 106 ? -17.906 -59.25 -18.922 1 98.12 106 LEU B CA 1
ATOM 5433 C C . LEU B 1 106 ? -17.688 -58.531 -17.578 1 98.12 106 LEU B C 1
ATOM 5435 O O . LEU B 1 106 ? -17.328 -57.344 -17.562 1 98.12 106 LEU B O 1
ATOM 5439 N N . ILE B 1 107 ? -17.922 -59.219 -16.484 1 97.56 107 ILE B N 1
ATOM 5440 C CA . ILE B 1 107 ? -17.891 -58.562 -15.188 1 97.56 107 ILE B CA 1
ATOM 5441 C C . ILE B 1 107 ? -16.812 -59.188 -14.305 1 97.56 107 ILE B C 1
ATOM 5443 O O . ILE B 1 107 ? -16.734 -60.406 -14.203 1 97.56 107 ILE B O 1
ATOM 5447 N N . PHE B 1 108 ? -15.984 -58.375 -13.766 1 97.62 108 PHE B N 1
ATOM 5448 C CA . PHE B 1 108 ? -15.117 -58.719 -12.648 1 97.62 108 PHE B CA 1
ATOM 5449 C C . PHE B 1 108 ? -15.594 -58.062 -11.367 1 97.62 108 PHE B C 1
ATOM 5451 O O . PHE B 1 108 ? -15.711 -56.844 -11.297 1 97.62 108 PHE B O 1
ATOM 5458 N N . LYS B 1 109 ? -15.906 -58.781 -10.344 1 96.69 109 LYS B N 1
ATOM 5459 C CA . LYS B 1 109 ? -16.297 -58.188 -9.07 1 96.69 109 LYS B CA 1
ATOM 5460 C C . LYS B 1 109 ? -15.133 -57.438 -8.43 1 96.69 109 LYS B C 1
ATOM 5462 O O . LYS B 1 109 ? -15.305 -56.312 -7.938 1 96.69 109 LYS B O 1
ATOM 5467 N N . LYS B 1 110 ? -13.945 -58.125 -8.422 1 96.19 110 LYS B N 1
ATOM 5468 C CA . LYS B 1 110 ? -12.68 -57.531 -7.98 1 96.19 110 LYS B CA 1
ATOM 5469 C C . LYS B 1 110 ? -11.531 -57.938 -8.891 1 96.19 110 LYS B C 1
ATOM 5471 O O . LYS B 1 110 ? -11.109 -59.094 -8.867 1 96.19 110 LYS B O 1
ATOM 5476 N N . VAL B 1 111 ? -11.086 -56.969 -9.609 1 96.56 111 VAL B N 1
ATOM 5477 C CA . VAL B 1 111 ? -10.039 -57.281 -10.562 1 96.56 111 VAL B CA 1
ATOM 5478 C C . VAL B 1 111 ? -8.719 -57.5 -9.82 1 96.56 111 VAL B C 1
ATOM 5480 O O . VAL B 1 111 ? -8.461 -56.844 -8.805 1 96.56 111 VAL B O 1
ATOM 5483 N N . ARG B 1 112 ? -7.914 -58.344 -10.344 1 95.75 112 ARG B N 1
ATOM 5484 C CA . ARG B 1 112 ? -6.566 -58.625 -9.852 1 95.75 112 ARG B CA 1
ATOM 5485 C C . ARG B 1 112 ? -5.516 -58.219 -10.875 1 95.75 112 ARG B C 1
ATOM 5487 O O . ARG B 1 112 ? -5.824 -58.062 -12.062 1 95.75 112 ARG B O 1
ATOM 5494 N N . VAL B 1 113 ? -4.312 -58 -10.414 1 93.56 113 VAL B N 1
ATOM 5495 C CA . VAL B 1 113 ? -3.221 -57.625 -11.312 1 93.56 113 VAL B CA 1
ATOM 5496 C C . VAL B 1 113 ? -3.023 -58.719 -12.359 1 93.56 113 VAL B C 1
ATOM 5498 O O . VAL B 1 113 ? -2.688 -58.438 -13.516 1 93.56 113 VAL B O 1
ATOM 5501 N N . THR B 1 114 ? -3.342 -59.938 -11.977 1 93.56 114 THR B N 1
ATOM 5502 C CA . THR B 1 114 ? -3.164 -61.094 -12.867 1 93.56 114 THR B CA 1
ATOM 5503 C C . THR B 1 114 ? -4.23 -61.094 -13.953 1 93.56 114 THR B C 1
ATOM 5505 O O . THR B 1 114 ? -4.121 -61.844 -14.938 1 93.56 114 THR B O 1
ATOM 5508 N N . ASP B 1 115 ? -5.188 -60.281 -13.727 1 95.56 115 ASP B N 1
ATOM 5509 C CA . ASP B 1 115 ? -6.25 -60.219 -14.727 1 95.56 115 ASP B CA 1
ATOM 5510 C C . ASP B 1 115 ? -5.844 -59.312 -15.891 1 95.56 115 ASP B C 1
ATOM 5512 O O . ASP B 1 115 ? -6.59 -59.188 -16.859 1 95.56 115 ASP B O 1
ATOM 5516 N N . SER B 1 116 ? -4.738 -58.688 -15.773 1 94.56 116 SER B N 1
ATOM 5517 C CA . SER B 1 116 ? -4.254 -57.906 -16.906 1 94.56 116 SER B CA 1
ATOM 5518 C C . SER B 1 116 ? -4.02 -58.781 -18.125 1 94.56 116 SER B C 1
ATOM 5520 O O . SER B 1 116 ? -3.447 -59.875 -18.016 1 94.56 116 SER B O 1
ATOM 5522 N N . GLY B 1 117 ? -4.523 -58.25 -19.297 1 94 117 GLY B N 1
ATOM 5523 C CA . GLY B 1 117 ? -4.336 -59.031 -20.516 1 94 117 GLY B CA 1
ATOM 5524 C C . GLY B 1 117 ? -5.289 -58.656 -21.625 1 94 117 GLY B C 1
ATOM 5525 O O . GLY B 1 117 ? -6 -57.656 -21.516 1 94 117 GLY B O 1
ATOM 5526 N N . LEU B 1 118 ? -5.172 -59.438 -22.672 1 95.81 118 LEU B N 1
ATOM 5527 C CA . LEU B 1 118 ? -6.027 -59.219 -23.828 1 95.81 118 LEU B CA 1
ATOM 5528 C C . LEU B 1 118 ? -7.266 -60.125 -23.75 1 95.81 118 LEU B C 1
ATOM 5530 O O . LEU B 1 118 ? -7.152 -61.344 -23.562 1 95.81 118 LEU B O 1
ATOM 5534 N N . TYR B 1 119 ? -8.367 -59.531 -23.812 1 97.56 119 TYR B N 1
ATOM 5535 C CA . TYR B 1 119 ? -9.641 -60.25 -23.75 1 97.56 119 TYR B CA 1
ATOM 5536 C C . TYR B 1 119 ? -10.336 -60.25 -25.094 1 97.56 119 TYR B C 1
ATOM 5538 O O . TYR B 1 119 ? -10.391 -59.219 -25.766 1 97.56 119 TYR B O 1
ATOM 5546 N N . ARG B 1 120 ? -10.852 -61.312 -25.547 1 97.69 120 ARG B N 1
ATOM 5547 C CA . ARG B 1 120 ? -11.531 -61.469 -26.828 1 97.69 120 ARG B CA 1
ATOM 5548 C C . ARG B 1 120 ? -13.008 -61.812 -26.641 1 97.69 120 ARG B C 1
ATOM 5550 O O . ARG B 1 120 ? -13.344 -62.781 -25.953 1 97.69 120 ARG B O 1
ATOM 5557 N N . CYS B 1 121 ? -13.797 -61.031 -27.141 1 98.06 121 CYS B N 1
ATOM 5558 C CA . CYS B 1 121 ? -15.227 -61.312 -27.234 1 98.06 121 CYS B CA 1
ATOM 5559 C C . CYS B 1 121 ? -15.57 -61.969 -28.578 1 98.06 121 CYS B C 1
ATOM 5561 O O . CYS B 1 121 ? -15.328 -61.375 -29.625 1 98.06 121 CYS B O 1
ATOM 5563 N N . SER B 1 122 ? -16.109 -63.125 -28.562 1 97.12 122 SER B N 1
ATOM 5564 C CA . SER B 1 122 ? -16.469 -63.844 -29.781 1 97.12 122 SER B CA 1
ATOM 5565 C C . SER B 1 122 ? -17.969 -64.125 -29.859 1 97.12 122 SER B C 1
ATOM 5567 O O . SER B 1 122 ? -18.594 -64.438 -28.844 1 97.12 122 SER B O 1
ATOM 5569 N N . THR B 1 123 ? -18.453 -64 -30.984 1 96.12 123 THR B N 1
ATOM 5570 C CA . THR B 1 123 ? -19.859 -64.312 -31.234 1 96.12 123 THR B CA 1
ATOM 5571 C C . THR B 1 123 ? -19.984 -65.375 -32.312 1 96.12 123 THR B C 1
ATOM 5573 O O . THR B 1 123 ? -19.453 -65.188 -33.438 1 96.12 123 THR B O 1
ATOM 5576 N N . PRO B 1 124 ? -20.641 -66.5 -32.031 1 93.56 124 PRO B N 1
ATOM 5577 C CA . PRO B 1 124 ? -20.844 -67.5 -33.094 1 93.56 124 PRO B CA 1
ATOM 5578 C C . PRO B 1 124 ? -21.672 -67 -34.25 1 93.56 124 PRO B C 1
ATOM 5580 O O . PRO B 1 124 ? -22.594 -66.188 -34.031 1 93.56 124 PRO B O 1
ATOM 5583 N N . SER B 1 125 ? -21.375 -67.438 -35.375 1 92.19 125 SER B N 1
ATOM 5584 C CA . SER B 1 125 ? -22.047 -66.875 -36.562 1 92.19 125 SER B CA 1
ATOM 5585 C C . SER B 1 125 ? -23.484 -67.375 -36.625 1 92.19 125 SER B C 1
ATOM 5587 O O . SER B 1 125 ? -23.781 -68.562 -36.406 1 92.19 125 SER B O 1
ATOM 5589 N N . THR B 1 126 ? -24.359 -66.438 -36.906 1 92.19 126 THR B N 1
ATOM 5590 C CA . THR B 1 126 ? -25.75 -66.75 -37.25 1 92.19 126 THR B CA 1
ATOM 5591 C C . THR B 1 126 ? -26.047 -66.312 -38.688 1 92.19 126 THR B C 1
ATOM 5593 O O . THR B 1 126 ? -27.188 -66.375 -39.125 1 92.19 126 THR B O 1
ATOM 5596 N N . ASP B 1 127 ? -25 -65.938 -39.312 1 90.56 127 ASP B N 1
ATOM 5597 C CA . ASP B 1 127 ? -25.156 -65.375 -40.656 1 90.56 127 ASP B CA 1
ATOM 5598 C C . ASP B 1 127 ? -25.125 -66.438 -41.75 1 90.56 127 ASP B C 1
ATOM 5600 O O . ASP B 1 127 ? -24.484 -67.5 -41.562 1 90.56 127 ASP B O 1
ATOM 5604 N N . SER B 1 128 ? -25.656 -66.125 -42.812 1 89.75 128 SER B N 1
ATOM 5605 C CA . SER B 1 128 ? -25.672 -67.062 -43.969 1 89.75 128 SER B CA 1
ATOM 5606 C C . SER B 1 128 ? -24.328 -67.062 -44.688 1 89.75 128 SER B C 1
ATOM 5608 O O . SER B 1 128 ? -23.875 -68.125 -45.156 1 89.75 128 SER B O 1
ATOM 5610 N N . VAL B 1 129 ? -23.812 -65.875 -44.781 1 89.62 129 VAL B N 1
ATOM 5611 C CA . VAL B 1 129 ? -22.484 -65.75 -45.375 1 89.62 129 VAL B CA 1
ATOM 5612 C C . VAL B 1 129 ? -21.547 -65.062 -44.375 1 89.62 129 VAL B C 1
ATOM 5614 O O . VAL B 1 129 ? -21.906 -64 -43.781 1 89.62 129 VAL B O 1
ATOM 5617 N N . TYR B 1 130 ? -20.453 -65.75 -44.219 1 88.31 130 TYR B N 1
ATOM 5618 C CA . TYR B 1 130 ? -19.469 -65.188 -43.281 1 88.31 130 TYR B CA 1
ATOM 5619 C C . TYR B 1 130 ? -18.906 -63.875 -43.812 1 88.31 130 TYR B C 1
ATOM 5621 O O . TYR B 1 130 ? -18.25 -63.844 -44.875 1 88.31 130 TYR B O 1
ATOM 5629 N N . SER B 1 131 ? -19.297 -62.75 -43.25 1 90.88 131 SER B N 1
ATOM 5630 C CA . SER B 1 131 ? -18.812 -61.406 -43.656 1 90.88 131 SER B CA 1
ATOM 5631 C C . SER B 1 131 ? -18.609 -60.531 -42.406 1 90.88 131 SER B C 1
ATOM 5633 O O . SER B 1 131 ? -19.422 -60.562 -41.5 1 90.88 131 SER B O 1
ATOM 5635 N N . GLY B 1 132 ? -17.453 -59.812 -42.406 1 93 132 GLY B N 1
ATOM 5636 C CA . GLY B 1 132 ? -17.141 -58.938 -41.281 1 93 132 GLY B CA 1
ATOM 5637 C C . GLY B 1 132 ? -16.266 -59.594 -40.219 1 93 132 GLY B C 1
ATOM 5638 O O . GLY B 1 132 ? -15.352 -60.375 -40.562 1 93 132 GLY B O 1
ATOM 5639 N N . ASN B 1 133 ? -16.531 -59.094 -38.969 1 94.69 133 ASN B N 1
ATOM 5640 C CA . ASN B 1 133 ? -15.742 -59.688 -37.906 1 94.69 133 ASN B CA 1
ATOM 5641 C C . ASN B 1 133 ? -16.625 -60.438 -36.906 1 94.69 133 ASN B C 1
ATOM 5643 O O . ASN B 1 133 ? -17.766 -60.031 -36.656 1 94.69 133 ASN B O 1
ATOM 5647 N N . TYR B 1 134 ? -16.109 -61.438 -36.344 1 95.69 134 TYR B N 1
ATOM 5648 C CA . TYR B 1 134 ? -16.875 -62.281 -35.438 1 95.69 134 TYR B CA 1
ATOM 5649 C C . TYR B 1 134 ? -16.25 -62.312 -34.031 1 95.69 134 TYR B C 1
ATOM 5651 O O . TYR B 1 134 ? -16.719 -63 -33.156 1 95.69 134 TYR B O 1
ATOM 5659 N N . ASP B 1 135 ? -15.141 -61.531 -33.875 1 96.44 135 ASP B N 1
ATOM 5660 C CA . ASP B 1 135 ? -14.508 -61.344 -32.562 1 96.44 135 ASP B CA 1
ATOM 5661 C C . ASP B 1 135 ? -13.82 -59.969 -32.5 1 96.44 135 ASP B C 1
ATOM 5663 O O . ASP B 1 135 ? -13.586 -59.344 -33.531 1 96.44 135 ASP B O 1
ATOM 5667 N N . ALA B 1 136 ? -13.68 -59.5 -31.391 1 96.88 136 ALA B N 1
ATOM 5668 C CA . ALA B 1 136 ? -12.953 -58.25 -31.125 1 96.88 136 ALA B CA 1
ATOM 5669 C C . ALA B 1 136 ? -12.172 -58.344 -29.812 1 96.88 136 ALA B C 1
ATOM 5671 O O . ALA B 1 136 ? -12.602 -59 -28.875 1 96.88 136 ALA B O 1
ATOM 5672 N N . ASP B 1 137 ? -11.039 -57.75 -29.766 1 96.25 137 ASP B N 1
ATOM 5673 C CA . ASP B 1 137 ? -10.148 -57.844 -28.609 1 96.25 137 ASP B CA 1
ATOM 5674 C C . ASP B 1 137 ? -10.07 -56.5 -27.875 1 96.25 137 ASP B C 1
ATOM 5676 O O . ASP B 1 137 ? -10.203 -55.438 -28.484 1 96.25 137 ASP B O 1
ATOM 5680 N N . VAL B 1 138 ? -9.859 -56.531 -26.594 1 95.5 138 VAL B N 1
ATOM 5681 C CA . VAL B 1 138 ? -9.625 -55.344 -25.797 1 95.5 138 VAL B CA 1
ATOM 5682 C C . VAL B 1 138 ? -8.594 -55.656 -24.703 1 95.5 138 VAL B C 1
ATOM 5684 O O . VAL B 1 138 ? -8.648 -56.688 -24.062 1 95.5 138 VAL B O 1
ATOM 5687 N N . GLU B 1 139 ? -7.688 -54.75 -24.562 1 93.56 139 GLU B N 1
ATOM 5688 C CA . GLU B 1 139 ? -6.656 -54.906 -23.531 1 93.56 139 GLU B CA 1
ATOM 5689 C C . GLU B 1 139 ? -7.102 -54.344 -22.203 1 93.56 139 GLU B C 1
ATOM 5691 O O . GLU B 1 139 ? -7.582 -53.188 -22.141 1 93.56 139 GLU B O 1
ATOM 5696 N N . LEU B 1 140 ? -7.07 -55.125 -21.203 1 95.06 140 LEU B N 1
ATOM 5697 C CA . LEU B 1 140 ? -7.309 -54.688 -19.828 1 95.06 140 LEU B CA 1
ATOM 5698 C C . LEU B 1 140 ? -6.004 -54.625 -19.047 1 95.06 140 LEU B C 1
ATOM 5700 O O . LEU B 1 140 ? -5.262 -55.594 -19 1 95.06 140 LEU B O 1
ATOM 5704 N N . LYS B 1 141 ? -5.68 -53.469 -18.578 1 92.19 141 LYS B N 1
ATOM 5705 C CA . LYS B 1 141 ? -4.516 -53.312 -17.719 1 92.19 141 LYS B CA 1
ATOM 5706 C C . LYS B 1 141 ? -4.93 -53 -16.281 1 92.19 141 LYS B C 1
ATOM 5708 O O . LYS B 1 141 ? -5.578 -51.969 -16.016 1 92.19 141 LYS B O 1
ATOM 5713 N N . VAL B 1 142 ? -4.629 -53.844 -15.367 1 94.38 142 VAL B N 1
ATOM 5714 C CA . VAL B 1 142 ? -4.949 -53.656 -13.953 1 94.38 142 VAL B CA 1
ATOM 5715 C C . VAL B 1 142 ? -3.688 -53.281 -13.188 1 94.38 142 VAL B C 1
ATOM 5717 O O . VAL B 1 142 ? -2.709 -54.031 -13.172 1 94.38 142 VAL B O 1
ATOM 5720 N N . ILE B 1 143 ? -3.656 -52.125 -12.648 1 91.88 143 ILE B N 1
ATOM 5721 C CA . ILE B 1 143 ? -2.488 -51.656 -11.906 1 91.88 143 ILE B CA 1
ATOM 5722 C C . ILE B 1 143 ? -2.775 -51.688 -10.406 1 91.88 143 ILE B C 1
ATOM 5724 O O . ILE B 1 143 ? -3.934 -51.75 -9.992 1 91.88 143 ILE B O 1
ATOM 5728 N N . GLY B 1 144 ? -1.72 -51.75 -9.633 1 91.69 144 GLY B N 1
ATOM 5729 C CA . GLY B 1 144 ? -1.894 -51.719 -8.188 1 91.69 144 GLY B CA 1
ATOM 5730 C C . GLY B 1 144 ? -2.311 -50.344 -7.672 1 91.69 144 GLY B C 1
ATOM 5731 O O . GLY B 1 144 ? -2.143 -49.344 -8.367 1 91.69 144 GLY B O 1
ATOM 5732 N N . ASP B 1 145 ? -2.916 -50.344 -6.488 1 91.69 145 ASP B N 1
ATOM 5733 C CA . ASP B 1 145 ? -3.207 -49.094 -5.805 1 91.69 145 ASP B CA 1
ATOM 5734 C C . ASP B 1 145 ? -1.945 -48.5 -5.176 1 91.69 145 ASP B C 1
ATOM 5736 O O . ASP B 1 145 ? -1.561 -48.906 -4.07 1 91.69 145 ASP B O 1
ATOM 5740 N N . SER B 1 146 ? -1.302 -47.625 -5.863 1 91.81 146 SER B N 1
ATOM 5741 C CA . SER B 1 146 ? -0.048 -47.094 -5.367 1 91.81 146 SER B CA 1
ATOM 5742 C C . SER B 1 146 ? -0.197 -45.594 -5.039 1 91.81 146 SER B C 1
ATOM 5744 O O . SER B 1 146 ? 0.784 -44.938 -4.707 1 91.81 146 SER B O 1
ATOM 5746 N N . LEU B 1 147 ? -1.433 -45.062 -5.176 1 94.81 147 LEU B N 1
ATOM 5747 C CA . LEU B 1 147 ? -1.654 -43.656 -4.891 1 94.81 147 LEU B CA 1
ATOM 5748 C C . LEU B 1 147 ? -1.517 -43.375 -3.398 1 94.81 147 LEU B C 1
ATOM 5750 O O . LEU B 1 147 ? -2.174 -44 -2.576 1 94.81 147 LEU B O 1
ATOM 5754 N N . ASN B 1 148 ? -0.6 -42.5 -3.094 1 96.12 148 ASN B N 1
ATOM 5755 C CA . ASN B 1 148 ? -0.375 -42.094 -1.709 1 96.12 148 ASN B CA 1
ATOM 5756 C C . ASN B 1 148 ? -0.538 -40.594 -1.529 1 96.12 148 ASN B C 1
ATOM 5758 O O . ASN B 1 148 ? -0.057 -39.812 -2.35 1 96.12 148 ASN B O 1
ATOM 5762 N N . VAL B 1 149 ? -1.277 -40.25 -0.449 1 97.38 149 VAL B N 1
ATOM 5763 C CA . VAL B 1 149 ? -1.527 -38.844 -0.187 1 97.38 149 VAL B CA 1
ATOM 5764 C C . VAL B 1 149 ? -1.239 -38.531 1.279 1 97.38 149 VAL B C 1
ATOM 5766 O O . VAL B 1 149 ? -1.638 -39.281 2.17 1 97.38 149 VAL B O 1
ATOM 5769 N N . SER B 1 150 ? -0.392 -37.562 1.473 1 97.38 150 SER B N 1
ATOM 5770 C CA . SER B 1 150 ? -0.147 -37.031 2.809 1 97.38 150 SER B CA 1
ATOM 5771 C C . SER B 1 150 ? -0.217 -35.5 2.816 1 97.38 150 SER B C 1
ATOM 5773 O O . SER B 1 150 ? 0.124 -34.844 1.824 1 97.38 150 SER B O 1
ATOM 5775 N N . SER B 1 151 ? -0.731 -35 3.936 1 97.38 151 SER B N 1
ATOM 5776 C CA . SER B 1 151 ? -0.912 -33.531 3.973 1 97.38 151 SER B CA 1
ATOM 5777 C C . SER B 1 151 ? -0.296 -32.938 5.23 1 97.38 151 SER B C 1
ATOM 5779 O O . SER B 1 151 ? -0.059 -33.656 6.211 1 97.38 151 SER B O 1
ATOM 5781 N N . ALA B 1 152 ? 0.061 -31.641 5.086 1 96.88 152 ALA B N 1
ATOM 5782 C CA . ALA B 1 152 ? 0.597 -30.906 6.23 1 96.88 152 ALA B CA 1
ATOM 5783 C C . ALA B 1 152 ? 0.289 -29.422 6.125 1 96.88 152 ALA B C 1
ATOM 5785 O O . ALA B 1 152 ? 0.252 -28.859 5.023 1 96.88 152 ALA B O 1
ATOM 5786 N N . ILE B 1 153 ? 0.001 -28.875 7.293 1 97.75 153 ILE B N 1
ATOM 5787 C CA . ILE B 1 153 ? -0.065 -27.422 7.449 1 97.75 153 ILE B CA 1
ATOM 5788 C C . ILE B 1 153 ? 0.995 -26.969 8.445 1 97.75 153 ILE B C 1
ATOM 5790 O O . ILE B 1 153 ? 0.756 -26.969 9.656 1 97.75 153 ILE B O 1
ATOM 5794 N N . PRO B 1 154 ? 2.146 -26.547 7.918 1 96.56 154 PRO B N 1
ATOM 5795 C CA . PRO B 1 154 ? 3.236 -26.203 8.836 1 96.56 154 PRO B CA 1
ATOM 5796 C C . PRO B 1 154 ? 2.811 -25.219 9.914 1 96.56 154 PRO B C 1
ATOM 5798 O O . PRO B 1 154 ? 3.178 -25.359 11.078 1 96.56 154 PRO B O 1
ATOM 5801 N N . LYS B 1 155 ? 2.082 -24.188 9.625 1 96.25 155 LYS B N 1
ATOM 5802 C CA . LYS B 1 155 ? 1.555 -23.188 10.555 1 96.25 155 LYS B CA 1
ATOM 5803 C C . LYS B 1 155 ? 0.043 -23.047 10.406 1 96.25 155 LYS B C 1
ATOM 5805 O O . LYS B 1 155 ? -0.432 -22.391 9.469 1 96.25 155 LYS B O 1
ATOM 5810 N N . SER B 1 156 ? -0.716 -23.594 11.344 1 96.19 156 SER B N 1
ATOM 5811 C CA . SER B 1 156 ? -2.17 -23.641 11.211 1 96.19 156 SER B CA 1
ATOM 5812 C C . SER B 1 156 ? -2.824 -22.453 11.891 1 96.19 156 SER B C 1
ATOM 5814 O O . SER B 1 156 ? -3.982 -22.125 11.609 1 96.19 156 SER B O 1
ATOM 5816 N N . ALA B 1 157 ? -2.16 -21.812 12.781 1 95.69 157 ALA B N 1
ATOM 5817 C CA . ALA B 1 157 ? -2.65 -20.594 13.422 1 95.69 157 ALA B CA 1
ATOM 5818 C C . ALA B 1 157 ? -1.872 -19.375 12.945 1 95.69 157 ALA B C 1
ATOM 5820 O O . ALA B 1 157 ? -0.67 -19.25 13.195 1 95.69 157 ALA B O 1
ATOM 5821 N N . VAL B 1 158 ? -2.617 -18.516 12.234 1 94.81 158 VAL B N 1
ATOM 5822 C CA . VAL B 1 158 ? -1.929 -17.359 11.68 1 94.81 158 VAL B CA 1
ATOM 5823 C C . VAL B 1 158 ? -2.719 -16.078 11.984 1 94.81 158 VAL B C 1
ATOM 5825 O O . VAL B 1 158 ? -3.908 -16.141 12.305 1 94.81 158 VAL B O 1
ATOM 5828 N N . SER B 1 159 ? -2.064 -14.969 11.984 1 90 159 SER B N 1
ATOM 5829 C CA . SER B 1 159 ? -2.727 -13.68 12.094 1 90 159 SER B CA 1
ATOM 5830 C C . SER B 1 159 ? -3.17 -13.164 10.734 1 90 159 SER B C 1
ATOM 5832 O O . SER B 1 159 ? -2.615 -13.555 9.703 1 90 159 SER B O 1
ATOM 5834 N N . GLU B 1 160 ? -4.168 -12.344 10.82 1 88.62 160 GLU B N 1
ATOM 5835 C CA . GLU B 1 160 ? -4.609 -11.75 9.562 1 88.62 160 GLU B CA 1
ATOM 5836 C C . GLU B 1 160 ? -3.445 -11.102 8.82 1 88.62 160 GLU B C 1
ATOM 5838 O O . GLU B 1 160 ? -2.633 -10.398 9.422 1 88.62 160 GLU B O 1
ATOM 5843 N N . GLY B 1 161 ? -3.332 -11.375 7.539 1 85.44 161 GLY B N 1
ATOM 5844 C CA . GLY B 1 161 ? -2.266 -10.82 6.727 1 85.44 161 GLY B CA 1
ATOM 5845 C C . GLY B 1 161 ? -1.108 -11.781 6.516 1 85.44 161 GLY B C 1
ATOM 5846 O O . GLY B 1 161 ? -0.325 -11.617 5.578 1 85.44 161 GLY B O 1
ATOM 5847 N N . GLU B 1 162 ? -0.979 -12.734 7.387 1 89.75 162 GLU B N 1
ATOM 5848 C CA . GLU B 1 162 ? 0.082 -13.734 7.25 1 89.75 162 GLU B CA 1
ATOM 5849 C C . GLU B 1 162 ? -0.261 -14.758 6.18 1 89.75 162 GLU B C 1
ATOM 5851 O O . GLU B 1 162 ? -1.376 -14.766 5.652 1 89.75 162 GLU B O 1
ATOM 5856 N N . SER B 1 163 ? 0.752 -15.578 5.824 1 93.88 163 SER B N 1
ATOM 5857 C CA . SER B 1 163 ? 0.524 -16.594 4.801 1 93.88 163 SER B CA 1
ATOM 5858 C C . SER B 1 163 ? 0.305 -17.969 5.422 1 93.88 163 SER B C 1
ATOM 5860 O O . SER B 1 163 ? 0.821 -18.25 6.504 1 93.88 163 SER B O 1
ATOM 5862 N N . VAL B 1 164 ? -0.487 -18.766 4.75 1 97 164 VAL B N 1
ATOM 5863 C CA . VAL B 1 164 ? -0.736 -20.141 5.148 1 97 164 VAL B CA 1
ATOM 5864 C C . VAL B 1 164 ? -0.282 -21.094 4.043 1 97 164 VAL B C 1
ATOM 5866 O O . VAL B 1 164 ? -0.633 -20.906 2.873 1 97 164 VAL B O 1
ATOM 5869 N N . GLU B 1 165 ? 0.513 -22.094 4.371 1 97.38 165 GLU B N 1
ATOM 5870 C CA . GLU B 1 165 ? 0.961 -23.094 3.408 1 97.38 165 GLU B CA 1
ATOM 5871 C C . GLU B 1 165 ? 0.174 -24.391 3.555 1 97.38 165 GLU B C 1
ATOM 5873 O O . GLU B 1 165 ? 0.146 -24.984 4.633 1 97.38 165 GLU B O 1
ATOM 5878 N N . LEU B 1 166 ? -0.439 -24.781 2.523 1 98.44 166 LEU B N 1
ATOM 5879 C CA . LEU B 1 166 ? -1.168 -26.047 2.486 1 98.44 166 LEU B CA 1
ATOM 5880 C C . LEU B 1 166 ? -0.429 -27.078 1.636 1 98.44 166 LEU B C 1
ATOM 5882 O O . LEU B 1 166 ? -0.509 -27.047 0.406 1 98.44 166 LEU B O 1
ATOM 5886 N N . GLN B 1 167 ? 0.195 -28.062 2.26 1 98.44 167 GLN B N 1
ATOM 5887 C CA . GLN B 1 167 ? 1.009 -29.031 1.554 1 98.44 167 GLN B CA 1
ATOM 5888 C C . GLN B 1 167 ? 0.236 -30.328 1.331 1 98.44 167 GLN B C 1
ATOM 5890 O O . GLN B 1 167 ? -0.374 -30.875 2.26 1 98.44 167 GLN B O 1
ATOM 5895 N N . CYS B 1 168 ? 0.12 -30.734 0.16 1 98.25 168 CYS B N 1
ATOM 5896 C CA . CYS B 1 168 ? -0.502 -32 -0.219 1 98.25 168 CYS B CA 1
ATOM 5897 C C . CYS B 1 168 ? 0.473 -32.875 -0.996 1 98.25 168 CYS B C 1
ATOM 5899 O O . CYS B 1 168 ? 0.518 -32.812 -2.227 1 98.25 168 CYS B O 1
ATOM 5901 N N . ASN B 1 169 ? 1.208 -33.781 -0.349 1 97.44 169 ASN B N 1
ATOM 5902 C CA . ASN B 1 169 ? 2.158 -34.688 -0.985 1 97.44 169 ASN B CA 1
ATOM 5903 C C . ASN B 1 169 ? 1.45 -35.875 -1.627 1 97.44 169 ASN B C 1
ATOM 5905 O O . ASN B 1 169 ? 0.792 -36.656 -0.938 1 97.44 169 ASN B O 1
ATOM 5909 N N . THR B 1 170 ? 1.521 -35.969 -2.883 1 96.81 170 THR B N 1
ATOM 5910 C CA . THR B 1 170 ? 0.827 -37 -3.65 1 96.81 170 THR B CA 1
ATOM 5911 C C . THR B 1 170 ? 1.804 -37.75 -4.547 1 96.81 170 THR B C 1
ATOM 5913 O O . THR B 1 170 ? 2.477 -37.156 -5.387 1 96.81 170 THR B O 1
ATOM 5916 N N . THR B 1 171 ? 1.907 -39.062 -4.391 1 93 171 THR B N 1
ATOM 5917 C CA . THR B 1 171 ? 2.799 -39.875 -5.195 1 93 171 THR B CA 1
ATOM 5918 C C . THR B 1 171 ? 2.074 -41.125 -5.703 1 93 171 THR B C 1
ATOM 5920 O O . THR B 1 171 ? 1.016 -41.469 -5.184 1 93 171 THR B O 1
ATOM 5923 N N . ARG B 1 172 ? 2.539 -41.656 -6.746 1 90.25 172 ARG B N 1
ATOM 5924 C CA . ARG B 1 172 ? 2.035 -42.906 -7.297 1 90.25 172 ARG B CA 1
ATOM 5925 C C . ARG B 1 172 ? 3.16 -43.719 -7.938 1 90.25 172 ARG B C 1
ATOM 5927 O O . ARG B 1 172 ? 4.215 -43.156 -8.266 1 90.25 172 ARG B O 1
ATOM 5934 N N . GLY B 1 173 ? 2.895 -44.938 -8.016 1 82.62 173 GLY B N 1
ATOM 5935 C CA . GLY B 1 173 ? 3.846 -45.781 -8.703 1 82.62 173 GLY B CA 1
ATOM 5936 C C . GLY B 1 173 ? 3.85 -45.594 -10.211 1 82.62 173 GLY B C 1
ATOM 5937 O O . GLY B 1 173 ? 2.83 -45.219 -10.789 1 82.62 173 GLY B O 1
ATOM 5938 N N . PHE B 1 174 ? 5.105 -45.719 -10.836 1 72.94 174 PHE B N 1
ATOM 5939 C CA . PHE B 1 174 ? 5.238 -45.438 -12.266 1 72.94 174 PHE B CA 1
ATOM 5940 C C . PHE B 1 174 ? 5.016 -46.719 -13.078 1 72.94 174 PHE B C 1
ATOM 5942 O O . PHE B 1 174 ? 5.965 -47.312 -13.602 1 72.94 174 PHE B O 1
ATOM 5949 N N . THR B 1 175 ? 3.938 -47.406 -12.883 1 66.62 175 THR B N 1
ATOM 5950 C CA . THR B 1 175 ? 3.729 -48.625 -13.641 1 66.62 175 THR B CA 1
ATOM 5951 C C . THR B 1 175 ? 3.027 -48.312 -14.961 1 66.62 175 THR B C 1
ATOM 5953 O O . THR B 1 175 ? 3.332 -48.938 -15.984 1 66.62 175 THR B O 1
ATOM 5956 N N . GLU B 1 176 ? 2.033 -47.5 -14.906 1 71.62 176 GLU B N 1
ATOM 5957 C CA . GLU B 1 176 ? 1.303 -47.062 -16.078 1 71.62 176 GLU B CA 1
ATOM 5958 C C . GLU B 1 176 ? 1.287 -45.531 -16.172 1 71.62 176 GLU B C 1
ATOM 5960 O O . GLU B 1 176 ? 1.591 -44.844 -15.195 1 71.62 176 GLU B O 1
ATOM 5965 N N . HIS B 1 177 ? 1.159 -45.125 -17.375 1 76.56 177 HIS B N 1
ATOM 5966 C CA . HIS B 1 177 ? 1.14 -43.688 -17.578 1 76.56 177 HIS B CA 1
ATOM 5967 C C . HIS B 1 177 ? -0.143 -43.062 -17.031 1 76.56 177 HIS B C 1
ATOM 5969 O O . HIS B 1 177 ? -1.183 -43.094 -17.703 1 76.56 177 HIS B O 1
ATOM 5975 N N . THR B 1 178 ? -0.131 -42.75 -15.859 1 88 178 THR B N 1
ATOM 5976 C CA . THR B 1 178 ? -1.271 -42.094 -15.227 1 88 178 THR B CA 1
ATOM 5977 C C . THR B 1 178 ? -0.945 -40.625 -14.914 1 88 178 THR B C 1
ATOM 5979 O O . THR B 1 178 ? 0.209 -40.188 -15.016 1 88 178 THR B O 1
ATOM 5982 N N . PHE B 1 179 ? -1.925 -39.844 -14.695 1 89.44 179 PHE B N 1
ATOM 5983 C CA . PHE B 1 179 ? -1.81 -38.438 -14.383 1 89.44 179 PHE B CA 1
ATOM 5984 C C . PHE B 1 179 ? -2.418 -38.125 -13.023 1 89.44 179 PHE B C 1
ATOM 5986 O O . PHE B 1 179 ? -3.373 -38.781 -12.602 1 89.44 179 PHE B O 1
ATOM 5993 N N . LEU B 1 180 ? -1.824 -37.219 -12.422 1 93.44 180 LEU B N 1
ATOM 5994 C CA . LEU B 1 180 ? -2.318 -36.844 -11.094 1 93.44 180 LEU B CA 1
ATOM 5995 C C . LEU B 1 180 ? -3.08 -35.531 -11.133 1 93.44 180 LEU B C 1
ATOM 5997 O O . LEU B 1 180 ? -2.803 -34.688 -11.977 1 93.44 180 LEU B O 1
ATOM 6001 N N . SER B 1 181 ? -4.059 -35.406 -10.289 1 96.44 181 SER B N 1
ATOM 6002 C CA . SER B 1 181 ? -4.758 -34.156 -9.984 1 96.44 181 SER B CA 1
ATOM 6003 C C . SER B 1 181 ? -4.891 -33.969 -8.477 1 96.44 181 SER B C 1
ATOM 6005 O O . SER B 1 181 ? -5.086 -34.906 -7.727 1 96.44 181 SER B O 1
ATOM 6007 N N . VAL B 1 182 ? -4.664 -32.781 -8.047 1 98.12 182 VAL B N 1
ATOM 6008 C CA . VAL B 1 182 ? -4.762 -32.469 -6.633 1 98.12 182 VAL B CA 1
ATOM 6009 C C . VAL B 1 182 ? -5.758 -31.312 -6.43 1 98.12 182 VAL B C 1
ATOM 6011 O O . VAL B 1 182 ? -5.68 -30.297 -7.109 1 98.12 182 VAL B O 1
ATOM 6014 N N . THR B 1 183 ? -6.688 -31.453 -5.488 1 98.25 183 THR B N 1
ATOM 6015 C CA . THR B 1 183 ? -7.695 -30.453 -5.18 1 98.25 183 THR B CA 1
ATOM 6016 C C . THR B 1 183 ? -7.617 -30.031 -3.713 1 98.25 183 THR B C 1
ATOM 6018 O O . THR B 1 183 ? -7.586 -30.891 -2.824 1 98.25 183 THR B O 1
ATOM 6021 N N . TRP B 1 184 ? -7.473 -28.781 -3.447 1 98.5 184 TRP B N 1
ATOM 6022 C CA . TRP B 1 184 ? -7.59 -28.219 -2.104 1 98.5 184 TRP B CA 1
ATOM 6023 C C . TRP B 1 184 ? -9 -27.703 -1.853 1 98.5 184 TRP B C 1
ATOM 6025 O O . TRP B 1 184 ? -9.57 -27.016 -2.703 1 98.5 184 TRP B O 1
ATOM 6035 N N . SER B 1 185 ? -9.539 -28.094 -0.717 1 98.06 185 SER B N 1
ATOM 6036 C CA . SER B 1 185 ? -10.891 -27.688 -0.354 1 98.06 185 SER B CA 1
ATOM 6037 C C . SER B 1 185 ? -10.961 -27.219 1.097 1 98.06 185 SER B C 1
ATOM 6039 O O . SER B 1 185 ? -10.07 -27.531 1.892 1 98.06 185 SER B O 1
ATOM 6041 N N . ILE B 1 186 ? -12 -26.5 1.379 1 97.12 186 ILE B N 1
ATOM 6042 C CA . ILE B 1 186 ? -12.188 -25.984 2.729 1 97.12 186 ILE B CA 1
ATOM 6043 C C . ILE B 1 186 ? -13.617 -26.234 3.184 1 97.12 186 ILE B C 1
ATOM 6045 O O . ILE B 1 186 ? -14.547 -26.203 2.373 1 97.12 186 ILE B O 1
ATOM 6049 N N . ARG B 1 187 ? -13.75 -26.594 4.328 1 95.44 187 ARG B N 1
ATOM 6050 C CA . ARG B 1 187 ? -15.039 -26.734 4.996 1 95.44 187 ARG B CA 1
ATOM 6051 C C . ARG B 1 187 ? -15.195 -25.688 6.102 1 95.44 187 ARG B C 1
ATOM 6053 O O . ARG B 1 187 ? -14.43 -25.688 7.07 1 95.44 187 ARG B O 1
ATOM 6060 N N . LYS B 1 188 ? -16.078 -24.781 5.906 1 90.25 188 LYS B N 1
ATOM 6061 C CA . LYS B 1 188 ? -16.359 -23.75 6.895 1 90.25 188 LYS B CA 1
ATOM 6062 C C . LYS B 1 188 ? -17.547 -24.125 7.762 1 90.25 188 LYS B C 1
ATOM 6064 O O . LYS B 1 188 ? -18.688 -24.125 7.293 1 90.25 188 LYS B O 1
ATOM 6069 N N . GLY B 1 189 ? -17.297 -24.453 8.938 1 83.31 189 GLY B N 1
ATOM 6070 C CA . GLY B 1 189 ? -18.375 -24.875 9.82 1 83.31 189 GLY B CA 1
ATOM 6071 C C . GLY B 1 189 ? -19.047 -26.156 9.359 1 83.31 189 GLY B C 1
ATOM 6072 O O . GLY B 1 189 ? -18.391 -27.172 9.141 1 83.31 189 GLY B O 1
ATOM 6073 N N . ASN B 1 190 ? -20.391 -26.062 9.227 1 79.56 190 ASN B N 1
ATOM 6074 C CA . ASN B 1 190 ? -21.156 -27.25 8.859 1 79.56 190 ASN B CA 1
ATOM 6075 C C . ASN B 1 190 ? -21.578 -27.219 7.391 1 79.56 190 ASN B C 1
ATOM 6077 O O . ASN B 1 190 ? -22.531 -27.891 6.996 1 79.56 190 ASN B O 1
ATOM 6081 N N . VAL B 1 191 ? -20.859 -26.438 6.746 1 79.25 191 VAL B N 1
ATOM 6082 C CA . VAL B 1 191 ? -21.203 -26.281 5.34 1 79.25 191 VAL B CA 1
ATOM 6083 C C . VAL B 1 191 ? -20.516 -27.359 4.508 1 79.25 191 VAL B C 1
ATOM 6085 O O . VAL B 1 191 ? -19.609 -28.031 4.996 1 79.25 191 VAL B O 1
ATOM 6088 N N . THR B 1 192 ? -20.938 -27.469 3.318 1 87.31 192 THR B N 1
ATOM 6089 C CA . THR B 1 192 ? -20.406 -28.406 2.346 1 87.31 192 THR B CA 1
ATOM 6090 C C . THR B 1 192 ? -18.984 -28.031 1.951 1 87.31 192 THR B C 1
ATOM 6092 O O . THR B 1 192 ? -18.594 -26.859 2.047 1 87.31 192 THR B O 1
ATOM 6095 N N . LEU B 1 193 ? -18.172 -29.047 1.672 1 93.75 193 LEU B N 1
ATOM 6096 C CA . LEU B 1 193 ? -16.797 -28.891 1.222 1 93.75 193 LEU B CA 1
ATOM 6097 C C . LEU B 1 193 ? -16.734 -28.031 -0.042 1 93.75 193 LEU B C 1
ATOM 6099 O O . LEU B 1 193 ? -17.406 -28.328 -1.033 1 93.75 193 LEU B O 1
ATOM 6103 N N . GLU B 1 194 ? -16.078 -26.938 0.071 1 95.19 194 GLU B N 1
ATOM 6104 C CA . GLU B 1 194 ? -15.922 -26.031 -1.064 1 95.19 194 GLU B CA 1
ATOM 6105 C C . GLU B 1 194 ? -14.531 -26.156 -1.681 1 95.19 194 GLU B C 1
ATOM 6107 O O . GLU B 1 194 ? -13.523 -26.078 -0.975 1 95.19 194 GLU B O 1
ATOM 6112 N N . GLU B 1 195 ? -14.453 -26.328 -3.02 1 96.81 195 GLU B N 1
ATOM 6113 C CA . GLU B 1 195 ? -13.172 -26.438 -3.705 1 96.81 195 GLU B CA 1
ATOM 6114 C C . GLU B 1 195 ? -12.508 -25.078 -3.863 1 96.81 195 GLU B C 1
ATOM 6116 O O . GLU B 1 195 ? -13.156 -24.094 -4.23 1 96.81 195 GLU B O 1
ATOM 6121 N N . ILE B 1 196 ? -11.281 -24.969 -3.533 1 97.44 196 ILE B N 1
ATOM 6122 C CA . ILE B 1 196 ? -10.5 -23.75 -3.689 1 97.44 196 ILE B CA 1
ATOM 6123 C C . ILE B 1 196 ? -9.797 -23.75 -5.047 1 97.44 196 ILE B C 1
ATOM 6125 O O . ILE B 1 196 ? -10.008 -22.844 -5.863 1 97.44 196 ILE B O 1
ATOM 6129 N N . LEU B 1 197 ? -9.047 -24.766 -5.262 1 97.56 197 LEU B N 1
ATOM 6130 C CA . LEU B 1 197 ? -8.219 -24.891 -6.457 1 97.56 197 LEU B CA 1
ATOM 6131 C C . LEU B 1 197 ? -7.93 -26.344 -6.777 1 97.56 197 LEU B C 1
ATOM 6133 O O . LEU B 1 197 ? -7.676 -27.141 -5.871 1 97.56 197 LEU B O 1
ATOM 6137 N N . THR B 1 198 ? -8.055 -26.75 -8.031 1 98 198 THR B N 1
ATOM 6138 C CA . THR B 1 198 ? -7.688 -28.062 -8.523 1 98 198 THR B CA 1
ATOM 6139 C C . THR B 1 198 ? -6.582 -27.969 -9.57 1 98 198 THR B C 1
ATOM 6141 O O . THR B 1 198 ? -6.703 -27.219 -10.539 1 98 198 THR B O 1
ATOM 6144 N N . PHE B 1 199 ? -5.547 -28.688 -9.305 1 97.12 199 PHE B N 1
ATOM 6145 C CA . PHE B 1 199 ? -4.473 -28.797 -10.289 1 97.12 199 PHE B CA 1
ATOM 6146 C C . PHE B 1 199 ? -4.508 -30.156 -10.977 1 97.12 199 PHE B C 1
ATOM 6148 O O . PHE B 1 199 ? -4.516 -31.188 -10.312 1 97.12 199 PHE B O 1
ATOM 6155 N N . GLY B 1 200 ? -4.555 -30.062 -12.273 1 94.94 200 GLY B N 1
ATOM 6156 C CA . GLY B 1 200 ? -4.57 -31.297 -13.039 1 94.94 200 GLY B CA 1
ATOM 6157 C C . GLY B 1 200 ? -5.957 -31.891 -13.18 1 94.94 200 GLY B C 1
ATOM 6158 O O . GLY B 1 200 ? -6.922 -31.375 -12.609 1 94.94 200 GLY B O 1
ATOM 6159 N N . PRO B 1 201 ? -6.148 -32.844 -13.906 1 91 201 PRO B N 1
ATOM 6160 C CA . PRO B 1 201 ? -5.07 -33.406 -14.727 1 91 201 PRO B CA 1
ATOM 6161 C C . PRO B 1 201 ? -4.746 -32.531 -15.945 1 91 201 PRO B C 1
ATOM 6163 O O . PRO B 1 201 ? -5.359 -31.484 -16.141 1 91 201 PRO B O 1
ATOM 6166 N N . ASP B 1 202 ? -3.74 -32.75 -16.75 1 88.31 202 ASP B N 1
ATOM 6167 C CA . ASP B 1 202 ? -3.354 -32.062 -17.984 1 88.31 202 ASP B CA 1
ATOM 6168 C C . ASP B 1 202 ? -2.781 -30.688 -17.672 1 88.31 202 ASP B C 1
ATOM 6170 O O . ASP B 1 202 ? -3.07 -29.719 -18.375 1 88.31 202 ASP B O 1
ATOM 6174 N N . ASP B 1 203 ? -2.271 -30.484 -16.578 1 91.81 203 ASP B N 1
ATOM 6175 C CA . ASP B 1 203 ? -1.612 -29.266 -16.156 1 91.81 203 ASP B CA 1
ATOM 6176 C C . ASP B 1 203 ? -2.609 -28.109 -16.062 1 91.81 203 ASP B C 1
ATOM 6178 O O . ASP B 1 203 ? -2.25 -26.953 -16.281 1 91.81 203 ASP B O 1
ATOM 6182 N N . LYS B 1 204 ? -3.822 -28.406 -15.867 1 94.62 204 LYS B N 1
ATOM 6183 C CA . LYS B 1 204 ? -4.867 -27.391 -15.812 1 94.62 204 LYS B CA 1
ATOM 6184 C C . LYS B 1 204 ? -5.121 -26.938 -14.375 1 94.62 204 LYS B C 1
ATOM 6186 O O . LYS B 1 204 ? -5.09 -27.75 -13.453 1 94.62 204 LYS B O 1
ATOM 6191 N N . VAL B 1 205 ? -5.297 -25.625 -14.266 1 96.5 205 VAL B N 1
ATOM 6192 C CA . VAL B 1 205 ? -5.699 -25.078 -12.969 1 96.5 205 VAL B CA 1
ATOM 6193 C C . VAL B 1 205 ? -7.168 -24.656 -13.016 1 96.5 205 VAL B C 1
ATOM 6195 O O . VAL B 1 205 ? -7.555 -23.844 -13.859 1 96.5 205 VAL B O 1
ATOM 6198 N N . LYS B 1 206 ? -7.934 -25.281 -12.195 1 96.5 206 LYS B N 1
ATOM 6199 C CA . LYS B 1 206 ? -9.344 -24.938 -12.062 1 96.5 206 LYS B CA 1
ATOM 6200 C C . LYS B 1 206 ? -9.617 -24.281 -10.703 1 96.5 206 LYS B C 1
ATOM 6202 O O . LYS B 1 206 ? -9.297 -24.859 -9.664 1 96.5 206 LYS B O 1
ATOM 6207 N N . LEU B 1 207 ? -10.172 -23.141 -10.758 1 96 207 LEU B N 1
ATOM 6208 C CA . LEU B 1 207 ? -10.438 -22.391 -9.531 1 96 207 LEU B CA 1
ATOM 6209 C C . LEU B 1 207 ? -11.883 -22.578 -9.086 1 96 207 LEU B C 1
ATOM 6211 O O . LEU B 1 207 ? -12.781 -22.703 -9.922 1 96 207 LEU B O 1
ATOM 6215 N N . GLY B 1 208 ? -11.977 -22.625 -7.844 1 95.19 208 GLY B N 1
ATOM 6216 C CA . GLY B 1 208 ? -13.328 -22.547 -7.324 1 95.19 208 GLY B CA 1
ATOM 6217 C C . GLY B 1 208 ? -14.031 -21.25 -7.652 1 95.19 208 GLY B C 1
ATOM 6218 O O . GLY B 1 208 ? -13.383 -20.234 -7.922 1 95.19 208 GLY B O 1
ATOM 6219 N N . SER B 1 209 ? -15.312 -21.281 -7.594 1 92 209 SER B N 1
ATOM 6220 C CA . SER B 1 209 ? -16.125 -20.156 -8.023 1 92 209 SER B CA 1
ATOM 6221 C C . SER B 1 209 ? -15.797 -18.891 -7.238 1 92 209 SER B C 1
ATOM 6223 O O . SER B 1 209 ? -15.766 -17.797 -7.797 1 92 209 SER B O 1
ATOM 6225 N N . ASN B 1 210 ? -15.5 -18.969 -5.984 1 91.94 210 ASN B N 1
ATOM 6226 C CA . ASN B 1 210 ? -15.289 -17.797 -5.133 1 91.94 210 ASN B CA 1
ATOM 6227 C C . ASN B 1 210 ? -13.805 -17.453 -5.023 1 91.94 210 ASN B C 1
ATOM 6229 O O . ASN B 1 210 ? -13.43 -16.562 -4.262 1 91.94 210 ASN B O 1
ATOM 6233 N N . TYR B 1 211 ? -12.969 -18.094 -5.801 1 95 211 TYR B N 1
ATOM 6234 C CA . TYR B 1 211 ? -11.539 -17.906 -5.562 1 95 211 TYR B CA 1
ATOM 6235 C C . TYR B 1 211 ? -10.836 -17.391 -6.809 1 95 211 TYR B C 1
ATOM 6237 O O . TYR B 1 211 ? -9.609 -17.281 -6.84 1 95 211 TYR B O 1
ATOM 6245 N N . THR B 1 212 ? -11.602 -17.062 -7.844 1 92.94 212 THR B N 1
ATOM 6246 C CA . THR B 1 212 ? -11.031 -16.562 -9.094 1 92.94 212 THR B CA 1
ATOM 6247 C C . THR B 1 212 ? -10.305 -15.242 -8.875 1 92.94 212 THR B C 1
ATOM 6249 O O . THR B 1 212 ? -9.156 -15.078 -9.297 1 92.94 212 THR B O 1
ATOM 6252 N N . GLN B 1 213 ? -10.992 -14.359 -8.266 1 89.5 213 GLN B N 1
ATOM 6253 C CA . GLN B 1 213 ? -10.406 -13.039 -8.023 1 89.5 213 GLN B CA 1
ATOM 6254 C C . GLN B 1 213 ? -9.203 -13.141 -7.09 1 89.5 213 GLN B C 1
ATOM 6256 O O . GLN B 1 213 ? -8.195 -12.461 -7.293 1 89.5 213 GLN B O 1
ATOM 6261 N N . ARG B 1 214 ? -9.336 -13.961 -6.098 1 90.06 214 ARG B N 1
ATOM 6262 C CA . ARG B 1 214 ? -8.25 -14.141 -5.141 1 90.06 214 ARG B CA 1
ATOM 6263 C C . ARG B 1 214 ? -6.992 -14.641 -5.836 1 90.06 214 ARG B C 1
ATOM 6265 O O . ARG B 1 214 ? -5.879 -14.25 -5.48 1 90.06 214 ARG B O 1
ATOM 6272 N N . TYR B 1 215 ? -7.195 -15.492 -6.785 1 91 215 TYR B N 1
ATOM 6273 C CA . TYR B 1 215 ? -6.066 -16.031 -7.531 1 91 215 TYR B CA 1
ATOM 6274 C C . TYR B 1 215 ? -5.441 -14.969 -8.43 1 91 215 TYR B C 1
ATOM 6276 O O . TYR B 1 215 ? -4.219 -14.836 -8.484 1 91 215 TYR B O 1
ATOM 6284 N N . THR B 1 216 ? -6.227 -14.156 -9.094 1 85.81 216 THR B N 1
ATOM 6285 C CA . THR B 1 216 ? -5.754 -13.133 -10.016 1 85.81 216 THR B CA 1
ATOM 6286 C C . THR B 1 216 ? -5.004 -12.039 -9.266 1 85.81 216 THR B C 1
ATOM 6288 O O . THR B 1 216 ? -4.066 -11.438 -9.797 1 85.81 216 THR B O 1
ATOM 6291 N N . ASP B 1 217 ? -5.445 -11.883 -8.031 1 82.19 217 ASP B N 1
ATOM 6292 C CA . ASP B 1 217 ? -4.832 -10.836 -7.227 1 82.19 217 ASP B CA 1
ATOM 6293 C C . ASP B 1 217 ? -3.551 -11.328 -6.559 1 82.19 217 ASP B C 1
ATOM 6295 O O . ASP B 1 217 ? -2.861 -10.562 -5.887 1 82.19 217 ASP B O 1
ATOM 6299 N N . GLY B 1 218 ? -3.336 -12.562 -6.699 1 84.12 218 GLY B N 1
ATOM 6300 C CA . GLY B 1 218 ? -2.115 -13.109 -6.129 1 84.12 218 GLY B CA 1
ATOM 6301 C C . GLY B 1 218 ? -2.301 -13.633 -4.715 1 84.12 218 GLY B C 1
ATOM 6302 O O . GLY B 1 218 ? -1.322 -13.898 -4.016 1 84.12 218 GLY B O 1
ATOM 6303 N N . GLY B 1 219 ? -3.502 -13.727 -4.34 1 89.12 219 GLY B N 1
ATOM 6304 C CA . GLY B 1 219 ? -3.781 -14.227 -3.002 1 89.12 219 GLY B CA 1
ATOM 6305 C C . GLY B 1 219 ? -3.594 -15.727 -2.877 1 89.12 219 GLY B C 1
ATOM 6306 O O . GLY B 1 219 ? -3.498 -16.25 -1.767 1 89.12 219 GLY B O 1
ATOM 6307 N N . LEU B 1 220 ? -3.572 -16.375 -3.99 1 93.25 220 LEU B N 1
ATOM 6308 C CA . LEU B 1 220 ? -3.299 -17.812 -4.051 1 93.25 220 LEU B CA 1
ATOM 6309 C C . LEU B 1 220 ? -2.105 -18.094 -4.957 1 93.25 220 LEU B C 1
ATOM 6311 O O . LEU B 1 220 ? -1.986 -17.516 -6.035 1 93.25 220 LEU B O 1
ATOM 6315 N N . ARG B 1 221 ? -1.232 -18.969 -4.488 1 92.56 221 ARG B N 1
ATOM 6316 C CA . ARG B 1 221 ? -0.082 -19.344 -5.305 1 92.56 221 ARG B CA 1
ATOM 6317 C C . ARG B 1 221 ? 0.195 -20.844 -5.219 1 92.56 221 ARG B C 1
ATOM 6319 O O . ARG B 1 221 ? 0.276 -21.391 -4.121 1 92.56 221 ARG B O 1
ATOM 6326 N N . LEU B 1 222 ? 0.323 -21.406 -6.301 1 93.5 222 LEU B N 1
ATOM 6327 C CA . LEU B 1 222 ? 0.705 -22.812 -6.348 1 93.5 222 LEU B CA 1
ATOM 6328 C C . LEU B 1 222 ? 2.193 -22.969 -6.062 1 93.5 222 LEU B C 1
ATOM 6330 O O . LEU B 1 222 ? 3.018 -22.203 -6.57 1 93.5 222 LEU B O 1
ATOM 6334 N N . ASP B 1 223 ? 2.492 -23.891 -5.168 1 93.81 223 ASP B N 1
ATOM 6335 C CA . ASP B 1 223 ? 3.861 -24.281 -4.848 1 93.81 223 ASP B CA 1
ATOM 6336 C C . ASP B 1 223 ? 4.148 -25.719 -5.312 1 93.81 223 ASP B C 1
ATOM 6338 O O . ASP B 1 223 ? 3.951 -26.672 -4.559 1 93.81 223 ASP B O 1
ATOM 6342 N N . LEU B 1 224 ? 4.656 -25.781 -6.566 1 96.19 224 LEU B N 1
ATOM 6343 C CA . LEU B 1 224 ? 4.945 -27.062 -7.199 1 96.19 224 LEU B CA 1
ATOM 6344 C C . LEU B 1 224 ? 6.445 -27.344 -7.207 1 96.19 224 LEU B C 1
ATOM 6346 O O . LEU B 1 224 ? 7.168 -26.859 -8.078 1 96.19 224 LEU B O 1
ATOM 6350 N N . ARG B 1 225 ? 6.887 -28.297 -6.336 1 94.31 225 ARG B N 1
ATOM 6351 C CA . ARG B 1 225 ? 8.32 -28.5 -6.152 1 94.31 225 ARG B CA 1
ATOM 6352 C C . ARG B 1 225 ? 8.789 -29.766 -6.863 1 94.31 225 ARG B C 1
ATOM 6354 O O . ARG B 1 225 ? 9.984 -30.031 -6.938 1 94.31 225 ARG B O 1
ATOM 6361 N N . GLY B 1 226 ? 7.82 -30.531 -7.332 1 92.38 226 GLY B N 1
ATOM 6362 C CA . GLY B 1 226 ? 8.172 -31.812 -7.941 1 92.38 226 GLY B CA 1
ATOM 6363 C C . GLY B 1 226 ? 8.305 -32.938 -6.941 1 92.38 226 GLY B C 1
ATOM 6364 O O . GLY B 1 226 ? 8.227 -32.719 -5.73 1 92.38 226 GLY B O 1
ATOM 6365 N N . GLY B 1 227 ? 8.43 -34.094 -7.449 1 89.19 227 GLY B N 1
ATOM 6366 C CA . GLY B 1 227 ? 8.586 -35.281 -6.594 1 89.19 227 GLY B CA 1
ATOM 6367 C C . GLY B 1 227 ? 7.344 -35.594 -5.781 1 89.19 227 GLY B C 1
ATOM 6368 O O . GLY B 1 227 ? 7.434 -36.156 -4.703 1 89.19 227 GLY B O 1
ATOM 6369 N N . GLY B 1 228 ? 6.277 -35.094 -6.238 1 94.19 228 GLY B N 1
ATOM 6370 C CA . GLY B 1 228 ? 5.02 -35.375 -5.578 1 94.19 228 GLY B CA 1
ATOM 6371 C C . GLY B 1 228 ? 4.574 -34.312 -4.613 1 94.19 228 GLY B C 1
ATOM 6372 O O . GLY B 1 228 ? 3.514 -34.406 -3.992 1 94.19 228 GLY B O 1
ATOM 6373 N N . PHE B 1 229 ? 5.453 -33.25 -4.457 1 96.62 229 PHE B N 1
ATOM 6374 C CA . PHE B 1 229 ? 5.098 -32.188 -3.549 1 96.62 229 PHE B CA 1
ATOM 6375 C C . PHE B 1 229 ? 4.172 -31.172 -4.234 1 96.62 229 PHE B C 1
ATOM 6377 O O . PHE B 1 229 ? 4.562 -30.516 -5.199 1 96.62 229 PHE B O 1
ATOM 6384 N N . TYR B 1 230 ? 2.975 -31.109 -3.789 1 97.69 230 TYR B N 1
ATOM 6385 C CA . TYR B 1 230 ? 1.998 -30.125 -4.23 1 97.69 230 TYR B CA 1
ATOM 6386 C C . TYR B 1 230 ? 1.609 -29.188 -3.086 1 97.69 230 TYR B C 1
ATOM 6388 O O . TYR B 1 230 ? 1.119 -29.641 -2.049 1 97.69 230 TYR B O 1
ATOM 6396 N N . GLY B 1 231 ? 1.822 -27.922 -3.309 1 97.25 231 GLY B N 1
ATOM 6397 C CA . GLY B 1 231 ? 1.503 -26.953 -2.271 1 97.25 231 GLY B CA 1
ATOM 6398 C C . GLY B 1 231 ? 0.644 -25.812 -2.77 1 97.25 231 GLY B C 1
ATOM 6399 O O . GLY B 1 231 ? 0.684 -25.453 -3.951 1 97.25 231 GLY B O 1
ATOM 6400 N N . LEU B 1 232 ? -0.136 -25.297 -1.901 1 97.38 232 LEU B N 1
ATOM 6401 C CA . LEU B 1 232 ? -0.914 -24.094 -2.123 1 97.38 232 LEU B CA 1
ATOM 6402 C C . LEU B 1 232 ? -0.66 -23.078 -1.016 1 97.38 232 LEU B C 1
ATOM 6404 O O . LEU B 1 232 ? -0.823 -23.375 0.167 1 97.38 232 LEU B O 1
ATOM 6408 N N . VAL B 1 233 ? -0.246 -21.938 -1.406 1 96.38 233 VAL B N 1
ATOM 6409 C CA . VAL B 1 233 ? 0.028 -20.891 -0.43 1 96.38 233 VAL B CA 1
ATOM 6410 C C . VAL B 1 233 ? -1.086 -19.844 -0.466 1 96.38 233 VAL B C 1
ATOM 6412 O O . VAL B 1 233 ? -1.365 -19.266 -1.517 1 96.38 233 VAL B O 1
ATOM 6415 N N . LEU B 1 234 ? -1.731 -19.656 0.603 1 95.56 234 LEU B N 1
ATOM 6416 C CA . LEU B 1 234 ? -2.682 -18.562 0.793 1 95.56 234 LEU B CA 1
ATOM 6417 C C . LEU B 1 234 ? -1.979 -17.328 1.334 1 95.56 234 LEU B C 1
ATOM 6419 O O . LEU B 1 234 ? -1.564 -17.297 2.494 1 95.56 234 LEU B O 1
ATOM 6423 N N . LYS B 1 235 ? -1.933 -16.375 0.529 1 90.5 235 LYS B N 1
ATOM 6424 C CA . LYS B 1 235 ? -1.283 -15.141 0.969 1 90.5 235 LYS B CA 1
ATOM 6425 C C . LYS B 1 235 ? -2.289 -14.188 1.607 1 90.5 235 LYS B C 1
ATOM 6427 O O . LYS B 1 235 ? -3.482 -14.242 1.303 1 90.5 235 LYS B O 1
ATOM 6432 N N . ARG B 1 236 ? -1.863 -13.367 2.529 1 87 236 ARG B N 1
ATOM 6433 C CA . ARG B 1 236 ? -2.697 -12.367 3.186 1 87 236 ARG B CA 1
ATOM 6434 C C . ARG B 1 236 ? -3.988 -12.984 3.711 1 87 236 ARG B C 1
ATOM 6436 O O . ARG B 1 236 ? -5.082 -12.617 3.275 1 87 236 ARG B O 1
ATOM 6443 N N . ALA B 1 237 ? -3.775 -13.82 4.652 1 93.56 237 ALA B N 1
ATOM 6444 C CA . ALA B 1 237 ? -4.887 -14.578 5.223 1 93.56 237 ALA B CA 1
ATOM 6445 C C . ALA B 1 237 ? -5.988 -13.648 5.723 1 93.56 237 ALA B C 1
ATOM 6447 O O . ALA B 1 237 ? -5.707 -12.594 6.297 1 93.56 237 ALA B O 1
ATOM 6448 N N . LYS B 1 238 ? -7.242 -14.016 5.508 1 90.19 238 LYS B N 1
ATOM 6449 C CA . LYS B 1 238 ? -8.445 -13.32 5.961 1 90.19 238 LYS B CA 1
ATOM 6450 C C . LYS B 1 238 ? -9.242 -14.188 6.93 1 90.19 238 LYS B C 1
ATOM 6452 O O . LYS B 1 238 ? -9.094 -15.414 6.949 1 90.19 238 LYS B O 1
ATOM 6457 N N . PRO B 1 239 ? -10.016 -13.586 7.75 1 90.81 239 PRO B N 1
ATOM 6458 C CA . PRO B 1 239 ? -10.852 -14.375 8.656 1 90.81 239 PRO B CA 1
ATOM 6459 C C . PRO B 1 239 ? -11.703 -15.406 7.918 1 90.81 239 PRO B C 1
ATOM 6461 O O . PRO B 1 239 ? -12 -16.469 8.461 1 90.81 239 PRO B O 1
ATOM 6464 N N . SER B 1 240 ? -12.016 -15.117 6.676 1 91.12 240 SER B N 1
ATOM 6465 C CA . SER B 1 240 ? -12.836 -16.031 5.891 1 91.12 240 SER B CA 1
ATOM 6466 C C . SER B 1 240 ? -12.047 -17.297 5.523 1 91.12 240 SER B C 1
ATOM 6468 O O . SER B 1 240 ? -12.633 -18.297 5.113 1 91.12 240 SER B O 1
ATOM 6470 N N . ASP B 1 241 ? -10.711 -17.266 5.672 1 95.38 241 ASP B N 1
ATOM 6471 C CA . ASP B 1 241 ? -9.867 -18.422 5.344 1 95.38 241 ASP B CA 1
ATOM 6472 C C . ASP B 1 241 ? -9.836 -19.422 6.5 1 95.38 241 ASP B C 1
ATOM 6474 O O . ASP B 1 241 ? -9.219 -20.484 6.387 1 95.38 241 ASP B O 1
ATOM 6478 N N . GLN B 1 242 ? -10.461 -19.062 7.598 1 95 242 GLN B N 1
ATOM 6479 C CA . GLN B 1 242 ? -10.531 -19.984 8.719 1 95 242 GLN B CA 1
ATOM 6480 C C . GLN B 1 242 ? -11.445 -21.172 8.406 1 95 242 GLN B C 1
ATOM 6482 O O . GLN B 1 242 ? -12.508 -20.984 7.809 1 95 242 GLN B O 1
ATOM 6487 N N . GLY B 1 243 ? -10.992 -22.422 8.797 1 96.06 243 GLY B N 1
ATOM 6488 C CA . GLY B 1 243 ? -11.781 -23.625 8.555 1 96.06 243 GLY B CA 1
ATOM 6489 C C . GLY B 1 243 ? -10.938 -24.875 8.453 1 96.06 243 GLY B C 1
ATOM 6490 O O . GLY B 1 243 ? -9.75 -24.859 8.766 1 96.06 243 GLY B O 1
ATOM 6491 N N . GLU B 1 244 ? -11.633 -25.953 8.094 1 97 244 GLU B N 1
ATOM 6492 C CA . GLU B 1 244 ? -10.961 -27.25 7.918 1 97 244 GLU B CA 1
ATOM 6493 C C . GLU B 1 244 ? -10.609 -27.484 6.453 1 97 244 GLU B C 1
ATOM 6495 O O . GLU B 1 244 ? -11.477 -27.422 5.582 1 97 244 GLU B O 1
ATOM 6500 N N . TYR B 1 245 ? -9.383 -27.75 6.27 1 97.94 245 TYR B N 1
ATOM 6501 C CA . TYR B 1 245 ? -8.93 -27.938 4.898 1 97.94 245 TYR B CA 1
ATOM 6502 C C . TYR B 1 245 ? -8.789 -29.422 4.57 1 97.94 245 TYR B C 1
ATOM 6504 O O . TYR B 1 245 ? -8.523 -30.25 5.453 1 97.94 245 TYR B O 1
ATOM 6512 N N . VAL B 1 246 ? -9.07 -29.781 3.328 1 98.06 246 VAL B N 1
ATOM 6513 C CA . VAL B 1 246 ? -8.977 -31.156 2.834 1 98.06 246 VAL B CA 1
ATOM 6514 C C . VAL B 1 246 ? -8.219 -31.172 1.509 1 98.06 246 VAL B C 1
ATOM 6516 O O . VAL B 1 246 ? -8.391 -30.281 0.674 1 98.06 246 VAL B O 1
ATOM 6519 N N . CYS B 1 247 ? -7.332 -32.062 1.391 1 97.69 247 CYS B N 1
ATOM 6520 C CA . CYS B 1 247 ? -6.652 -32.281 0.12 1 97.69 247 CYS B CA 1
ATOM 6521 C C . CYS B 1 247 ? -7.082 -33.594 -0.516 1 97.69 247 CYS B C 1
ATOM 6523 O O . CYS B 1 247 ? -7.098 -34.656 0.146 1 97.69 247 CYS B O 1
ATOM 6525 N N . THR B 1 248 ? -7.516 -33.531 -1.799 1 98.25 248 THR B N 1
ATOM 6526 C CA . THR B 1 248 ? -7.961 -34.719 -2.539 1 98.25 248 THR B CA 1
ATOM 6527 C C . THR B 1 248 ? -7.059 -34.969 -3.744 1 98.25 248 THR B C 1
ATOM 6529 O O . THR B 1 248 ? -6.875 -34.062 -4.586 1 98.25 248 THR B O 1
ATOM 6532 N N . ALA B 1 249 ? -6.484 -36.125 -3.762 1 98 249 ALA B N 1
ATOM 6533 C CA . ALA B 1 249 ? -5.66 -36.562 -4.895 1 98 249 ALA B CA 1
ATOM 6534 C C . ALA B 1 249 ? -6.398 -37.562 -5.777 1 98 249 ALA B C 1
ATOM 6536 O O . ALA B 1 249 ? -7.066 -38.469 -5.273 1 98 249 ALA B O 1
ATOM 6537 N N . GLN B 1 250 ? -6.344 -37.312 -7.043 1 97.06 250 GLN B N 1
ATOM 6538 C CA . GLN B 1 250 ? -6.961 -38.219 -8.008 1 97.06 250 GLN B CA 1
ATOM 6539 C C . GLN B 1 250 ? -5.938 -38.719 -9.031 1 97.06 250 GLN B C 1
ATOM 6541 O O . GLN B 1 250 ? -5.02 -37.969 -9.398 1 97.06 250 GLN B O 1
ATOM 6546 N N . GLU B 1 251 ? -6.051 -39.906 -9.391 1 94.62 251 GLU B N 1
ATOM 6547 C CA . GLU B 1 251 ? -5.258 -40.5 -10.469 1 94.62 251 GLU B CA 1
ATOM 6548 C C . GLU B 1 251 ? -6.102 -40.719 -11.719 1 94.62 251 GLU B C 1
ATOM 6550 O O . GLU B 1 251 ? -7.219 -41.219 -11.641 1 94.62 251 GLU B O 1
ATOM 6555 N N . TRP B 1 252 ? -5.555 -40.25 -12.797 1 92.69 252 TRP B N 1
ATOM 6556 C CA . TRP B 1 252 ? -6.312 -40.281 -14.047 1 92.69 252 TRP B CA 1
ATOM 6557 C C . TRP B 1 252 ? -5.551 -41 -15.141 1 92.69 252 TRP B C 1
ATOM 6559 O O . TRP B 1 252 ? -4.324 -41.125 -15.078 1 92.69 252 TRP B O 1
ATOM 6569 N N . VAL B 1 253 ? -6.27 -41.5 -16.109 1 89.88 253 VAL B N 1
ATOM 6570 C CA . VAL B 1 253 ? -5.699 -42.125 -17.312 1 89.88 253 VAL B CA 1
ATOM 6571 C C . VAL B 1 253 ? -6.43 -41.594 -18.547 1 89.88 253 VAL B C 1
ATOM 6573 O O . VAL B 1 253 ? -7.582 -41.156 -18.453 1 89.88 253 VAL B O 1
ATOM 6576 N N . ARG B 1 254 ? -5.656 -41.562 -19.578 1 84.81 254 ARG B N 1
ATOM 6577 C CA . ARG B 1 254 ? -6.277 -41.25 -20.875 1 84.81 254 ARG B CA 1
ATOM 6578 C C . ARG B 1 254 ? -6.691 -42.531 -21.594 1 84.81 254 ARG B C 1
ATOM 6580 O O . ARG B 1 254 ? -5.926 -43.5 -21.641 1 84.81 254 ARG B O 1
ATOM 6587 N N . GLN B 1 255 ? -7.984 -42.594 -21.891 1 82.94 255 GLN B N 1
ATOM 6588 C CA . GLN B 1 255 ? -8.484 -43.812 -22.531 1 82.94 255 GLN B CA 1
ATOM 6589 C C . GLN B 1 255 ? -9.32 -43.469 -23.766 1 82.94 255 GLN B C 1
ATOM 6591 O O . GLN B 1 255 ? -9.703 -42.312 -23.969 1 82.94 255 GLN B O 1
ATOM 6596 N N . GLY B 1 256 ? -9.516 -44.406 -24.562 1 76.81 256 GLY B N 1
ATOM 6597 C CA . GLY B 1 256 ? -10.312 -44.281 -25.766 1 76.81 256 GLY B CA 1
ATOM 6598 C C . GLY B 1 256 ? -9.484 -43.969 -27 1 76.81 256 GLY B C 1
ATOM 6599 O O . GLY B 1 256 ? -8.266 -44.125 -26.984 1 76.81 256 GLY B O 1
ATOM 6600 N N . GLU B 1 257 ? -10.297 -43.719 -28.062 1 68.56 257 GLU B N 1
ATOM 6601 C CA . GLU B 1 257 ? -9.617 -43.469 -29.328 1 68.56 257 GLU B CA 1
ATOM 6602 C C . GLU B 1 257 ? -8.719 -42.25 -29.234 1 68.56 257 GLU B C 1
ATOM 6604 O O . GLU B 1 257 ? -9.188 -41.156 -28.953 1 68.56 257 GLU B O 1
ATOM 6609 N N . GLY B 1 258 ? -7.527 -42.469 -29.422 1 66.56 258 GLY B N 1
ATOM 6610 C CA . GLY B 1 258 ? -6.562 -41.375 -29.438 1 66.56 258 GLY B CA 1
ATOM 6611 C C . GLY B 1 258 ? -6.254 -40.812 -28.062 1 66.56 258 GLY B C 1
ATOM 6612 O O . GLY B 1 258 ? -5.633 -39.781 -27.938 1 66.56 258 GLY B O 1
ATOM 6613 N N . GLY B 1 259 ? -6.73 -41.562 -27.062 1 66.44 259 GLY B N 1
ATOM 6614 C CA . GLY B 1 259 ? -6.434 -41.125 -25.719 1 66.44 259 GLY B CA 1
ATOM 6615 C C . GLY B 1 259 ? -7.082 -39.812 -25.359 1 66.44 259 GLY B C 1
ATOM 6616 O O . GLY B 1 259 ? -6.508 -39 -24.609 1 66.44 259 GLY B O 1
ATOM 6617 N N . ARG B 1 260 ? -8.18 -39.406 -25.906 1 73.62 260 ARG B N 1
ATOM 6618 C CA . ARG B 1 260 ? -8.758 -38.094 -25.75 1 73.62 260 ARG B CA 1
ATOM 6619 C C . ARG B 1 260 ? -9.672 -38 -24.547 1 73.62 260 ARG B C 1
ATOM 6621 O O . ARG B 1 260 ? -9.984 -36.938 -24.062 1 73.62 260 ARG B O 1
ATOM 6628 N N . ASN B 1 261 ? -9.977 -39.188 -23.984 1 83.5 261 ASN B N 1
ATOM 6629 C CA . ASN B 1 261 ? -10.93 -39.156 -22.875 1 83.5 261 ASN B CA 1
ATOM 6630 C C . ASN B 1 261 ? -10.234 -39.406 -21.531 1 83.5 261 ASN B C 1
ATOM 6632 O O . ASN B 1 261 ? -9.391 -40.281 -21.422 1 83.5 261 ASN B O 1
ATOM 6636 N N . TRP B 1 262 ? -10.594 -38.562 -20.578 1 89.06 262 TRP B N 1
ATOM 6637 C CA . TRP B 1 262 ? -10.039 -38.688 -19.234 1 89.06 262 TRP B CA 1
ATOM 6638 C C . TRP B 1 262 ? -10.914 -39.562 -18.359 1 89.06 262 TRP B C 1
ATOM 6640 O O . TRP B 1 262 ? -12.141 -39.5 -18.406 1 89.06 262 TRP B O 1
ATOM 6650 N N . ARG B 1 263 ? -10.312 -40.5 -17.703 1 90.94 263 ARG B N 1
ATOM 6651 C CA . ARG B 1 263 ? -11.023 -41.312 -16.75 1 90.94 263 ARG B CA 1
ATOM 6652 C C . ARG B 1 263 ? -10.328 -41.312 -15.391 1 90.94 263 ARG B C 1
ATOM 6654 O O . ARG B 1 263 ? -9.141 -41.656 -15.305 1 90.94 263 ARG B O 1
ATOM 6661 N N . LYS B 1 264 ? -11.047 -41 -14.367 1 93.75 264 LYS B N 1
ATOM 6662 C CA . LYS B 1 264 ? -10.516 -41.094 -13.008 1 93.75 264 LYS B CA 1
ATOM 6663 C C . LYS B 1 264 ? -10.484 -42.531 -12.531 1 93.75 264 LYS B C 1
ATOM 6665 O O . LYS B 1 264 ? -11.508 -43.25 -12.57 1 93.75 264 LYS B O 1
ATOM 6670 N N . ILE B 1 265 ? -9.406 -42.969 -12.07 1 93.25 265 ILE B N 1
ATOM 6671 C CA . ILE B 1 265 ? -9.32 -44.375 -11.695 1 93.25 265 ILE B CA 1
ATOM 6672 C C . ILE B 1 265 ? -9.172 -44.5 -10.18 1 93.25 265 ILE B C 1
ATOM 6674 O O . ILE B 1 265 ? -9.484 -45.531 -9.609 1 93.25 265 ILE B O 1
ATOM 6678 N N . LEU B 1 266 ? -8.648 -43.531 -9.562 1 95.25 266 LEU B N 1
ATOM 6679 C CA . LEU B 1 266 ? -8.492 -43.562 -8.117 1 95.25 266 LEU B CA 1
ATOM 6680 C C . LEU B 1 266 ? -8.664 -42.156 -7.512 1 95.25 266 LEU B C 1
ATOM 6682 O O . LEU B 1 266 ? -8.406 -41.156 -8.172 1 95.25 266 LEU B O 1
ATOM 6686 N N . GLU B 1 267 ? -9.102 -42.125 -6.301 1 96.44 267 GLU B N 1
ATOM 6687 C CA . GLU B 1 267 ? -9.25 -40.875 -5.543 1 96.44 267 GLU B CA 1
ATOM 6688 C C . GLU B 1 267 ? -8.984 -41.094 -4.059 1 96.44 267 GLU B C 1
ATOM 6690 O O . GLU B 1 267 ? -9.398 -42.125 -3.492 1 96.44 267 GLU B O 1
ATOM 6695 N N . LYS B 1 268 ? -8.172 -40.344 -3.541 1 97.12 268 LYS B N 1
ATOM 6696 C CA . LYS B 1 268 ? -7.898 -40.375 -2.107 1 97.12 268 LYS B CA 1
ATOM 6697 C C . LYS B 1 268 ? -7.938 -38.969 -1.512 1 97.12 268 LYS B C 1
ATOM 6699 O O . LYS B 1 268 ? -7.473 -38.031 -2.135 1 97.12 268 LYS B O 1
ATOM 6704 N N . SER B 1 269 ? -8.5 -38.844 -0.281 1 97 269 SER B N 1
ATOM 6705 C CA . SER B 1 269 ? -8.578 -37.531 0.388 1 97 269 SER B CA 1
ATOM 6706 C C . SER B 1 269 ? -7.938 -37.594 1.769 1 97 269 SER B C 1
ATOM 6708 O O . SER B 1 269 ? -7.914 -38.656 2.412 1 97 269 SER B O 1
ATOM 6710 N N . GLU B 1 270 ? -7.34 -36.531 2.141 1 97.69 270 GLU B N 1
ATOM 6711 C CA . GLU B 1 270 ? -6.73 -36.406 3.459 1 97.69 270 GLU B CA 1
ATOM 6712 C C . GLU B 1 270 ? -7.184 -35.125 4.148 1 97.69 270 GLU B C 1
ATOM 6714 O O . GLU B 1 270 ? -7.199 -34.062 3.531 1 97.69 270 GLU B O 1
ATOM 6719 N N . ASP B 1 271 ? -7.562 -35.281 5.426 1 96 271 ASP B N 1
ATOM 6720 C CA . ASP B 1 271 ? -7.855 -34.094 6.238 1 96 271 ASP B CA 1
ATOM 6721 C C . ASP B 1 271 ? -6.574 -33.375 6.66 1 96 271 ASP B C 1
ATOM 6723 O O . ASP B 1 271 ? -5.738 -33.969 7.359 1 96 271 ASP B O 1
ATOM 6727 N N . MET B 1 272 ? -6.441 -32.156 6.285 1 97.44 272 MET B N 1
ATOM 6728 C CA . MET B 1 272 ? -5.195 -31.453 6.539 1 97.44 272 MET B CA 1
ATOM 6729 C C . MET B 1 272 ? -5.199 -30.828 7.93 1 97.44 272 MET B C 1
ATOM 6731 O O . MET B 1 272 ? -4.137 -30.547 8.492 1 97.44 272 MET B O 1
ATOM 6735 N N . GLY B 1 273 ? -6.387 -30.594 8.43 1 96.19 273 GLY B N 1
ATOM 6736 C CA . GLY B 1 273 ? -6.523 -29.922 9.711 1 96.19 273 GLY B CA 1
ATOM 6737 C C . GLY B 1 273 ? -7.242 -28.594 9.609 1 96.19 273 GLY B C 1
ATOM 6738 O O . GLY B 1 273 ? -7.73 -28.219 8.539 1 96.19 273 GLY B O 1
ATOM 6739 N N . LYS B 1 274 ? -7.254 -27.906 10.75 1 95.94 274 LYS B N 1
ATOM 6740 C CA . LYS B 1 274 ? -7.98 -26.641 10.836 1 95.94 274 LYS B CA 1
ATOM 6741 C C . LYS B 1 274 ? -7.02 -25.453 10.859 1 95.94 274 LYS B C 1
ATOM 6743 O O . LYS B 1 274 ? -5.988 -25.5 11.531 1 95.94 274 LYS B O 1
ATOM 6748 N N . VAL B 1 275 ? -7.293 -24.438 10.016 1 97.25 275 VAL B N 1
ATOM 6749 C CA . VAL B 1 275 ? -6.559 -23.172 10.047 1 97.25 275 VAL B CA 1
ATOM 6750 C C . VAL B 1 275 ? -7.344 -22.125 10.836 1 97.25 275 VAL B C 1
ATOM 6752 O O . VAL B 1 275 ? -8.547 -21.969 10.625 1 97.25 275 VAL B O 1
ATOM 6755 N N . VAL B 1 276 ? -6.684 -21.469 11.828 1 96.56 276 VAL B N 1
ATOM 6756 C CA . VAL B 1 276 ? -7.281 -20.406 12.625 1 96.56 276 VAL B CA 1
ATOM 6757 C C . VAL B 1 276 ? -6.625 -19.078 12.273 1 96.56 276 VAL B C 1
ATOM 6759 O O . VAL B 1 276 ? -5.395 -18.969 12.266 1 96.56 276 VAL B O 1
ATOM 6762 N N . VAL B 1 277 ? -7.457 -18.109 11.891 1 94.31 277 VAL B N 1
ATOM 6763 C CA . VAL B 1 277 ? -6.953 -16.781 11.562 1 94.31 277 VAL B CA 1
ATOM 6764 C C . VAL B 1 277 ? -7.371 -15.781 12.633 1 94.31 277 VAL B C 1
ATOM 6766 O O . VAL B 1 277 ? -8.562 -15.516 12.82 1 94.31 277 VAL B O 1
ATOM 6769 N N . THR B 1 278 ? -6.457 -15.203 13.383 1 91.25 278 THR B N 1
ATOM 6770 C CA . THR B 1 278 ? -6.73 -14.188 14.383 1 91.25 278 THR B CA 1
ATOM 6771 C C . THR B 1 278 ? -6.801 -12.805 13.75 1 91.25 278 THR B C 1
ATOM 6773 O O . THR B 1 278 ? -5.84 -12.352 13.117 1 91.25 278 THR B O 1
ATOM 6776 N N . PRO B 1 279 ? -7.926 -12.18 13.781 1 85.56 279 PRO B N 1
ATOM 6777 C CA . PRO B 1 279 ? -8.047 -10.844 13.188 1 85.56 279 PRO B CA 1
ATOM 6778 C C . PRO B 1 279 ? -7.152 -9.812 13.875 1 85.56 279 PRO B C 1
ATOM 6780 O O . PRO B 1 279 ? -6.969 -9.859 15.094 1 85.56 279 PRO B O 1
ATOM 6783 N N . THR B 1 280 ? -6.34 -9.102 13.062 1 78.81 280 THR B N 1
ATOM 6784 C CA . THR B 1 280 ? -5.566 -7.98 13.586 1 78.81 280 THR B CA 1
ATOM 6785 C C . THR B 1 280 ? -6.406 -6.707 13.625 1 78.81 280 THR B C 1
ATOM 6787 O O . THR B 1 280 ? -6.871 -6.234 12.586 1 78.81 280 THR B O 1
ATOM 6790 N N . GLU B 1 281 ? -7.051 -6.422 14.695 1 80.44 281 GLU B N 1
ATOM 6791 C CA . GLU B 1 281 ? -7.895 -5.238 14.812 1 80.44 281 GLU B CA 1
ATOM 6792 C C . GLU B 1 281 ? -7.066 -4.004 15.148 1 80.44 281 GLU B C 1
ATOM 6794 O O . GLU B 1 281 ? -6.16 -4.066 15.984 1 80.44 281 GLU B O 1
ATOM 6799 N N . LEU B 1 282 ? -7.262 -2.979 14.336 1 86.31 282 LEU B N 1
ATOM 6800 C CA . LEU B 1 282 ? -6.645 -1.694 14.648 1 86.31 282 LEU B CA 1
ATOM 6801 C C . LEU B 1 282 ? -7.078 -1.206 16.031 1 86.31 282 LEU B C 1
ATOM 6803 O O . LEU B 1 282 ? -8.273 -1.194 16.344 1 86.31 282 LEU B O 1
ATOM 6807 N N . MET B 1 283 ? -6.031 -1.064 16.922 1 89.31 283 MET B N 1
ATOM 6808 C CA . MET B 1 283 ? -6.324 -0.609 18.281 1 89.31 283 MET B CA 1
ATOM 6809 C C . MET B 1 283 ? -5.469 0.598 18.656 1 89.31 283 MET B C 1
ATOM 6811 O O . MET B 1 283 ? -4.285 0.647 18.312 1 89.31 283 MET B O 1
ATOM 6815 N N . PHE B 1 284 ? -6.09 1.629 19.203 1 94.44 284 PHE B N 1
ATOM 6816 C CA . PHE B 1 284 ? -5.367 2.756 19.797 1 94.44 284 PHE B CA 1
ATOM 6817 C C . PHE B 1 284 ? -6.234 3.488 20.812 1 94.44 284 PHE B C 1
ATOM 6819 O O . PHE B 1 284 ? -7.449 3.273 20.859 1 94.44 284 PHE B O 1
ATOM 6826 N N . LYS B 1 285 ? -5.68 4.223 21.672 1 96.12 285 LYS B N 1
ATOM 6827 C CA . LYS B 1 285 ? -6.336 5.094 22.641 1 96.12 285 LYS B CA 1
ATOM 6828 C C . LYS B 1 285 ? -5.965 6.555 22.406 1 96.12 285 LYS B C 1
ATOM 6830 O O . LYS B 1 285 ? -4.996 6.848 21.703 1 96.12 285 LYS B O 1
ATOM 6835 N N . VAL B 1 286 ? -6.824 7.391 22.844 1 97.5 286 VAL B N 1
ATOM 6836 C CA . VAL B 1 286 ? -6.586 8.82 22.672 1 97.5 286 VAL B CA 1
ATOM 6837 C C . VAL B 1 286 ? -6.586 9.516 24.031 1 97.5 286 VAL B C 1
ATOM 6839 O O . VAL B 1 286 ? -7.512 9.344 24.828 1 97.5 286 VAL B O 1
ATOM 6842 N N . ASN B 1 287 ? -5.508 10.227 24.281 1 97.12 287 ASN B N 1
ATOM 6843 C CA . ASN B 1 287 ? -5.387 11.023 25.5 1 97.12 287 ASN B CA 1
ATOM 6844 C C . ASN B 1 287 ? -5.379 12.516 25.203 1 97.12 287 ASN B C 1
ATOM 6846 O O . ASN B 1 287 ? -4.652 12.969 24.312 1 97.12 287 ASN B O 1
ATOM 6850 N N . LEU B 1 288 ? -6.195 13.203 25.922 1 97.62 288 LEU B N 1
ATOM 6851 C CA . LEU B 1 288 ? -6.238 14.656 25.797 1 97.62 288 LEU B CA 1
ATOM 6852 C C . LEU B 1 288 ? -5.699 15.336 27.047 1 97.62 288 LEU B C 1
ATOM 6854 O O . LEU B 1 288 ? -6.172 15.062 28.156 1 97.62 288 LEU B O 1
ATOM 6858 N N . THR B 1 289 ? -4.676 16.203 26.828 1 95.12 289 THR B N 1
ATOM 6859 C CA . THR B 1 289 ? -4.09 16.938 27.938 1 95.12 289 THR B CA 1
ATOM 6860 C C . THR B 1 289 ? -3.969 18.422 27.609 1 95.12 289 THR B C 1
ATOM 6862 O O . THR B 1 289 ? -3.744 18.781 26.453 1 95.12 289 THR B O 1
ATOM 6865 N N . ALA B 1 290 ? -4.16 19.203 28.594 1 93.31 290 ALA B N 1
ATOM 6866 C CA . ALA B 1 290 ? -3.914 20.641 28.453 1 93.31 290 ALA B CA 1
ATOM 6867 C C . ALA B 1 290 ? -2.486 20.984 28.859 1 93.31 290 ALA B C 1
ATOM 6869 O O . ALA B 1 290 ? -2.141 20.953 30.047 1 93.31 290 ALA B O 1
ATOM 6870 N N . SER B 1 291 ? -1.691 21.281 27.906 1 90.94 291 SER B N 1
ATOM 6871 C CA . SER B 1 291 ? -0.302 21.609 28.203 1 90.94 291 SER B CA 1
ATOM 6872 C C . SER B 1 291 ? -0.173 23.062 28.688 1 90.94 291 SER B C 1
ATOM 6874 O O . SER B 1 291 ? 0.793 23.406 29.375 1 90.94 291 SER B O 1
ATOM 6876 N N . LEU B 1 292 ? -1.041 23.953 28.266 1 91.12 292 LEU B N 1
ATOM 6877 C CA . LEU B 1 292 ? -1.083 25.344 28.688 1 91.12 292 LEU B CA 1
ATOM 6878 C C . LEU B 1 292 ? -2.51 25.781 29.016 1 91.12 292 LEU B C 1
ATOM 6880 O O . LEU B 1 292 ? -3.408 25.641 28.172 1 91.12 292 LEU B O 1
ATOM 6884 N N . ASN B 1 293 ? -2.75 26.266 30.25 1 90.81 293 ASN B N 1
ATOM 6885 C CA . ASN B 1 293 ? -4.066 26.734 30.672 1 90.81 293 ASN B CA 1
ATOM 6886 C C . ASN B 1 293 ? -4.062 28.234 30.938 1 90.81 293 ASN B C 1
ATOM 6888 O O . ASN B 1 293 ? -3.189 28.734 31.656 1 90.81 293 ASN B O 1
ATOM 6892 N N . PRO B 1 294 ? -5.043 28.844 30.391 1 89.5 294 PRO B N 1
ATOM 6893 C CA . PRO B 1 294 ? -5.102 30.281 30.625 1 89.5 294 PRO B CA 1
ATOM 6894 C C . PRO B 1 294 ? -5.594 30.625 32.031 1 89.5 294 PRO B C 1
ATOM 6896 O O . PRO B 1 294 ? -6.473 29.953 32.562 1 89.5 294 PRO B O 1
ATOM 6899 N N . GLN B 1 295 ? -4.926 31.609 32.656 1 84.12 295 GLN B N 1
ATOM 6900 C CA . GLN B 1 295 ? -5.348 32.094 33.969 1 84.12 295 GLN B CA 1
ATOM 6901 C C . GLN B 1 295 ? -6.285 33.281 33.844 1 84.12 295 GLN B C 1
ATOM 6903 O O . GLN B 1 295 ? -7 33.625 34.812 1 84.12 295 GLN B O 1
ATOM 6908 N N . SER B 1 296 ? -6.18 33.875 32.688 1 81.5 296 SER B N 1
ATOM 6909 C CA . SER B 1 296 ? -7.035 35.031 32.406 1 81.5 296 SER B CA 1
ATOM 6910 C C . SER B 1 296 ? -7.391 35.094 30.922 1 81.5 296 SER B C 1
ATOM 6912 O O . SER B 1 296 ? -6.84 34.344 30.125 1 81.5 296 SER B O 1
ATOM 6914 N N . THR B 1 297 ? -8.234 36 30.672 1 80.5 297 THR B N 1
ATOM 6915 C CA . THR B 1 297 ? -8.617 36.219 29.281 1 80.5 297 THR B CA 1
ATOM 6916 C C . THR B 1 297 ? -7.422 36.688 28.453 1 80.5 297 THR B C 1
ATOM 6918 O O . THR B 1 297 ? -6.531 37.375 28.969 1 80.5 297 THR B O 1
ATOM 6921 N N . SER B 1 298 ? -7.277 36.25 27.156 1 78.75 298 SER B N 1
ATOM 6922 C CA . SER B 1 298 ? -6.285 36.625 26.156 1 78.75 298 SER B CA 1
ATOM 6923 C C . SER B 1 298 ? -4.977 35.875 26.359 1 78.75 298 SER B C 1
ATOM 6925 O O . SER B 1 298 ? -3.979 36.156 25.703 1 78.75 298 SER B O 1
ATOM 6927 N N . GLU B 1 299 ? -5.008 35.062 27.406 1 83.62 299 GLU B N 1
ATOM 6928 C CA . GLU B 1 299 ? -3.854 34.188 27.562 1 83.62 299 GLU B CA 1
ATOM 6929 C C . GLU B 1 299 ? -3.988 32.938 26.688 1 83.62 299 GLU B C 1
ATOM 6931 O O . GLU B 1 299 ? -5.098 32.438 26.438 1 83.62 299 GLU B O 1
ATOM 6936 N N . PRO B 1 300 ? -2.916 32.438 26.297 1 89.69 300 PRO B N 1
ATOM 6937 C CA . PRO B 1 300 ? -2.98 31.297 25.375 1 89.69 300 PRO B CA 1
ATOM 6938 C C . PRO B 1 300 ? -3.334 29.984 26.078 1 89.69 300 PRO B C 1
ATOM 6940 O O . PRO B 1 300 ? -3.133 29.859 27.297 1 89.69 300 PRO B O 1
ATOM 6943 N N . THR B 1 301 ? -3.904 29.109 25.312 1 93.38 301 THR B N 1
ATOM 6944 C CA . THR B 1 301 ? -4.176 27.75 25.75 1 93.38 301 THR B CA 1
ATOM 6945 C C . THR B 1 301 ? -3.713 26.75 24.703 1 93.38 301 THR B C 1
ATOM 6947 O O . THR B 1 301 ? -3.693 27.047 23.5 1 93.38 301 THR B O 1
ATOM 6950 N N . GLU B 1 302 ? -3.219 25.609 25.188 1 95.31 302 GLU B N 1
ATOM 6951 C CA . GLU B 1 302 ? -2.771 24.531 24.297 1 95.31 302 GLU B CA 1
ATOM 6952 C C . GLU B 1 302 ? -3.299 23.172 24.75 1 95.31 302 GLU B C 1
ATOM 6954 O O . GLU B 1 302 ? -3.107 22.797 25.906 1 95.31 302 GLU B O 1
ATOM 6959 N N . LEU B 1 303 ? -3.951 22.578 23.875 1 97 303 LEU B N 1
ATOM 6960 C CA . LEU B 1 303 ? -4.441 21.219 24.125 1 97 303 LEU B CA 1
ATOM 6961 C C . LEU B 1 303 ? -3.723 20.219 23.234 1 97 303 LEU B C 1
ATOM 6963 O O . LEU B 1 303 ? -3.523 20.453 22.047 1 97 303 LEU B O 1
ATOM 6967 N N . ARG B 1 304 ? -3.322 19.094 23.828 1 96.88 304 ARG B N 1
ATOM 6968 C CA . ARG B 1 304 ? -2.586 18.062 23.109 1 96.88 304 ARG B CA 1
ATOM 6969 C C . ARG B 1 304 ? -3.377 16.75 23.078 1 96.88 304 ARG B C 1
ATOM 6971 O O . ARG B 1 304 ? -3.701 16.188 24.125 1 96.88 304 ARG B O 1
ATOM 6978 N N . CYS B 1 305 ? -3.672 16.391 21.906 1 97.75 305 CYS B N 1
ATOM 6979 C CA . CYS B 1 305 ? -4.344 15.117 21.656 1 97.75 305 CYS B CA 1
ATOM 6980 C C . CYS B 1 305 ? -3.348 14.055 21.203 1 97.75 305 CYS B C 1
ATOM 6982 O O . CYS B 1 305 ? -2.873 14.094 20.062 1 97.75 305 CYS B O 1
ATOM 6984 N N . GLN B 1 306 ? -3.107 13.031 22.047 1 97.5 306 GLN B N 1
ATOM 6985 C CA . GLN B 1 306 ? -2.062 12.047 21.781 1 97.5 306 GLN B CA 1
ATOM 6986 C C . GLN B 1 306 ? -2.654 10.656 21.562 1 97.5 306 GLN B C 1
ATOM 6988 O O . GLN B 1 306 ? -3.486 10.203 22.344 1 97.5 306 GLN B O 1
ATOM 6993 N N . VAL B 1 307 ? -2.225 10.078 20.516 1 96.69 307 VAL B N 1
ATOM 6994 C CA . VAL B 1 307 ? -2.615 8.703 20.25 1 96.69 307 VAL B CA 1
ATOM 6995 C C . VAL B 1 307 ? -1.622 7.742 20.891 1 96.69 307 VAL B C 1
ATOM 6997 O O . VAL B 1 307 ? -0.416 7.828 20.656 1 96.69 307 VAL B O 1
ATOM 7000 N N . VAL B 1 308 ? -2.131 6.91 21.766 1 95.62 308 VAL B N 1
ATOM 7001 C CA . VAL B 1 308 ? -1.267 5.969 22.469 1 95.62 308 VAL B CA 1
ATOM 7002 C C . VAL B 1 308 ? -1.704 4.539 22.172 1 95.62 308 VAL B C 1
ATOM 7004 O O . VAL B 1 308 ? -2.854 4.301 21.797 1 95.62 308 VAL B O 1
ATOM 7007 N N . ASP B 1 309 ? -0.792 3.512 22.25 1 93.44 309 ASP B N 1
ATOM 7008 C CA . ASP B 1 309 ? -1.028 2.082 22.062 1 93.44 309 ASP B CA 1
ATOM 7009 C C . ASP B 1 309 ? -1.513 1.783 20.641 1 93.44 309 ASP B C 1
ATOM 7011 O O . ASP B 1 309 ? -2.484 1.049 20.453 1 93.44 309 ASP B O 1
ATOM 7015 N N . LEU B 1 310 ? -0.935 2.461 19.781 1 90.12 310 LEU B N 1
ATOM 7016 C CA . LEU B 1 310 ? -1.312 2.287 18.391 1 90.12 310 LEU B CA 1
ATOM 7017 C C . LEU B 1 310 ? -0.771 0.972 17.844 1 90.12 310 LEU B C 1
ATOM 7019 O O . LEU B 1 310 ? 0.445 0.77 17.781 1 90.12 310 LEU B O 1
ATOM 7023 N N . LEU B 1 311 ? -1.717 0.074 17.516 1 86.56 311 LEU B N 1
ATOM 7024 C CA . LEU B 1 311 ? -1.337 -1.228 16.969 1 86.56 311 LEU B CA 1
ATOM 7025 C C . LEU B 1 311 ? -2.004 -1.472 15.625 1 86.56 311 LEU B C 1
ATOM 7027 O O . LEU B 1 311 ? -3.188 -1.17 15.445 1 86.56 311 LEU B O 1
ATOM 7031 N N . HIS B 1 312 ? -1.23 -1.948 14.594 1 81.38 312 HIS B N 1
ATOM 7032 C CA . HIS B 1 312 ? -1.713 -2.449 13.312 1 81.38 312 HIS B CA 1
ATOM 7033 C C . HIS B 1 312 ? -2.166 -1.306 12.406 1 81.38 312 HIS B C 1
ATOM 7035 O O . HIS B 1 312 ? -3.223 -1.388 11.781 1 81.38 312 HIS B O 1
ATOM 7041 N N . LEU B 1 313 ? -1.585 -0.132 12.492 1 82.69 313 LEU B N 1
ATOM 7042 C CA . LEU B 1 313 ? -1.879 0.958 11.562 1 82.69 313 LEU B CA 1
ATOM 7043 C C . LEU B 1 313 ? -0.963 0.9 10.344 1 82.69 313 LEU B C 1
ATOM 7045 O O . LEU B 1 313 ? -0.844 1.879 9.609 1 82.69 313 LEU B O 1
ATOM 7049 N N . GLN B 1 314 ? -0.472 -0.122 9.984 1 74.81 314 GLN B N 1
ATOM 7050 C CA . GLN B 1 314 ? 0.486 -0.185 8.883 1 74.81 314 GLN B CA 1
ATOM 7051 C C . GLN B 1 314 ? -0.094 0.431 7.617 1 74.81 314 GLN B C 1
ATOM 7053 O O . GLN B 1 314 ? -1.197 0.077 7.195 1 74.81 314 GLN B O 1
ATOM 7058 N N . ASP B 1 315 ? 0.509 1.46 7 1 74.44 315 ASP B N 1
ATOM 7059 C CA . ASP B 1 315 ? 0.2 2.182 5.77 1 74.44 315 ASP B CA 1
ATOM 7060 C C . ASP B 1 315 ? -1.035 3.062 5.945 1 74.44 315 ASP B C 1
ATOM 7062 O O . ASP B 1 315 ? -1.627 3.514 4.961 1 74.44 315 ASP B O 1
ATOM 7066 N N . GLY B 1 316 ? -1.47 3.113 7.168 1 85.5 316 GLY B N 1
ATOM 7067 C CA . GLY B 1 316 ? -2.635 3.939 7.438 1 85.5 316 GLY B CA 1
ATOM 7068 C C . GLY B 1 316 ? -2.285 5.379 7.754 1 85.5 316 GLY B C 1
ATOM 7069 O O . GLY B 1 316 ? -1.109 5.754 7.762 1 85.5 316 GLY B O 1
ATOM 7070 N N . ARG B 1 317 ? -3.387 6.207 7.859 1 89.06 317 ARG B N 1
ATOM 7071 C CA . ARG B 1 317 ? -3.234 7.625 8.172 1 89.06 317 ARG B CA 1
ATOM 7072 C C . ARG B 1 317 ? -4.125 8.023 9.344 1 89.06 317 ARG B C 1
ATOM 7074 O O . ARG B 1 317 ? -5.152 7.395 9.594 1 89.06 317 ARG B O 1
ATOM 7081 N N . LEU B 1 318 ? -3.648 8.992 10.039 1 94.31 318 LEU B N 1
ATOM 7082 C CA . LEU B 1 318 ? -4.43 9.484 11.172 1 94.31 318 LEU B CA 1
ATOM 7083 C C . LEU B 1 318 ? -4.918 10.906 10.914 1 94.31 318 LEU B C 1
ATOM 7085 O O . LEU B 1 318 ? -4.199 11.719 10.32 1 94.31 318 LEU B O 1
ATOM 7089 N N . GLY B 1 319 ? -6.121 11.164 11.266 1 95.19 319 GLY B N 1
ATOM 7090 C CA . GLY B 1 319 ? -6.707 12.492 11.305 1 95.19 319 GLY B CA 1
ATOM 7091 C C . GLY B 1 319 ? -7.301 12.844 12.656 1 95.19 319 GLY B C 1
ATOM 7092 O O . GLY B 1 319 ? -7.398 11.992 13.539 1 95.19 319 GLY B O 1
ATOM 7093 N N . VAL B 1 320 ? -7.676 14.086 12.828 1 97.56 320 VAL B N 1
ATOM 7094 C CA . VAL B 1 320 ? -8.227 14.508 14.109 1 97.56 320 VAL B CA 1
ATOM 7095 C C . VAL B 1 320 ? -9.352 15.523 13.883 1 97.56 320 VAL B C 1
ATOM 7097 O O . VAL B 1 320 ? -9.328 16.266 12.891 1 97.56 320 VAL B O 1
ATOM 7100 N N . THR B 1 321 ? -10.328 15.516 14.711 1 97.94 321 THR B N 1
ATOM 7101 C CA . THR B 1 321 ? -11.391 16.516 14.758 1 97.94 321 THR B CA 1
ATOM 7102 C C . THR B 1 321 ? -11.523 17.094 16.156 1 97.94 321 THR B C 1
ATOM 7104 O O . THR B 1 321 ? -11.695 16.344 17.125 1 97.94 321 THR B O 1
ATOM 7107 N N . TRP B 1 322 ? -11.414 18.391 16.281 1 98.12 322 TRP B N 1
ATOM 7108 C CA . TRP B 1 322 ? -11.547 19.078 17.562 1 98.12 322 TRP B CA 1
ATOM 7109 C C . TRP B 1 322 ? -12.961 19.625 17.734 1 98.12 322 TRP B C 1
ATOM 7111 O O . TRP B 1 322 ? -13.508 20.25 16.812 1 98.12 322 TRP B O 1
ATOM 7121 N N . THR B 1 323 ? -13.492 19.422 18.938 1 97.19 323 THR B N 1
ATOM 7122 C CA . THR B 1 323 ? -14.852 19.875 19.203 1 97.19 323 THR B CA 1
ATOM 7123 C C . THR B 1 323 ? -14.922 20.625 20.531 1 97.19 323 THR B C 1
ATOM 7125 O O . THR B 1 323 ? -14.117 20.391 21.422 1 97.19 323 THR B O 1
ATOM 7128 N N . TYR B 1 324 ? -15.805 21.625 20.562 1 95.81 324 TYR B N 1
ATOM 7129 C CA . TYR B 1 324 ? -16.078 22.453 21.734 1 95.81 324 TYR B CA 1
ATOM 7130 C C . TYR B 1 324 ? -17.516 22.281 22.188 1 95.81 324 TYR B C 1
ATOM 7132 O O . TYR B 1 324 ? -18.438 22.156 21.375 1 95.81 324 TYR B O 1
ATOM 7140 N N . SER B 1 325 ? -17.656 22.219 23.531 1 92.44 325 SER B N 1
ATOM 7141 C CA . SER B 1 325 ? -18.984 22.203 24.125 1 92.44 325 SER B CA 1
ATOM 7142 C C . SER B 1 325 ? -19.078 23.156 25.312 1 92.44 325 SER B C 1
ATOM 7144 O O . SER B 1 325 ? -18.141 23.266 26.109 1 92.44 325 SER B O 1
ATOM 7146 N N . THR B 1 326 ? -20.172 23.906 25.391 1 85.06 326 THR B N 1
ATOM 7147 C CA . THR B 1 326 ? -20.375 24.844 26.484 1 85.06 326 THR B CA 1
ATOM 7148 C C . THR B 1 326 ? -20.734 24.094 27.766 1 85.06 326 THR B C 1
ATOM 7150 O O . THR B 1 326 ? -21.422 23.078 27.719 1 85.06 326 THR B O 1
ATOM 7153 N N . ASN B 1 327 ? -20.031 24.453 28.875 1 72.69 327 ASN B N 1
ATOM 7154 C CA . ASN B 1 327 ? -20.328 23.828 30.156 1 72.69 327 ASN B CA 1
ATOM 7155 C C . ASN B 1 327 ? -21.672 24.297 30.719 1 72.69 327 ASN B C 1
ATOM 7157 O O . ASN B 1 327 ? -21.812 25.453 31.141 1 72.69 327 ASN B O 1
ATOM 7161 N N . ALA B 1 328 ? -22.844 24.125 30.172 1 60.47 328 ALA B N 1
ATOM 7162 C CA . ALA B 1 328 ? -24.094 24.547 30.781 1 60.47 328 ALA B CA 1
ATOM 7163 C C . ALA B 1 328 ? -24.375 23.766 32.062 1 60.47 328 ALA B C 1
ATOM 7165 O O . ALA B 1 328 ? -24.094 22.562 32.125 1 60.47 328 ALA B O 1
ATOM 7166 N N . PRO B 1 329 ? -24.484 24.703 33.094 1 56.03 329 PRO B N 1
ATOM 7167 C CA . PRO B 1 329 ? -25.031 24.031 34.281 1 56.03 329 PRO B CA 1
ATOM 7168 C C . PRO B 1 329 ? -26.328 23.281 33.969 1 56.03 329 PRO B C 1
ATOM 7170 O O . PRO B 1 329 ? -27.156 23.75 33.188 1 56.03 329 PRO B O 1
ATOM 7173 N N . GLY B 1 330 ? -26.469 21.922 34.281 1 56.25 330 GLY B N 1
ATOM 7174 C CA . GLY B 1 330 ? -27.609 21.031 34.219 1 56.25 330 GLY B CA 1
ATOM 7175 C C . GLY B 1 330 ? -27.562 20.078 33.062 1 56.25 330 GLY B C 1
ATOM 7176 O O . GLY B 1 330 ? -26.531 19.953 32.406 1 56.25 330 GLY B O 1
ATOM 7177 N N . ASP B 1 331 ? -28.734 19.328 32.688 1 52.94 331 ASP B N 1
ATOM 7178 C CA . ASP B 1 331 ? -28.984 18.219 31.781 1 52.94 331 ASP B CA 1
ATOM 7179 C C . ASP B 1 331 ? -29.047 18.688 30.328 1 52.94 331 ASP B C 1
ATOM 7181 O O . ASP B 1 331 ? -29.609 18.016 29.469 1 52.94 331 ASP B O 1
ATOM 7185 N N . VAL B 1 332 ? -28.812 19.906 30.062 1 54.5 332 VAL B N 1
ATOM 7186 C CA . VAL B 1 332 ? -29.078 20.281 28.672 1 54.5 332 VAL B CA 1
ATOM 7187 C C . VAL B 1 332 ? -27.922 19.797 27.781 1 54.5 332 VAL B C 1
ATOM 7189 O O . VAL B 1 332 ? -26.766 19.891 28.172 1 54.5 332 VAL B O 1
ATOM 7192 N N . PRO B 1 333 ? -28.484 19.125 26.797 1 56.66 333 PRO B N 1
ATOM 7193 C CA . PRO B 1 333 ? -27.516 18.562 25.844 1 56.66 333 PRO B CA 1
ATOM 7194 C C . PRO B 1 333 ? -26.547 19.609 25.297 1 56.66 333 PRO B C 1
ATOM 7196 O O . PRO B 1 333 ? -26.984 20.672 24.859 1 56.66 333 PRO B O 1
ATOM 7199 N N . GLN B 1 334 ? -25.344 19.547 25.656 1 66.56 334 GLN B N 1
ATOM 7200 C CA . GLN B 1 334 ? -24.297 20.469 25.266 1 66.56 334 GLN B CA 1
ATOM 7201 C C . GLN B 1 334 ? -24.031 20.406 23.766 1 66.56 334 GLN B C 1
ATOM 7203 O O . GLN B 1 334 ? -23.859 19.328 23.188 1 66.56 334 GLN B O 1
ATOM 7208 N N . LYS B 1 335 ? -24.609 21.422 23 1 78.94 335 LYS B N 1
ATOM 7209 C CA . LYS B 1 335 ? -24.328 21.484 21.578 1 78.94 335 LYS B CA 1
ATOM 7210 C C . LYS B 1 335 ? -22.828 21.391 21.297 1 78.94 335 LYS B C 1
ATOM 7212 O O . LYS B 1 335 ? -22.047 22.172 21.828 1 78.94 335 LYS B O 1
ATOM 7217 N N . LYS B 1 336 ? -22.438 20.312 20.609 1 87.12 336 LYS B N 1
ATOM 7218 C CA . LYS B 1 336 ? -21.062 20.094 20.172 1 87.12 336 LYS B CA 1
ATOM 7219 C C . LYS B 1 336 ? -20.781 20.797 18.859 1 87.12 336 LYS B C 1
ATOM 7221 O O . LYS B 1 336 ? -21.531 20.641 17.891 1 87.12 336 LYS B O 1
ATOM 7226 N N . ILE B 1 337 ? -19.781 21.734 18.938 1 94.62 337 ILE B N 1
ATOM 7227 C CA . ILE B 1 337 ? -19.406 22.469 17.734 1 94.62 337 ILE B CA 1
ATOM 7228 C C . ILE B 1 337 ? -18 22.047 17.312 1 94.62 337 ILE B C 1
ATOM 7230 O O . ILE B 1 337 ? -17.078 21.969 18.141 1 94.62 337 ILE B O 1
ATOM 7234 N N . THR B 1 338 ? -17.875 21.812 16.047 1 96.88 338 THR B N 1
ATOM 7235 C CA . THR B 1 338 ? -16.562 21.453 15.508 1 96.88 338 THR B CA 1
ATOM 7236 C C . THR B 1 338 ? -15.703 22.703 15.32 1 96.88 338 THR B C 1
ATOM 7238 O O . THR B 1 338 ? -16.109 23.656 14.656 1 96.88 338 THR B O 1
ATOM 7241 N N . ILE B 1 339 ? -14.57 22.672 15.844 1 97.19 339 ILE B N 1
ATOM 7242 C CA . ILE B 1 339 ? -13.633 23.766 15.695 1 97.19 339 ILE B CA 1
ATOM 7243 C C . ILE B 1 339 ? -12.883 23.625 14.367 1 97.19 339 ILE B C 1
ATOM 7245 O O . ILE B 1 339 ? -12.977 24.5 13.5 1 97.19 339 ILE B O 1
ATOM 7249 N N . ALA B 1 340 ? -12.172 22.562 14.258 1 96.94 340 ALA B N 1
ATOM 7250 C CA . ALA B 1 340 ? -11.383 22.266 13.062 1 96.94 340 ALA B CA 1
ATOM 7251 C C . ALA B 1 340 ? -10.992 20.797 13.016 1 96.94 340 ALA B C 1
ATOM 7253 O O . ALA B 1 340 ? -11.117 20.078 14.016 1 96.94 340 ALA B O 1
ATOM 7254 N N . SER B 1 341 ? -10.594 20.391 11.836 1 96.38 341 SER B N 1
ATOM 7255 C CA . SER B 1 341 ? -10.148 19.016 11.664 1 96.38 341 SER B CA 1
ATOM 7256 C C . SER B 1 341 ? -8.969 18.922 10.703 1 96.38 341 SER B C 1
ATOM 7258 O O . SER B 1 341 ? -8.766 19.828 9.883 1 96.38 341 SER B O 1
ATOM 7260 N N . LEU B 1 342 ? -8.102 17.969 10.953 1 96.06 342 LEU B N 1
ATOM 7261 C CA . LEU B 1 342 ? -7.098 17.531 9.984 1 96.06 342 LEU B CA 1
ATOM 7262 C C . LEU B 1 342 ? -7.496 16.203 9.352 1 96.06 342 LEU B C 1
ATOM 7264 O O . LEU B 1 342 ? -7.652 15.195 10.047 1 96.06 342 LEU B O 1
ATOM 7268 N N . ASN B 1 343 ? -7.613 16.203 8.109 1 93.56 343 ASN B N 1
ATOM 7269 C CA . ASN B 1 343 ? -8.078 15 7.449 1 93.56 343 ASN B CA 1
ATOM 7270 C C . ASN B 1 343 ? -6.941 14.008 7.219 1 93.56 343 ASN B C 1
ATOM 7272 O O . ASN B 1 343 ? -5.871 14.141 7.809 1 93.56 343 ASN B O 1
ATOM 7276 N N . GLU B 1 344 ? -7.172 12.992 6.441 1 90.19 344 GLU B N 1
ATOM 7277 C CA . GLU B 1 344 ? -6.23 11.898 6.234 1 90.19 344 GLU B CA 1
ATOM 7278 C C . GLU B 1 344 ? -4.961 12.383 5.543 1 90.19 344 GLU B C 1
ATOM 7280 O O . GLU B 1 344 ? -3.902 11.766 5.668 1 90.19 344 GLU B O 1
ATOM 7285 N N . GLN B 1 345 ? -5.074 13.508 4.828 1 88.75 345 GLN B N 1
ATOM 7286 C CA . GLN B 1 345 ? -3.908 14.039 4.129 1 88.75 345 GLN B CA 1
ATOM 7287 C C . GLN B 1 345 ? -3.201 15.102 4.969 1 88.75 345 GLN B C 1
ATOM 7289 O O . GLN B 1 345 ? -2.174 15.641 4.559 1 88.75 345 GLN B O 1
ATOM 7294 N N . GLY B 1 346 ? -3.842 15.352 6.086 1 91.12 346 GLY B N 1
ATOM 7295 C CA . GLY B 1 346 ? -3.279 16.391 6.934 1 91.12 346 GLY B CA 1
ATOM 7296 C C . GLY B 1 346 ? -3.746 17.781 6.559 1 91.12 346 GLY B C 1
ATOM 7297 O O . GLY B 1 346 ? -3.146 18.781 6.973 1 91.12 346 GLY B O 1
ATOM 7298 N N . ALA B 1 347 ? -4.719 17.828 5.766 1 92.56 347 ALA B N 1
ATOM 7299 C CA . ALA B 1 347 ? -5.27 19.125 5.363 1 92.56 347 ALA B CA 1
ATOM 7300 C C . ALA B 1 347 ? -6.203 19.672 6.434 1 92.56 347 ALA B C 1
ATOM 7302 O O . ALA B 1 347 ? -7 18.938 7.016 1 92.56 347 ALA B O 1
ATOM 7303 N N . LEU B 1 348 ? -6.109 20.906 6.625 1 95 348 LEU B N 1
ATOM 7304 C CA . LEU B 1 348 ? -6.918 21.594 7.633 1 95 348 LEU B CA 1
ATOM 7305 C C . LEU B 1 348 ? -8.312 21.891 7.094 1 95 348 LEU B C 1
ATOM 7307 O O . LEU B 1 348 ? -8.453 22.5 6.027 1 95 348 LEU B O 1
ATOM 7311 N N . ILE B 1 349 ? -9.273 21.453 7.816 1 95.44 349 ILE B N 1
ATOM 7312 C CA . ILE B 1 349 ? -10.672 21.766 7.543 1 95.44 349 ILE B CA 1
ATOM 7313 C C . ILE B 1 349 ? -11.266 22.562 8.711 1 95.44 349 ILE B C 1
ATOM 7315 O O . ILE B 1 349 ? -11.305 22.062 9.844 1 95.44 349 ILE B O 1
ATOM 7319 N N . THR B 1 350 ? -11.727 23.688 8.391 1 94.88 350 THR B N 1
ATOM 7320 C CA . THR B 1 350 ? -12.188 24.578 9.445 1 94.88 350 THR B CA 1
ATOM 7321 C C . THR B 1 350 ? -13.688 24.406 9.688 1 94.88 350 THR B C 1
ATOM 7323 O O . THR B 1 350 ? -14.445 24.156 8.75 1 94.88 350 THR B O 1
ATOM 7326 N N . GLY B 1 351 ? -14.008 24.422 10.969 1 94.62 351 GLY B N 1
ATOM 7327 C CA . GLY B 1 351 ? -15.43 24.5 11.281 1 94.62 351 GLY B CA 1
ATOM 7328 C C . GLY B 1 351 ? -16.062 25.812 10.859 1 94.62 351 GLY B C 1
ATOM 7329 O O . GLY B 1 351 ? -15.391 26.859 10.844 1 94.62 351 GLY B O 1
ATOM 7330 N N . ASN B 1 352 ? -17.281 25.844 10.672 1 92.56 352 ASN B N 1
ATOM 7331 C CA . ASN B 1 352 ? -17.969 27.016 10.148 1 92.56 352 ASN B CA 1
ATOM 7332 C C . ASN B 1 352 ? -17.891 28.203 11.109 1 92.56 352 ASN B C 1
ATOM 7334 O O . ASN B 1 352 ? -17.672 29.328 10.688 1 92.56 352 ASN B O 1
ATOM 7338 N N . GLU B 1 353 ? -18.031 27.938 12.305 1 92.44 353 GLU B N 1
ATOM 7339 C CA . GLU B 1 353 ? -18.094 29.016 13.297 1 92.44 353 GLU B CA 1
ATOM 7340 C C . GLU B 1 353 ? -16.688 29.516 13.641 1 92.44 353 GLU B C 1
ATOM 7342 O O . GLU B 1 353 ? -16.531 30.609 14.195 1 92.44 353 GLU B O 1
ATOM 7347 N N . TYR B 1 354 ? -15.695 28.781 13.266 1 94.31 354 TYR B N 1
ATOM 7348 C CA . TYR B 1 354 ? -14.352 29.109 13.719 1 94.31 354 TYR B CA 1
ATOM 7349 C C . TYR B 1 354 ? -13.461 29.5 12.555 1 94.31 354 TYR B C 1
ATOM 7351 O O . TYR B 1 354 ? -12.25 29.688 12.719 1 94.31 354 TYR B O 1
ATOM 7359 N N . GLN B 1 355 ? -13.977 29.688 11.43 1 92.88 355 GLN B N 1
ATOM 7360 C CA . GLN B 1 355 ? -13.211 29.984 10.227 1 92.88 355 GLN B CA 1
ATOM 7361 C C . GLN B 1 355 ? -12.422 31.281 10.391 1 92.88 355 GLN B C 1
ATOM 7363 O O . GLN B 1 355 ? -11.227 31.328 10.086 1 92.88 355 GLN B O 1
ATOM 7368 N N . GLN B 1 356 ? -13.055 32.281 10.859 1 89.94 356 GLN B N 1
ATOM 7369 C CA . GLN B 1 356 ? -12.414 33.594 11.008 1 89.94 356 GLN B CA 1
ATOM 7370 C C . GLN B 1 356 ? -11.25 33.5 11.992 1 89.94 356 GLN B C 1
ATOM 7372 O O . GLN B 1 356 ? -10.18 34.062 11.734 1 89.94 356 GLN B O 1
ATOM 7377 N N . ARG B 1 357 ? -11.422 32.844 13.078 1 91.12 357 ARG B N 1
ATOM 7378 C CA . ARG B 1 357 ? -10.383 32.75 14.102 1 91.12 357 ARG B CA 1
ATOM 7379 C C . ARG B 1 357 ? -9.203 31.906 13.625 1 91.12 357 ARG B C 1
ATOM 7381 O O . ARG B 1 357 ? -8.055 32.156 14 1 91.12 357 ARG B O 1
ATOM 7388 N N . LEU B 1 358 ? -9.5 30.938 12.836 1 90 358 LEU B N 1
ATOM 7389 C CA . LEU B 1 358 ? -8.438 30.125 12.258 1 90 358 LEU B CA 1
ATOM 7390 C C . LEU B 1 358 ? -7.684 30.906 11.18 1 90 358 LEU B C 1
ATOM 7392 O O . LEU B 1 358 ? -6.457 30.828 11.102 1 90 358 LEU B O 1
ATOM 7396 N N . ASP B 1 359 ? -8.391 31.75 10.43 1 83.5 359 ASP B N 1
ATOM 7397 C CA . ASP B 1 359 ? -7.766 32.531 9.375 1 83.5 359 ASP B CA 1
ATOM 7398 C C . ASP B 1 359 ? -6.895 33.656 9.961 1 83.5 359 ASP B C 1
ATOM 7400 O O . ASP B 1 359 ? -5.867 34 9.375 1 83.5 359 ASP B O 1
ATOM 7404 N N . SER B 1 360 ? -7.363 34.094 11.102 1 80.38 360 SER B N 1
ATOM 7405 C CA . SER B 1 360 ? -6.613 35.188 11.734 1 80.38 360 SER B CA 1
ATOM 7406 C C . SER B 1 360 ? -5.406 34.656 12.5 1 80.38 360 SER B C 1
ATOM 7408 O O . SER B 1 360 ? -4.508 35.406 12.867 1 80.38 360 SER B O 1
ATOM 7410 N N . GLY B 1 361 ? -5.434 33.344 12.742 1 82.94 361 GLY B N 1
ATOM 7411 C CA . GLY B 1 361 ? -4.328 32.75 13.461 1 82.94 361 GLY B CA 1
ATOM 7412 C C . GLY B 1 361 ? -4.555 32.656 14.953 1 82.94 361 GLY B C 1
ATOM 7413 O O . GLY B 1 361 ? -3.699 32.188 15.695 1 82.94 361 GLY B O 1
ATOM 7414 N N . ASP B 1 362 ? -5.66 33.156 15.367 1 87.5 362 ASP B N 1
ATOM 7415 C CA . ASP B 1 362 ? -5.988 33.094 16.797 1 87.5 362 ASP B CA 1
ATOM 7416 C C . ASP B 1 362 ? -6.055 31.656 17.281 1 87.5 362 ASP B C 1
ATOM 7418 O O . ASP B 1 362 ? -5.812 31.391 18.469 1 87.5 362 ASP B O 1
ATOM 7422 N N . ILE B 1 363 ? -6.527 30.828 16.422 1 92.62 363 ILE B N 1
ATOM 7423 C CA . ILE B 1 363 ? -6.578 29.391 16.703 1 92.62 363 ILE B CA 1
ATOM 7424 C C . ILE B 1 363 ? -5.73 28.641 15.68 1 92.62 363 ILE B C 1
ATOM 7426 O O . ILE B 1 363 ? -5.73 28.969 14.492 1 92.62 363 ILE B O 1
ATOM 7430 N N . ALA B 1 364 ? -4.992 27.75 16.172 1 92.38 364 ALA B N 1
ATOM 7431 C CA . ALA B 1 364 ? -4.152 26.938 15.297 1 92.38 364 ALA B CA 1
ATOM 7432 C C . ALA B 1 364 ? -4.281 25.453 15.641 1 92.38 364 ALA B C 1
ATOM 7434 O O . ALA B 1 364 ? -4.371 25.078 16.812 1 92.38 364 ALA B O 1
ATOM 7435 N N . VAL B 1 365 ? -4.367 24.703 14.586 1 94.62 365 VAL B N 1
ATOM 7436 C CA . VAL B 1 365 ? -4.383 23.25 14.719 1 94.62 365 VAL B CA 1
ATOM 7437 C C . VAL B 1 365 ? -3.209 22.641 13.953 1 94.62 365 VAL B C 1
ATOM 7439 O O . VAL B 1 365 ? -3.045 22.906 12.758 1 94.62 365 VAL B O 1
ATOM 7442 N N . THR B 1 366 ? -2.379 21.859 14.648 1 93.56 366 THR B N 1
ATOM 7443 C CA . THR B 1 366 ? -1.189 21.297 14.016 1 93.56 366 THR B CA 1
ATOM 7444 C C . THR B 1 366 ? -0.918 19.891 14.508 1 93.56 366 THR B C 1
ATOM 7446 O O . THR B 1 366 ? -1.459 19.469 15.531 1 93.56 366 THR B O 1
ATOM 7449 N N . ARG B 1 367 ? -0.142 19.266 13.664 1 94.69 367 ARG B N 1
ATOM 7450 C CA . ARG B 1 367 ? 0.407 17.969 14.07 1 94.69 367 ARG B CA 1
ATOM 7451 C C . ARG B 1 367 ? 1.886 18.094 14.422 1 94.69 367 ARG B C 1
ATOM 7453 O O . ARG B 1 367 ? 2.689 18.547 13.602 1 94.69 367 ARG B O 1
ATOM 7460 N N . LYS B 1 368 ? 2.258 17.766 15.625 1 90.38 368 LYS B N 1
ATOM 7461 C CA . LYS B 1 368 ? 3.645 17.906 16.062 1 90.38 368 LYS B CA 1
ATOM 7462 C C . LYS B 1 368 ? 4.434 16.625 15.82 1 90.38 368 LYS B C 1
ATOM 7464 O O . LYS B 1 368 ? 5.645 16.672 15.594 1 90.38 368 LYS B O 1
ATOM 7469 N N . GLU B 1 369 ? 3.84 15.492 16.047 1 89.31 369 GLU B N 1
ATOM 7470 C CA . GLU B 1 369 ? 4.406 14.172 15.781 1 89.31 369 GLU B CA 1
ATOM 7471 C C . GLU B 1 369 ? 3.414 13.281 15.047 1 89.31 369 GLU B C 1
ATOM 7473 O O . GLU B 1 369 ? 2.297 13.703 14.742 1 89.31 369 GLU B O 1
ATOM 7478 N N . SER B 1 370 ? 3.918 12.164 14.773 1 87 370 SER B N 1
ATOM 7479 C CA . SER B 1 370 ? 3.049 11.258 14.023 1 87 370 SER B CA 1
ATOM 7480 C C . SER B 1 370 ? 1.773 10.945 14.805 1 87 370 SER B C 1
ATOM 7482 O O . SER B 1 370 ? 0.732 10.664 14.203 1 87 370 SER B O 1
ATOM 7484 N N . ASN B 1 371 ? 1.844 11.07 16.172 1 92.75 371 ASN B N 1
ATOM 7485 C CA . ASN B 1 371 ? 0.692 10.633 16.953 1 92.75 371 ASN B CA 1
ATOM 7486 C C . ASN B 1 371 ? 0.209 11.727 17.891 1 92.75 371 ASN B C 1
ATOM 7488 O O . ASN B 1 371 ? -0.482 11.445 18.875 1 92.75 371 ASN B O 1
ATOM 7492 N N . VAL B 1 372 ? 0.659 12.977 17.656 1 96.25 372 VAL B N 1
ATOM 7493 C CA . VAL B 1 372 ? 0.264 14.062 18.562 1 96.25 372 VAL B CA 1
ATOM 7494 C C . VAL B 1 372 ? -0.355 15.203 17.75 1 96.25 372 VAL B C 1
ATOM 7496 O O . VAL B 1 372 ? 0.279 15.742 16.844 1 96.25 372 VAL B O 1
ATOM 7499 N N . PHE B 1 373 ? -1.496 15.578 18.094 1 97.5 373 PHE B N 1
ATOM 7500 C CA . PHE B 1 373 ? -2.199 16.719 17.516 1 97.5 373 PHE B CA 1
ATOM 7501 C C . PHE B 1 373 ? -2.385 17.828 18.547 1 97.5 373 PHE B C 1
ATOM 7503 O O . PHE B 1 373 ? -2.646 17.547 19.719 1 97.5 373 PHE B O 1
ATOM 7510 N N . VAL B 1 374 ? -2.289 19 18.094 1 96.25 374 VAL B N 1
ATOM 7511 C CA . VAL B 1 374 ? -2.314 20.125 19.047 1 96.25 374 VAL B CA 1
ATOM 7512 C C . VAL B 1 374 ? -3.336 21.156 18.578 1 96.25 374 VAL B C 1
ATOM 7514 O O . VAL B 1 374 ? -3.406 21.5 17.406 1 96.25 374 VAL B O 1
ATOM 7517 N N . LEU B 1 375 ? -4.121 21.594 19.484 1 96.81 375 LEU B N 1
ATOM 7518 C CA . LEU B 1 375 ? -4.98 22.766 19.344 1 96.81 375 LEU B CA 1
ATOM 7519 C C . LEU B 1 375 ? -4.484 23.922 20.203 1 96.81 375 LEU B C 1
ATOM 7521 O O . LEU B 1 375 ? -4.359 23.781 21.422 1 96.81 375 LEU B O 1
ATOM 7525 N N . ARG B 1 376 ? -4.262 25.016 19.578 1 94.25 376 ARG B N 1
ATOM 7526 C CA . ARG B 1 376 ? -3.754 26.172 20.297 1 94.25 376 ARG B CA 1
ATOM 7527 C C . ARG B 1 376 ? -4.641 27.391 20.062 1 94.25 376 ARG B C 1
ATOM 7529 O O . ARG B 1 376 ? -5.031 27.672 18.922 1 94.25 376 ARG B O 1
ATOM 7536 N N . MET B 1 377 ? -4.969 28.047 21.094 1 93.38 377 MET B N 1
ATOM 7537 C CA . MET B 1 377 ? -5.613 29.344 21.031 1 93.38 377 MET B CA 1
ATOM 7538 C C . MET B 1 377 ? -4.691 30.438 21.578 1 93.38 377 MET B C 1
ATOM 7540 O O . MET B 1 377 ? -4.352 30.422 22.766 1 93.38 377 MET B O 1
ATOM 7544 N N . LEU B 1 378 ? -4.352 31.312 20.734 1 85.06 378 LEU B N 1
ATOM 7545 C CA . LEU B 1 378 ? -3.379 32.344 21.125 1 85.06 378 LEU B CA 1
ATOM 7546 C C . LEU B 1 378 ? -4.027 33.406 22 1 85.06 378 LEU B C 1
ATOM 7548 O O . LEU B 1 378 ? -3.398 33.938 22.922 1 85.06 378 LEU B O 1
ATOM 7552 N N . GLN B 1 379 ? -5.23 33.75 21.594 1 81.31 379 GLN B N 1
ATOM 7553 C CA . GLN B 1 379 ? -6.008 34.719 22.344 1 81.31 379 GLN B CA 1
ATOM 7554 C C . GLN B 1 379 ? -7.355 34.156 22.766 1 81.31 379 GLN B C 1
ATOM 7556 O O . GLN B 1 379 ? -8.289 34.094 21.969 1 81.31 379 GLN B O 1
ATOM 7561 N N . THR B 1 380 ? -7.43 33.844 24.047 1 89.69 380 THR B N 1
ATOM 7562 C CA . THR B 1 380 ? -8.68 33.25 24.516 1 89.69 380 THR B CA 1
ATOM 7563 C C . THR B 1 380 ? -9.711 34.344 24.797 1 89.69 380 THR B C 1
ATOM 7565 O O . THR B 1 380 ? -9.352 35.469 25.094 1 89.69 380 THR B O 1
ATOM 7568 N N . GLN B 1 381 ? -10.914 34 24.609 1 86.69 381 GLN B N 1
ATOM 7569 C CA . GLN B 1 381 ? -12.07 34.812 25 1 86.69 381 GLN B CA 1
ATOM 7570 C C . GLN B 1 381 ? -12.914 34.094 26.047 1 86.69 381 GLN B C 1
ATOM 7572 O O . GLN B 1 381 ? -12.805 32.875 26.203 1 86.69 381 GLN B O 1
ATOM 7577 N N . ASP B 1 382 ? -13.688 34.781 26.75 1 85 382 ASP B N 1
ATOM 7578 C CA . ASP B 1 382 ? -14.539 34.156 27.766 1 85 382 ASP B CA 1
ATOM 7579 C C . ASP B 1 382 ? -15.445 33.094 27.156 1 85 382 ASP B C 1
ATOM 7581 O O . ASP B 1 382 ? -15.766 32.125 27.797 1 85 382 ASP B O 1
ATOM 7585 N N . ALA B 1 383 ? -15.758 33.375 25.891 1 86.75 383 ALA B N 1
ATOM 7586 C CA . ALA B 1 383 ? -16.641 32.438 25.188 1 86.75 383 ALA B CA 1
ATOM 7587 C C . ALA B 1 383 ? -15.938 31.109 24.953 1 86.75 383 ALA B C 1
ATOM 7589 O O . ALA B 1 383 ? -16.594 30.109 24.641 1 86.75 383 ALA B O 1
ATOM 7590 N N . ASP B 1 384 ? -14.633 31.125 25.172 1 92.69 384 ASP B N 1
ATOM 7591 C CA . ASP B 1 384 ? -13.859 29.922 24.906 1 92.69 384 ASP B CA 1
ATOM 7592 C C . ASP B 1 384 ? -13.852 29 26.109 1 92.69 384 ASP B C 1
ATOM 7594 O O . ASP B 1 384 ? -13.383 27.859 26.031 1 92.69 384 ASP B O 1
ATOM 7598 N N . MET B 1 385 ? -14.359 29.484 27.234 1 91.31 385 MET B N 1
ATOM 7599 C CA . MET B 1 385 ? -14.445 28.609 28.406 1 91.31 385 MET B CA 1
ATOM 7600 C C . MET B 1 385 ? -15.438 27.484 28.156 1 91.31 385 MET B C 1
ATOM 7602 O O . MET B 1 385 ? -16.531 27.719 27.641 1 91.31 385 MET B O 1
ATOM 7606 N N . GLY B 1 386 ? -15.031 26.312 28.469 1 92.25 386 GLY B N 1
ATOM 7607 C CA . GLY B 1 386 ? -15.883 25.156 28.25 1 92.25 386 GLY B CA 1
ATOM 7608 C C . GLY B 1 386 ? -15.109 23.844 28.172 1 92.25 386 GLY B C 1
ATOM 7609 O O . GLY B 1 386 ? -14.023 23.719 28.75 1 92.25 386 GLY B O 1
ATOM 7610 N N . SER B 1 387 ? -15.773 22.906 27.547 1 93.38 387 SER B N 1
ATOM 7611 C CA . SER B 1 387 ? -15.172 21.578 27.422 1 93.38 387 SER B CA 1
ATOM 7612 C C . SER B 1 387 ? -14.719 21.297 26 1 93.38 387 SER B C 1
ATOM 7614 O O . SER B 1 387 ? -15.438 21.609 25.047 1 93.38 387 SER B O 1
ATOM 7616 N N . TYR B 1 388 ? -13.562 20.812 25.906 1 95.88 388 TYR B N 1
ATOM 7617 C CA . TYR B 1 388 ? -12.984 20.484 24.609 1 95.88 388 TYR B CA 1
ATOM 7618 C C . TYR B 1 388 ? -12.727 18.984 24.5 1 95.88 388 TYR B C 1
ATOM 7620 O O . TYR B 1 388 ? -12.492 18.297 25.5 1 95.88 388 TYR B O 1
ATOM 7628 N N . SER B 1 389 ? -12.852 18.438 23.312 1 96.94 389 SER B N 1
ATOM 7629 C CA . SER B 1 389 ? -12.516 17.031 23.031 1 96.94 389 SER B CA 1
ATOM 7630 C C . SER B 1 389 ? -11.922 16.875 21.641 1 96.94 389 SER B C 1
ATOM 7632 O O . SER B 1 389 ? -12.102 17.75 20.781 1 96.94 389 SER B O 1
ATOM 7634 N N . CYS B 1 390 ? -11.164 15.867 21.453 1 97.88 390 CYS B N 1
ATOM 7635 C CA . CYS B 1 390 ? -10.633 15.531 20.141 1 97.88 390 CYS B CA 1
ATOM 7636 C C . CYS B 1 390 ? -11.016 14.109 19.75 1 97.88 390 CYS B C 1
ATOM 7638 O O . CYS B 1 390 ? -11.125 13.234 20.609 1 97.88 390 CYS B O 1
ATOM 7640 N N . MET B 1 391 ? -11.359 13.953 18.5 1 98.06 391 MET B N 1
ATOM 7641 C CA . MET B 1 391 ? -11.672 12.656 17.922 1 98.06 391 MET B CA 1
ATOM 7642 C C . MET B 1 391 ? -10.641 12.273 16.859 1 98.06 391 MET B C 1
ATOM 7644 O O . MET B 1 391 ? -10.484 12.961 15.859 1 98.06 391 MET B O 1
ATOM 7648 N N . VAL B 1 392 ? -9.953 11.164 17.172 1 97.88 392 VAL B N 1
ATOM 7649 C CA . VAL B 1 392 ? -8.953 10.711 16.219 1 97.88 392 VAL B CA 1
ATOM 7650 C C . VAL B 1 392 ? -9.562 9.656 15.297 1 97.88 392 VAL B C 1
ATOM 7652 O O . VAL B 1 392 ? -10.242 8.742 15.758 1 97.88 392 VAL B O 1
ATOM 7655 N N . THR B 1 393 ? -9.359 9.844 14.047 1 96.62 393 THR B N 1
ATOM 7656 C CA . THR B 1 393 ? -9.852 8.914 13.039 1 96.62 393 THR B CA 1
ATOM 7657 C C . THR B 1 393 ? -8.695 8.227 12.32 1 96.62 393 THR B C 1
ATOM 7659 O O . THR B 1 393 ? -7.75 8.891 11.883 1 96.62 393 THR B O 1
ATOM 7662 N N . ALA B 1 394 ? -8.734 6.969 12.234 1 94.75 394 ALA B N 1
ATOM 7663 C CA . ALA B 1 394 ? -7.754 6.199 11.477 1 94.75 394 ALA B CA 1
ATOM 7664 C C . ALA B 1 394 ? -8.297 5.84 10.094 1 94.75 394 ALA B C 1
ATOM 7666 O O . ALA B 1 394 ? -9.438 5.395 9.961 1 94.75 394 ALA B O 1
ATOM 7667 N N . TRP B 1 395 ? -7.422 6.125 9.102 1 90.56 395 TRP B N 1
ATOM 7668 C CA . TRP B 1 395 ? -7.797 5.867 7.715 1 90.56 395 TRP B CA 1
ATOM 7669 C C . TRP B 1 395 ? -6.914 4.781 7.105 1 90.56 395 TRP B C 1
ATOM 7671 O O . TRP B 1 395 ? -5.711 4.73 7.363 1 90.56 395 TRP B O 1
ATOM 7681 N N . MET B 1 396 ? -7.512 3.861 6.297 1 84.75 396 MET B N 1
ATOM 7682 C CA . MET B 1 396 ? -6.785 2.826 5.566 1 84.75 396 MET B CA 1
ATOM 7683 C C . MET B 1 396 ? -7.082 2.898 4.074 1 84.75 396 MET B C 1
ATOM 7685 O O . MET B 1 396 ? -8.141 3.381 3.67 1 84.75 396 MET B O 1
ATOM 7689 N N . PRO B 1 397 ? -6.082 2.516 3.256 1 79.12 397 PRO B N 1
ATOM 7690 C CA . PRO B 1 397 ? -6.34 2.525 1.815 1 79.12 397 PRO B CA 1
ATOM 7691 C C . PRO B 1 397 ? -7.445 1.554 1.407 1 79.12 397 PRO B C 1
ATOM 7693 O O . PRO B 1 397 ? -7.547 0.458 1.966 1 79.12 397 PRO B O 1
ATOM 7696 N N . ASN B 1 398 ? -8.273 2.057 0.488 1 72.94 398 ASN B N 1
ATOM 7697 C CA . ASN B 1 398 ? -9.328 1.219 -0.068 1 72.94 398 ASN B CA 1
ATOM 7698 C C . ASN B 1 398 ? -8.836 0.421 -1.271 1 72.94 398 ASN B C 1
ATOM 7700 O O . ASN B 1 398 ? -7.855 0.802 -1.916 1 72.94 398 ASN B O 1
ATOM 7704 N N . GLN B 1 399 ? -9.445 -0.719 -1.606 1 63.91 399 GLN B N 1
ATOM 7705 C CA . GLN B 1 399 ? -9.078 -1.578 -2.727 1 63.91 399 GLN B CA 1
ATOM 7706 C C . GLN B 1 399 ? -9.273 -0.86 -4.059 1 63.91 399 GLN B C 1
ATOM 7708 O O . GLN B 1 399 ? -8.531 -1.094 -5.012 1 63.91 399 GLN B O 1
ATOM 7713 N N . GLN B 1 400 ? -10.297 0.002 -4.137 1 61.25 400 GLN B N 1
ATOM 7714 C CA . GLN B 1 400 ? -10.617 0.692 -5.379 1 61.25 400 GLN B CA 1
ATOM 7715 C C . GLN B 1 400 ? -9.828 1.987 -5.512 1 61.25 400 GLN B C 1
ATOM 7717 O O . GLN B 1 400 ? -9.984 2.719 -6.492 1 61.25 400 GLN B O 1
ATOM 7722 N N . GLY B 1 401 ? -9.008 2.223 -4.652 1 68.75 401 GLY B N 1
ATOM 7723 C CA . GLY B 1 401 ? -8.289 3.484 -4.684 1 68.75 401 GLY B CA 1
ATOM 7724 C C . GLY B 1 401 ? -8.852 4.516 -3.721 1 68.75 401 GLY B C 1
ATOM 7725 O O . GLY B 1 401 ? -10.062 4.555 -3.48 1 68.75 401 GLY B O 1
ATOM 7726 N N . GLY B 1 402 ? -8.164 5.07 -2.877 1 76.25 402 GLY B N 1
ATOM 7727 C CA . GLY B 1 402 ? -8.617 6.074 -1.924 1 76.25 402 GLY B CA 1
ATOM 7728 C C . GLY B 1 402 ? -8.453 5.637 -0.48 1 76.25 402 GLY B C 1
ATOM 7729 O O . GLY B 1 402 ? -7.703 4.707 -0.188 1 76.25 402 GLY B O 1
ATOM 7730 N N . TRP B 1 403 ? -9.117 6.426 0.411 1 83.75 403 TRP B N 1
ATOM 7731 C CA . TRP B 1 403 ? -8.969 6.184 1.842 1 83.75 403 TRP B CA 1
ATOM 7732 C C . TRP B 1 403 ? -10.32 5.93 2.494 1 83.75 403 TRP B C 1
ATOM 7734 O O . TRP B 1 403 ? -11.32 6.555 2.133 1 83.75 403 TRP B O 1
ATOM 7744 N N . GLU B 1 404 ? -10.398 4.953 3.334 1 86.38 404 GLU B N 1
ATOM 7745 C CA . GLU B 1 404 ? -11.617 4.652 4.082 1 86.38 404 GLU B CA 1
ATOM 7746 C C . GLU B 1 404 ? -11.383 4.77 5.586 1 86.38 404 GLU B C 1
ATOM 7748 O O . GLU B 1 404 ? -10.328 4.379 6.09 1 86.38 404 GLU B O 1
ATOM 7753 N N . LYS B 1 405 ? -12.445 5.324 6.301 1 90.25 405 LYS B N 1
ATOM 7754 C CA . LYS B 1 405 ? -12.391 5.402 7.758 1 90.25 405 LYS B CA 1
ATOM 7755 C C . LYS B 1 405 ? -12.562 4.027 8.391 1 90.25 405 LYS B C 1
ATOM 7757 O O . LYS B 1 405 ? -13.539 3.33 8.117 1 90.25 405 LYS B O 1
ATOM 7762 N N . VAL B 1 406 ? -11.703 3.617 9.242 1 87.5 406 VAL B N 1
ATOM 7763 C CA . VAL B 1 406 ? -11.734 2.27 9.805 1 87.5 406 VAL B CA 1
ATOM 7764 C C . VAL B 1 406 ? -12.102 2.334 11.289 1 87.5 406 VAL B C 1
ATOM 7766 O O . VAL B 1 406 ? -12.75 1.426 11.812 1 87.5 406 VAL B O 1
ATOM 7769 N N . LYS B 1 407 ? -11.617 3.365 11.984 1 91.56 407 LYS B N 1
ATOM 7770 C CA . LYS B 1 407 ? -11.844 3.473 13.422 1 91.56 407 LYS B CA 1
ATOM 7771 C C . LYS B 1 407 ? -11.812 4.93 13.875 1 91.56 407 LYS B C 1
ATOM 7773 O O . LYS B 1 407 ? -11.047 5.734 13.336 1 91.56 407 LYS B O 1
ATOM 7778 N N . GLU B 1 408 ? -12.648 5.273 14.781 1 95.56 408 GLU B N 1
ATOM 7779 C CA . GLU B 1 408 ? -12.688 6.59 15.406 1 95.56 408 GLU B CA 1
ATOM 7780 C C . GLU B 1 408 ? -12.719 6.477 16.922 1 95.56 408 GLU B C 1
ATOM 7782 O O . GLU B 1 408 ? -13.469 5.668 17.484 1 95.56 408 GLU B O 1
ATOM 7787 N N . VAL B 1 409 ? -11.898 7.184 17.594 1 96.81 409 VAL B N 1
ATOM 7788 C CA . VAL B 1 409 ? -11.844 7.16 19.047 1 96.81 409 VAL B CA 1
ATOM 7789 C C . VAL B 1 409 ? -11.922 8.586 19.594 1 96.81 409 VAL B C 1
ATOM 7791 O O . VAL B 1 409 ? -11.148 9.453 19.188 1 96.81 409 VAL B O 1
ATOM 7794 N N . GLN B 1 410 ? -12.773 8.828 20.5 1 96.44 410 GLN B N 1
ATOM 7795 C CA . GLN B 1 410 ? -12.945 10.133 21.125 1 96.44 410 GLN B CA 1
ATOM 7796 C C . GLN B 1 410 ? -12.156 10.234 22.422 1 96.44 410 GLN B C 1
ATOM 7798 O O . GLN B 1 410 ? -12.102 9.266 23.188 1 96.44 410 GLN B O 1
ATOM 7803 N N . SER B 1 411 ? -11.586 11.289 22.656 1 96.19 411 SER B N 1
ATOM 7804 C CA . SER B 1 411 ? -10.875 11.531 23.906 1 96.19 411 SER B CA 1
ATOM 7805 C C . SER B 1 411 ? -11.844 11.844 25.031 1 96.19 411 SER B C 1
ATOM 7807 O O . SER B 1 411 ? -13.039 12.047 24.797 1 96.19 411 SER B O 1
ATOM 7809 N N . THR B 1 412 ? -11.25 11.859 26.281 1 93.94 412 THR B N 1
ATOM 7810 C CA . THR B 1 412 ? -12 12.43 27.406 1 93.94 412 THR B CA 1
ATOM 7811 C C . THR B 1 412 ? -12.172 13.938 27.219 1 93.94 412 THR B C 1
ATOM 7813 O O . THR B 1 412 ? -11.594 14.531 26.312 1 93.94 412 THR B O 1
ATOM 7816 N N . LEU B 1 413 ? -12.984 14.508 28.062 1 92.56 413 LEU B N 1
ATOM 7817 C CA . LEU B 1 413 ? -13.219 15.945 27.984 1 92.56 413 LEU B CA 1
ATOM 7818 C C . LEU B 1 413 ? -12.156 16.703 28.781 1 92.56 413 LEU B C 1
ATOM 7820 O O . LEU B 1 413 ? -11.727 16.266 29.844 1 92.56 413 LEU B O 1
ATOM 7824 N N . ALA B 1 414 ? -11.633 17.734 28.156 1 93.75 414 ALA B N 1
ATOM 7825 C CA . ALA B 1 414 ? -10.75 18.672 28.859 1 93.75 414 ALA B CA 1
ATOM 7826 C C . ALA B 1 414 ? -11.461 20 29.109 1 93.75 414 ALA B C 1
ATOM 7828 O O . ALA B 1 414 ? -12.008 20.609 28.188 1 93.75 414 ALA B O 1
ATOM 7829 N N . THR B 1 415 ? -11.422 20.438 30.312 1 92.25 415 THR B N 1
ATOM 7830 C CA . THR B 1 415 ? -12.102 21.672 30.656 1 92.25 415 THR B CA 1
ATOM 7831 C C . THR B 1 415 ? -11.125 22.844 30.656 1 92.25 415 THR B C 1
ATOM 7833 O O . THR B 1 415 ? -10.062 22.781 31.266 1 92.25 415 THR B O 1
ATOM 7836 N N . VAL B 1 416 ? -11.422 23.891 29.922 1 92.44 416 VAL B N 1
ATOM 7837 C CA . VAL B 1 416 ? -10.68 25.141 29.922 1 92.44 416 VAL B CA 1
ATOM 7838 C C . VAL B 1 416 ? -11.516 26.234 30.594 1 92.44 416 VAL B C 1
ATOM 7840 O O . VAL B 1 416 ? -12.586 26.594 30.094 1 92.44 416 VAL B O 1
ATOM 7843 N N . GLN B 1 417 ? -11.031 26.625 31.766 1 90.06 417 GLN B N 1
ATOM 7844 C CA . GLN B 1 417 ? -11.773 27.625 32.531 1 90.06 417 GLN B CA 1
ATOM 7845 C C . GLN B 1 417 ? -10.828 28.516 33.344 1 90.06 417 GLN B C 1
ATOM 7847 O O . GLN B 1 417 ? -9.734 28.078 33.719 1 90.06 417 GLN B O 1
ATOM 7852 N N . TRP B 1 418 ? -11.148 29.719 33.406 1 88.31 418 TRP B N 1
ATOM 7853 C CA . TRP B 1 418 ? -10.469 30.672 34.281 1 88.31 418 TRP B CA 1
ATOM 7854 C C . TRP B 1 418 ? -11.469 31.578 35 1 88.31 418 TRP B C 1
ATOM 7856 O O . TRP B 1 418 ? -12.656 31.562 34.688 1 88.31 418 TRP B O 1
ATOM 7866 N N . THR B 1 419 ? -11.062 32.156 36.062 1 83.06 419 THR B N 1
ATOM 7867 C CA . THR B 1 419 ? -11.914 33.094 36.812 1 83.06 419 THR B CA 1
ATOM 7868 C C . THR B 1 419 ? -11.711 34.531 36.312 1 83.06 419 THR B C 1
ATOM 7870 O O . THR B 1 419 ? -10.625 35.094 36.438 1 83.06 419 THR B O 1
ATOM 7873 N N . PRO B 1 420 ? -12.797 34.969 35.625 1 76.38 420 PRO B N 1
ATOM 7874 C CA . PRO B 1 420 ? -12.633 36.375 35.188 1 76.38 420 PRO B CA 1
ATOM 7875 C C . PRO B 1 420 ? -12.43 37.312 36.375 1 76.38 420 PRO B C 1
ATOM 7877 O O . PRO B 1 420 ? -13.078 37.156 37.406 1 76.38 420 PRO B O 1
ATOM 7880 N N . LYS B 1 421 ? -11.391 37.969 36.469 1 73.75 421 LYS B N 1
ATOM 7881 C CA . LYS B 1 421 ? -11.125 38.906 37.562 1 73.75 421 LYS B CA 1
ATOM 7882 C C . LYS B 1 421 ? -11.938 40.188 37.406 1 73.75 421 LYS B C 1
ATOM 7884 O O . LYS B 1 421 ? -12.031 40.719 36.312 1 73.75 421 LYS B O 1
ATOM 7889 N N . ILE B 1 422 ? -12.859 40.562 38.375 1 76.56 422 ILE B N 1
ATOM 7890 C CA . ILE B 1 422 ? -13.672 41.75 38.375 1 76.56 422 ILE B CA 1
ATOM 7891 C C . ILE B 1 422 ? -12.789 42.969 38.625 1 76.56 422 ILE B C 1
ATOM 7893 O O . ILE B 1 422 ? -12.016 43 39.594 1 76.56 422 ILE B O 1
ATOM 7897 N N . PRO B 1 423 ? -12.789 43.906 37.656 1 84.31 423 PRO B N 1
ATOM 7898 C CA . PRO B 1 423 ? -11.984 45.094 37.875 1 84.31 423 PRO B CA 1
ATOM 7899 C C . PRO B 1 423 ? -12.438 45.875 39.125 1 84.31 423 PRO B C 1
ATOM 7901 O O . PRO B 1 423 ? -13.633 45.969 39.406 1 84.31 423 PRO B O 1
ATOM 7904 N N . VAL B 1 424 ? -11.531 46.25 40.094 1 88.62 424 VAL B N 1
ATOM 7905 C CA . VAL B 1 424 ? -11.812 47.062 41.281 1 88.62 424 VAL B CA 1
ATOM 7906 C C . VAL B 1 424 ? -11.102 48.406 41.156 1 88.62 424 VAL B C 1
ATOM 7908 O O . VAL B 1 424 ? -9.977 48.5 40.656 1 88.62 424 VAL B O 1
ATOM 7911 N N . LEU B 1 425 ? -11.773 49.562 41.406 1 93.81 425 LEU B N 1
ATOM 7912 C CA . LEU B 1 425 ? -11.227 50.906 41.344 1 93.81 425 LEU B CA 1
ATOM 7913 C C . LEU B 1 425 ? -11.406 51.625 42.688 1 93.81 425 LEU B C 1
ATOM 7915 O O . LEU B 1 425 ? -12.484 51.562 43.281 1 93.81 425 LEU B O 1
ATOM 7919 N N . GLN B 1 426 ? -10.328 52.125 43.25 1 95.38 426 GLN B N 1
ATOM 7920 C CA . GLN B 1 426 ? -10.367 52.938 44.469 1 95.38 426 GLN B CA 1
ATOM 7921 C C . GLN B 1 426 ? -9.812 54.344 44.219 1 95.38 426 GLN B C 1
ATOM 7923 O O . GLN B 1 426 ? -8.781 54.5 43.562 1 95.38 426 GLN B O 1
ATOM 7928 N N . VAL B 1 427 ? -10.492 55.344 44.688 1 97.31 427 VAL B N 1
ATOM 7929 C CA . VAL B 1 427 ? -10.078 56.75 44.531 1 97.31 427 VAL B CA 1
ATOM 7930 C C . VAL B 1 427 ? -10.07 57.438 45.906 1 97.31 427 VAL B C 1
ATOM 7932 O O . VAL B 1 427 ? -11.031 57.312 46.656 1 97.31 427 VAL B O 1
ATOM 7935 N N . VAL B 1 428 ? -8.961 58.062 46.25 1 97.56 428 VAL B N 1
ATOM 7936 C CA . VAL B 1 428 ? -8.852 58.781 47.5 1 97.56 428 VAL B CA 1
ATOM 7937 C C . VAL B 1 428 ? -8.398 60.219 47.219 1 97.56 428 VAL B C 1
ATOM 7939 O O . VAL B 1 428 ? -7.434 60.438 46.469 1 97.56 428 VAL B O 1
ATOM 7942 N N . ALA B 1 429 ? -9.047 61.188 47.75 1 97.44 429 ALA B N 1
ATOM 7943 C CA . ALA B 1 429 ? -8.672 62.594 47.625 1 97.44 429 ALA B CA 1
ATOM 7944 C C . ALA B 1 429 ? -7.953 63.094 48.875 1 97.44 429 ALA B C 1
ATOM 7946 O O . ALA B 1 429 ? -8.312 62.688 50 1 97.44 429 ALA B O 1
ATOM 7947 N N . HIS B 1 430 ? -6.918 63.938 48.688 1 96.56 430 HIS B N 1
ATOM 7948 C CA . HIS B 1 430 ? -6.168 64.562 49.781 1 96.56 430 HIS B CA 1
ATOM 7949 C C . HIS B 1 430 ? -6.086 66.062 49.625 1 96.56 430 HIS B C 1
ATOM 7951 O O . HIS B 1 430 ? -5.875 66.562 48.5 1 96.56 430 HIS B O 1
ATOM 7957 N N . ARG B 1 431 ? -6.266 66.688 50.719 1 94.81 431 ARG B N 1
ATOM 7958 C CA . ARG B 1 431 ? -6.086 68.125 50.688 1 94.81 431 ARG B CA 1
ATOM 7959 C C . ARG B 1 431 ? -4.609 68.5 50.719 1 94.81 431 ARG B C 1
ATOM 7961 O O . ARG B 1 431 ? -3.883 68.062 51.625 1 94.81 431 ARG B O 1
ATOM 7968 N N . VAL B 1 432 ? -4.129 69.188 49.875 1 93.5 432 VAL B N 1
ATOM 7969 C CA . VAL B 1 432 ? -2.736 69.625 49.812 1 93.5 432 VAL B CA 1
ATOM 7970 C C . VAL B 1 432 ? -2.615 71 50.375 1 93.5 432 VAL B C 1
ATOM 7972 O O . VAL B 1 432 ? -1.705 71.312 51.156 1 93.5 432 VAL B O 1
ATOM 7975 N N . ARG B 1 433 ? -3.473 71.938 49.875 1 92.94 433 ARG B N 1
ATOM 7976 C CA . ARG B 1 433 ? -3.514 73.312 50.344 1 92.94 433 ARG B CA 1
ATOM 7977 C C . ARG B 1 433 ? -4.934 73.75 50.719 1 92.94 433 ARG B C 1
ATOM 7979 O O . ARG B 1 433 ? -5.867 73.5 49.938 1 92.94 433 ARG B O 1
ATOM 7986 N N . GLU B 1 434 ? -5.129 74.25 51.844 1 89.69 434 GLU B N 1
ATOM 7987 C CA . GLU B 1 434 ? -6.438 74.688 52.312 1 89.69 434 GLU B CA 1
ATOM 7988 C C . GLU B 1 434 ? -6.703 76.188 51.938 1 89.69 434 GLU B C 1
ATOM 7990 O O . GLU B 1 434 ? -5.785 77 51.938 1 89.69 434 GLU B O 1
ATOM 7995 N N . ALA B 1 435 ? -7.844 76.312 51.469 1 88.31 435 ALA B N 1
ATOM 7996 C CA . ALA B 1 435 ? -8.289 77.688 51.25 1 88.31 435 ALA B CA 1
ATOM 7997 C C . ALA B 1 435 ? -9.133 78.188 52.438 1 88.31 435 ALA B C 1
ATOM 7999 O O . ALA B 1 435 ? -10.336 77.938 52.469 1 88.31 435 ALA B O 1
ATOM 8000 N N . SER B 1 436 ? -8.547 78.938 53.312 1 82.75 436 SER B N 1
ATOM 8001 C CA . SER B 1 436 ? -9.227 79.375 54.531 1 82.75 436 SER B CA 1
ATOM 8002 C C . SER B 1 436 ? -9.867 80.75 54.375 1 82.75 436 SER B C 1
ATOM 8004 O O . SER B 1 436 ? -10.734 81.125 55.156 1 82.75 436 SER B O 1
ATOM 8006 N N . THR B 1 437 ? -9.32 81.5 53.406 1 83.31 437 THR B N 1
ATOM 8007 C CA . THR B 1 437 ? -9.898 82.812 53.188 1 83.31 437 THR B CA 1
ATOM 8008 C C . THR B 1 437 ? -10.219 83.062 51.719 1 83.31 437 THR B C 1
ATOM 8010 O O . THR B 1 437 ? -9.695 82.312 50.844 1 83.31 437 THR B O 1
ATOM 8013 N N . ALA B 1 438 ? -11.109 83.938 51.562 1 81.44 438 ALA B N 1
ATOM 8014 C CA . ALA B 1 438 ? -11.422 84.312 50.156 1 81.44 438 ALA B CA 1
ATOM 8015 C C . ALA B 1 438 ? -10.18 84.75 49.438 1 81.44 438 ALA B C 1
ATOM 8017 O O . ALA B 1 438 ? -9.367 85.5 49.969 1 81.44 438 ALA B O 1
ATOM 8018 N N . GLY B 1 439 ? -9.953 84.312 48.281 1 82.81 439 GLY B N 1
ATOM 8019 C CA . GLY B 1 439 ? -8.797 84.688 47.469 1 82.81 439 GLY B CA 1
ATOM 8020 C C . GLY B 1 439 ? -7.664 83.688 47.531 1 82.81 439 GLY B C 1
ATOM 8021 O O . GLY B 1 439 ? -6.75 83.688 46.719 1 82.81 439 GLY B O 1
ATOM 8022 N N . SER B 1 440 ? -7.719 82.75 48.562 1 85.5 440 SER B N 1
ATOM 8023 C CA . SER B 1 440 ? -6.668 81.75 48.719 1 85.5 440 SER B CA 1
ATOM 8024 C C . SER B 1 440 ? -6.777 80.688 47.656 1 85.5 440 SER B C 1
ATOM 8026 O O . SER B 1 440 ? -7.805 80.562 47 1 85.5 440 SER B O 1
ATOM 8028 N N . THR B 1 441 ? -5.691 80 47.562 1 88.88 441 THR B N 1
ATOM 8029 C CA . THR B 1 441 ? -5.645 78.938 46.594 1 88.88 441 THR B CA 1
ATOM 8030 C C . THR B 1 441 ? -5.938 77.625 47.281 1 88.88 441 THR B C 1
ATOM 8032 O O . THR B 1 441 ? -5.395 77.312 48.344 1 88.88 441 THR B O 1
ATOM 8035 N N . PHE B 1 442 ? -6.891 76.875 46.688 1 92.31 442 PHE B N 1
ATOM 8036 C CA . PHE B 1 442 ? -7.227 75.562 47.125 1 92.31 442 PHE B CA 1
ATOM 8037 C C . PHE B 1 442 ? -6.578 74.5 46.219 1 92.31 442 PHE B C 1
ATOM 8039 O O . PHE B 1 442 ? -6.523 74.688 45 1 92.31 442 PHE B O 1
ATOM 8046 N N . GLU B 1 443 ? -6.027 73.438 46.875 1 94.56 443 GLU B N 1
ATOM 8047 C CA . GLU B 1 443 ? -5.414 72.375 46.125 1 94.56 443 GLU B CA 1
ATOM 8048 C C . GLU B 1 443 ? -5.773 71 46.719 1 94.56 443 GLU B C 1
ATOM 8050 O O . GLU B 1 443 ? -5.711 70.812 47.938 1 94.56 443 GLU B O 1
ATOM 8055 N N . MET B 1 444 ? -6.188 70.125 45.875 1 96.12 444 MET B N 1
ATOM 8056 C CA . MET B 1 444 ? -6.457 68.75 46.312 1 96.12 444 MET B CA 1
ATOM 8057 C C . MET B 1 444 ? -5.902 67.75 45.312 1 96.12 444 MET B C 1
ATOM 8059 O O . MET B 1 444 ? -5.832 68 44.094 1 96.12 444 MET B O 1
ATOM 8063 N N . THR B 1 445 ? -5.465 66.625 45.75 1 96.88 445 THR B N 1
ATOM 8064 C CA . THR B 1 445 ? -4.965 65.562 44.906 1 96.88 445 THR B CA 1
ATOM 8065 C C . THR B 1 445 ? -5.891 64.375 44.969 1 96.88 445 THR B C 1
ATOM 8067 O O . THR B 1 445 ? -6.551 64.125 45.969 1 96.88 445 THR B O 1
ATOM 8070 N N . CYS B 1 446 ? -6.059 63.719 43.844 1 97.31 446 CYS B N 1
ATOM 8071 C CA . CYS B 1 446 ? -6.812 62.469 43.75 1 97.31 446 CYS B CA 1
ATOM 8072 C C . CYS B 1 446 ? -5.902 61.312 43.375 1 97.31 446 CYS B C 1
ATOM 8074 O O . CYS B 1 446 ? -5.262 61.312 42.344 1 97.31 446 CYS B O 1
ATOM 8076 N N . GLN B 1 447 ? -5.844 60.375 44.188 1 97.25 447 GLN B N 1
ATOM 8077 C CA . GLN B 1 447 ? -5.066 59.156 43.969 1 97.25 447 GLN B CA 1
ATOM 8078 C C . GLN B 1 447 ? -5.957 58 43.469 1 97.25 447 GLN B C 1
ATOM 8080 O O . GLN B 1 447 ? -6.965 57.688 44.125 1 97.25 447 GLN B O 1
ATOM 8085 N N . VAL B 1 448 ? -5.574 57.469 42.375 1 96.25 448 VAL B N 1
ATOM 8086 C CA . VAL B 1 448 ? -6.367 56.406 41.75 1 96.25 448 VAL B CA 1
ATOM 8087 C C . VAL B 1 448 ? -5.602 55.094 41.812 1 96.25 448 VAL B C 1
ATOM 8089 O O . VAL B 1 448 ? -4.402 55.031 41.5 1 96.25 448 VAL B O 1
ATOM 8092 N N . THR B 1 449 ? -6.23 54 42.25 1 93.88 449 THR B N 1
ATOM 8093 C CA . THR B 1 449 ? -5.648 52.656 42.281 1 93.88 449 THR B CA 1
ATOM 8094 C C . THR B 1 449 ? -6.59 51.656 41.625 1 93.88 449 THR B C 1
ATOM 8096 O O . THR B 1 449 ? -7.727 51.469 42.062 1 93.88 449 THR B O 1
ATOM 8099 N N . GLY B 1 450 ? -6.141 51.094 40.562 1 91.19 450 GLY B N 1
ATOM 8100 C CA . GLY B 1 450 ? -6.934 50.062 39.875 1 91.19 450 GLY B CA 1
ATOM 8101 C C . GLY B 1 450 ? -6.312 48.688 39.938 1 91.19 450 GLY B C 1
ATOM 8102 O O . GLY B 1 450 ? -5.09 48.531 39.875 1 91.19 450 GLY B O 1
ATOM 8103 N N . GLN B 1 451 ? -7.215 47.688 40.188 1 87.44 451 GLN B N 1
ATOM 8104 C CA . GLN B 1 451 ? -6.785 46.281 40.156 1 87.44 451 GLN B CA 1
ATOM 8105 C C . GLN B 1 451 ? -7.492 45.5 39.062 1 87.44 451 GLN B C 1
ATOM 8107 O O . GLN B 1 451 ? -8.656 45.781 38.75 1 87.44 451 GLN B O 1
ATOM 8112 N N . HIS B 1 452 ? -6.797 44.5 38.375 1 80.69 452 HIS B N 1
ATOM 8113 C CA . HIS B 1 452 ? -7.316 43.594 37.344 1 80.69 452 HIS B CA 1
ATOM 8114 C C . HIS B 1 452 ? -7.777 44.375 36.125 1 80.69 452 HIS B C 1
ATOM 8116 O O . HIS B 1 452 ? -8.875 44.125 35.625 1 80.69 452 HIS B O 1
ATOM 8122 N N . LEU B 1 453 ? -7.199 45.438 35.875 1 82.12 453 LEU B N 1
ATOM 8123 C CA . LEU B 1 453 ? -7.441 46.25 34.656 1 82.12 453 LEU B CA 1
ATOM 8124 C C . LEU B 1 453 ? -6.262 46.156 33.688 1 82.12 453 LEU B C 1
ATOM 8126 O O . LEU B 1 453 ? -5.117 46.406 34.094 1 82.12 453 LEU B O 1
ATOM 8130 N N . ARG B 1 454 ? -6.598 45.594 32.594 1 74.88 454 ARG B N 1
ATOM 8131 C CA . ARG B 1 454 ? -5.535 45.469 31.594 1 74.88 454 ARG B CA 1
ATOM 8132 C C . ARG B 1 454 ? -5.328 46.781 30.875 1 74.88 454 ARG B C 1
ATOM 8134 O O . ARG B 1 454 ? -6.191 47.219 30.109 1 74.88 454 ARG B O 1
ATOM 8141 N N . ASN B 1 455 ? -4.105 47.438 30.969 1 77 455 ASN B N 1
ATOM 8142 C CA . ASN B 1 455 ? -3.729 48.688 30.328 1 77 455 ASN B CA 1
ATOM 8143 C C . ASN B 1 455 ? -4.859 49.719 30.375 1 77 455 ASN B C 1
ATOM 8145 O O . ASN B 1 455 ? -5.336 50.156 29.344 1 77 455 ASN B O 1
ATOM 8149 N N . PRO B 1 456 ? -5.254 50.062 31.578 1 85.88 456 PRO B N 1
ATOM 8150 C CA . PRO B 1 456 ? -6.434 50.906 31.734 1 85.88 456 PRO B CA 1
ATOM 8151 C C . PRO B 1 456 ? -6.145 52.375 31.438 1 85.88 456 PRO B C 1
ATOM 8153 O O . PRO B 1 456 ? -4.996 52.812 31.547 1 85.88 456 PRO B O 1
ATOM 8156 N N . GLY B 1 457 ? -7.121 53.094 30.906 1 90.19 457 GLY B N 1
ATOM 8157 C CA . GLY B 1 457 ? -7.215 54.562 30.891 1 90.19 457 GLY B CA 1
ATOM 8158 C C . GLY B 1 457 ? -8.234 55.094 31.875 1 90.19 457 GLY B C 1
ATOM 8159 O O . GLY B 1 457 ? -9.242 54.469 32.156 1 90.19 457 GLY B O 1
ATOM 8160 N N . TYR B 1 458 ? -7.984 56.281 32.406 1 94.12 458 TYR B N 1
ATOM 8161 C CA . TYR B 1 458 ? -8.883 56.812 33.438 1 94.12 458 TYR B CA 1
ATOM 8162 C C . TYR B 1 458 ? -9.445 58.156 33.031 1 94.12 458 TYR B C 1
ATOM 8164 O O . TYR B 1 458 ? -8.734 58.969 32.438 1 94.12 458 TYR B O 1
ATOM 8172 N N . THR B 1 459 ? -10.672 58.281 33.188 1 95.88 459 THR B N 1
ATOM 8173 C CA . THR B 1 459 ? -11.281 59.594 33.156 1 95.88 459 THR B CA 1
ATOM 8174 C C . THR B 1 459 ? -11.477 60.125 34.562 1 95.88 459 THR B C 1
ATOM 8176 O O . THR B 1 459 ? -11.992 59.438 35.438 1 95.88 459 THR B O 1
ATOM 8179 N N . VAL B 1 460 ? -11.125 61.344 34.812 1 96.88 460 VAL B N 1
ATOM 8180 C CA . VAL B 1 460 ? -11.242 61.938 36.125 1 96.88 460 VAL B CA 1
ATOM 8181 C C . VAL B 1 460 ? -12.117 63.188 36.031 1 96.88 460 VAL B C 1
ATOM 8183 O O . VAL B 1 460 ? -11.797 64.125 35.312 1 96.88 460 VAL B O 1
ATOM 8186 N N . LEU B 1 461 ? -13.172 63.219 36.75 1 97.5 461 LEU B N 1
ATOM 8187 C CA . LEU B 1 461 ? -14.102 64.375 36.844 1 97.5 461 LEU B CA 1
ATOM 8188 C C . LEU B 1 461 ? -14.117 64.938 38.25 1 97.5 461 LEU B C 1
ATOM 8190 O O . LEU B 1 461 ? -14.289 64.25 39.219 1 97.5 461 LEU B O 1
ATOM 8194 N N . ILE B 1 462 ? -13.828 66.312 38.344 1 97.38 462 ILE B N 1
ATOM 8195 C CA . ILE B 1 462 ? -13.953 67 39.625 1 97.38 462 ILE B CA 1
ATOM 8196 C C . ILE B 1 462 ? -15.391 67.5 39.812 1 97.38 462 ILE B C 1
ATOM 8198 O O . ILE B 1 462 ? -15.93 68.188 38.969 1 97.38 462 ILE B O 1
ATOM 8202 N N . ARG B 1 463 ? -15.906 67.062 40.875 1 96.62 463 ARG B N 1
ATOM 8203 C CA . ARG B 1 463 ? -17.281 67.438 41.188 1 96.62 463 ARG B CA 1
ATOM 8204 C C . ARG B 1 463 ? -17.328 68.375 42.375 1 96.62 463 ARG B C 1
ATOM 8206 O O . ARG B 1 463 ? -16.438 68.375 43.25 1 96.62 463 ARG B O 1
ATOM 8213 N N . PHE B 1 464 ? -18.375 69.25 42.375 1 95.12 464 PHE B N 1
ATOM 8214 C CA . PHE B 1 464 ? -18.625 70.25 43.469 1 95.12 464 PHE B CA 1
ATOM 8215 C C . PHE B 1 464 ? -20.047 70.062 43.969 1 95.12 464 PHE B C 1
ATOM 8217 O O . PHE B 1 464 ? -20.984 69.938 43.188 1 95.12 464 PHE B O 1
ATOM 8224 N N . GLU B 1 465 ? -20.031 70 45.312 1 95.12 465 GLU B N 1
ATOM 8225 C CA . GLU B 1 465 ? -21.312 70.062 46 1 95.12 465 GLU B CA 1
ATOM 8226 C C . GLU B 1 465 ? -21.359 71.188 47.031 1 95.12 465 GLU B C 1
ATOM 8228 O O . GLU B 1 465 ? -20.469 71.312 47.844 1 95.12 465 GLU B O 1
ATOM 8233 N N . GLU B 1 466 ? -22.359 71.875 46.938 1 91.94 466 GLU B N 1
ATOM 8234 C CA . GLU B 1 466 ? -22.5 72.938 47.906 1 91.94 466 GLU B CA 1
ATOM 8235 C C . GLU B 1 466 ? -22.75 72.438 49.312 1 91.94 466 GLU B C 1
ATOM 8237 O O . GLU B 1 466 ? -22.219 72.938 50.281 1 91.94 466 GLU B O 1
ATOM 8242 N N . THR B 1 467 ? -23.734 71.5 49.344 1 91.31 467 THR B N 1
ATOM 8243 C CA . THR B 1 467 ? -24 70.75 50.594 1 91.31 467 THR B CA 1
ATOM 8244 C C . THR B 1 467 ? -23.703 69.25 50.438 1 91.31 467 THR B C 1
ATOM 8246 O O . THR B 1 467 ? -23.812 68.75 49.344 1 91.31 467 THR B O 1
ATOM 8249 N N . LEU B 1 468 ? -23.281 68.75 51.625 1 89.31 468 LEU B N 1
ATOM 8250 C CA . LEU B 1 468 ? -22.938 67.375 51.594 1 89.31 468 LEU B CA 1
ATOM 8251 C C . LEU B 1 468 ? -24.109 66.5 51.094 1 89.31 468 LEU B C 1
ATOM 8253 O O . LEU B 1 468 ? -25.188 66.562 51.688 1 89.31 468 LEU B O 1
ATOM 8257 N N . GLY B 1 469 ? -24.062 65.875 49.969 1 86.19 469 GLY B N 1
ATOM 8258 C CA . GLY B 1 469 ? -25.094 65 49.438 1 86.19 469 GLY B CA 1
ATOM 8259 C C . GLY B 1 469 ? -26.047 65.75 48.5 1 86.19 469 GLY B C 1
ATOM 8260 O O . GLY B 1 469 ? -27.016 65.125 48.031 1 86.19 469 GLY B O 1
ATOM 8261 N N . GLY B 1 470 ? -25.828 66.938 48.281 1 87.75 470 GLY B N 1
ATOM 8262 C CA . GLY B 1 470 ? -26.688 67.75 47.406 1 87.75 470 GLY B CA 1
ATOM 8263 C C . GLY B 1 470 ? -26.391 67.5 45.938 1 87.75 470 GLY B C 1
ATOM 8264 O O . GLY B 1 470 ? -25.766 66.562 45.562 1 87.75 470 GLY B O 1
ATOM 8265 N N . LYS B 1 471 ? -27.031 68.438 45.125 1 91.25 471 LYS B N 1
ATOM 8266 C CA . LYS B 1 471 ? -26.828 68.375 43.688 1 91.25 471 LYS B CA 1
ATOM 8267 C C . LYS B 1 471 ? -25.375 68.688 43.312 1 91.25 471 LYS B C 1
ATOM 8269 O O . LYS B 1 471 ? -24.797 69.625 43.844 1 91.25 471 LYS B O 1
ATOM 8274 N N . SER B 1 472 ? -24.766 67.875 42.594 1 91.44 472 SER B N 1
ATOM 8275 C CA . SER B 1 472 ? -23.375 68 42.219 1 91.44 472 SER B CA 1
ATOM 8276 C C . SER B 1 472 ? -23.219 68.688 40.844 1 91.44 472 SER B C 1
ATOM 8278 O O . SER B 1 472 ? -24.031 68.438 39.969 1 91.44 472 SER B O 1
ATOM 8280 N N . ARG B 1 473 ? -22.25 69.562 40.75 1 93.5 473 ARG B N 1
ATOM 8281 C CA . ARG B 1 473 ? -21.875 70.188 39.5 1 93.5 473 ARG B CA 1
ATOM 8282 C C . ARG B 1 473 ? -20.516 69.688 39 1 93.5 473 ARG B C 1
ATOM 8284 O O . ARG B 1 473 ? -19.625 69.438 39.812 1 93.5 473 ARG B O 1
ATOM 8291 N N . LYS B 1 474 ? -20.422 69.562 37.75 1 94.94 474 LYS B N 1
ATOM 8292 C CA . LYS B 1 474 ? -19.156 69.188 37.156 1 94.94 474 LYS B CA 1
ATOM 8293 C C . LYS B 1 474 ? -18.25 70.375 36.906 1 94.94 474 LYS B C 1
ATOM 8295 O O . LYS B 1 474 ? -18.656 71.375 36.281 1 94.94 474 LYS B O 1
ATOM 8300 N N . VAL B 1 475 ? -17.062 70.312 37.406 1 94.38 475 VAL B N 1
ATOM 8301 C CA . VAL B 1 475 ? -16.141 71.438 37.312 1 94.38 475 VAL B CA 1
ATOM 8302 C C . VAL B 1 475 ? -15.227 71.25 36.094 1 94.38 475 VAL B C 1
ATOM 8304 O O . VAL B 1 475 ? -15.406 71.938 35.062 1 94.38 475 VAL B O 1
ATOM 8307 N N . LEU B 1 476 ? -14.281 70.312 36.188 1 94.5 476 LEU B N 1
ATOM 8308 C CA . LEU B 1 476 ? -13.305 70 35.156 1 94.5 476 LEU B CA 1
ATOM 8309 C C . LEU B 1 476 ? -13.164 68.438 35.031 1 94.5 476 LEU B C 1
ATOM 8311 O O . LEU B 1 476 ? -13.391 67.75 36 1 94.5 476 LEU B O 1
ATOM 8315 N N . SER B 1 477 ? -12.797 68.125 33.875 1 95.69 477 SER B N 1
ATOM 8316 C CA . SER B 1 477 ? -12.578 66.688 33.719 1 95.69 477 SER B CA 1
ATOM 8317 C C . SER B 1 477 ? -11.383 66.438 32.812 1 95.69 477 SER B C 1
ATOM 8319 O O . SER B 1 477 ? -11.016 67.25 31.984 1 95.69 477 SER B O 1
ATOM 8321 N N . LEU B 1 478 ? -10.711 65.312 33.031 1 95.88 478 LEU B N 1
ATOM 8322 C CA . LEU B 1 478 ? -9.68 64.75 32.156 1 95.88 478 LEU B CA 1
ATOM 8323 C C . LEU B 1 478 ? -10.156 63.469 31.516 1 95.88 478 LEU B C 1
ATOM 8325 O O . LEU B 1 478 ? -10.594 62.562 32.219 1 95.88 478 LEU B O 1
ATOM 8329 N N . SER B 1 479 ? -10.109 63.375 30.234 1 93.75 479 SER B N 1
ATOM 8330 C CA . SER B 1 479 ? -10.523 62.156 29.531 1 93.75 479 SER B CA 1
ATOM 8331 C C . SER B 1 479 ? -9.508 61.031 29.734 1 93.75 479 SER B C 1
ATOM 8333 O O . SER B 1 479 ? -8.5 61.219 30.422 1 93.75 479 SER B O 1
ATOM 8335 N N . GLN B 1 480 ? -9.805 59.875 29.203 1 90.88 480 GLN B N 1
ATOM 8336 C CA . GLN B 1 480 ? -8.922 58.719 29.281 1 90.88 480 GLN B CA 1
ATOM 8337 C C . GLN B 1 480 ? -7.586 59 28.594 1 90.88 480 GLN B C 1
ATOM 8339 O O . GLN B 1 480 ? -6.566 58.406 28.969 1 90.88 480 GLN B O 1
ATOM 8344 N N . ASP B 1 481 ? -7.551 59.875 27.609 1 87.25 481 ASP B N 1
ATOM 8345 C CA . ASP B 1 481 ? -6.316 60.281 26.953 1 87.25 481 ASP B CA 1
ATOM 8346 C C . ASP B 1 481 ? -5.746 61.531 27.578 1 87.25 481 ASP B C 1
ATOM 8348 O O . ASP B 1 481 ? -4.848 62.188 27.016 1 87.25 481 ASP B O 1
ATOM 8352 N N . SER B 1 482 ? -6.312 61.906 28.688 1 90.81 482 SER B N 1
ATOM 8353 C CA . SER B 1 482 ? -5.84 63.031 29.5 1 90.81 482 SER B CA 1
ATOM 8354 C C . SER B 1 482 ? -6.102 64.375 28.812 1 90.81 482 SER B C 1
ATOM 8356 O O . SER B 1 482 ? -5.281 65.25 28.891 1 90.81 482 SER B O 1
ATOM 8358 N N . VAL B 1 483 ? -7.102 64.375 28.078 1 93.31 483 VAL B N 1
ATOM 8359 C CA . VAL B 1 483 ? -7.523 65.688 27.469 1 93.31 483 VAL B CA 1
ATOM 8360 C C . VAL B 1 483 ? -8.406 66.438 28.453 1 93.31 483 VAL B C 1
ATOM 8362 O O . VAL B 1 483 ? -9.391 65.875 28.969 1 93.31 483 VAL B O 1
ATOM 8365 N N . LEU B 1 484 ? -8.102 67.625 28.703 1 94.31 484 LEU B N 1
ATOM 8366 C CA . LEU B 1 484 ? -8.828 68.5 29.641 1 94.31 484 LEU B CA 1
ATOM 8367 C C . LEU B 1 484 ? -10.133 69 29.031 1 94.31 484 LEU B C 1
ATOM 8369 O O . LEU B 1 484 ? -10.164 69.375 27.875 1 94.31 484 LEU B O 1
ATOM 8373 N N . GLN B 1 485 ? -11.133 68.875 29.797 1 91.94 485 GLN B N 1
ATOM 8374 C CA . GLN B 1 485 ? -12.438 69.375 29.375 1 91.94 485 GLN B CA 1
ATOM 8375 C C . GLN B 1 485 ? -13.078 70.25 30.453 1 91.94 485 GLN B C 1
ATOM 8377 O O . GLN B 1 485 ? -13.156 69.875 31.609 1 91.94 485 GLN B O 1
ATOM 8382 N N . SER B 1 486 ? -13.43 71.438 29.984 1 89.12 486 SER B N 1
ATOM 8383 C CA . SER B 1 486 ? -14.195 72.25 30.891 1 89.12 486 SER B CA 1
ATOM 8384 C C . SER B 1 486 ? -15.664 71.875 30.922 1 89.12 486 SER B C 1
ATOM 8386 O O . SER B 1 486 ? -16.312 71.75 29.875 1 89.12 486 SER B O 1
ATOM 8388 N N . GLU B 1 487 ? -16.172 71.562 32 1 91.06 487 GLU B N 1
ATOM 8389 C CA . GLU B 1 487 ? -17.547 71.062 32.125 1 91.06 487 GLU B CA 1
ATOM 8390 C C . GLU B 1 487 ? -18.516 72.188 32.406 1 91.06 487 GLU B C 1
ATOM 8392 O O . GLU B 1 487 ? -18.719 73.062 31.562 1 91.06 487 GLU B O 1
ATOM 8397 N N . GLU B 1 488 ? -18.938 72.375 33.656 1 87.56 488 GLU B N 1
ATOM 8398 C CA . GLU B 1 488 ? -19.938 73.375 33.969 1 87.56 488 GLU B CA 1
ATOM 8399 C C . GLU B 1 488 ? -19.297 74.625 34.562 1 87.56 488 GLU B C 1
ATOM 8401 O O . GLU B 1 488 ? -19.984 75.625 34.875 1 87.56 488 GLU B O 1
ATOM 8406 N N . TRP B 1 489 ? -18.031 74.688 34.688 1 82.31 489 TRP B N 1
ATOM 8407 C CA . TRP B 1 489 ? -17.297 75.812 35.125 1 82.31 489 TRP B CA 1
ATOM 8408 C C . TRP B 1 489 ? -17.156 76.812 33.969 1 82.31 489 TRP B C 1
ATOM 8410 O O . TRP B 1 489 ? -16.203 76.75 33.219 1 82.31 489 TRP B O 1
ATOM 8420 N N . SER B 1 490 ? -18.141 77.75 33.719 1 75.75 490 SER B N 1
ATOM 8421 C CA . SER B 1 490 ? -18.125 78.5 32.5 1 75.75 490 SER B CA 1
ATOM 8422 C C . SER B 1 490 ? -18.125 80 32.781 1 75.75 490 SER B C 1
ATOM 8424 O O . SER B 1 490 ? -18.219 80.812 31.859 1 75.75 490 SER B O 1
ATOM 8426 N N . GLU B 1 491 ? -17.875 80.375 33.906 1 78.12 491 GLU B N 1
ATOM 8427 C CA . GLU B 1 491 ? -17.797 81.812 34.156 1 78.12 491 GLU B CA 1
ATOM 8428 C C . GLU B 1 491 ? -16.609 82.438 33.438 1 78.12 491 GLU B C 1
ATOM 8430 O O . GLU B 1 491 ? -15.453 82.062 33.719 1 78.12 491 GLU B O 1
ATOM 8435 N N . PRO B 1 492 ? -16.859 83.25 32.469 1 76.56 492 PRO B N 1
ATOM 8436 C CA . PRO B 1 492 ? -15.781 83.75 31.609 1 76.56 492 PRO B CA 1
ATOM 8437 C C . PRO B 1 492 ? -14.648 84.375 32.406 1 76.56 492 PRO B C 1
ATOM 8439 O O . PRO B 1 492 ? -13.477 84.25 32.031 1 76.56 492 PRO B O 1
ATOM 8442 N N . SER B 1 493 ? -15.008 85.062 33.5 1 77.5 493 SER B N 1
ATOM 8443 C CA . SER B 1 493 ? -13.984 85.812 34.281 1 77.5 493 SER B CA 1
ATOM 8444 C C . SER B 1 493 ? -13.172 84.812 35.125 1 77.5 493 SER B C 1
ATOM 8446 O O . SER B 1 493 ? -12.078 85.125 35.594 1 77.5 493 SER B O 1
ATOM 8448 N N . ARG B 1 494 ? -13.594 83.5 35.25 1 81.88 494 ARG B N 1
ATOM 8449 C CA . ARG B 1 494 ? -12.922 82.625 36.156 1 81.88 494 ARG B CA 1
ATOM 8450 C C . ARG B 1 494 ? -12.477 81.312 35.438 1 81.88 494 ARG B C 1
ATOM 8452 O O . ARG B 1 494 ? -12.156 80.312 36.062 1 81.88 494 ARG B O 1
ATOM 8459 N N . ILE B 1 495 ? -12.461 81.438 34.188 1 79.31 495 ILE B N 1
ATOM 8460 C CA . ILE B 1 495 ? -12.148 80.25 33.406 1 79.31 495 ILE B CA 1
ATOM 8461 C C . ILE B 1 495 ? -10.727 79.812 33.719 1 79.31 495 ILE B C 1
ATOM 8463 O O . ILE B 1 495 ? -10.445 78.625 33.719 1 79.31 495 ILE B O 1
ATOM 8467 N N . ASP B 1 496 ? -9.922 80.75 34.094 1 82.31 496 ASP B N 1
ATOM 8468 C CA . ASP B 1 496 ? -8.516 80.438 34.344 1 82.31 496 ASP B CA 1
ATOM 8469 C C . ASP B 1 496 ? -8.289 80.062 35.812 1 82.31 496 ASP B C 1
ATOM 8471 O O . ASP B 1 496 ? -7.16 79.812 36.219 1 82.31 496 ASP B O 1
ATOM 8475 N N . SER B 1 497 ? -9.297 80.062 36.5 1 88.31 497 SER B N 1
ATOM 8476 C CA . SER B 1 497 ? -9.102 79.938 37.969 1 88.31 497 SER B CA 1
ATOM 8477 C C . SER B 1 497 ? -9.016 78.438 38.375 1 88.31 497 SER B C 1
ATOM 8479 O O . SER B 1 497 ? -8.68 78.125 39.531 1 88.31 497 SER B O 1
ATOM 8481 N N . VAL B 1 498 ? -9.328 77.562 37.531 1 91.69 498 VAL B N 1
ATOM 8482 C CA . VAL B 1 498 ? -9.289 76.125 37.875 1 91.69 498 VAL B CA 1
ATOM 8483 C C . VAL B 1 498 ? -8.312 75.438 36.969 1 91.69 498 VAL B C 1
ATOM 8485 O O . VAL B 1 498 ? -8.227 75.688 35.781 1 91.69 498 VAL B O 1
ATOM 8488 N N . VAL B 1 499 ? -7.621 74.5 37.562 1 92.44 499 VAL B N 1
ATOM 8489 C CA . VAL B 1 499 ? -6.648 73.688 36.812 1 92.44 499 VAL B CA 1
ATOM 8490 C C . VAL B 1 499 ? -6.738 72.25 37.281 1 92.44 499 VAL B C 1
ATOM 8492 O O . VAL B 1 499 ? -6.922 71.938 38.469 1 92.44 499 VAL B O 1
ATOM 8495 N N . LEU B 1 500 ? -6.77 71.375 36.406 1 94.62 500 LEU B N 1
ATOM 8496 C CA . LEU B 1 500 ? -6.711 69.938 36.656 1 94.62 500 LEU B CA 1
ATOM 8497 C C . LEU B 1 500 ? -5.562 69.312 35.875 1 94.62 500 LEU B C 1
ATOM 8499 O O . LEU B 1 500 ? -5.508 69.375 34.656 1 94.62 500 LEU B O 1
ATOM 8503 N N . GLU B 1 501 ? -4.68 68.625 36.625 1 93.56 501 GLU B N 1
ATOM 8504 C CA . GLU B 1 501 ? -3.475 68.125 36 1 93.56 501 GLU B CA 1
ATOM 8505 C C . GLU B 1 501 ? -3.191 66.688 36.469 1 93.56 501 GLU B C 1
ATOM 8507 O O . GLU B 1 501 ? -3.5 66.375 37.625 1 93.56 501 GLU B O 1
ATOM 8512 N N . LYS B 1 502 ? -2.584 65.938 35.625 1 94.94 502 LYS B N 1
ATOM 8513 C CA . LYS B 1 502 ? -2.055 64.625 35.969 1 94.94 502 LYS B CA 1
ATOM 8514 C C . LYS B 1 502 ? -0.612 64.75 36.469 1 94.94 502 LYS B C 1
ATOM 8516 O O . LYS B 1 502 ? 0.297 65 35.688 1 94.94 502 LYS B O 1
ATOM 8521 N N . THR B 1 503 ? -0.414 64.562 37.719 1 93.12 503 THR B N 1
ATOM 8522 C CA . THR B 1 503 ? 0.901 64.75 38.312 1 93.12 503 THR B CA 1
ATOM 8523 C C . THR B 1 503 ? 1.644 63.438 38.469 1 93.12 503 THR B C 1
ATOM 8525 O O . THR B 1 503 ? 2.854 63.406 38.688 1 93.12 503 THR B O 1
ATOM 8528 N N . GLY B 1 504 ? 1.009 62.406 38.344 1 92.62 504 GLY B N 1
ATOM 8529 C CA . GLY B 1 504 ? 1.538 61.031 38.375 1 92.62 504 GLY B CA 1
ATOM 8530 C C . GLY B 1 504 ? 0.726 60.062 37.5 1 92.62 504 GLY B C 1
ATOM 8531 O O . GLY B 1 504 ? -0.374 60.406 37.062 1 92.62 504 GLY B O 1
ATOM 8532 N N . GLN B 1 505 ? 1.301 58.906 37.406 1 90.19 505 GLN B N 1
ATOM 8533 C CA . GLN B 1 505 ? 0.597 57.938 36.562 1 90.19 505 GLN B CA 1
ATOM 8534 C C . GLN B 1 505 ? -0.801 57.656 37.125 1 90.19 505 GLN B C 1
ATOM 8536 O O . GLN B 1 505 ? -1.73 57.375 36.344 1 90.19 505 GLN B O 1
ATOM 8541 N N . LEU B 1 506 ? -0.902 57.719 38.438 1 94.06 506 LEU B N 1
ATOM 8542 C CA . LEU B 1 506 ? -2.18 57.438 39.062 1 94.06 506 LEU B CA 1
ATOM 8543 C C . LEU B 1 506 ? -2.57 58.562 40.031 1 94.06 506 LEU B C 1
ATOM 8545 O O . LEU B 1 506 ? -3.266 58.312 41.031 1 94.06 506 LEU B O 1
ATOM 8549 N N . GLU B 1 507 ? -2.072 59.75 39.781 1 95.69 507 GLU B N 1
ATOM 8550 C CA . GLU B 1 507 ? -2.332 60.875 40.656 1 95.69 507 GLU B CA 1
ATOM 8551 C C . GLU B 1 507 ? -2.752 62.125 39.844 1 95.69 507 GLU B C 1
ATOM 8553 O O . GLU B 1 507 ? -2.115 62.438 38.844 1 95.69 507 GLU B O 1
ATOM 8558 N N . TYR B 1 508 ? -3.725 62.688 40.281 1 97 508 TYR B N 1
ATOM 8559 C CA . TYR B 1 508 ? -4.262 63.906 39.656 1 97 508 TYR B CA 1
ATOM 8560 C C . TYR B 1 508 ? -4.383 65.062 40.688 1 97 508 TYR B C 1
ATOM 8562 O O . TYR B 1 508 ? -4.699 64.812 41.844 1 97 508 TYR B O 1
ATOM 8570 N N . ARG B 1 509 ? -4.199 66.25 40.25 1 96.06 509 ARG B N 1
ATOM 8571 C CA . ARG B 1 509 ? -4.238 67.438 41.125 1 96.06 509 ARG B CA 1
ATOM 8572 C C . ARG B 1 509 ? -5.207 68.5 40.594 1 96.06 509 ARG B C 1
ATOM 8574 O O . ARG B 1 509 ? -5.152 68.812 39.438 1 96.06 509 ARG B O 1
ATOM 8581 N N . PHE B 1 510 ? -6.047 68.938 41.438 1 95.69 510 PHE B N 1
ATOM 8582 C CA . PHE B 1 510 ? -6.988 70.062 41.156 1 95.69 510 PHE B CA 1
ATOM 8583 C C . PHE B 1 510 ? -6.613 71.312 41.969 1 95.69 510 PHE B C 1
ATOM 8585 O O . PHE B 1 510 ? -6.348 71.188 43.156 1 95.69 510 PHE B O 1
ATOM 8592 N N . ARG B 1 511 ? -6.598 72.375 41.219 1 94.94 511 ARG B N 1
ATOM 8593 C CA . ARG B 1 511 ? -6.301 73.625 41.844 1 94.94 511 ARG B CA 1
ATOM 8594 C C . ARG B 1 511 ? -7.367 74.688 41.531 1 94.94 511 ARG B C 1
ATOM 8596 O O . ARG B 1 511 ? -7.82 74.75 40.375 1 94.94 511 ARG B O 1
ATOM 8603 N N . LEU B 1 512 ? -7.805 75.312 42.531 1 93.44 512 LEU B N 1
ATOM 8604 C CA . LEU B 1 512 ? -8.719 76.438 42.406 1 93.44 512 LEU B CA 1
ATOM 8605 C C . LEU B 1 512 ? -8.062 77.75 42.906 1 93.44 512 LEU B C 1
ATOM 8607 O O . LEU B 1 512 ? -7.812 77.875 44.094 1 93.44 512 LEU B O 1
ATOM 8611 N N . TYR B 1 513 ? -7.777 78.625 41.906 1 89.19 513 TYR B N 1
ATOM 8612 C CA . TYR B 1 513 ? -7.156 79.875 42.25 1 89.19 513 TYR B CA 1
ATOM 8613 C C . TYR B 1 513 ? -8.203 80.875 42.688 1 89.19 513 TYR B C 1
ATOM 8615 O O . TYR B 1 513 ? -9.281 81 42.125 1 89.19 513 TYR B O 1
ATOM 8623 N N . GLY B 1 514 ? -7.844 81.625 43.688 1 86.06 514 GLY B N 1
ATOM 8624 C CA . GLY B 1 514 ? -8.711 82.688 44.125 1 86.06 514 GLY B CA 1
ATOM 8625 C C . GLY B 1 514 ? -10.094 82.188 44.531 1 86.06 514 GLY B C 1
ATOM 8626 O O . GLY B 1 514 ? -11.102 82.688 44.031 1 86.06 514 GLY B O 1
ATOM 8627 N N . ALA B 1 515 ? -10.133 81.375 45.469 1 89.19 515 ALA B N 1
ATOM 8628 C CA . ALA B 1 515 ? -11.398 80.812 45.938 1 89.19 515 ALA B CA 1
ATOM 8629 C C . ALA B 1 515 ? -12.336 81.938 46.438 1 89.19 515 ALA B C 1
ATOM 8631 O O . ALA B 1 515 ? -11.898 82.875 47.062 1 89.19 515 ALA B O 1
ATOM 8632 N N . GLN B 1 516 ? -13.547 81.812 46 1 87.88 516 GLN B N 1
ATOM 8633 C CA . GLN B 1 516 ? -14.578 82.75 46.406 1 87.88 516 GLN B CA 1
ATOM 8634 C C . GLN B 1 516 ? -15.617 82.062 47.312 1 87.88 516 GLN B C 1
ATOM 8636 O O . GLN B 1 516 ? -15.578 80.875 47.5 1 87.88 516 GLN B O 1
ATOM 8641 N N . ASP B 1 517 ? -16.484 82.938 47.875 1 84.5 517 ASP B N 1
ATOM 8642 C CA . ASP B 1 517 ? -17.516 82.438 48.781 1 84.5 517 ASP B CA 1
ATOM 8643 C C . ASP B 1 517 ? -18.391 81.438 48.062 1 84.5 517 ASP B C 1
ATOM 8645 O O . ASP B 1 517 ? -18.844 80.438 48.688 1 84.5 517 ASP B O 1
ATOM 8649 N N . ALA B 1 518 ? -18.547 81.625 46.781 1 85.69 518 ALA B N 1
ATOM 8650 C CA . ALA B 1 518 ? -19.391 80.75 46 1 85.69 518 ALA B CA 1
ATOM 8651 C C . ALA B 1 518 ? -18.734 79.375 45.844 1 85.69 518 ALA B C 1
ATOM 8653 O O . ALA B 1 518 ? -19.391 78.375 45.469 1 85.69 518 ALA B O 1
ATOM 8654 N N . ASP B 1 519 ? -17.484 79.312 46.219 1 91.06 519 ASP B N 1
ATOM 8655 C CA . ASP B 1 519 ? -16.734 78.062 46.031 1 91.06 519 ASP B CA 1
ATOM 8656 C C . ASP B 1 519 ? -16.719 77.25 47.312 1 91.06 519 ASP B C 1
ATOM 8658 O O . ASP B 1 519 ? -16.188 76.125 47.312 1 91.06 519 ASP B O 1
ATOM 8662 N N . THR B 1 520 ? -17.312 77.75 48.344 1 90.31 520 THR B N 1
ATOM 8663 C CA . THR B 1 520 ? -17.391 77 49.562 1 90.31 520 THR B CA 1
ATOM 8664 C C . THR B 1 520 ? -18.297 75.812 49.406 1 90.31 520 THR B C 1
ATOM 8666 O O . THR B 1 520 ? -19.391 75.875 48.844 1 90.31 520 THR B O 1
ATOM 8669 N N . GLY B 1 521 ? -17.828 74.688 49.812 1 93.38 521 GLY B N 1
ATOM 8670 C CA . GLY B 1 521 ? -18.547 73.438 49.719 1 93.38 521 GLY B CA 1
ATOM 8671 C C . GLY B 1 521 ? -17.625 72.25 49.688 1 93.38 521 GLY B C 1
ATOM 8672 O O . GLY B 1 521 ? -16.594 72.188 50.344 1 93.38 521 GLY B O 1
ATOM 8673 N N . PHE B 1 522 ? -18.188 71.188 49 1 94.75 522 PHE B N 1
ATOM 8674 C CA . PHE B 1 522 ? -17.453 69.938 49 1 94.75 522 PHE B CA 1
ATOM 8675 C C . PHE B 1 522 ? -16.984 69.562 47.594 1 94.75 522 PHE B C 1
ATOM 8677 O O . PHE B 1 522 ? -17.781 69.625 46.625 1 94.75 522 PHE B O 1
ATOM 8684 N N . TYR B 1 523 ? -15.734 69.312 47.469 1 96.31 523 TYR B N 1
ATOM 8685 C CA . TYR B 1 523 ? -15.141 68.875 46.188 1 96.31 523 TYR B CA 1
ATOM 8686 C C . TYR B 1 523 ? -14.695 67.438 46.25 1 96.31 523 TYR B C 1
ATOM 8688 O O . TYR B 1 523 ? -14.211 66.938 47.312 1 96.31 523 TYR B O 1
ATOM 8696 N N . TYR B 1 524 ? -14.867 66.625 45.188 1 96.94 524 TYR B N 1
ATOM 8697 C CA . TYR B 1 524 ? -14.406 65.25 45.125 1 96.94 524 TYR B CA 1
ATOM 8698 C C . TYR B 1 524 ? -14.164 64.812 43.688 1 96.94 524 TYR B C 1
ATOM 8700 O O . TYR B 1 524 ? -14.578 65.5 42.75 1 96.94 524 TYR B O 1
ATOM 8708 N N . CYS B 1 525 ? -13.438 63.719 43.531 1 97.5 525 CYS B N 1
ATOM 8709 C CA . CYS B 1 525 ? -13.078 63.188 42.25 1 97.5 525 CYS B CA 1
ATOM 8710 C C . CYS B 1 525 ? -13.992 62.031 41.875 1 97.5 525 CYS B C 1
ATOM 8712 O O . CYS B 1 525 ? -14.211 61.125 42.656 1 97.5 525 CYS B O 1
ATOM 8714 N N . ASP B 1 526 ? -14.57 62.062 40.719 1 97.12 526 ASP B N 1
ATOM 8715 C CA . ASP B 1 526 ? -15.32 60.969 40.062 1 97.12 526 ASP B CA 1
ATOM 8716 C C . ASP B 1 526 ? -14.516 60.344 38.938 1 97.12 526 ASP B C 1
ATOM 8718 O O . ASP B 1 526 ? -14.328 60.938 37.875 1 97.12 526 ASP B O 1
ATOM 8722 N N . VAL B 1 527 ? -14.055 59.156 39.219 1 97.44 527 VAL B N 1
ATOM 8723 C CA . VAL B 1 527 ? -13.109 58.531 38.281 1 97.44 527 VAL B CA 1
ATOM 8724 C C . VAL B 1 527 ? -13.758 57.312 37.625 1 97.44 527 VAL B C 1
ATOM 8726 O O . VAL B 1 527 ? -14.461 56.531 38.281 1 97.44 527 VAL B O 1
ATOM 8729 N N . LYS B 1 528 ? -13.594 57.156 36.344 1 96.19 528 LYS B N 1
ATOM 8730 C CA . LYS B 1 528 ? -13.992 55.969 35.594 1 96.19 528 LYS B CA 1
ATOM 8731 C C . LYS B 1 528 ? -12.789 55.312 34.938 1 96.19 528 LYS B C 1
ATOM 8733 O O . LYS B 1 528 ? -11.945 55.969 34.344 1 96.19 528 LYS B O 1
ATOM 8738 N N . ALA B 1 529 ? -12.711 54.031 35.125 1 94.69 529 ALA B N 1
ATOM 8739 C CA . ALA B 1 529 ? -11.664 53.25 34.469 1 94.69 529 ALA B CA 1
ATOM 8740 C C . ALA B 1 529 ? -12.164 52.625 33.188 1 94.69 529 ALA B C 1
ATOM 8742 O O . ALA B 1 529 ? -13.305 52.156 33.094 1 94.69 529 ALA B O 1
ATOM 8743 N N . TRP B 1 530 ? -11.234 52.719 32.156 1 91.06 530 TRP B N 1
ATOM 8744 C CA . TRP B 1 530 ? -11.57 52.188 30.812 1 91.06 530 TRP B CA 1
ATOM 8745 C C . TRP B 1 530 ? -10.547 51.188 30.344 1 91.06 530 TRP B C 1
ATOM 8747 O O . TRP B 1 530 ? -9.367 51.25 30.703 1 91.06 530 TRP B O 1
ATOM 8757 N N . THR B 1 531 ? -10.992 50.156 29.641 1 86.38 531 THR B N 1
ATOM 8758 C CA . THR B 1 531 ? -10.109 49.188 29 1 86.38 531 THR B CA 1
ATOM 8759 C C . THR B 1 531 ? -10.398 49.094 27.5 1 86.38 531 THR B C 1
ATOM 8761 O O . THR B 1 531 ? -11.438 49.562 27.031 1 86.38 531 THR B O 1
ATOM 8764 N N . ARG B 1 532 ? -9.383 48.625 26.766 1 77.69 532 ARG B N 1
ATOM 8765 C CA . ARG B 1 532 ? -9.555 48.531 25.312 1 77.69 532 ARG B CA 1
ATOM 8766 C C . ARG B 1 532 ? -10.023 47.156 24.906 1 77.69 532 ARG B C 1
ATOM 8768 O O . ARG B 1 532 ? -9.602 46.125 25.484 1 77.69 532 ARG B O 1
ATOM 8775 N N . ASP B 1 533 ? -10.953 47.188 23.953 1 70.5 533 ASP B N 1
ATOM 8776 C CA . ASP B 1 533 ? -11.422 45.906 23.422 1 70.5 533 ASP B CA 1
ATOM 8777 C C . ASP B 1 533 ? -10.523 45.406 22.281 1 70.5 533 ASP B C 1
ATOM 8779 O O . ASP B 1 533 ? -9.445 45.969 22.062 1 70.5 533 ASP B O 1
ATOM 8783 N N . GLN B 1 534 ? -10.93 44.344 21.562 1 63.34 534 GLN B N 1
ATOM 8784 C CA . GLN B 1 534 ? -10.156 43.75 20.484 1 63.34 534 GLN B CA 1
ATOM 8785 C C . GLN B 1 534 ? -9.969 44.719 19.328 1 63.34 534 GLN B C 1
ATOM 8787 O O . GLN B 1 534 ? -8.945 44.688 18.641 1 63.34 534 GLN B O 1
ATOM 8792 N N . LYS B 1 535 ? -10.953 45.594 19.141 1 61.03 535 LYS B N 1
ATOM 8793 C CA . LYS B 1 535 ? -10.883 46.625 18.078 1 61.03 535 LYS B CA 1
ATOM 8794 C C . LYS B 1 535 ? -10.125 47.844 18.562 1 61.03 535 LYS B C 1
ATOM 8796 O O . LYS B 1 535 ? -10.117 48.875 17.875 1 61.03 535 LYS B O 1
ATOM 8801 N N . GLN B 1 536 ? -9.523 47.875 19.75 1 69.19 536 GLN B N 1
ATOM 8802 C CA . GLN B 1 536 ? -8.75 48.938 20.359 1 69.19 536 GLN B CA 1
ATOM 8803 C C . GLN B 1 536 ? -9.648 50.125 20.719 1 69.19 536 GLN B C 1
ATOM 8805 O O . GLN B 1 536 ? -9.203 51.281 20.719 1 69.19 536 GLN B O 1
ATOM 8810 N N . GLU B 1 537 ? -10.867 49.812 20.938 1 77.56 537 GLU B N 1
ATOM 8811 C CA . GLU B 1 537 ? -11.797 50.844 21.406 1 77.56 537 GLU B CA 1
ATOM 8812 C C . GLU B 1 537 ? -11.938 50.812 22.922 1 77.56 537 GLU B C 1
ATOM 8814 O O . GLU B 1 537 ? -11.859 49.75 23.547 1 77.56 537 GLU B O 1
ATOM 8819 N N . TRP B 1 538 ? -12.148 52.062 23.5 1 82.62 538 TRP B N 1
ATOM 8820 C CA . TRP B 1 538 ? -12.266 52.156 24.953 1 82.62 538 TRP B CA 1
ATOM 8821 C C . TRP B 1 538 ? -13.625 51.656 25.422 1 82.62 538 TRP B C 1
ATOM 8823 O O . TRP B 1 538 ? -14.656 52 24.844 1 82.62 538 TRP B O 1
ATOM 8833 N N . ILE B 1 539 ? -13.703 50.812 26.375 1 84.38 539 ILE B N 1
ATOM 8834 C CA . ILE B 1 539 ? -14.922 50.312 27.016 1 84.38 539 ILE B CA 1
ATOM 8835 C C . ILE B 1 539 ? -14.844 50.594 28.516 1 84.38 539 ILE B C 1
ATOM 8837 O O . ILE B 1 539 ? -13.836 50.281 29.156 1 84.38 539 ILE B O 1
ATOM 8841 N N . LYS B 1 540 ? -15.883 51.219 29.109 1 89.06 540 LYS B N 1
ATOM 8842 C CA . LYS B 1 540 ? -15.906 51.5 30.547 1 89.06 540 LYS B CA 1
ATOM 8843 C C . LYS B 1 540 ? -15.852 50.219 31.375 1 89.06 540 LYS B C 1
ATOM 8845 O O . LYS B 1 540 ? -16.609 49.281 31.109 1 89.06 540 LYS B O 1
ATOM 8850 N N . ALA B 1 541 ? -15.062 50.094 32.281 1 87.5 541 ALA B N 1
ATOM 8851 C CA . ALA B 1 541 ? -14.898 48.906 33.125 1 87.5 541 ALA B CA 1
ATOM 8852 C C . ALA B 1 541 ? -15.547 49.094 34.469 1 87.5 541 ALA B C 1
ATOM 8854 O O . ALA B 1 541 ? -16.422 48.344 34.875 1 87.5 541 ALA B O 1
ATOM 8855 N N . VAL B 1 542 ? -15.172 50.062 35.281 1 91.62 542 VAL B N 1
ATOM 8856 C CA . VAL B 1 542 ? -15.625 50.312 36.625 1 91.62 542 VAL B CA 1
ATOM 8857 C C . VAL B 1 542 ? -15.469 51.781 36.969 1 91.62 542 VAL B C 1
ATOM 8859 O O . VAL B 1 542 ? -14.742 52.5 36.281 1 91.62 542 VAL B O 1
ATOM 8862 N N . SER B 1 543 ? -16.188 52.406 37.875 1 95 543 SER B N 1
ATOM 8863 C CA . SER B 1 543 ? -16.094 53.781 38.312 1 95 543 SER B CA 1
ATOM 8864 C C . SER B 1 543 ? -16.062 53.875 39.844 1 95 543 SER B C 1
ATOM 8866 O O . SER B 1 543 ? -16.5 52.938 40.531 1 95 543 SER B O 1
ATOM 8868 N N . ALA B 1 544 ? -15.5 54.812 40.344 1 96 544 ALA B N 1
ATOM 8869 C CA . ALA B 1 544 ? -15.43 55.062 41.781 1 96 544 ALA B CA 1
ATOM 8870 C C . ALA B 1 544 ? -15.344 56.562 42.062 1 96 544 ALA B C 1
ATOM 8872 O O . ALA B 1 544 ? -14.836 57.312 41.25 1 96 544 ALA B O 1
ATOM 8873 N N . GLU B 1 545 ? -15.812 57 43.219 1 96.25 545 GLU B N 1
ATOM 8874 C CA . GLU B 1 545 ? -15.742 58.375 43.688 1 96.25 545 GLU B CA 1
ATOM 8875 C C . GLU B 1 545 ? -14.828 58.5 44.906 1 96.25 545 GLU B C 1
ATOM 8877 O O . GLU B 1 545 ? -14.727 57.562 45.719 1 96.25 545 GLU B O 1
ATOM 8882 N N . SER B 1 546 ? -14.195 59.594 45.062 1 97 546 SER B N 1
ATOM 8883 C CA . SER B 1 546 ? -13.336 59.812 46.219 1 97 546 SER B CA 1
ATOM 8884 C C . SER B 1 546 ? -14.133 60.375 47.406 1 97 546 SER B C 1
ATOM 8886 O O . SER B 1 546 ? -15.328 60.656 47.281 1 97 546 SER B O 1
ATOM 8888 N N . ASN B 1 547 ? -13.406 60.406 48.625 1 95.81 547 ASN B N 1
ATOM 8889 C CA . ASN B 1 547 ? -13.969 61.188 49.719 1 95.81 547 ASN B CA 1
ATOM 8890 C C . ASN B 1 547 ? -14.117 62.656 49.375 1 95.81 547 ASN B C 1
ATOM 8892 O O . ASN B 1 547 ? -13.469 63.156 48.438 1 95.81 547 ASN B O 1
ATOM 8896 N N . LYS B 1 548 ? -14.891 63.406 50.094 1 96.19 548 LYS B N 1
ATOM 8897 C CA . LYS B 1 548 ? -15.18 64.812 49.781 1 96.19 548 LYS B CA 1
ATOM 8898 C C . LYS B 1 548 ? -14.312 65.75 50.656 1 96.19 548 LYS B C 1
ATOM 8900 O O . LYS B 1 548 ? -14.102 65.438 51.844 1 96.19 548 LYS B O 1
ATOM 8905 N N . ILE B 1 549 ? -13.695 66.688 50.062 1 95.88 549 ILE B N 1
ATOM 8906 C CA . ILE B 1 549 ? -12.875 67.688 50.75 1 95.88 549 ILE B CA 1
ATOM 8907 C C . ILE B 1 549 ? -13.633 69 50.812 1 95.88 549 ILE B C 1
ATOM 8909 O O . ILE B 1 549 ? -14.117 69.5 49.812 1 95.88 549 ILE B O 1
ATOM 8913 N N . GLU B 1 550 ? -13.664 69.562 51.969 1 93.38 550 GLU B N 1
ATOM 8914 C CA . GLU B 1 550 ? -14.469 70.812 52.188 1 93.38 550 GLU B CA 1
ATOM 8915 C C . GLU B 1 550 ? -13.617 72.062 52.094 1 93.38 550 GLU B C 1
ATOM 8917 O O . GLU B 1 550 ? -12.484 72.062 52.594 1 93.38 550 GLU B O 1
ATOM 8922 N N . ILE B 1 551 ? -14.008 72.938 51.375 1 91.31 551 ILE B N 1
ATOM 8923 C CA . ILE B 1 551 ? -13.516 74.312 51.438 1 91.31 551 ILE B CA 1
ATOM 8924 C C . ILE B 1 551 ? -14.438 75.125 52.344 1 91.31 551 ILE B C 1
ATOM 8926 O O . ILE B 1 551 ? -15.625 75.25 52.031 1 91.31 551 ILE B O 1
ATOM 8930 N N . ALA B 1 552 ? -13.938 75.562 53.531 1 86.12 552 ALA B N 1
ATOM 8931 C CA . ALA B 1 552 ? -14.695 76.375 54.469 1 86.12 552 ALA B CA 1
ATOM 8932 C C . ALA B 1 552 ? -13.922 77.625 54.844 1 86.12 552 ALA B C 1
ATOM 8934 O O . ALA B 1 552 ? -12.75 77.562 55.25 1 86.12 552 ALA B O 1
ATOM 8935 N N . PHE B 1 553 ? -14.469 78.75 54.594 1 79.12 553 PHE B N 1
ATOM 8936 C CA . PHE B 1 553 ? -13.82 80 54.938 1 79.12 553 PHE B CA 1
ATOM 8937 C C . PHE B 1 553 ? -14.094 80.375 56.406 1 79.12 553 PHE B C 1
ATOM 8939 O O . PHE B 1 553 ? -15.203 80.125 56.906 1 79.12 553 PHE B O 1
ATOM 8946 N N . VAL B 1 554 ? -13.109 80.562 57.281 1 65.38 554 VAL B N 1
ATOM 8947 C CA . VAL B 1 554 ? -13.289 81.125 58.625 1 65.38 554 VAL B CA 1
ATOM 8948 C C . VAL B 1 554 ? -13.422 82.688 58.531 1 65.38 554 VAL B C 1
ATOM 8950 O O . VAL B 1 554 ? -12.555 83.312 57.969 1 65.38 554 VAL B O 1
ATOM 8953 N N . HIS B 1 555 ? -14.469 83.125 58.406 1 52.03 555 HIS B N 1
ATOM 8954 C CA . HIS B 1 555 ? -14.688 84.562 58.312 1 52.03 555 HIS B CA 1
ATOM 8955 C C . HIS B 1 555 ? -14 85.25 59.438 1 52.03 555 HIS B C 1
ATOM 8957 O O . HIS B 1 555 ? -14.664 85.75 60.375 1 52.03 555 HIS B O 1
ATOM 8963 N N . THR B 1 556 ? -12.898 84.938 60.062 1 47.41 556 THR B N 1
ATOM 8964 C CA . THR B 1 556 ? -12.367 85.875 61.031 1 47.41 556 THR B CA 1
ATOM 8965 C C . THR B 1 556 ? -11.844 87.125 60.312 1 47.41 556 THR B C 1
ATOM 8967 O O . THR B 1 556 ? -10.75 87.125 59.719 1 47.41 556 THR B O 1
ATOM 8970 N N . GLY B 1 557 ? -12.477 87.688 59.562 1 43.44 557 GLY B N 1
ATOM 8971 C CA . GLY B 1 557 ? -11.969 88.812 58.812 1 43.44 557 GLY B CA 1
ATOM 8972 C C . GLY B 1 557 ? -11.289 89.812 59.688 1 43.44 557 GLY B C 1
ATOM 8973 O O . GLY B 1 557 ? -11.656 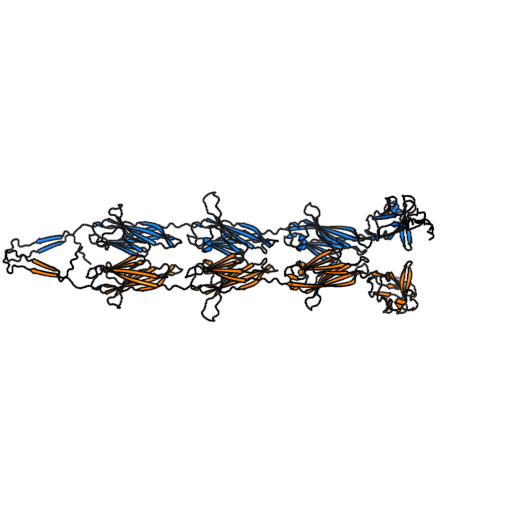90 60.844 1 43.44 557 GLY B O 1
ATOM 8974 N N . PRO B 1 558 ? -9.969 90 59.562 1 43.84 558 PRO B N 1
ATOM 8975 C CA . PRO B 1 558 ? -9.414 91.125 60.344 1 43.84 558 PRO B CA 1
ATOM 8976 C C . PRO B 1 558 ? -10.297 92.375 60.25 1 43.84 558 PRO B C 1
ATOM 8978 O O . PRO B 1 558 ? -10.906 92.625 59.219 1 43.84 558 PRO B O 1
ATOM 8981 N N . VAL B 1 559 ? -11.047 92.625 61.344 1 46.69 559 VAL B N 1
ATOM 8982 C CA . VAL B 1 559 ? -11.719 93.938 61.469 1 46.69 559 VAL B CA 1
ATOM 8983 C C . VAL B 1 559 ? -10.68 95.062 61.469 1 46.69 559 VAL B C 1
ATOM 8985 O O . VAL B 1 559 ? -9.742 95 62.281 1 46.69 559 VAL B O 1
ATOM 8988 N N . PHE B 1 560 ? -10.344 95.5 60.375 1 41.06 560 PHE B N 1
ATOM 8989 C CA . PHE B 1 560 ? -9.5 96.688 60.281 1 41.06 560 PHE B CA 1
ATOM 8990 C C . PHE B 1 560 ? -10.195 97.938 60.906 1 41.06 560 PHE B C 1
ATOM 8992 O O . PHE B 1 560 ? -11.375 98.125 60.656 1 41.06 560 PHE B O 1
ATOM 8999 N N . ASN B 1 561 ? -9.914 98.125 62.25 1 47.09 561 ASN B N 1
ATOM 9000 C CA . ASN B 1 561 ? -10.359 99.375 62.812 1 47.09 561 ASN B CA 1
ATOM 9001 C C . ASN B 1 561 ? -9.359 100.5 62.531 1 47.09 561 ASN B C 1
ATOM 9003 O O . ASN B 1 561 ? -8.156 100.375 62.75 1 47.09 561 ASN B O 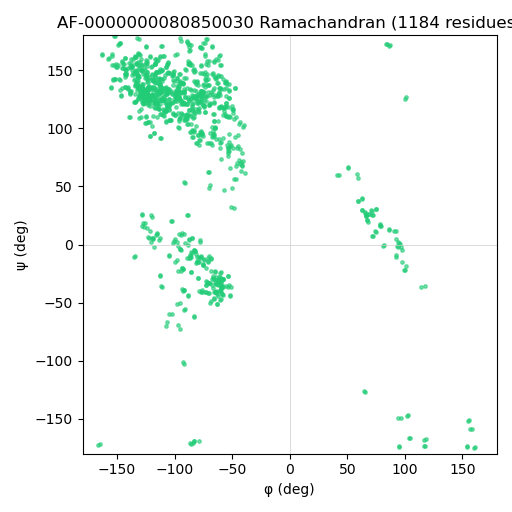1
ATOM 9007 N N . ILE B 1 562 ? -9.602 101.25 61.594 1 44.62 562 ILE B N 1
ATOM 9008 C CA . ILE B 1 562 ? -8.812 102.5 61.375 1 44.62 562 ILE B CA 1
ATOM 9009 C C . ILE B 1 562 ? -9.281 103.562 62.344 1 44.62 562 ILE B C 1
ATOM 9011 O O . ILE B 1 562 ? -10.477 103.875 62.438 1 44.62 562 ILE B O 1
ATOM 9015 N N . SER B 1 563 ? -8.57 103.688 63.438 1 52.69 563 SER B N 1
ATOM 9016 C CA . SER B 1 563 ? -8.859 104.812 64.312 1 52.69 563 SER B CA 1
ATOM 9017 C C . SER B 1 563 ? -7.887 106 64.062 1 52.69 563 SER B C 1
ATOM 9019 O O . SER B 1 563 ? -6.699 105.75 63.812 1 52.69 563 SER B O 1
ATOM 9021 N N . ILE B 1 564 ? -8.367 107 63.594 1 48.22 564 ILE B N 1
ATOM 9022 C CA . ILE B 1 564 ? -7.598 108.25 63.469 1 48.22 564 ILE B CA 1
ATOM 9023 C C . ILE B 1 564 ? -7.641 109 64.812 1 48.22 564 ILE B C 1
ATOM 9025 O O . ILE B 1 564 ? -8.711 109.25 65.375 1 48.22 564 ILE B O 1
ATOM 9029 N N . HIS B 1 565 ? -6.605 108.875 65.688 1 54.41 565 HIS B N 1
ATOM 9030 C CA . HIS B 1 565 ? -6.5 109.625 66.938 1 54.41 565 HIS B CA 1
ATOM 9031 C C . HIS B 1 565 ? -5.66 110.875 66.75 1 54.41 565 HIS B C 1
ATOM 9033 O O . HIS B 1 565 ? -4.605 110.812 66.125 1 54.41 565 HIS B O 1
ATOM 9039 N N . SER B 1 566 ? -6.34 111.875 66.812 1 48.62 566 SER B N 1
ATOM 9040 C CA . SER B 1 566 ? -5.594 113.125 67 1 48.62 566 SER B CA 1
ATOM 9041 C C . SER B 1 566 ? -5.613 113.625 68.438 1 48.62 566 SER B C 1
ATOM 9043 O O . SER B 1 566 ? -6.605 113.438 69.125 1 48.62 566 SER B O 1
ATOM 9045 N N . GLU B 1 567 ? -4.504 113.625 69.062 1 52.75 567 GLU B N 1
ATOM 9046 C CA . GLU B 1 567 ? -4.438 114.188 70.438 1 52.75 567 GLU B CA 1
ATOM 9047 C C . GLU B 1 567 ? -4.98 115.562 70.562 1 52.75 567 GLU B C 1
ATOM 9049 O O . GLU B 1 567 ? -5.398 116 71.625 1 52.75 567 GLU B O 1
ATOM 9054 N N . ALA B 1 568 ? -4.801 116.25 69.625 1 46.16 568 ALA B N 1
ATOM 9055 C CA . ALA B 1 568 ? -5.211 117.625 69.812 1 46.16 568 ALA B CA 1
ATOM 9056 C C . ALA B 1 568 ? -6.703 117.812 69.5 1 46.16 568 ALA B C 1
ATOM 9058 O O . ALA B 1 568 ? -7.219 117.312 68.5 1 46.16 568 ALA B O 1
ATOM 9059 N N . ASN B 1 569 ? -7.551 117.938 70.562 1 52.53 569 ASN B N 1
ATOM 9060 C CA . ASN B 1 569 ? -9 118.062 70.562 1 52.53 569 ASN B CA 1
ATOM 9061 C C . ASN B 1 569 ? -9.43 119.312 69.75 1 52.53 569 ASN B C 1
ATOM 9063 O O . ASN B 1 569 ? -10.578 119.438 69.312 1 52.53 569 ASN B O 1
ATOM 9067 N N . SER B 1 570 ? -8.641 120.438 70 1 51.88 570 SER B N 1
ATOM 9068 C CA . SER B 1 570 ? -8.875 121.688 69.312 1 51.88 570 SER B CA 1
ATOM 9069 C C . SER B 1 570 ? -7.629 122.125 68.5 1 51.88 570 SER B C 1
ATOM 9071 O O . SER B 1 570 ? -6.508 121.938 69 1 51.88 570 SER B O 1
ATOM 9073 N N . VAL B 1 571 ? -7.621 121.938 67.25 1 46.19 571 VAL B N 1
ATOM 9074 C CA . VAL B 1 571 ? -6.449 122.438 66.562 1 46.19 571 VAL B CA 1
ATOM 9075 C C . VAL B 1 571 ? -6.695 123.875 66.062 1 46.19 571 VAL B C 1
ATOM 9077 O O . VAL B 1 571 ? -7.777 124.125 65.562 1 46.19 571 VAL B O 1
ATOM 9080 N N . LEU B 1 572 ? -6.035 124.75 66.625 1 49.94 572 LEU B N 1
ATOM 9081 C CA . LEU B 1 572 ? -6.125 126.125 66.188 1 49.94 572 LEU B CA 1
ATOM 9082 C C . LEU B 1 572 ? -5.672 126.25 64.75 1 49.94 572 LEU B C 1
ATOM 9084 O O . LEU B 1 572 ? -4.852 125.5 64.25 1 49.94 572 LEU B O 1
ATOM 9088 N N . PRO B 1 573 ? -6.332 127.188 63.969 1 51.28 573 PRO B N 1
ATOM 9089 C CA . PRO B 1 573 ? -5.918 127.438 62.594 1 51.28 573 PRO B CA 1
ATOM 9090 C C . PRO B 1 573 ? -4.418 127.688 62.469 1 51.28 573 PRO B C 1
ATOM 9092 O O . PRO B 1 573 ? -3.867 128.5 63.25 1 51.28 573 PRO B O 1
ATOM 9095 N N . GLY B 1 574 ? -3.578 126.938 61.812 1 51.34 574 GLY B N 1
ATOM 9096 C CA . GLY B 1 574 ? -2.133 127 61.625 1 51.34 574 GLY B CA 1
ATOM 9097 C C . GLY B 1 574 ? -1.454 125.75 62.219 1 51.34 574 GLY B C 1
ATOM 9098 O O . GLY B 1 574 ? -0.27 125.5 61.969 1 51.34 574 GLY B O 1
ATOM 9099 N N . ASP B 1 575 ? -2.006 125.25 63.344 1 46.5 575 ASP B N 1
ATOM 9100 C CA . ASP B 1 575 ? -1.248 124.188 64 1 46.5 575 ASP B CA 1
ATOM 9101 C C . ASP B 1 575 ? -1.398 122.875 63.281 1 46.5 575 ASP B C 1
ATOM 9103 O O . ASP B 1 575 ? -2.408 122.625 62.625 1 46.5 575 ASP B O 1
ATOM 9107 N N . THR B 1 576 ? -0.275 122.312 62.906 1 51.84 576 THR B N 1
ATOM 9108 C CA . THR B 1 576 ? -0.2 121 62.344 1 51.84 576 THR B CA 1
ATOM 9109 C C . THR B 1 576 ? -0.572 119.938 63.375 1 51.84 576 THR B C 1
ATOM 9111 O O . THR B 1 576 ? -0.191 120.062 64.562 1 51.84 576 THR B O 1
ATOM 9114 N N . VAL B 1 577 ? -1.759 119.375 63.375 1 49.38 577 VAL B N 1
ATOM 9115 C CA . VAL B 1 577 ? -2.037 118.312 64.312 1 49.38 577 VAL B CA 1
ATOM 9116 C C . VAL B 1 577 ? -1.715 116.938 63.625 1 49.38 577 VAL B C 1
ATOM 9118 O O . VAL B 1 577 ? -1.891 116.812 62.406 1 49.38 577 VAL B O 1
ATOM 9121 N N . GLN B 1 578 ? -0.921 116.312 64.188 1 56 578 GLN B N 1
ATOM 9122 C CA . GLN B 1 578 ? -0.573 114.938 63.781 1 56 578 GLN B CA 1
ATOM 9123 C C . GLN B 1 578 ? -1.718 114 64.062 1 56 578 GLN B C 1
ATOM 9125 O O . GLN B 1 578 ? -2.258 114 65.188 1 56 578 GLN B O 1
ATOM 9130 N N . MET B 1 579 ? -2.559 113.75 63 1 52.56 579 MET B N 1
ATOM 9131 C CA . MET B 1 579 ? -3.543 112.688 63.188 1 52.56 579 MET B CA 1
ATOM 9132 C C . MET B 1 579 ? -2.932 111.312 62.906 1 52.56 579 MET B C 1
ATOM 9134 O O . MET B 1 579 ? -2.26 111.125 61.875 1 52.56 579 MET B O 1
ATOM 9138 N N . LYS B 1 580 ? -2.762 110.562 63.938 1 55.34 580 LYS B N 1
ATOM 9139 C CA . LYS B 1 580 ? -2.256 109.25 63.844 1 55.34 580 LYS B CA 1
ATOM 9140 C C . LYS B 1 580 ? -3.359 108.25 63.406 1 55.34 580 LYS B C 1
ATOM 9142 O O . LYS B 1 580 ? -4.43 108.25 64 1 55.34 580 LYS B O 1
ATOM 9147 N N . CYS B 1 581 ? -3.443 108 62.125 1 51.31 581 CYS B N 1
ATOM 9148 C CA . CYS B 1 581 ? -4.301 106.875 61.656 1 51.31 581 CYS B CA 1
ATOM 9149 C C . CYS B 1 581 ? -3.75 105.562 62.094 1 51.31 581 CYS B C 1
ATOM 9151 O O . CYS B 1 581 ? -2.619 105.188 61.75 1 51.31 581 CYS B O 1
ATOM 9153 N N . ILE B 1 582 ? -4.215 105.062 63.188 1 52.38 582 ILE B N 1
ATOM 9154 C CA . ILE B 1 582 ? -3.83 103.75 63.688 1 52.38 582 ILE B CA 1
ATOM 9155 C C . ILE B 1 582 ? -4.699 102.688 63.062 1 52.38 582 ILE B C 1
ATOM 9157 O O . ILE B 1 582 ? -5.93 102.75 63.125 1 52.38 582 ILE B O 1
ATOM 9161 N N . ILE B 1 583 ? -4.25 102.062 62.031 1 49.84 583 ILE B N 1
ATOM 9162 C CA . ILE B 1 583 ? -4.898 100.875 61.469 1 49.84 583 ILE B CA 1
ATOM 9163 C C . ILE B 1 583 ? -4.598 99.625 62.312 1 49.84 583 ILE B C 1
ATOM 9165 O O . ILE B 1 583 ? -3.438 99.375 62.625 1 49.84 583 ILE B O 1
ATOM 9169 N N . SER B 1 584 ? -5.395 99.25 63.219 1 50 584 SER B N 1
ATOM 9170 C CA . SER B 1 584 ? -5.234 98 63.969 1 50 584 SER B CA 1
ATOM 9171 C C . SER B 1 584 ? -5.918 96.812 63.281 1 50 584 SER B C 1
ATOM 9173 O O . SER B 1 584 ? -7.02 97 62.75 1 50 584 SER B O 1
ATOM 9175 N N . ILE B 1 585 ? -5.109 96 62.656 1 46.03 585 ILE B N 1
ATOM 9176 C CA . ILE B 1 585 ? -5.582 94.75 62.062 1 46.03 585 ILE B CA 1
ATOM 9177 C C . ILE B 1 585 ? -5.82 93.75 63.188 1 46.03 585 ILE B C 1
ATOM 9179 O O . ILE B 1 585 ? -4.898 93.375 63.938 1 46.03 585 ILE B O 1
ATOM 9183 N N . LEU B 1 586 ? -6.996 93.688 63.656 1 45 586 LEU B N 1
ATOM 9184 C CA . LEU B 1 586 ? -7.305 92.625 64.562 1 45 586 LEU B CA 1
ATOM 9185 C C . LEU B 1 586 ? -7.555 91.312 63.844 1 45 586 LEU B C 1
ATOM 9187 O O . LEU B 1 586 ? -8.227 91.312 62.812 1 45 586 LEU B O 1
ATOM 9191 N N . ASN B 1 587 ? -6.898 90.188 64.25 1 44.34 587 ASN B N 1
ATOM 9192 C CA . ASN B 1 587 ? -6.852 88.75 63.938 1 44.34 587 ASN B CA 1
ATOM 9193 C C . ASN B 1 587 ? -6.043 88.5 62.656 1 44.34 587 ASN B C 1
ATOM 9195 O O . ASN B 1 587 ? -6.344 87.562 61.906 1 44.34 587 ASN B O 1
ATOM 9199 N N . ALA B 1 588 ? -5.219 89.438 62.156 1 40.78 588 ALA B N 1
ATOM 9200 C CA . ALA B 1 588 ? -4.293 89.125 61.062 1 40.78 588 ALA B CA 1
ATOM 9201 C C . ALA B 1 588 ? -3.234 88.125 61.531 1 40.78 588 ALA B C 1
ATOM 9203 O O . ALA B 1 588 ? -2.572 88.312 62.531 1 40.78 588 ALA B O 1
ATOM 9204 N N . SER B 1 589 ? -3.447 86.938 61.344 1 36.78 589 SER B N 1
ATOM 9205 C CA . SER B 1 589 ? -2.324 86 61.625 1 36.78 589 SER B CA 1
ATOM 9206 C C . SER B 1 589 ? -1.045 86.5 60.969 1 36.78 589 SER B C 1
ATOM 9208 O O . SER B 1 589 ? -1.064 87 59.812 1 36.78 589 SER B O 1
ATOM 9210 N N . PRO B 1 590 ? -0.061 87 61.719 1 35.75 590 PRO B N 1
ATOM 9211 C CA . PRO B 1 590 ? 1.279 87.375 61.219 1 35.75 590 PRO B CA 1
ATOM 9212 C C . PRO B 1 590 ? 1.865 86.25 60.344 1 35.75 590 PRO B C 1
ATOM 9214 O O . PRO B 1 590 ? 1.748 85.062 60.625 1 35.75 590 PRO B O 1
ATOM 9217 N N . ASN B 1 591 ? 1.642 86.312 59 1 29.78 591 ASN B N 1
ATOM 9218 C CA . ASN B 1 591 ? 2.492 85.438 58.25 1 29.78 591 ASN B CA 1
ATOM 9219 C C . ASN B 1 591 ? 3.955 85.5 58.656 1 29.78 591 ASN B C 1
ATOM 9221 O O . ASN B 1 591 ? 4.602 86.562 58.375 1 29.78 591 ASN B O 1
ATOM 9225 N N . THR B 1 592 ? 4.25 85.25 59.938 1 27.8 592 THR B N 1
ATOM 9226 C CA . THR B 1 592 ? 5.668 85.062 60.219 1 27.8 592 THR B CA 1
ATOM 9227 C C . THR B 1 592 ? 6.289 84.125 59.188 1 27.8 592 THR B C 1
ATOM 9229 O O . THR B 1 592 ? 5.879 82.938 59.094 1 27.8 592 THR B O 1
ATOM 9232 N N . GLY B 1 593 ? 6.457 84.5 57.969 1 22.81 593 GLY B N 1
ATOM 9233 C CA . GLY B 1 593 ? 7.496 83.75 57.281 1 22.81 593 GLY B CA 1
ATOM 9234 C C . GLY B 1 593 ? 8.711 83.5 58.125 1 22.81 593 GLY B C 1
ATOM 9235 O O . GLY B 1 593 ? 9.352 84.438 58.625 1 22.81 593 GLY B O 1
ATOM 9236 N N . LYS B 1 594 ? 8.562 82.438 59.062 1 23.97 594 LYS B N 1
ATOM 9237 C CA . LYS B 1 594 ? 9.867 81.812 59.188 1 23.97 594 LYS B CA 1
ATOM 9238 C C . LYS B 1 594 ? 10.273 81.125 57.906 1 23.97 594 LYS B C 1
ATOM 9240 O O . LYS B 1 594 ? 9.453 80.5 57.25 1 23.97 594 LYS B O 1
#

Solvent-accessible surface area (backbone atoms only — not comparable to full-atom values): 63833 Å² total; per-residue (Å²): 133,84,82,73,79,78,79,80,73,81,75,76,75,77,73,73,74,72,71,76,71,66,49,22,40,40,45,48,60,57,47,58,43,73,43,41,44,62,36,68,44,74,47,54,38,37,56,41,55,68,48,72,68,75,66,57,55,46,34,39,26,37,51,43,86,91,77,38,72,45,39,53,49,43,74,84,40,92,77,52,40,31,77,91,50,37,66,41,42,72,73,52,38,34,48,70,48,74,78,49,48,43,27,37,25,45,34,29,57,51,36,43,56,82,64,39,42,38,35,35,44,33,36,76,85,56,48,93,64,95,48,69,42,52,48,33,65,30,35,35,40,33,39,75,83,46,76,41,76,47,61,42,43,89,56,36,72,39,45,46,55,36,68,37,51,43,38,38,36,42,47,62,61,67,81,61,81,61,39,59,22,42,31,40,27,38,25,52,81,92,47,72,77,39,60,45,39,29,39,35,56,76,66,16,57,46,62,19,88,88,33,48,66,43,40,76,72,42,31,43,43,80,43,33,71,25,93,33,39,36,30,40,34,37,40,54,34,43,65,82,68,33,29,36,34,35,37,36,42,33,36,28,35,60,30,39,81,67,43,73,38,80,42,78,63,46,74,50,73,41,79,44,45,63,33,46,42,46,77,74,66,72,41,66,46,50,45,62,45,72,82,36,77,33,67,44,80,52,34,43,33,30,36,38,40,33,57,41,75,74,39,77,57,81,89,41,34,64,23,39,38,35,33,39,26,55,73,59,90,69,90,62,80,55,67,75,41,56,44,36,30,30,40,69,77,38,20,50,43,68,17,84,86,34,40,67,42,43,73,66,41,37,32,45,78,49,29,63,39,93,46,31,35,35,44,33,30,48,54,37,48,79,85,65,42,24,34,33,36,43,33,40,33,37,29,34,72,41,95,88,62,56,76,39,81,76,48,75,46,67,31,57,80,41,76,44,70,58,65,84,69,74,60,47,59,47,39,45,52,44,80,74,38,76,30,46,44,76,55,30,49,30,30,36,34,37,40,50,49,76,42,71,60,69,81,60,30,47,28,43,32,36,34,37,18,66,45,96,87,49,77,68,44,49,38,40,31,28,37,54,87,50,27,48,40,76,58,67,55,66,52,79,93,50,54,81,30,56,48,77,45,35,63,35,99,48,29,33,36,40,36,35,50,50,33,45,78,88,60,41,22,33,36,31,44,44,34,37,37,26,30,60,49,97,86,68,42,84,40,82,70,44,64,33,59,28,56,71,47,73,37,57,63,60,82,69,62,46,55,67,46,72,43,69,48,48,83,62,87,71,68,57,48,68,59,82,68,69,62,46,69,45,69,43,66,44,75,60,73,74,80,67,78,123,134,84,78,74,80,78,81,80,73,80,75,76,75,78,74,73,74,71,71,77,69,66,48,23,40,39,47,48,62,58,46,58,44,73,42,38,43,62,36,67,44,75,47,54,38,37,55,41,55,70,48,72,66,74,67,58,54,46,32,38,25,36,51,44,86,91,76,38,72,45,40,55,49,42,74,84,41,91,77,51,38,32,80,93,48,36,66,41,40,72,74,53,39,35,47,70,47,74,78,50,48,44,28,36,27,44,33,28,55,52,38,42,58,83,64,39,41,37,33,33,44,34,38,76,85,56,47,93,63,95,49,72,41,52,50,31,66,30,36,36,40,34,39,74,83,45,75,40,77,47,60,41,44,89,57,36,72,40,47,45,56,37,68,37,50,44,36,40,36,43,47,61,62,68,81,60,83,61,38,61,23,43,30,39,28,38,24,52,83,90,47,73,78,40,61,46,40,29,41,35,56,75,66,16,57,45,62,19,88,89,33,49,65,42,41,76,72,43,32,42,43,79,43,34,70,25,93,32,38,38,29,39,34,36,39,53,35,42,64,84,68,32,31,35,33,34,38,36,39,33,36,29,35,59,31,38,80,67,42,74,39,81,42,79,64,46,74,51,74,42,80,44,46,62,34,46,43,46,77,75,65,72,39,66,46,51,46,60,44,73,82,35,75,33,68,46,78,50,34,41,32,30,37,38,39,32,57,40,73,74,39,78,57,80,88,42,32,64,24,40,37,35,35,38,27,56,72,58,92,71,89,63,80,56,66,77,40,56,43,35,28,30,39,69,77,39,19,52,42,70,17,84,89,33,39,68,43,44,72,65,43,37,33,44,76,48,28,64,40,93,46,31,35,36,44,34,29,48,54,39,47,78,85,64,43,22,33,33,35,43,33,40,34,36,30,34,71,40,94,88,62,57,76,37,85,77,48,73,45,66,30,58,78,42,75,44,70,59,64,83,67,73,61,46,59,48,37,45,54,43,81,75,37,76,29,46,44,76,54,29,48,30,30,36,34,38,39,52,50,76,41,73,58,71,82,58,31,47,26,43,31,36,35,39,18,65,45,95,89,49,75,70,44,49,39,40,31,29,38,55,85,49,28,49,40,76,57,66,56,67,53,79,93,49,53,82,29,55,47,77,44,33,63,34,97,46,28,34,37,41,36,36,49,49,34,46,80,88,62,40,22,33,36,31,44,43,34,35,38,24,31,60,48,96,86,68,42,82,41,82,71,45,63,32,58,28,54,71,46,72,38,58,64,62,82,68,62,47,53,67,46,72,43,69,50,47,82,62,87,70,69,56,52,67,58,82,70,69,63,45,68,43,70,44,67,43,77,60,72,75,79,68,78,121

Organism: Culter alburnus (NCBI:txid194366)

pLDDT: mean 86.17, std 16.36, range [22.42, 98.5]

Radius of gyration: 64.18 Å; Cα contacts (8 Å, |Δi|>4): 2851; chains: 2; bounding box: 89×227×166 Å

Nearest PDB structures (foldseek):
  3umt-assembly1_A  TM=3.964E-01  e=1.858E-09  Mus musculus
  7det-assembly2_D  TM=3.853E-01  e=2.242E-09  Mus musculus
  3hmx-assembly1_H  TM=4.374E-01  e=1.779E-07  Homo sapiens
  8vvm-assembly1_A  TM=4.159E-01  e=1.955E-07  Homo sapiens
  8gf2-assembly1_H  TM=4.092E-01  e=1.619E-07  Homo sapiens

Sequence (1188 aa):
MDKGTGLLRPVILFIALVVVGESRVVKVPVGPLVRVEGQAVSIRCNVSNYEGPRDQDFEWSMVLAGDKLLQLVSTFDNTFTDPTVKDRVNSGDIGFKRLADNSVELIFKKVRVTDSGLYRCSTPSTDSVYSGNYDADVELKVIGDSLNVSSAIPKSAVSEGESVELQCNTTRGFTEHTFLSVTWSIRKGNVTLEEILTFGPDDKVKLGSNYTQRYTDGGLRLDLRGGGFYGLVLKRAKPSDQGEYVCTAQEWVRQGEGGRNWRKILEKSEDMGKVVVTPTELMFKVNLTASLNPQSTSEPTELRCQVVDLLHLQDGRLGVTWTYSTNAPGDVPQKKITIASLNEQGALITGNEYQQRLDSGDIAVTRKESNVFVLRMLQTQDADMGSYSCMVTAWMPNQQGGWEKVKEVQSTLATVQWTPKIPVLQVVAHRVREASTAGSTFEMTCQVTGQHLRNPGYTVLIRFEETLGGKSRKVLSLSQDSVLQSEEWSEPSRIDSVVLEKTGQLEYRFRLYGAQDADTGFYYCDVKAWTRDQKQEWIKAVSAESNKIEIAFVHTGPVFNISIHSEANSVLPGDTVQMKCIISILNASPNTGKMDKGTGLLRPVILFIALVVVGESRVVKVPVGPLVRVEGQAVSIRCNVSNYEGPRDQDFEWSMVLAGDKLLQLVSTFDNTFTDPTVKDRVNSGDIGFKRLADNSVELIFKKVRVTDSGLYRCSTPSTDSVYSGNYDADVELKVIGDSLNVSSAIPKSAVSEGESVELQCNTTRGFTEHTFLSVTWSIRKGNVTLEEILTFGPDDKVKLGSNYTQRYTDGGLRLDLRGGGFYGLVLKRAKPSDQGEYVCTAQEWVRQGEGGRNWRKILEKSEDMGKVVVTPTELMFKVNLTASLNPQSTSEPTELRCQVVDLLHLQDGRLGVTWTYSTNAPGDVPQKKITIASLNEQGALITGNEYQQRLDSGDIAVTRKESNVFVLRMLQTQDADMGSYSCMVTAWMPNQQGGWEKVKEVQSTLATVQWTPKIPVLQVVAHRVREASTAGSTFEMTCQVTGQHLRNPGYTVLIRFEETLGGKSRKVLSLSQDSVLQSEEWSEPSRIDSVVLEKTGQLEYRFRLYGAQDADTGFYYCDVKAWTRDQKQEWIKAVSAESNKIEIAFVHTGPVFNISIHSEANSVLPGDTVQMKCIISILNASPNTGK

Foldseek 3Di:
DPPDPPDPDPPPPPPPPPVVQDAKEKDWFADDAEAAFFAKDKTKIFIDSADDDLAWKKWKWFQDPPRDTQGPDIPPDPVRHDPVCVVCVVVVQWDKDAPGSGMIMTIGNGDDQVNWGKMKMFTDHPHPDHGYDGIDIYTYGYHYDFWDWDWEWPAQEEAFQAKTKIKIQIDGDPPDDKFKKKWKWFDDPPDDTFTAWMADDVRDIDGTPVCVVCVVVPQWDWDDDDPRITMIMGGRDDQVNWGKMKMKMWIWFQDGDVSPDIDTRDMDMDTHGTHGYHYFDFDKAKAKDWPDADQEFFAKTKIKIFIGPTGDLVVKFKKKWKWFFAPDPDDDDTDIFTAWMQDRVRDIGGTPVNVVCVVVVQWDWHDDDRGMIMIMGNGGDQVRFGKMKMKMWMWDADPVGDIDTRDIYIYDIDTHDYDHDAKDKDKAKAWDDADQAFQDKTKMKIFIDIDSADPKFKKKWKWWDAEDPDDIFTAWIAGSVGDIDGGPNDDPVQPVQWDWDDPDPGMIMIMGGRHDPVRFGWMKMKMWMWHADPVRDTDTRDIDIYDIDGHYHDPPQFPFDFDFDFPPPDDPVPDDTDGDRDGDRPPPDPPPPD/DPPPDDDPDPPPPPPPPPPVQDAKDKDWFADDDEAAFFAKDKTKIFIDSADDDLAWKKWKWFQDPPRDTQTPDIPPDPVRHDPVCVVCVVVVQWDKDAPGSGMIMTIGNGDDQVNWGKMKMFTDHPHPDNGYDGIDIYTYGYHYDFWDWDWEWPAQEEAFQAKTKTKIQIDGDPPDPKFKKKWKWFDDDPDDTFTAWMADDVRDIDGTPVCVVCVVVPQWDWDDDDPRITMIMGGRDDQVNWGKMKMKMWIWFQDGDVSPDIDTRDMDMDTHGTHGYHYFDFDKAKAKDWPDADQEFFAKTKIKIFIGPTGDLVVKFKKKWKWFFAPDDDDDDTDIFTAWMQDRVRDIGGTPVNVVCVVVVQWDWDDPDRGMIMIMGNGGDQVRFGKMKMKMWMWDADPVGDIDTRDIYIYDIDTHDYDHDAKDKDKAKAWDDADQAFQAKTKMKIFIDIDSADPKFKKKWKWWDAEDPDDIFTAWIAGSVGDIDGGPNDDPVQPVQWDWADPDPGMIMIMGGRDDPVRFGWMKMKMWMWHADPVRDTDTRDIDIYDIDGHYHPPPFFPFDFDFDFPPPDDDPPDDTDGDRDGDRPPPPPPPPD

InterPro domains:
  IPR003598 Immunoglobulin subtype 2 [SM00408] (36-128)
  IPR003598 Immunoglobulin subtype 2 [SM00408] (159-254)
  IPR003599 Immunoglobulin domain subtype [SM00409] (30-143)
  IPR003599 Immunoglobulin domain subtype [SM00409] (153-266)
  IPR003599 Immunoglobulin domain subtype [SM00409] (290-417)
  IPR003599 Immunoglobulin domain subtype [SM00409] (431-543)
  IPR007110 Immunoglobulin-like domain [PS50835] (10-131)
  IPR007110 Immunoglobulin-like domain [PS50835] (145-267)
  IPR007110 Immunoglobulin-like domain [PS50835] (279-410)
  IPR007110 Immunoglobulin-like domain [PS50835] (420-543)
  IPR013106 Immunoglobulin V-set domain [PF07686] (35-132)
  IPR013106 Immunoglobulin V-set domain [SM00406] (40-123)
  IPR013151 Immunoglobulin-like beta-sandwich domain [PF00047] (156-250)
  IPR013783 Immunoglobulin-like fold [G3DSA:2.60.40.10] (22-144)
  IPR013783 Immunoglobulin-like fold [G3DSA:2.60.40.10] (147-266)
  IPR013783 Immunoglobulin-like fold [G3DSA:2.60.40.10] (289-413)
  IPR013783 Immunoglobulin-like fold [G3DSA:2.60.40.10] (433-545)
  IPR036179 Immunoglobulin-like domain superfamily [SSF48726] (26-142)
  IPR036179 Immunoglobulin-like domain superfamily [SSF48726] (158-252)
  IPR036179 Immunoglobulin-like domain superfamily [SSF48726] (298-403)

Secondary structure (DSSP, 8-state):
---------------------PPBEEE---S-EEEETT--EEEEEEEES--S-S----EEEEE-GGG-EEEEEESS-TT-S-HHHHHHHHTTSEEEEEEETTEEEEEESS--GGG-EEEEEE-----SS--B-SEEEEEEEEE----EEEEE-S--EEETT--EEEEEEEE--SSS--EEEEEEEEE-TTSPPEEEEEE-STT-EEE-GGGHHHHHTTSEEEEEEETTEEEEEE-S--GGG-EEEEEEEEEEEEESGGG-EEEEEEEEEEEEEEEEEE----EEEEEEEEEE--SSTT--EEEEEEEEEEES-TT-EEEEEEEEE---SSS----EEEEEEE-TT--EEE-GGGHHHHHHTSEEEEEEETTEEEEEESS--GGG-EEEEEEEEEEEE-TTSSEEEEEEEEPPPEEE---PPPPEEEEEEEEEE---STTPPEEEEEEEEEES-SS-EEEEEEEEESSTTS-EEEEEEE-TT--EEE-S---GGGGGGEEEEEEETTEEEEEESS--GGG-EEEEEEEEEEEE-TTS-EEEEEEEEPPPEEE-------EEEEEEEES-SS--TT----EEEEEEEES-------/---------------------PPBEEE---S-EEEETT--EEEEEEEES--S-S----EEEEE-GGG-EEEEEESS-TT-S-GGGHHHHHTTSEEEEEEETTEEEEEESS--GGG-EEEEEE-----SS--B-SEEEEEEEEE----EEEEE-S--EEETT--EEEEEEEE--SSS--EEEEEEEEE-TTSPPEEEEEE-STT-EEE-GGGHHHHHTTSEEEEEEETTEEEEEE-S--GGG-EEEEEEEEEEEEESGGG-EEEEEEEEEEEEEEEEEE----EEEEEEEEEE--SSTT--EEEEEEEEEEES-TT-EEEEEEEEE---SSS----EEEEEEE-TT--EEE-GGGHHHHHHTSEEEEEEETTEEEEEESS--GGG-EEEEEEEEEEEE-TTSSEEEEEEEEPPPEEE---PPPPEEEEEEEEEE---STTPPEEEEEEEEEES-SS-EEEEEEEEESSTTS-EEEEEEE-TT--EEE-S---GGGGGGEEEEEEETTEEEEEESS--GGG-EEEEEEEEEEEE-TTS-EEEEEEEEPPPEEE-------EEEEEEEES-SS--TT----EEEEEEEES-------